Protein AF-0000000080789705 (afdb_homodimer)

Foldseek 3Di:
DLDADPVLQVVLVVQLVVVQWPAWEDDPQKIWTWGDDVHIKIKIAGNVVRWIAIQDLLGTSGSRNVNNVVCVVVVNHDYVVVVVVVLVPDDPVVVVVVVVVVCVVPVVVVLQVAADPDCVVVLVVLLVVVLVQDILVSLVVVLSNCVRCLVVADLVSLLSSLLSQQQDPEQGQARPNVGDHRNLSVLLSSLVSVVVPPDDLVSQVSVVVSLVSRPHLNNLSNLQNNVVDPVVCVSHDVVSVLVSCLVVLVPVVLVVVLVDPPDDLLVNLVSCCSRPVVVSVVSCVVVLVLLSQLVVCVVVVNLVSNVVSVVSCLVVLVLPSCLVCLVSVLVSCQPPQVSLVSLCVSQLPDLSCVVSLLSSLVRDDDPVNLVSLVSCQVCVLSVLVVLLSNLLSCLVRPVPCNLVSLVNSLVSCVVVPNLVSNLSNLVSNVVRDDPVVSVVSLVVVCVVPVVVVVSNVVCVVRPD/DLDADPVLQVVLVVQLVVVQWPAWEDDPQKIWTWGDDVHIKIKIAGNVVRWMAIQDLLGGSGSRNVNNVVCVVVVNHDYVVVVVVVLVPDDPVVVVVVVVVVCVVPVVVVLQVAADPDCVVVLVVLLVVVLVQDTLVSLVVVLSNCVRCLVVADLVSLLSSLLSQQQDPEQGQARPNVGDHNNLSVLLSSLVSVVVPPDDLVSQVSVVVSLVSRPHLNNLSNLQNNVVDPVVVVSHDVVSVLVSCLVVLVPVVLVVVLPDPPDDLLVNLVSCCSRPVVVSVVSCVVVLVLLSQLVVCVVVVNLVSNVVSVVVCLVVLVLPSCLVCLVSVLVSCQPPQVSLVSLCVSQLPDLSCVVSLLSSLVRHDDVVNLVSLVSCQVCVLSVLVVLLSNLLSCLVRPVPCNLVSLVVSLVSCVVVVNLVSNLSNLVSNPVRDDPVSSVVSLVVVCVVPVVVVVSNVVCVVRPD

Organism: Sulfurisphaera tokodaii (strain DSM 16993 / JCM 10545 / NBRC 100140 / 7) (NCBI:txid273063)

Sequence (928 aa):
MENYSKEIRERASQIYSDGGILGLLKRGNKLIGIVKDIDIYRVEYDLSLSKGKCECRLGENCEHIYAIKMSYEKGEYIDFDSLENKIIELNKRELLGILVTLIEKFPMIANYIYPIENAKYSLERYINLIKQNPGENIVNSFTDFLINNREKINKDDIFIILDTIASCKSKCFYNFITEKPYDENLMKTLANILLEKEVKEDDIKKLEKIIEKDKYGNLDTFVLTLLDNEDIRKLMDIRIYLNALIRRGDKDKILKLLQTDVISKEEKFNILLQTDEKEALEFAKINMLYSSLFNYYYNLGEFSQALENLKKMIELKDIIGISSHKDKILPLIKGNPDLIKSLYELSKDNVVLYPLLINLYDVASGSLKYDIAVTVMDKFLSLKDYCPDVIRIVGEQRKEKLSYIVQHLTEELVERKRYEDVIQCLKVARKYMTIEDFNNLLSQIKENYKRKRQLVSLINKYLSMENYSKEIRERASQIYSDGGILGLLKRGNKLIGIVKDIDIYRVEYDLSLSKGKCECRLGENCEHIYAIKMSYEKGEYIDFDSLENKIIELNKRELLGILVTLIEKFPMIANYIYPIENAKYSLERYINLIKQNPGENIVNSFTDFLINNREKINKDDIFIILDTIASCKSKCFYNFITEKPYDENLMKTLANILLEKEVKEDDIKKLEKIIEKDKYGNLDTFVLTLLDNEDIRKLMDIRIYLNALIRRGDKDKILKLLQTDVISKEEKFNILLQTDEKEALEFAKINMLYSSLFNYYYNLGEFSQALENLKKMIELKDIIGISSHKDKILPLIKGNPDLIKSLYELSKDNVVLYPLLINLYDVASGSLKYDIAVTVMDKFLSLKDYCPDVIRIVGEQRKEKLSYIVQHLTEELVERKRYEDVIQCLKVARKYMTIEDFNNLLSQIKENYKRKRQLVSLINKYLS

pLDDT: mean 90.36, std 6.08, range [40.78, 98.0]

InterPro domains:
  IPR007527 Zinc finger, SWIM-type [PS50966] (41-73)
  IPR011990 Tetratricopeptide-like helical domain superfamily [G3DSA:1.25.40.10] (169-459)

Radius of gyration: 55.3 Å; Cα contacts (8 Å, |Δi|>4): 1163; chains: 2; bounding box: 72×168×123 Å

Structure (mmCIF, N/CA/C/O backbone):
data_AF-0000000080789705-model_v1
#
loop_
_entity.id
_entity.type
_entity.pdbx_description
1 polymer 'SWIM-type domain-containing protein'
#
loop_
_atom_site.group_PDB
_atom_site.id
_atom_site.type_symbol
_atom_site.label_atom_id
_atom_site.label_alt_id
_atom_site.label_comp_id
_atom_site.label_asym_id
_atom_site.label_entity_id
_atom_site.label_seq_id
_atom_site.pdbx_PDB_ins_code
_atom_site.Cartn_x
_atom_site.Cartn_y
_atom_site.Cartn_z
_atom_site.occupancy
_atom_site.B_iso_or_equiv
_atom_site.auth_seq_id
_atom_site.auth_comp_id
_atom_site.auth_asym_id
_atom_site.auth_atom_id
_atom_site.pdbx_PDB_model_num
ATOM 1 N N . MET A 1 1 ? 6.895 -22.812 21.219 1 40.78 1 MET A N 1
ATOM 2 C CA . MET A 1 1 ? 7.016 -21.406 21.531 1 40.78 1 MET A CA 1
ATOM 3 C C . MET A 1 1 ? 7.672 -20.641 20.391 1 40.78 1 MET A C 1
ATOM 5 O O . MET A 1 1 ? 8.68 -21.094 19.828 1 40.78 1 MET A O 1
ATOM 9 N N . GLU A 1 2 ? 6.875 -19.891 19.547 1 61.53 2 GLU A N 1
ATOM 10 C CA . GLU A 1 2 ? 7.422 -19.297 18.328 1 61.53 2 GLU A CA 1
ATOM 11 C C . GLU A 1 2 ? 8.742 -18.594 18.609 1 61.53 2 GLU A C 1
ATOM 13 O O . GLU A 1 2 ? 8.844 -17.781 19.531 1 61.53 2 GLU A O 1
ATOM 18 N N . ASN A 1 3 ? 9.797 -19.281 18.281 1 72.56 3 ASN A N 1
ATOM 19 C CA . ASN A 1 3 ? 11.133 -18.766 18.562 1 72.56 3 ASN A CA 1
ATOM 20 C C . ASN A 1 3 ? 11.57 -17.734 17.531 1 72.56 3 ASN A C 1
ATOM 22 O O . ASN A 1 3 ? 11.93 -18.094 16.406 1 72.56 3 ASN A O 1
ATOM 26 N N . TYR A 1 4 ? 11.305 -16.562 17.703 1 87.88 4 TYR A N 1
ATOM 27 C CA . TYR A 1 4 ? 11.781 -15.484 16.844 1 87.88 4 TYR A CA 1
ATOM 28 C C . TYR A 1 4 ? 13.164 -15.016 17.281 1 87.88 4 TYR A C 1
ATOM 30 O O . TYR A 1 4 ? 13.422 -14.852 18.484 1 87.88 4 TYR A O 1
ATOM 38 N N . SER A 1 5 ? 14.062 -14.945 16.359 1 90.88 5 SER A N 1
ATOM 39 C CA . SER A 1 5 ? 15.398 -14.453 16.656 1 90.88 5 SER A CA 1
ATOM 40 C C . SER A 1 5 ? 15.367 -12.992 17.094 1 90.88 5 SER A C 1
ATOM 42 O O . SER A 1 5 ? 14.359 -12.312 16.938 1 90.88 5 SER A O 1
ATOM 44 N N . LYS A 1 6 ? 16.453 -12.555 17.656 1 92.06 6 LYS A N 1
ATOM 45 C CA . LYS A 1 6 ? 16.594 -11.164 18.078 1 92.06 6 LYS A CA 1
ATOM 46 C C . LYS A 1 6 ? 16.5 -10.219 16.875 1 92.06 6 LYS A C 1
ATOM 48 O O . LYS A 1 6 ? 15.906 -9.148 16.984 1 92.06 6 LYS A O 1
ATOM 53 N N . GLU A 1 7 ? 17.047 -10.609 15.836 1 93.12 7 GLU A N 1
ATOM 54 C CA . GLU A 1 7 ? 17.047 -9.789 14.625 1 93.12 7 GLU A CA 1
ATOM 55 C C . GLU A 1 7 ? 15.625 -9.594 14.102 1 93.12 7 GLU A C 1
ATOM 57 O O . GLU A 1 7 ? 15.25 -8.484 13.711 1 93.12 7 GLU A O 1
ATOM 62 N N . ILE A 1 8 ? 14.922 -10.641 14.133 1 93.94 8 ILE A N 1
ATOM 63 C CA . ILE A 1 8 ? 13.539 -10.578 13.672 1 93.94 8 ILE A CA 1
ATOM 64 C C . ILE A 1 8 ? 12.734 -9.656 14.578 1 93.94 8 ILE A C 1
ATOM 66 O O . ILE A 1 8 ? 11.953 -8.836 14.102 1 93.94 8 ILE A O 1
ATOM 70 N N . ARG A 1 9 ? 12.961 -9.695 15.836 1 95.25 9 ARG A N 1
ATOM 71 C CA . ARG A 1 9 ? 12.234 -8.867 16.797 1 95.25 9 ARG A CA 1
ATOM 72 C C . ARG A 1 9 ? 12.578 -7.391 16.625 1 95.25 9 ARG A C 1
ATOM 74 O O . ARG A 1 9 ? 11.695 -6.531 16.688 1 95.25 9 ARG A O 1
ATOM 81 N N . GLU A 1 10 ? 13.758 -7.117 16.391 1 95.5 10 GLU A N 1
ATOM 82 C CA . GLU A 1 10 ? 14.188 -5.738 16.188 1 95.5 10 GLU A CA 1
ATOM 83 C C . GLU A 1 10 ? 13.594 -5.16 14.898 1 95.5 10 GLU A C 1
ATOM 85 O O . GLU A 1 10 ? 13.133 -4.016 14.883 1 95.5 10 GLU A O 1
ATOM 90 N N . ARG A 1 11 ? 13.648 -5.93 13.883 1 95 11 ARG A N 1
ATOM 91 C CA . ARG A 1 11 ? 13.078 -5.496 12.609 1 95 11 ARG A CA 1
ATOM 92 C C . ARG A 1 11 ? 11.57 -5.305 12.719 1 95 11 ARG A C 1
ATOM 94 O O . ARG A 1 11 ? 11.016 -4.371 12.133 1 95 11 ARG A O 1
ATOM 101 N N . ALA A 1 12 ? 10.945 -6.223 13.422 1 96.5 12 ALA A N 1
ATOM 102 C CA . ALA A 1 12 ? 9.5 -6.094 13.625 1 96.5 12 ALA A CA 1
ATOM 103 C C . ALA A 1 12 ? 9.164 -4.809 14.375 1 96.5 12 ALA A C 1
ATOM 105 O O . ALA A 1 12 ? 8.195 -4.125 14.047 1 96.5 12 ALA A O 1
ATOM 106 N N . SER A 1 13 ? 9.969 -4.469 15.328 1 95.19 13 SER A N 1
ATOM 107 C CA . SER A 1 13 ? 9.773 -3.25 16.109 1 95.19 13 SER A CA 1
ATOM 108 C C . SER A 1 13 ? 9.93 -2.01 15.234 1 95.19 13 SER A C 1
ATOM 110 O O . SER A 1 13 ? 9.203 -1.025 15.414 1 95.19 13 SER A O 1
ATOM 112 N N . GLN A 1 14 ? 10.805 -2.047 14.414 1 94.69 14 GLN A N 1
ATOM 113 C CA . GLN A 1 14 ? 11.016 -0.935 13.492 1 94.69 14 GLN A CA 1
ATOM 114 C C . GLN A 1 14 ? 9.828 -0.771 12.539 1 94.69 14 GLN A C 1
ATOM 116 O O . GLN A 1 14 ? 9.352 0.344 12.32 1 94.69 14 GLN A O 1
ATOM 121 N N . ILE A 1 15 ? 9.391 -1.894 12.008 1 94.75 15 ILE A N 1
ATOM 122 C CA . ILE A 1 15 ? 8.242 -1.871 11.109 1 94.75 15 ILE A CA 1
ATOM 123 C C . ILE A 1 15 ? 7.039 -1.271 11.828 1 94.75 15 ILE A C 1
ATOM 125 O O . ILE A 1 15 ? 6.344 -0.413 11.281 1 94.75 15 ILE A O 1
ATOM 129 N N . TYR A 1 16 ? 6.93 -1.682 13.023 1 93.44 16 TYR A N 1
ATOM 130 C CA . TYR A 1 16 ? 5.809 -1.223 13.836 1 93.44 16 TYR A CA 1
ATOM 131 C C . TYR A 1 16 ? 5.918 0.268 14.125 1 93.44 16 TYR A C 1
ATOM 133 O O . TYR A 1 16 ? 4.949 1.014 13.961 1 93.44 16 TYR A O 1
ATOM 141 N N . SER A 1 17 ? 7.059 0.74 14.492 1 90.56 17 SER A N 1
ATOM 142 C CA . SER A 1 17 ? 7.277 2.129 14.883 1 90.56 17 SER A CA 1
ATOM 143 C C . SER A 1 17 ? 7.156 3.066 13.688 1 90.56 17 SER A C 1
ATOM 145 O O . SER A 1 17 ? 6.754 4.223 13.836 1 90.56 17 SER A O 1
ATOM 147 N N . ASP A 1 18 ? 7.406 2.523 12.555 1 88.12 18 ASP A N 1
ATOM 148 C CA . ASP A 1 18 ? 7.383 3.324 11.336 1 88.12 18 ASP A CA 1
ATOM 149 C C . ASP A 1 18 ? 5.977 3.387 10.742 1 88.12 18 ASP A C 1
ATOM 151 O O . ASP A 1 18 ? 5.766 3.986 9.688 1 88.12 18 ASP A O 1
ATOM 155 N N . GLY A 1 19 ? 5.066 2.744 11.43 1 87.81 19 GLY A N 1
ATOM 156 C CA . GLY A 1 19 ? 3.707 2.752 10.914 1 87.81 19 GLY A CA 1
ATOM 157 C C . GLY A 1 19 ? 3.488 1.766 9.781 1 87.81 19 GLY A C 1
ATOM 158 O O . GLY A 1 19 ? 2.684 2.014 8.883 1 87.81 19 GLY A O 1
ATOM 159 N N . GLY A 1 20 ? 4.203 0.73 9.844 1 91.25 20 GLY A N 1
ATOM 160 C CA . GLY A 1 20 ? 4.176 -0.244 8.766 1 91.25 20 GLY A CA 1
ATOM 161 C C . GLY A 1 20 ? 2.922 -1.098 8.766 1 91.25 20 GLY A C 1
ATOM 162 O O . GLY A 1 20 ? 2.609 -1.75 7.77 1 91.25 20 GLY A O 1
ATOM 163 N N . ILE A 1 21 ? 2.197 -1.166 9.875 1 94.25 21 ILE A N 1
ATOM 164 C CA . ILE A 1 21 ? 0.942 -1.907 9.922 1 94.25 21 ILE A CA 1
ATOM 165 C C . ILE A 1 21 ? -0.18 -1.061 9.328 1 94.25 21 ILE A C 1
ATOM 167 O O . ILE A 1 21 ? -0.722 -0.178 10 1 94.25 21 ILE A O 1
ATOM 171 N N . LEU A 1 22 ? -0.596 -1.416 8.148 1 92.25 22 LEU A N 1
ATOM 172 C CA . LEU A 1 22 ? -1.567 -0.592 7.434 1 92.25 22 LEU A CA 1
ATOM 173 C C . LEU A 1 22 ? -2.984 -0.884 7.918 1 92.25 22 LEU A C 1
ATOM 175 O O . LEU A 1 22 ? -3.854 -0.011 7.871 1 92.25 22 LEU A O 1
ATOM 179 N N . GLY A 1 23 ? -3.211 -2.102 8.344 1 94.5 23 GLY A N 1
ATOM 180 C CA . GLY A 1 23 ? -4.5 -2.541 8.852 1 94.5 23 GLY A CA 1
ATOM 181 C C . GLY A 1 23 ? -4.461 -3.926 9.461 1 94.5 23 GLY A C 1
ATOM 182 O O . GLY A 1 23 ? -3.68 -4.777 9.031 1 94.5 23 GLY A O 1
ATOM 183 N N . LEU A 1 24 ? -5.246 -4.113 10.5 1 97.12 24 LEU A N 1
ATOM 184 C CA . LEU A 1 24 ? -5.312 -5.398 11.195 1 97.12 24 LEU A CA 1
ATOM 185 C C . LEU A 1 24 ? -6.738 -5.703 11.641 1 97.12 24 LEU A C 1
ATOM 187 O O . LEU A 1 24 ? -7.371 -4.891 12.312 1 97.12 24 LEU A O 1
ATOM 191 N N . LEU A 1 25 ? -7.195 -6.871 11.234 1 97.44 25 LEU A N 1
ATOM 192 C CA . LEU A 1 25 ? -8.516 -7.363 11.609 1 97.44 25 LEU A CA 1
ATOM 193 C C . LEU A 1 25 ? -8.398 -8.602 12.5 1 97.44 25 LEU A C 1
ATOM 195 O O . LEU A 1 25 ? -7.535 -9.453 12.273 1 97.44 25 LEU A O 1
ATOM 199 N N . LYS A 1 26 ? -9.227 -8.625 13.422 1 97.38 26 LYS A N 1
ATOM 200 C CA . LYS A 1 26 ? -9.422 -9.867 14.164 1 97.38 26 LYS A CA 1
ATOM 201 C C . LYS A 1 26 ? -10.789 -10.484 13.867 1 97.38 26 LYS A C 1
ATOM 203 O O . LYS A 1 26 ? -11.82 -9.883 14.156 1 97.38 26 LYS A O 1
ATOM 208 N N . ARG A 1 27 ? -10.797 -11.562 13.234 1 95.44 27 ARG A N 1
ATOM 209 C CA . ARG A 1 27 ? -12 -12.352 12.984 1 95.44 27 ARG A CA 1
ATOM 210 C C . ARG A 1 27 ? -11.961 -13.672 13.75 1 95.44 27 ARG A C 1
ATOM 212 O O . ARG A 1 27 ? -11.25 -14.602 13.352 1 95.44 27 ARG A O 1
ATOM 219 N N . GLY A 1 28 ? -12.828 -13.742 14.758 1 95.25 28 GLY A N 1
ATOM 220 C CA . GLY A 1 28 ? -12.688 -14.898 15.625 1 95.25 28 GLY A CA 1
ATOM 221 C C . GLY A 1 28 ? -11.297 -15.047 16.219 1 95.25 28 GLY A C 1
ATOM 222 O O . GLY A 1 28 ? -10.805 -14.141 16.875 1 95.25 28 GLY A O 1
ATOM 223 N N . ASN A 1 29 ? -10.609 -16.141 15.883 1 96.12 29 ASN A N 1
ATOM 224 C CA . ASN A 1 29 ? -9.266 -16.375 16.391 1 96.12 29 ASN A CA 1
ATOM 225 C C . ASN A 1 29 ? -8.211 -16.156 15.305 1 96.12 29 ASN A C 1
ATOM 227 O O . ASN A 1 29 ? -7.078 -16.625 15.43 1 96.12 29 ASN A O 1
ATOM 231 N N . LYS A 1 30 ? -8.609 -15.453 14.312 1 97.38 30 LYS A N 1
ATOM 232 C CA . LYS A 1 30 ? -7.688 -15.211 13.203 1 97.38 30 LYS A CA 1
ATOM 233 C C . LYS A 1 30 ? -7.379 -13.719 13.055 1 97.38 30 LYS A C 1
ATOM 235 O O . LYS A 1 30 ? -8.273 -12.883 13.164 1 97.38 30 LYS A O 1
ATOM 240 N N . LEU A 1 31 ? -6.117 -13.469 12.93 1 98 31 LEU A N 1
ATOM 241 C CA . LEU A 1 31 ? -5.676 -12.117 12.594 1 98 31 LEU A CA 1
ATOM 242 C C . LEU A 1 31 ? -5.371 -12 11.102 1 98 31 LEU A C 1
ATOM 244 O O . LEU A 1 31 ? -4.75 -12.898 10.516 1 98 31 LEU A O 1
ATOM 248 N N . ILE A 1 32 ? -5.918 -11.023 10.461 1 97.88 32 ILE A N 1
ATOM 249 C CA . ILE A 1 32 ? -5.668 -10.727 9.055 1 97.88 32 ILE A CA 1
ATOM 250 C C . ILE A 1 32 ? -5.152 -9.297 8.914 1 97.88 32 ILE A C 1
ATOM 252 O O . ILE A 1 32 ? -5.855 -8.344 9.25 1 97.88 32 ILE A O 1
ATOM 256 N N . GLY A 1 33 ? -3.924 -9.172 8.383 1 97.31 33 GLY A N 1
ATOM 257 C CA . GLY A 1 33 ? -3.359 -7.836 8.328 1 97.31 33 GLY A CA 1
ATOM 258 C C . GLY A 1 33 ? -2.52 -7.594 7.086 1 97.31 33 GLY A C 1
ATOM 259 O O . GLY A 1 33 ? -2.24 -8.523 6.328 1 97.31 33 GLY A O 1
ATOM 260 N N . ILE A 1 34 ? -2.279 -6.312 6.797 1 96.12 34 ILE A N 1
ATOM 261 C CA . ILE A 1 34 ? -1.398 -5.863 5.727 1 96.12 34 ILE A CA 1
ATOM 262 C C . ILE A 1 34 ? -0.222 -5.09 6.316 1 96.12 34 ILE A C 1
ATOM 264 O O . ILE A 1 34 ? -0.414 -4.145 7.082 1 96.12 34 ILE A O 1
ATOM 268 N N . VAL A 1 35 ? 0.982 -5.504 5.926 1 95.5 35 VAL A N 1
ATOM 269 C CA . VAL A 1 35 ? 2.201 -4.898 6.453 1 95.5 35 VAL A CA 1
ATOM 270 C C . VAL A 1 35 ? 3.002 -4.273 5.316 1 95.5 35 VAL A C 1
ATOM 272 O O . VAL A 1 35 ? 3.264 -4.922 4.301 1 95.5 35 VAL A O 1
ATOM 275 N N . LYS A 1 36 ? 3.312 -3.031 5.449 1 92.12 36 LYS A N 1
ATOM 276 C CA . LYS A 1 36 ? 4.195 -2.338 4.512 1 92.12 36 LYS A CA 1
ATOM 277 C C . LYS A 1 36 ? 5.641 -2.365 4.996 1 92.12 36 LYS A C 1
ATOM 279 O O . LYS A 1 36 ? 5.941 -1.903 6.102 1 92.12 36 LYS A O 1
ATOM 284 N N . ASP A 1 37 ? 6.492 -2.84 4.246 1 92.38 37 ASP A N 1
ATOM 285 C CA . ASP A 1 37 ? 7.938 -2.846 4.469 1 92.38 37 ASP A CA 1
ATOM 286 C C . ASP A 1 37 ? 8.688 -2.475 3.193 1 92.38 37 ASP A C 1
ATOM 288 O O . ASP A 1 37 ? 8.508 -1.381 2.654 1 92.38 37 ASP A O 1
ATOM 292 N N . ILE A 1 38 ? 9.5 -3.391 2.635 1 84.62 38 ILE A N 1
ATOM 293 C CA . ILE A 1 38 ? 10.078 -3.158 1.317 1 84.62 38 ILE A CA 1
ATOM 294 C C . ILE A 1 38 ? 8.992 -3.283 0.248 1 84.62 38 ILE A C 1
ATOM 296 O O . ILE A 1 38 ? 9 -2.543 -0.739 1 84.62 38 ILE A O 1
ATOM 300 N N . ASP A 1 39 ? 8.102 -4.172 0.543 1 88.75 39 ASP A N 1
ATOM 301 C CA . ASP A 1 39 ? 6.875 -4.352 -0.228 1 88.75 39 ASP A CA 1
ATOM 302 C C . ASP A 1 39 ? 5.656 -4.445 0.689 1 88.75 39 ASP A C 1
ATOM 304 O O . ASP A 1 39 ? 5.75 -4.148 1.883 1 88.75 39 ASP A O 1
ATOM 308 N N . ILE A 1 40 ? 4.543 -4.738 0.061 1 90.69 40 ILE A N 1
ATOM 309 C CA . ILE A 1 40 ? 3.318 -4.914 0.835 1 90.69 40 ILE A CA 1
ATOM 310 C C . ILE A 1 40 ? 3.01 -6.402 0.979 1 90.69 40 ILE A C 1
ATOM 312 O O . ILE A 1 40 ? 2.945 -7.129 -0.015 1 90.69 40 ILE A O 1
ATOM 316 N N . TYR A 1 41 ? 2.818 -6.855 2.281 1 93.75 41 TYR A N 1
ATOM 317 C CA . TYR A 1 41 ? 2.617 -8.273 2.539 1 93.75 41 TYR A CA 1
ATOM 318 C C . TYR A 1 41 ? 1.321 -8.516 3.309 1 93.75 41 TYR A C 1
ATOM 320 O O . TYR A 1 41 ? 1.034 -7.812 4.281 1 93.75 41 TYR A O 1
ATOM 328 N N . ARG A 1 42 ? 0.658 -9.484 2.797 1 95.31 42 ARG A N 1
ATOM 329 C CA . ARG A 1 42 ? -0.488 -9.961 3.566 1 95.31 42 ARG A CA 1
ATOM 330 C C . ARG A 1 42 ? -0.063 -11 4.598 1 95.31 42 ARG A C 1
ATOM 332 O O . ARG A 1 42 ? 0.752 -11.875 4.305 1 95.31 42 ARG A O 1
ATOM 339 N N . VAL A 1 43 ? -0.614 -10.836 5.809 1 97 43 VAL A N 1
ATOM 340 C CA . VAL A 1 43 ? -0.267 -11.719 6.914 1 97 43 VAL A CA 1
ATOM 341 C C . VAL A 1 43 ? -1.538 -12.281 7.543 1 97 43 VAL A C 1
ATOM 343 O O . VAL A 1 43 ? -2.521 -11.562 7.723 1 97 43 VAL A O 1
ATOM 346 N N . GLU A 1 44 ? -1.479 -13.562 7.746 1 97.19 44 GLU A N 1
ATOM 347 C CA . GLU A 1 44 ? -2.523 -14.227 8.516 1 97.19 44 GLU A CA 1
ATOM 348 C C . GLU A 1 44 ? -1.938 -14.969 9.719 1 97.19 44 GLU A C 1
ATOM 350 O O . GLU A 1 44 ? -0.866 -15.57 9.617 1 97.19 44 GLU A O 1
ATOM 355 N N . TYR A 1 45 ? -2.607 -14.844 10.828 1 97.38 45 TYR A N 1
ATOM 356 C CA . TYR A 1 45 ? -2.131 -15.477 12.055 1 97.38 45 TYR A CA 1
ATOM 357 C C . TYR A 1 45 ? -3.285 -16.109 12.828 1 97.38 45 TYR A C 1
ATOM 359 O O . TYR A 1 45 ? -4.289 -15.438 13.094 1 97.38 45 TYR A O 1
ATOM 367 N N . ASP A 1 46 ? -3.096 -17.375 13.195 1 97.12 46 ASP A N 1
ATOM 368 C CA . ASP A 1 46 ? -4.082 -18.109 13.992 1 97.12 46 ASP A CA 1
ATOM 369 C C . ASP A 1 46 ? -3.721 -18.078 15.477 1 97.12 46 ASP A C 1
ATOM 371 O O . ASP A 1 46 ? -2.756 -18.719 15.891 1 97.12 46 ASP A O 1
ATOM 375 N N . LEU A 1 47 ? -4.547 -17.438 16.219 1 96.19 47 LEU A N 1
ATOM 376 C CA . LEU A 1 47 ? -4.281 -17.25 17.641 1 96.19 47 LEU A CA 1
ATOM 377 C C . LEU A 1 47 ? -4.402 -18.578 18.391 1 96.19 47 LEU A C 1
ATOM 379 O O . LEU A 1 47 ? -3.725 -18.781 19.391 1 96.19 47 LEU A O 1
ATOM 383 N N . SER A 1 48 ? -5.273 -19.469 17.906 1 95.69 48 SER A N 1
ATOM 384 C CA . SER A 1 48 ? -5.48 -20.75 18.562 1 95.69 48 SER A CA 1
ATOM 385 C C . SER A 1 48 ? -4.309 -21.688 18.297 1 95.69 48 SER A C 1
ATOM 387 O O . SER A 1 48 ? -3.846 -22.391 19.219 1 95.69 48 SER A O 1
ATOM 389 N N . LEU A 1 49 ? -3.771 -21.672 17.141 1 93.88 49 LEU A N 1
ATOM 390 C CA . LEU A 1 49 ? -2.693 -22.578 16.734 1 93.88 49 LEU A CA 1
ATOM 391 C C . LEU A 1 49 ? -1.334 -21.906 16.922 1 93.88 49 LEU A C 1
ATOM 393 O O . LEU A 1 49 ? -0.298 -22.578 16.875 1 93.88 49 LEU A O 1
ATOM 397 N N . SER A 1 50 ? -1.324 -20.641 17.125 1 93.44 50 SER A N 1
ATOM 398 C CA . SER A 1 50 ? -0.106 -19.844 17.25 1 93.44 50 SER A CA 1
ATOM 399 C C . SER A 1 50 ? 0.784 -20.016 16.016 1 93.44 50 SER A C 1
ATOM 401 O O . SER A 1 50 ? 1.979 -20.297 16.141 1 93.44 50 SER A O 1
ATOM 403 N N . LYS A 1 51 ? 0.143 -19.984 14.898 1 93.69 51 LYS A N 1
ATOM 404 C CA . LYS A 1 51 ? 0.83 -20.125 13.617 1 93.69 51 LYS A CA 1
ATOM 405 C C . LYS A 1 51 ? 0.406 -19.016 12.648 1 93.69 51 LYS A C 1
ATOM 407 O O . LYS A 1 51 ? -0.76 -18.625 12.625 1 93.69 51 LYS A O 1
ATOM 412 N N . GLY A 1 52 ? 1.417 -18.562 11.859 1 94.19 52 GLY A N 1
ATOM 413 C CA . GLY A 1 52 ? 1.113 -17.5 10.914 1 94.19 52 GLY A CA 1
ATOM 414 C C . GLY A 1 52 ? 1.663 -17.75 9.531 1 94.19 52 GLY A C 1
ATOM 415 O O . GLY A 1 52 ? 2.543 -18.594 9.352 1 94.19 52 GLY A O 1
ATOM 416 N N . LYS A 1 53 ? 1.069 -17.172 8.586 1 95.06 53 LYS A N 1
ATOM 417 C CA . LYS A 1 53 ? 1.512 -17.188 7.195 1 95.06 53 LYS A CA 1
ATOM 418 C C . LYS A 1 53 ? 1.728 -15.766 6.672 1 95.06 53 LYS A C 1
ATOM 420 O O . LYS A 1 53 ? 0.964 -14.852 6.996 1 95.06 53 LYS A O 1
ATOM 425 N N . CYS A 1 54 ? 2.732 -15.648 5.922 1 95.19 54 CYS A N 1
ATOM 426 C CA . CYS A 1 54 ? 3.098 -14.352 5.363 1 95.19 54 CYS A CA 1
ATOM 427 C C . CYS A 1 54 ? 3.441 -14.477 3.881 1 95.19 54 CYS A C 1
ATOM 429 O O . CYS A 1 54 ? 4.035 -15.469 3.459 1 95.19 54 CYS A O 1
ATOM 431 N N . GLU A 1 55 ? 3.162 -13.477 3.1 1 91.81 55 GLU A N 1
ATOM 432 C CA . GLU A 1 55 ? 3.432 -13.516 1.665 1 91.81 55 GLU A CA 1
ATOM 433 C C . GLU A 1 55 ? 4.879 -13.133 1.365 1 91.81 55 GLU A C 1
ATOM 435 O O . GLU A 1 55 ? 5.27 -13.031 0.201 1 91.81 55 GLU A O 1
ATOM 440 N N . CYS A 1 56 ? 5.68 -12.969 2.385 1 91.5 56 CYS A N 1
ATOM 441 C CA . CYS A 1 56 ? 7.078 -12.633 2.162 1 91.5 56 CYS A CA 1
ATOM 442 C C . CYS A 1 56 ? 7.891 -13.875 1.804 1 91.5 56 CYS A C 1
ATOM 444 O O . CYS A 1 56 ? 7.348 -14.984 1.753 1 91.5 56 CYS A O 1
ATOM 446 N N . ARG A 1 57 ? 9.156 -13.75 1.559 1 87.44 57 ARG A N 1
ATOM 447 C CA . ARG A 1 57 ? 10.031 -14.828 1.112 1 87.44 57 ARG A CA 1
ATOM 448 C C . ARG A 1 57 ? 10.141 -15.922 2.168 1 87.44 57 ARG A C 1
ATOM 450 O O . ARG A 1 57 ? 10.219 -17.109 1.836 1 87.44 57 ARG A O 1
ATOM 457 N N . LEU A 1 58 ? 10.102 -15.562 3.416 1 89.69 58 LEU A N 1
ATOM 458 C CA . LEU A 1 58 ? 10.219 -16.547 4.492 1 89.69 58 LEU A CA 1
ATOM 459 C C . LEU A 1 58 ? 8.93 -17.328 4.648 1 89.69 58 LEU A C 1
ATOM 461 O O . LEU A 1 58 ? 8.961 -18.531 4.938 1 89.69 58 LEU A O 1
ATOM 465 N N . GLY A 1 59 ? 7.824 -16.641 4.602 1 91.19 59 GLY A N 1
ATOM 466 C CA . GLY A 1 59 ? 6.52 -17.281 4.609 1 91.19 59 GLY A CA 1
ATOM 467 C C . GLY A 1 59 ? 5.992 -17.547 6.008 1 91.19 59 GLY A C 1
ATOM 468 O O . GLY A 1 59 ? 4.777 -17.578 6.223 1 91.19 59 GLY A O 1
ATOM 469 N N . GLU A 1 60 ? 6.926 -17.859 6.879 1 92.62 60 GLU A N 1
ATOM 470 C CA . GLU A 1 60 ? 6.547 -18.125 8.266 1 92.62 60 GLU A CA 1
ATOM 471 C C . GLU A 1 60 ? 7.617 -17.625 9.234 1 92.62 60 GLU A C 1
ATOM 473 O O . GLU A 1 60 ? 8.781 -17.453 8.852 1 92.62 60 GLU A O 1
ATOM 478 N N . ASN A 1 61 ? 7.145 -17.312 10.422 1 91.69 61 ASN A N 1
ATOM 479 C CA . ASN A 1 61 ? 8.047 -16.891 11.5 1 91.69 61 ASN A CA 1
ATOM 480 C C . ASN A 1 61 ? 8.953 -15.742 11.055 1 91.69 61 ASN A C 1
ATOM 482 O O . ASN A 1 61 ? 10.172 -15.82 11.211 1 91.69 61 ASN A O 1
ATOM 486 N N . CYS A 1 62 ? 8.359 -14.812 10.477 1 95.19 62 CYS A N 1
ATOM 487 C CA . CYS A 1 62 ? 9.102 -13.688 9.93 1 95.19 62 CYS A CA 1
ATOM 488 C C . CYS A 1 62 ? 8.812 -12.414 10.711 1 95.19 62 CYS A C 1
ATOM 490 O O . CYS A 1 62 ? 7.938 -12.398 11.578 1 95.19 62 CYS A O 1
ATOM 492 N N . GLU A 1 63 ? 9.492 -11.32 10.406 1 96.5 63 GLU A N 1
ATOM 493 C CA . GLU A 1 63 ? 9.336 -10.039 11.094 1 96.5 63 GLU A CA 1
ATOM 494 C C . GLU A 1 63 ? 7.949 -9.445 10.852 1 96.5 63 GLU A C 1
ATOM 496 O O . GLU A 1 63 ? 7.41 -8.75 11.711 1 96.5 63 GLU A O 1
ATOM 501 N N . HIS A 1 64 ? 7.312 -9.742 9.766 1 97.38 64 HIS A N 1
ATOM 502 C CA . HIS A 1 64 ? 5.98 -9.234 9.453 1 97.38 64 HIS A CA 1
ATOM 503 C C . HIS A 1 64 ? 4.93 -9.844 10.375 1 97.38 64 HIS A C 1
ATOM 505 O O . HIS A 1 64 ? 4.051 -9.133 10.867 1 97.38 64 HIS A O 1
ATOM 511 N N . ILE A 1 65 ? 5.078 -11.125 10.609 1 97.38 65 ILE A N 1
ATOM 512 C CA . ILE A 1 65 ? 4.152 -11.812 11.5 1 97.38 65 ILE A CA 1
ATOM 513 C C . ILE A 1 65 ? 4.32 -11.281 12.93 1 97.38 65 ILE A C 1
ATOM 515 O O . ILE A 1 65 ? 3.336 -11.016 13.617 1 97.38 65 ILE A O 1
ATOM 519 N N . TYR A 1 66 ? 5.531 -11.117 13.305 1 97.12 66 TYR A N 1
ATOM 520 C CA . TYR A 1 66 ? 5.797 -10.609 14.648 1 97.12 66 TYR A CA 1
ATOM 521 C C . TYR A 1 66 ? 5.246 -9.203 14.812 1 97.12 66 TYR A C 1
ATOM 523 O O . TYR A 1 66 ? 4.711 -8.859 15.875 1 97.12 66 TYR A O 1
ATOM 531 N N . ALA A 1 67 ? 5.379 -8.359 13.844 1 97.06 67 ALA A N 1
ATOM 532 C CA . ALA A 1 67 ? 4.848 -7 13.898 1 97.06 67 ALA A CA 1
ATOM 533 C C . ALA A 1 67 ? 3.332 -7.008 14.078 1 97.06 67 ALA A C 1
ATOM 535 O O . ALA A 1 67 ? 2.783 -6.191 14.82 1 97.06 67 ALA A O 1
ATOM 536 N N . ILE A 1 68 ? 2.674 -7.93 13.398 1 97.69 68 ILE A N 1
ATOM 537 C CA . ILE A 1 68 ? 1.227 -8.078 13.523 1 97.69 68 ILE A CA 1
ATOM 538 C C . ILE A 1 68 ? 0.867 -8.5 14.945 1 97.69 68 ILE A C 1
ATOM 540 O O . ILE A 1 68 ? -0.103 -7.996 15.516 1 97.69 68 ILE A O 1
ATOM 544 N N . LYS A 1 69 ? 1.615 -9.383 15.461 1 96.5 69 LYS A N 1
ATOM 545 C CA . LYS A 1 69 ? 1.388 -9.812 16.828 1 96.5 69 LYS A CA 1
ATOM 546 C C . LYS A 1 69 ? 1.552 -8.648 17.812 1 96.5 69 LYS A C 1
ATOM 548 O O . LYS A 1 69 ? 0.781 -8.516 18.766 1 96.5 69 LYS A O 1
ATOM 553 N N . MET A 1 70 ? 2.514 -7.801 17.609 1 95.81 70 MET A N 1
ATOM 554 C CA . MET A 1 70 ? 2.73 -6.625 18.453 1 95.81 70 MET A CA 1
ATOM 555 C C . MET A 1 70 ? 1.52 -5.699 18.422 1 95.81 70 MET A C 1
ATOM 557 O O . MET A 1 70 ? 1.064 -5.227 19.453 1 95.81 70 MET A O 1
ATOM 561 N N . SER A 1 71 ? 1.049 -5.445 17.234 1 96.25 71 SER A N 1
ATOM 562 C CA . SER A 1 71 ? -0.121 -4.59 17.062 1 96.25 71 SER A CA 1
ATOM 563 C C . SER A 1 71 ? -1.329 -5.152 17.797 1 96.25 71 SER A C 1
ATOM 565 O O . SER A 1 71 ? -2.057 -4.41 18.469 1 96.25 71 SER A O 1
ATOM 567 N N . TYR A 1 72 ? -1.481 -6.457 17.688 1 96.94 72 TYR A N 1
ATOM 568 C CA . TYR A 1 72 ? -2.592 -7.125 18.359 1 96.94 72 TYR A CA 1
ATOM 569 C C . TYR A 1 72 ? -2.48 -6.988 19.875 1 96.94 72 TYR A C 1
ATOM 571 O O . TYR A 1 72 ? -3.465 -6.68 20.547 1 96.94 72 TYR A O 1
ATOM 579 N N . GLU A 1 73 ? -1.316 -7.211 20.375 1 95.5 73 GLU A N 1
ATOM 580 C CA . GLU A 1 73 ? -1.09 -7.156 21.812 1 95.5 73 GLU A CA 1
ATOM 581 C C . GLU A 1 73 ? -1.358 -5.762 22.359 1 95.5 73 GLU A C 1
ATOM 583 O O . GLU A 1 73 ? -1.8 -5.609 23.5 1 95.5 73 GLU A O 1
ATOM 588 N N . LYS A 1 74 ? -1.147 -4.812 21.562 1 94.69 74 LYS A N 1
ATOM 589 C CA . LYS A 1 74 ? -1.34 -3.43 21.984 1 94.69 74 LYS A CA 1
ATOM 590 C C . LYS A 1 74 ? -2.773 -2.973 21.734 1 94.69 74 LYS A C 1
ATOM 592 O O . LYS A 1 74 ? -3.117 -1.816 22 1 94.69 74 LYS A O 1
ATOM 597 N N . GLY A 1 75 ? -3.574 -3.801 21.156 1 94.44 75 GLY A N 1
ATOM 598 C CA . GLY A 1 75 ? -4.98 -3.508 20.922 1 94.44 75 GLY A CA 1
ATOM 599 C C . GLY A 1 75 ? -5.219 -2.689 19.672 1 94.44 75 GLY A C 1
ATOM 600 O O . GLY A 1 75 ? -6.273 -2.068 19.516 1 94.44 75 GLY A O 1
ATOM 601 N N . GLU A 1 76 ? -4.25 -2.652 18.844 1 94.19 76 GLU A N 1
ATOM 602 C CA . GLU A 1 76 ? -4.363 -1.893 17.594 1 94.19 76 GLU A CA 1
ATOM 603 C C . GLU A 1 76 ? -4.902 -2.762 16.469 1 94.19 76 GLU A C 1
ATOM 605 O O . GLU A 1 76 ? -4.188 -3.059 15.508 1 94.19 76 GLU A O 1
ATOM 610 N N . TYR A 1 77 ? -6.09 -3.092 16.516 1 95.81 77 TYR A N 1
ATOM 611 C CA . TYR A 1 77 ? -6.801 -3.875 15.516 1 95.81 77 TYR A CA 1
ATOM 612 C C . TYR A 1 77 ? -8.289 -3.551 15.523 1 95.81 77 TYR A C 1
ATOM 614 O O . TYR A 1 77 ? -8.781 -2.869 16.438 1 95.81 77 TYR A O 1
ATOM 622 N N . ILE A 1 78 ? -8.938 -3.91 14.523 1 95.69 78 ILE A N 1
ATOM 623 C CA . ILE A 1 78 ? -10.391 -3.766 14.438 1 95.69 78 ILE A CA 1
ATOM 624 C C . ILE A 1 78 ? -11.055 -5.129 14.617 1 95.69 78 ILE A C 1
ATOM 626 O O . ILE A 1 78 ? -10.633 -6.117 14.008 1 95.69 78 ILE A O 1
ATOM 630 N N . ASP A 1 79 ? -11.977 -5.133 15.492 1 95.12 79 ASP A N 1
ATOM 631 C CA . ASP A 1 79 ? -12.781 -6.34 15.656 1 95.12 79 ASP A CA 1
ATOM 632 C C . ASP A 1 79 ? -13.75 -6.512 14.484 1 95.12 79 ASP A C 1
ATOM 634 O O . ASP A 1 79 ? -14.797 -5.859 14.438 1 95.12 79 ASP A O 1
ATOM 638 N N . PHE A 1 80 ? -13.469 -7.449 13.648 1 94.94 80 PHE A N 1
ATOM 639 C CA . PHE A 1 80 ? -14.219 -7.613 12.406 1 94.94 80 PHE A CA 1
ATOM 640 C C . PHE A 1 80 ? -15.641 -8.086 12.695 1 94.94 80 PHE A C 1
ATOM 642 O O . PHE A 1 80 ? -16.578 -7.711 11.984 1 94.94 80 PHE A O 1
ATOM 649 N N . ASP A 1 81 ? -15.797 -8.906 13.68 1 94.69 81 ASP A N 1
ATOM 650 C CA . ASP A 1 81 ? -17.141 -9.383 14.016 1 94.69 81 ASP A CA 1
ATOM 651 C C . ASP A 1 81 ? -18.047 -8.227 14.398 1 94.69 81 ASP A C 1
ATOM 653 O O . ASP A 1 81 ? -19.203 -8.164 13.953 1 94.69 81 ASP A O 1
ATOM 657 N N . SER A 1 82 ? -17.562 -7.344 15.203 1 94.12 82 SER A N 1
ATOM 658 C CA . SER A 1 82 ? -18.328 -6.168 15.602 1 94.12 82 SER A CA 1
ATOM 659 C C . SER A 1 82 ? -18.594 -5.25 14.414 1 94.12 82 SER A C 1
ATOM 661 O O . SER A 1 82 ? -19.688 -4.688 14.297 1 94.12 82 SER A O 1
ATOM 663 N N . LEU A 1 83 ? -17.547 -5.062 13.586 1 94.56 83 LEU A N 1
ATOM 664 C CA . LEU A 1 83 ? -17.688 -4.23 12.398 1 94.56 83 LEU A CA 1
ATOM 665 C C . LEU A 1 83 ? -18.75 -4.797 11.453 1 94.56 83 LEU A C 1
ATOM 667 O O . LEU A 1 83 ? -19.562 -4.051 10.922 1 94.56 83 LEU A O 1
ATOM 671 N N . GLU A 1 84 ? -18.688 -6.07 11.219 1 93.31 84 GLU A N 1
ATOM 672 C CA . GLU A 1 84 ? -19.641 -6.719 10.336 1 93.31 84 GLU A CA 1
ATOM 673 C C . GLU A 1 84 ? -21.078 -6.523 10.828 1 93.31 84 GLU A C 1
ATOM 675 O O . GLU A 1 84 ? -21.984 -6.27 10.039 1 93.31 84 GLU A O 1
ATOM 680 N N . ASN A 1 85 ? -21.281 -6.625 12.109 1 93.81 85 ASN A N 1
ATOM 681 C CA . ASN A 1 85 ? -22.594 -6.41 12.695 1 93.81 85 ASN A CA 1
ATOM 682 C C . ASN A 1 85 ? -23.094 -4.984 12.461 1 93.81 85 ASN A C 1
ATOM 684 O O . ASN A 1 85 ? -24.266 -4.773 12.172 1 93.81 85 ASN A O 1
ATOM 688 N N . LYS A 1 86 ?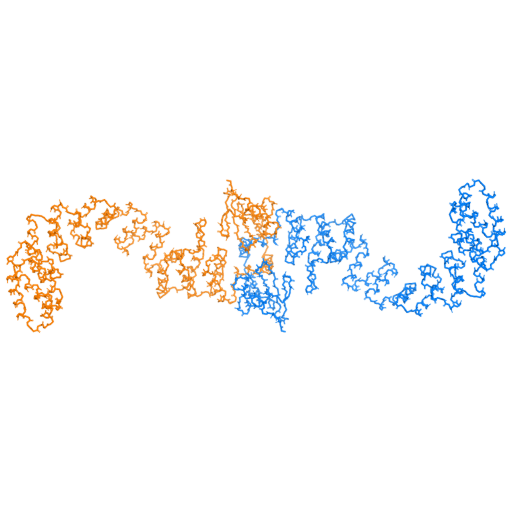 -22.203 -4.062 12.609 1 92.69 86 LYS A N 1
ATOM 689 C CA . LYS A 1 86 ? -22.562 -2.664 12.375 1 92.69 86 LYS A CA 1
ATOM 690 C C . LYS A 1 86 ? -22.938 -2.428 10.914 1 92.69 86 LYS A C 1
ATOM 692 O O . LYS A 1 86 ? -23.875 -1.688 10.625 1 92.69 86 LYS A O 1
ATOM 697 N N . ILE A 1 87 ? -22.156 -3.023 10 1 94.06 87 ILE A N 1
ATOM 698 C CA . ILE A 1 87 ? -22.375 -2.848 8.57 1 94.06 87 ILE A CA 1
ATOM 699 C C . ILE A 1 87 ? -23.719 -3.455 8.18 1 94.06 87 ILE A C 1
ATOM 701 O O . ILE A 1 87 ? -24.422 -2.928 7.305 1 94.06 87 ILE A O 1
ATOM 705 N N . ILE A 1 88 ? -24.094 -4.566 8.789 1 93.75 88 ILE A N 1
ATOM 706 C CA . ILE A 1 88 ? -25.344 -5.262 8.492 1 93.75 88 ILE A CA 1
ATOM 707 C C . ILE A 1 88 ? -26.531 -4.367 8.836 1 93.75 88 ILE A C 1
ATOM 709 O O . ILE A 1 88 ? -27.562 -4.406 8.164 1 93.75 88 ILE A O 1
ATOM 713 N N . GLU A 1 89 ? -26.359 -3.475 9.773 1 94.69 89 GLU A N 1
ATOM 714 C CA . GLU A 1 89 ? -27.438 -2.613 10.242 1 94.69 89 GLU A CA 1
ATOM 715 C C . GLU A 1 89 ? -27.625 -1.404 9.328 1 94.69 89 GLU A C 1
ATOM 717 O O . GLU A 1 89 ? -28.641 -0.724 9.383 1 94.69 89 GLU A O 1
ATOM 722 N N . LEU A 1 90 ? -26.734 -1.191 8.477 1 94.69 90 LEU A N 1
ATOM 723 C CA . LEU A 1 90 ? -26.797 -0.031 7.59 1 94.69 90 LEU A CA 1
ATOM 724 C C . LEU A 1 90 ? -27.812 -0.256 6.469 1 94.69 90 LEU A C 1
ATOM 726 O O . LEU A 1 90 ? -28.047 -1.396 6.066 1 94.69 90 LEU A O 1
ATOM 730 N N . ASN A 1 91 ? -28.406 0.803 6.023 1 95.12 91 ASN A N 1
ATOM 731 C CA . ASN A 1 91 ? -29.312 0.697 4.883 1 95.12 91 ASN A CA 1
ATOM 732 C C . ASN A 1 91 ? -28.562 0.826 3.559 1 95.12 91 ASN A C 1
ATOM 734 O O . ASN A 1 91 ? -27.344 1.029 3.547 1 95.12 91 ASN A O 1
ATOM 738 N N . LYS A 1 92 ? -29.219 0.568 2.432 1 95.06 92 LYS A N 1
ATOM 739 C CA . LYS A 1 92 ? -28.609 0.539 1.111 1 95.06 92 LYS A CA 1
ATOM 740 C C . LYS A 1 92 ? -27.891 1.854 0.811 1 95.06 92 LYS A C 1
ATOM 742 O O . LYS A 1 92 ? -26.766 1.856 0.294 1 95.06 92 LYS A O 1
ATOM 747 N N . ARG A 1 93 ? -28.531 2.977 1.126 1 95.12 93 ARG A N 1
ATOM 748 C CA . ARG A 1 93 ? -27.953 4.289 0.837 1 95.12 93 ARG A CA 1
ATOM 749 C C . ARG A 1 93 ? -26.656 4.5 1.599 1 95.12 93 ARG A C 1
ATOM 751 O O . ARG A 1 93 ? -25.688 5.039 1.053 1 95.12 93 ARG A O 1
ATOM 758 N N . GLU A 1 94 ? -26.641 4.07 2.816 1 95.56 94 GLU A N 1
ATOM 759 C CA . GLU A 1 94 ? -25.438 4.188 3.645 1 95.56 94 GLU A CA 1
ATOM 760 C C . GLU A 1 94 ? -24.312 3.305 3.113 1 95.56 94 GLU A C 1
ATOM 762 O O . GLU A 1 94 ? -23.156 3.729 3.061 1 95.56 94 GLU A O 1
ATOM 767 N N . LEU A 1 95 ? -24.688 2.135 2.76 1 95.75 95 LEU A N 1
ATOM 768 C CA . LEU A 1 95 ? -23.719 1.204 2.215 1 95.75 95 LEU A CA 1
ATOM 769 C C . LEU A 1 95 ? -23.109 1.743 0.919 1 95.75 95 LEU A C 1
ATOM 771 O O . LEU A 1 95 ? -21.906 1.649 0.705 1 95.75 95 LEU A O 1
ATOM 775 N N . LEU A 1 96 ? -23.969 2.273 0.098 1 95.19 96 LEU A N 1
ATOM 776 C CA . LEU A 1 96 ? -23.516 2.877 -1.152 1 95.19 96 LEU A CA 1
ATOM 777 C C . LEU A 1 96 ? -22.547 4.023 -0.885 1 95.19 96 LEU A C 1
ATOM 779 O O . LEU A 1 96 ? -21.516 4.137 -1.545 1 95.19 96 LEU A O 1
ATOM 783 N N . GLY A 1 97 ? -22.891 4.844 0.051 1 94.62 97 GLY A N 1
ATOM 784 C CA . GLY A 1 97 ? -22.031 5.969 0.402 1 94.62 97 GLY A CA 1
ATOM 785 C C . GLY A 1 97 ? -20.656 5.543 0.887 1 94.62 97 GLY A C 1
ATOM 786 O O . GLY A 1 97 ? -19.656 6.117 0.482 1 94.62 97 GLY A O 1
ATOM 787 N N . ILE A 1 98 ? -20.641 4.57 1.72 1 94.56 98 ILE A N 1
ATOM 788 C CA . ILE A 1 98 ? -19.391 4.059 2.264 1 94.56 98 ILE A CA 1
ATOM 789 C C . ILE A 1 98 ? -18.531 3.473 1.14 1 94.56 98 ILE A C 1
ATOM 791 O O . ILE A 1 98 ? -17.344 3.773 1.033 1 94.56 98 ILE A O 1
ATOM 795 N N . LEU A 1 99 ? -19.172 2.645 0.31 1 94.75 99 LEU A N 1
ATOM 796 C CA . LEU A 1 99 ? -18.438 1.96 -0.747 1 94.75 99 LEU A CA 1
ATOM 797 C C . LEU A 1 99 ? -17.859 2.959 -1.743 1 94.75 99 LEU A C 1
ATOM 799 O O . LEU A 1 99 ? -16.688 2.846 -2.139 1 94.75 99 LEU A O 1
ATOM 803 N N . VAL A 1 100 ? -18.656 3.92 -2.105 1 93.88 100 VAL A N 1
ATOM 804 C CA . VAL A 1 100 ? -18.219 4.926 -3.068 1 93.88 100 VAL A CA 1
ATOM 805 C C . VAL A 1 100 ? -17.047 5.723 -2.486 1 93.88 100 VAL A C 1
ATOM 807 O O . VAL A 1 100 ? -16.047 5.973 -3.17 1 93.88 100 VAL A O 1
ATOM 810 N N . THR A 1 101 ? -17.141 6.062 -1.213 1 93.31 101 THR A N 1
ATOM 811 C CA . THR A 1 101 ? -16.078 6.816 -0.54 1 93.31 101 THR A CA 1
ATOM 812 C C . THR A 1 101 ? -14.797 6 -0.452 1 93.31 101 THR A C 1
ATOM 814 O O . THR A 1 101 ? -13.711 6.523 -0.681 1 93.31 101 THR A O 1
ATOM 817 N N . LEU A 1 102 ? -14.961 4.785 -0.147 1 94.12 102 LEU A N 1
ATOM 818 C CA . LEU A 1 102 ? -13.805 3.908 -0.017 1 94.12 102 LEU A CA 1
ATOM 819 C C . LEU A 1 102 ? -13.109 3.725 -1.36 1 94.12 102 LEU A C 1
ATOM 821 O O . LEU A 1 102 ? -11.875 3.713 -1.429 1 94.12 102 LEU A O 1
ATOM 825 N N . ILE A 1 103 ? -13.883 3.566 -2.416 1 94.12 103 ILE A N 1
ATOM 826 C CA . ILE A 1 103 ? -13.312 3.365 -3.742 1 94.12 103 ILE A CA 1
ATOM 827 C C . ILE A 1 103 ? -12.516 4.602 -4.156 1 94.12 103 ILE A C 1
ATOM 829 O O . ILE A 1 103 ? -11.43 4.488 -4.719 1 94.12 103 ILE A O 1
ATOM 833 N N . GLU A 1 104 ? -13.031 5.699 -3.859 1 91.75 104 GLU A N 1
ATOM 834 C CA . GLU A 1 104 ? -12.344 6.941 -4.203 1 91.75 104 GLU A CA 1
ATOM 835 C C . GLU A 1 104 ? -11.062 7.105 -3.393 1 91.75 104 GLU A C 1
ATOM 837 O O . GLU A 1 104 ? -10.062 7.605 -3.904 1 91.75 104 GLU A O 1
ATOM 842 N N . LYS A 1 105 ? -11.141 6.711 -2.186 1 91.88 105 LYS A N 1
ATOM 843 C CA . LYS A 1 105 ? -9.984 6.844 -1.304 1 91.88 105 LYS A CA 1
ATOM 844 C C . LYS A 1 105 ? -8.93 5.781 -1.61 1 91.88 105 LYS A C 1
ATOM 846 O O . LYS A 1 105 ? -7.734 6.035 -1.494 1 91.88 105 LYS A O 1
ATOM 851 N N . PHE A 1 106 ? -9.43 4.664 -1.946 1 93.44 106 PHE A N 1
ATOM 852 C CA . PHE A 1 106 ? -8.57 3.527 -2.258 1 93.44 106 PHE A CA 1
ATOM 853 C C . PHE A 1 106 ? -8.875 2.98 -3.646 1 93.44 106 PHE A C 1
ATOM 855 O O . PHE A 1 106 ? -9.477 1.91 -3.779 1 93.44 106 PHE A O 1
ATOM 862 N N . PRO A 1 107 ? -8.289 3.572 -4.602 1 93.56 107 PRO A N 1
ATOM 863 C CA . PRO A 1 107 ? -8.625 3.193 -5.977 1 93.56 107 PRO A CA 1
ATOM 864 C C . PRO A 1 107 ? -8.305 1.731 -6.281 1 93.56 107 PRO A C 1
ATOM 866 O O . PRO A 1 107 ? -8.938 1.128 -7.152 1 93.56 107 PRO A O 1
ATOM 869 N N . MET A 1 108 ? -7.422 1.096 -5.574 1 91.19 108 MET A N 1
ATOM 870 C CA . MET A 1 108 ? -7.008 -0.277 -5.848 1 91.19 108 MET A CA 1
ATOM 871 C C . MET A 1 108 ? -8.156 -1.252 -5.594 1 91.19 108 MET A C 1
ATOM 873 O O . MET A 1 108 ? -8.211 -2.318 -6.207 1 91.19 108 MET A O 1
ATOM 877 N N . ILE A 1 109 ? -9.102 -0.865 -4.781 1 93.19 109 ILE A N 1
ATOM 878 C CA . ILE A 1 109 ? -10.172 -1.81 -4.457 1 93.19 109 ILE A CA 1
ATOM 879 C C . ILE A 1 109 ? -11.125 -1.935 -5.645 1 93.19 109 ILE A C 1
ATOM 881 O O . ILE A 1 109 ? -11.828 -2.938 -5.777 1 93.19 109 ILE A O 1
ATOM 885 N N . ALA A 1 110 ? -11.148 -0.903 -6.477 1 92.94 110 ALA A N 1
ATOM 886 C CA . ALA A 1 110 ? -11.992 -0.933 -7.672 1 92.94 110 ALA A CA 1
ATOM 887 C C . ALA A 1 110 ? -11.602 -2.088 -8.586 1 92.94 110 ALA A C 1
ATOM 889 O O . ALA A 1 110 ? -12.445 -2.654 -9.281 1 92.94 110 ALA A O 1
ATOM 890 N N . ASN A 1 111 ? -10.305 -2.463 -8.539 1 90.12 111 ASN A N 1
ATOM 891 C CA . ASN A 1 111 ? -9.781 -3.541 -9.375 1 90.12 111 ASN A CA 1
ATOM 892 C C . ASN A 1 111 ? -10.43 -4.879 -9.023 1 90.12 111 ASN A C 1
ATOM 894 O O . ASN A 1 111 ? -10.328 -5.84 -9.797 1 90.12 111 ASN A O 1
ATOM 898 N N . TYR A 1 112 ? -11.102 -4.934 -7.934 1 88.75 112 TYR A N 1
ATOM 899 C CA . TYR A 1 112 ? -11.695 -6.184 -7.473 1 88.75 112 TYR A CA 1
ATOM 900 C C . TYR A 1 112 ? -13.203 -6.188 -7.691 1 88.75 112 TYR A C 1
ATOM 902 O O . TYR A 1 112 ? -13.867 -7.199 -7.461 1 88.75 112 TYR A O 1
ATOM 910 N N . ILE A 1 113 ? -13.75 -5.043 -8.156 1 89.5 113 ILE A N 1
ATOM 911 C CA . ILE A 1 113 ? -15.195 -4.902 -8.289 1 89.5 113 ILE A CA 1
ATOM 912 C C . ILE A 1 113 ? -15.57 -4.738 -9.758 1 89.5 113 ILE A C 1
ATOM 914 O O . ILE A 1 113 ? -16.688 -5.074 -10.164 1 89.5 113 ILE A O 1
ATOM 918 N N . TYR A 1 114 ? -14.617 -4.188 -10.5 1 89.38 114 TYR A N 1
ATOM 919 C CA . TYR A 1 114 ? -14.906 -3.785 -11.875 1 89.38 114 TYR A CA 1
ATOM 920 C C . TYR A 1 114 ? -13.688 -3.984 -12.766 1 89.38 114 TYR A C 1
ATOM 922 O O . TYR A 1 114 ? -12.555 -3.807 -12.328 1 89.38 114 TYR A O 1
ATOM 930 N N . PRO A 1 115 ? -13.891 -4.402 -14.031 1 91.75 115 PRO A N 1
ATOM 931 C CA . PRO A 1 115 ? -12.758 -4.605 -14.938 1 91.75 115 PRO A CA 1
ATOM 932 C C . PRO A 1 115 ? -12.148 -3.293 -15.422 1 91.75 115 PRO A C 1
ATOM 934 O O . PRO A 1 115 ? -12.844 -2.277 -15.508 1 91.75 115 PRO A O 1
ATOM 937 N N . ILE A 1 116 ? -10.867 -3.348 -15.75 1 91.25 116 ILE A N 1
ATOM 938 C CA . ILE A 1 116 ? -10.195 -2.17 -16.297 1 91.25 116 ILE A CA 1
ATOM 939 C C . ILE A 1 116 ? -10.594 -1.973 -17.75 1 91.25 116 ILE A C 1
ATOM 941 O O . ILE A 1 116 ? -11.086 -2.9 -18.391 1 91.25 116 ILE A O 1
ATOM 945 N N . GLU A 1 117 ? -10.383 -0.805 -18.234 1 90.88 117 GLU A N 1
ATOM 946 C CA . GLU A 1 117 ? -10.812 -0.457 -19.578 1 90.88 117 GLU A CA 1
ATOM 947 C C . GLU A 1 117 ? -10.07 -1.279 -20.625 1 90.88 117 GLU A C 1
ATOM 949 O O . GLU A 1 117 ? -10.68 -1.797 -21.562 1 90.88 117 GLU A O 1
ATOM 954 N N . ASN A 1 118 ? -8.828 -1.315 -20.484 1 92.5 118 ASN A N 1
ATOM 955 C CA . ASN A 1 118 ? -7.965 -2.102 -21.359 1 92.5 118 ASN A CA 1
ATOM 956 C C . ASN A 1 118 ? -7.012 -2.98 -20.547 1 92.5 118 ASN A C 1
ATOM 958 O O . ASN A 1 118 ? -6.133 -2.473 -19.844 1 92.5 118 ASN A O 1
ATOM 962 N N . ALA A 1 119 ? -7.188 -4.293 -20.719 1 92.31 119 ALA A N 1
ATOM 963 C CA . ALA A 1 119 ? -6.445 -5.219 -19.875 1 92.31 119 ALA A CA 1
ATOM 964 C C . ALA A 1 119 ? -5.207 -5.75 -20.578 1 92.31 119 ALA A C 1
ATOM 966 O O . ALA A 1 119 ? -4.418 -6.496 -20 1 92.31 119 ALA A O 1
ATOM 967 N N . LYS A 1 120 ? -5.039 -5.363 -21.797 1 91.56 120 LYS A N 1
ATOM 968 C CA . LYS A 1 120 ? -3.992 -5.945 -22.625 1 91.56 120 LYS A CA 1
ATOM 969 C C . LYS A 1 120 ? -2.607 -5.672 -22.047 1 91.56 120 LYS A C 1
ATOM 971 O O . LYS A 1 120 ? -1.81 -6.594 -21.875 1 91.56 120 LYS A O 1
ATOM 976 N N . TYR A 1 121 ? -2.334 -4.461 -21.781 1 90.69 121 TYR A N 1
ATOM 977 C CA . TYR A 1 121 ? -0.999 -4.082 -21.344 1 90.69 121 TYR A CA 1
ATOM 978 C C . TYR A 1 121 ? -0.736 -4.57 -19.922 1 90.69 121 TYR A C 1
ATOM 980 O O . TYR A 1 121 ? 0.392 -4.938 -19.594 1 90.69 121 TYR A O 1
ATOM 988 N N . SER A 1 122 ? -1.77 -4.484 -19.109 1 91.88 122 SER A N 1
ATOM 989 C CA . SER A 1 122 ? -1.636 -5.043 -17.766 1 91.88 122 SER A CA 1
ATOM 990 C C . SER A 1 122 ? -1.294 -6.527 -17.812 1 91.88 122 SER A C 1
ATOM 992 O O . SER A 1 122 ? -0.445 -7 -17.062 1 91.88 122 SER A O 1
ATOM 994 N N . LEU A 1 123 ? -1.987 -7.203 -18.703 1 94.19 123 LEU A N 1
ATOM 995 C CA . LEU A 1 123 ? -1.727 -8.633 -18.859 1 94.19 123 LEU A CA 1
ATOM 996 C C . LEU A 1 123 ? -0.282 -8.875 -19.281 1 94.19 123 LEU A C 1
ATOM 998 O O . LEU A 1 123 ? 0.387 -9.758 -18.734 1 94.19 123 LEU A O 1
ATOM 1002 N N . GLU A 1 124 ? 0.173 -8.141 -20.219 1 93.31 124 GLU A N 1
ATOM 1003 C CA . GLU A 1 124 ? 1.552 -8.266 -20.688 1 93.31 124 GLU A CA 1
ATOM 1004 C C . GLU A 1 124 ? 2.541 -8.008 -19.547 1 93.31 124 GLU A C 1
ATOM 1006 O O . GLU A 1 124 ? 3.562 -8.695 -19.453 1 93.31 124 GLU A O 1
ATOM 1011 N N . ARG A 1 125 ? 2.238 -7.082 -18.781 1 91.06 125 ARG A N 1
ATOM 1012 C CA . ARG A 1 125 ? 3.105 -6.762 -17.641 1 91.06 125 ARG A CA 1
ATOM 1013 C C . ARG A 1 125 ? 3.162 -7.918 -16.656 1 91.06 125 ARG A C 1
ATOM 1015 O O . ARG A 1 125 ? 4.238 -8.289 -16.188 1 91.06 125 ARG A O 1
ATOM 1022 N N . TYR A 1 126 ? 1.994 -8.438 -16.328 1 92.19 126 TYR A N 1
ATOM 1023 C CA . TYR A 1 126 ? 1.952 -9.555 -15.391 1 92.19 126 TYR A CA 1
ATOM 1024 C C . TYR A 1 126 ? 2.721 -10.75 -15.945 1 92.19 126 TYR A C 1
ATOM 1026 O O . TYR A 1 126 ? 3.42 -11.445 -15.195 1 92.19 126 TYR A O 1
ATOM 1034 N N . ILE A 1 127 ? 2.594 -11 -17.234 1 93.25 127 ILE A N 1
ATOM 1035 C CA . ILE A 1 127 ? 3.297 -12.117 -17.859 1 93.25 127 ILE A CA 1
ATOM 1036 C C . ILE A 1 127 ? 4.805 -11.914 -17.719 1 93.25 127 ILE A C 1
ATOM 1038 O O . ILE A 1 127 ? 5.539 -12.852 -17.406 1 93.25 127 ILE A O 1
ATOM 1042 N N . ASN A 1 128 ? 5.203 -10.734 -17.875 1 90.75 128 ASN A N 1
ATOM 1043 C CA . ASN A 1 128 ? 6.621 -10.43 -17.719 1 90.75 128 ASN A CA 1
ATOM 1044 C C . ASN A 1 128 ? 7.09 -10.609 -16.281 1 90.75 128 ASN A C 1
ATOM 1046 O O . ASN A 1 128 ? 8.227 -11.023 -16.031 1 90.75 128 ASN A O 1
ATOM 1050 N N . LEU A 1 129 ? 6.23 -10.305 -15.398 1 88.38 129 LEU A N 1
ATOM 1051 C CA . LEU A 1 129 ? 6.57 -10.453 -13.984 1 88.38 129 LEU A CA 1
ATOM 1052 C C . LEU A 1 129 ? 6.676 -11.93 -13.609 1 88.38 129 LEU A C 1
ATOM 1054 O O . LEU A 1 129 ? 7.566 -12.32 -12.852 1 88.38 129 LEU A O 1
ATOM 1058 N N . ILE A 1 130 ? 5.793 -12.719 -14.102 1 89.31 130 ILE A N 1
ATOM 1059 C CA . ILE A 1 130 ? 5.75 -14.133 -13.742 1 89.31 130 ILE A CA 1
ATOM 1060 C C . ILE A 1 130 ? 6.988 -14.844 -14.297 1 89.31 130 ILE A C 1
ATOM 1062 O O . ILE A 1 130 ? 7.465 -15.82 -13.711 1 89.31 130 ILE A O 1
ATOM 1066 N N . LYS A 1 131 ? 7.52 -14.266 -15.375 1 88.5 131 LYS A N 1
ATOM 1067 C CA . LYS A 1 131 ? 8.742 -14.82 -15.961 1 88.5 131 LYS A CA 1
ATOM 1068 C C . LYS A 1 131 ? 9.906 -14.727 -14.977 1 88.5 131 LYS A C 1
ATOM 1070 O O . LYS A 1 131 ? 10.852 -15.508 -15.055 1 88.5 131 LYS A O 1
ATOM 1075 N N . GLN A 1 132 ? 9.75 -13.836 -14.047 1 85.81 132 GLN A N 1
ATOM 1076 C CA . GLN A 1 132 ? 10.836 -13.594 -13.109 1 85.81 132 GLN A CA 1
ATOM 1077 C C . GLN A 1 132 ? 10.602 -14.328 -11.789 1 85.81 132 GLN A C 1
ATOM 1079 O O . GLN A 1 132 ? 11.289 -14.07 -10.797 1 85.81 132 GLN A O 1
ATOM 1084 N N . ASN A 1 133 ? 9.734 -15.258 -11.75 1 80.25 133 ASN A N 1
ATOM 1085 C CA . ASN A 1 133 ? 9.383 -16.031 -10.57 1 80.25 133 ASN A CA 1
ATOM 1086 C C . ASN A 1 133 ? 9.133 -15.141 -9.359 1 80.25 133 ASN A C 1
ATOM 1088 O O . ASN A 1 133 ? 9.797 -15.281 -8.336 1 80.25 133 ASN A O 1
ATOM 1092 N N . PRO A 1 134 ? 8.039 -14.398 -9.523 1 82.56 134 PRO A N 1
ATOM 1093 C CA . PRO A 1 134 ? 7.77 -13.43 -8.453 1 82.56 134 PRO A CA 1
ATOM 1094 C C . PRO A 1 134 ? 7.27 -14.094 -7.172 1 82.56 134 PRO A C 1
ATOM 1096 O O . PRO A 1 134 ? 6.988 -15.289 -7.164 1 82.56 134 PRO A O 1
ATOM 1099 N N . GLY A 1 135 ? 7.219 -13.227 -6.109 1 85.56 135 GLY A N 1
ATOM 1100 C CA . GLY A 1 135 ? 6.719 -13.695 -4.828 1 85.56 135 GLY A CA 1
ATOM 1101 C C . GLY A 1 135 ? 5.219 -13.898 -4.809 1 85.56 135 GLY A C 1
ATOM 1102 O O . GLY A 1 135 ? 4.531 -13.594 -5.785 1 85.56 135 GLY A O 1
ATOM 1103 N N . GLU A 1 136 ? 4.758 -14.438 -3.785 1 89.81 136 GLU A N 1
ATOM 1104 C CA . GLU A 1 136 ? 3.363 -14.844 -3.629 1 89.81 136 GLU A CA 1
ATOM 1105 C C . GLU A 1 136 ? 2.424 -13.648 -3.781 1 89.81 136 GLU A C 1
ATOM 1107 O O . GLU A 1 136 ? 1.318 -13.781 -4.312 1 89.81 136 GLU A O 1
ATOM 1112 N N . ASN A 1 137 ? 2.867 -12.523 -3.293 1 86.88 137 ASN A N 1
ATOM 1113 C CA . ASN A 1 137 ? 2.021 -11.336 -3.363 1 86.88 137 ASN A CA 1
ATOM 1114 C C . ASN A 1 137 ? 1.702 -10.961 -4.809 1 86.88 137 ASN A C 1
ATOM 1116 O O . ASN A 1 137 ? 0.564 -10.609 -5.125 1 86.88 137 ASN A O 1
ATOM 1120 N N . ILE A 1 138 ? 2.641 -11.062 -5.703 1 88.19 138 ILE A N 1
ATOM 1121 C CA . ILE A 1 138 ? 2.463 -10.711 -7.105 1 88.19 138 ILE A CA 1
ATOM 1122 C C . ILE A 1 138 ? 1.587 -11.758 -7.793 1 88.19 138 ILE A C 1
ATOM 1124 O O . ILE A 1 138 ? 0.717 -11.414 -8.602 1 88.19 138 ILE A O 1
ATOM 1128 N N . VAL A 1 139 ? 1.798 -12.977 -7.43 1 92.56 139 VAL A N 1
ATOM 1129 C CA . VAL A 1 139 ? 1.005 -14.055 -8.008 1 92.56 139 VAL A CA 1
ATOM 1130 C C . VAL A 1 139 ? -0.457 -13.898 -7.594 1 92.56 139 VAL A C 1
ATOM 1132 O O . VAL A 1 139 ? -1.361 -14.07 -8.414 1 92.56 139 VAL A O 1
ATOM 1135 N N . ASN A 1 140 ? -0.644 -13.547 -6.398 1 90.94 140 ASN A N 1
ATOM 1136 C CA . ASN A 1 140 ? -2.002 -13.32 -5.914 1 90.94 140 ASN A CA 1
ATOM 1137 C C . ASN A 1 140 ? -2.652 -12.133 -6.609 1 90.94 140 ASN A C 1
ATOM 1139 O O . ASN A 1 140 ? -3.834 -12.172 -6.953 1 90.94 140 ASN A O 1
ATOM 1143 N N . SER A 1 141 ? -1.885 -11.102 -6.773 1 89.31 141 SER A N 1
ATOM 1144 C CA . SER A 1 141 ? -2.393 -9.93 -7.48 1 89.31 141 SER A CA 1
ATOM 1145 C C . SER A 1 141 ? -2.768 -10.273 -8.922 1 89.31 141 SER A C 1
ATOM 1147 O O . SER A 1 141 ? -3.775 -9.781 -9.438 1 89.31 141 SER A O 1
ATOM 1149 N N . PHE A 1 142 ? -1.945 -11.031 -9.547 1 93.81 142 PHE A N 1
ATOM 1150 C CA . PHE A 1 142 ? -2.223 -11.469 -10.914 1 93.81 142 PHE A CA 1
ATOM 1151 C C . PHE A 1 142 ? -3.504 -12.289 -10.961 1 93.81 142 PHE A C 1
ATOM 1153 O O . PHE A 1 142 ? -4.32 -12.117 -11.867 1 93.81 142 PHE A O 1
ATOM 1160 N N . THR A 1 143 ? -3.65 -13.164 -9.992 1 95.44 143 THR A N 1
ATOM 1161 C CA . THR A 1 143 ? -4.848 -13.992 -9.906 1 95.44 143 THR A CA 1
ATOM 1162 C C . THR A 1 143 ? -6.098 -13.125 -9.805 1 95.44 143 THR A C 1
ATOM 1164 O O . THR A 1 143 ? -7.078 -13.344 -10.516 1 95.44 143 THR A O 1
ATOM 1167 N N . ASP A 1 144 ? -6 -12.18 -8.953 1 92.56 144 ASP A N 1
ATOM 1168 C CA . ASP A 1 144 ? -7.125 -11.273 -8.781 1 92.56 144 ASP A CA 1
ATOM 1169 C C . ASP A 1 144 ? -7.422 -10.516 -10.078 1 92.56 144 ASP A C 1
ATOM 1171 O O . ASP A 1 144 ? -8.586 -10.305 -10.43 1 92.56 144 ASP A O 1
ATOM 1175 N N . PHE A 1 145 ? -6.406 -10.109 -10.711 1 93.81 145 PHE A N 1
ATOM 1176 C CA . PHE A 1 145 ? -6.543 -9.414 -11.984 1 93.81 145 PHE A CA 1
ATOM 1177 C C . PHE A 1 145 ? -7.285 -10.273 -12.992 1 93.81 145 PHE A C 1
ATOM 1179 O O . PHE A 1 145 ? -8.203 -9.805 -13.672 1 93.81 145 PHE A O 1
ATOM 1186 N N . LEU A 1 146 ? -6.891 -11.508 -13.094 1 96 146 LEU A N 1
ATOM 1187 C CA . LEU A 1 146 ? -7.512 -12.43 -14.039 1 96 146 LEU A CA 1
ATOM 1188 C C . LEU A 1 146 ? -8.984 -12.633 -13.719 1 96 146 LEU A C 1
ATOM 1190 O O . LEU A 1 146 ? -9.828 -12.633 -14.617 1 96 146 LEU A O 1
ATOM 1194 N N . ILE A 1 147 ? -9.258 -12.773 -12.461 1 94.31 147 ILE A N 1
ATOM 1195 C CA . ILE A 1 147 ? -10.625 -13.016 -12.031 1 94.31 147 ILE A CA 1
ATOM 1196 C C . ILE A 1 147 ? -11.508 -11.828 -12.414 1 94.31 147 ILE A C 1
ATOM 1198 O O . ILE A 1 147 ? -12.594 -12.008 -12.984 1 94.31 147 ILE A O 1
ATOM 1202 N N . ASN A 1 148 ? -11.039 -10.656 -12.203 1 91 148 ASN A N 1
ATOM 1203 C CA . ASN A 1 148 ? -11.859 -9.461 -12.398 1 91 148 ASN A CA 1
ATOM 1204 C C . ASN A 1 148 ? -11.93 -9.062 -13.867 1 91 148 ASN A C 1
ATOM 1206 O O . ASN A 1 148 ? -12.828 -8.312 -14.266 1 91 148 ASN A O 1
ATOM 1210 N N . ASN A 1 149 ? -10.984 -9.523 -14.641 1 94.44 149 ASN A N 1
ATOM 1211 C CA . ASN A 1 149 ? -10.953 -9.18 -16.062 1 94.44 149 ASN A CA 1
ATOM 1212 C C . ASN A 1 149 ? -11.133 -10.414 -16.938 1 94.44 149 ASN A C 1
ATOM 1214 O O . ASN A 1 149 ? -10.648 -10.453 -18.078 1 94.44 149 ASN A O 1
ATOM 1218 N N . ARG A 1 150 ? -11.75 -11.406 -16.438 1 93.81 150 ARG A N 1
ATOM 1219 C CA . ARG A 1 150 ? -11.852 -12.711 -17.078 1 93.81 150 ARG A CA 1
ATOM 1220 C C . ARG A 1 150 ? -12.492 -12.586 -18.453 1 93.81 150 ARG A C 1
ATOM 1222 O O . ARG A 1 150 ? -12.117 -13.312 -19.391 1 93.81 150 ARG A O 1
ATOM 1229 N N . GLU A 1 151 ? -13.406 -11.602 -18.641 1 92.19 151 GLU A N 1
ATOM 1230 C CA . GLU A 1 151 ? -14.094 -11.438 -19.922 1 92.19 151 GLU A CA 1
ATOM 1231 C C . GLU A 1 151 ? -13.156 -10.859 -20.984 1 92.19 151 GLU A C 1
ATOM 1233 O O . GLU A 1 151 ? -13.398 -11.016 -22.172 1 92.19 151 GLU A O 1
ATOM 1238 N N . LYS A 1 152 ? -12.117 -10.266 -20.531 1 93 152 LYS A N 1
ATOM 1239 C CA . LYS A 1 152 ? -11.195 -9.609 -21.453 1 93 152 LYS A CA 1
ATOM 1240 C C . LYS A 1 152 ? -10 -10.508 -21.781 1 93 152 LYS A C 1
ATOM 1242 O O . LYS A 1 152 ? -9.148 -10.148 -22.594 1 93 152 LYS A O 1
ATOM 1247 N N . ILE A 1 153 ? -9.945 -11.625 -21.156 1 94.81 153 ILE A N 1
ATOM 1248 C CA . ILE A 1 153 ? -8.867 -12.586 -21.359 1 94.81 153 ILE A CA 1
ATOM 1249 C C . ILE A 1 153 ? -9.297 -13.633 -22.391 1 94.81 153 ILE A C 1
ATOM 1251 O O . ILE A 1 153 ? -10.312 -14.297 -22.219 1 94.81 153 ILE A O 1
ATOM 1255 N N . ASN A 1 154 ? -8.547 -13.789 -23.469 1 94.25 154 ASN A N 1
ATOM 1256 C CA . ASN A 1 154 ? -8.891 -14.781 -24.469 1 94.25 154 ASN A CA 1
ATOM 1257 C C . ASN A 1 154 ? -8.07 -16.062 -24.312 1 94.25 154 ASN A C 1
ATOM 1259 O O . ASN A 1 154 ? -7.176 -16.125 -23.469 1 94.25 154 ASN A O 1
ATOM 1263 N N . LYS A 1 155 ? -8.406 -17.094 -25.094 1 96.12 155 LYS A N 1
ATOM 1264 C CA . LYS A 1 155 ? -7.758 -18.391 -24.969 1 96.12 155 LYS A CA 1
ATOM 1265 C C . LYS A 1 155 ? -6.262 -18.281 -25.25 1 96.12 155 LYS A C 1
ATOM 1267 O O . LYS A 1 155 ? -5.449 -18.891 -24.547 1 96.12 155 LYS A O 1
ATOM 1272 N N . ASP A 1 156 ? -5.957 -17.5 -26.234 1 95.25 156 ASP A N 1
ATOM 1273 C CA . ASP A 1 156 ? -4.551 -17.344 -26.609 1 95.25 156 ASP A CA 1
ATOM 1274 C C . ASP A 1 156 ? -3.74 -16.766 -25.453 1 95.25 156 ASP A C 1
ATOM 1276 O O . ASP A 1 156 ? -2.578 -17.125 -25.266 1 95.25 156 ASP A O 1
ATOM 1280 N N . ASP A 1 157 ? -4.348 -15.859 -24.734 1 96.38 157 ASP A N 1
ATOM 1281 C CA . ASP A 1 157 ? -3.688 -15.289 -23.578 1 96.38 157 ASP A CA 1
ATOM 1282 C C . ASP A 1 157 ? -3.371 -16.359 -22.531 1 96.38 157 ASP A C 1
ATOM 1284 O O . ASP A 1 157 ? -2.281 -16.375 -21.953 1 96.38 157 ASP A O 1
ATOM 1288 N N . ILE A 1 158 ? -4.32 -17.188 -22.312 1 97.12 158 ILE A N 1
ATOM 1289 C CA . ILE A 1 158 ? -4.164 -18.266 -21.344 1 97.12 158 ILE A CA 1
ATOM 1290 C C . ILE A 1 158 ? -3.018 -19.188 -21.766 1 97.12 158 ILE A C 1
ATOM 1292 O O . ILE A 1 158 ? -2.188 -19.578 -20.938 1 97.12 158 ILE A O 1
ATOM 1296 N N . PHE A 1 159 ? -2.961 -19.484 -23.062 1 97.19 159 PHE A N 1
ATOM 1297 C CA . PHE A 1 159 ? -1.916 -20.375 -23.562 1 97.19 159 PHE A CA 1
ATOM 1298 C C . PHE A 1 159 ? -0.541 -19.734 -23.406 1 97.19 159 PHE A C 1
ATOM 1300 O O . PHE A 1 159 ? 0.43 -20.422 -23.078 1 97.19 159 PHE A O 1
ATOM 1307 N N . ILE A 1 160 ? -0.499 -18.5 -23.609 1 96.56 160 ILE A N 1
ATOM 1308 C CA . ILE A 1 160 ? 0.769 -17.797 -23.453 1 96.56 160 ILE A CA 1
ATOM 1309 C C . ILE A 1 160 ? 1.212 -17.859 -21.984 1 96.56 160 ILE A C 1
ATOM 1311 O O . ILE A 1 160 ? 2.391 -18.078 -21.703 1 96.56 160 ILE A O 1
ATOM 1315 N N . ILE A 1 161 ? 0.297 -17.641 -21.094 1 97.06 161 ILE A N 1
ATOM 1316 C CA . ILE A 1 161 ? 0.593 -17.688 -19.672 1 97.06 161 ILE A CA 1
ATOM 1317 C C . ILE A 1 161 ? 1.089 -19.078 -19.281 1 97.06 161 ILE A C 1
ATOM 1319 O O . ILE A 1 161 ? 2.119 -19.219 -18.625 1 97.06 161 ILE A O 1
ATOM 1323 N N . LEU A 1 162 ? 0.35 -20.062 -19.766 1 97.38 162 LEU A N 1
ATOM 1324 C CA . LEU A 1 162 ? 0.7 -21.438 -19.438 1 97.38 162 LEU A CA 1
ATOM 1325 C C . LEU A 1 162 ? 2.059 -21.812 -20.016 1 97.38 162 LEU A C 1
ATOM 1327 O O . LEU A 1 162 ? 2.854 -22.5 -19.375 1 97.38 162 LEU A O 1
ATOM 1331 N N . ASP A 1 163 ? 2.275 -21.391 -21.203 1 96.94 163 ASP A N 1
ATOM 1332 C CA . ASP A 1 163 ? 3.559 -21.656 -21.844 1 96.94 163 ASP A CA 1
ATOM 1333 C C . ASP A 1 163 ? 4.707 -21.031 -21.047 1 96.94 163 ASP A C 1
ATOM 1335 O O . ASP A 1 163 ? 5.777 -21.625 -20.922 1 96.94 163 ASP A O 1
ATOM 1339 N N . THR A 1 164 ? 4.453 -19.875 -20.578 1 95.25 164 THR A N 1
ATOM 1340 C CA . THR A 1 164 ? 5.449 -19.172 -19.766 1 95.25 164 THR A CA 1
ATOM 1341 C C . THR A 1 164 ? 5.754 -19.938 -18.484 1 95.25 164 THR A C 1
ATOM 1343 O O . THR A 1 164 ? 6.918 -20.094 -18.109 1 95.25 164 THR A O 1
ATOM 1346 N N . ILE A 1 165 ? 4.766 -20.453 -17.844 1 95.25 165 ILE A N 1
ATOM 1347 C CA . ILE A 1 165 ? 4.918 -21.172 -16.594 1 95.25 165 ILE A CA 1
ATOM 1348 C C . ILE A 1 165 ? 5.574 -22.516 -16.844 1 95.25 165 ILE A C 1
ATOM 1350 O O . ILE A 1 165 ? 6.438 -22.953 -16.078 1 95.25 165 ILE A O 1
ATOM 1354 N N . ALA A 1 166 ? 5.188 -23.141 -17.969 1 94 166 ALA A N 1
ATOM 1355 C CA . ALA A 1 166 ? 5.738 -24.453 -18.328 1 94 166 ALA A CA 1
ATOM 1356 C C . ALA A 1 166 ? 7.23 -24.344 -18.641 1 94 166 ALA A C 1
ATOM 1358 O O . ALA A 1 166 ? 7.977 -25.312 -18.469 1 94 166 ALA A O 1
ATOM 1359 N N . SER A 1 167 ? 7.66 -23.203 -18.984 1 91.88 167 SER A N 1
ATOM 1360 C CA . SER A 1 167 ? 9.031 -23 -19.438 1 91.88 167 SER A CA 1
ATOM 1361 C C . SER A 1 167 ? 9.961 -22.672 -18.281 1 91.88 167 SER A C 1
ATOM 1363 O O . SER A 1 167 ? 11.148 -22.422 -18.484 1 91.88 167 SER A O 1
ATOM 1365 N N . CYS A 1 168 ? 9.438 -22.703 -17.109 1 89.62 168 CYS A N 1
ATOM 1366 C CA . CYS A 1 168 ? 10.281 -22.484 -15.945 1 89.62 168 CYS A CA 1
ATOM 1367 C C . CYS A 1 168 ? 11.359 -23.562 -15.836 1 89.62 168 CYS A C 1
ATOM 1369 O O . CYS A 1 168 ? 11.102 -24.734 -16.109 1 89.62 168 CYS A O 1
ATOM 1371 N N . LYS A 1 169 ? 12.539 -23.156 -15.469 1 82.94 169 LYS A N 1
ATOM 1372 C CA . LYS A 1 169 ? 13.672 -24.062 -15.398 1 82.94 169 LYS A CA 1
ATOM 1373 C C . LYS A 1 169 ? 13.648 -24.875 -14.102 1 82.94 169 LYS A C 1
ATOM 1375 O O . LYS A 1 169 ? 14.477 -25.766 -13.906 1 82.94 169 LYS A O 1
ATOM 1380 N N . SER A 1 170 ? 12.82 -24.594 -13.211 1 83.94 170 SER A N 1
ATOM 1381 C CA . SER A 1 170 ? 12.594 -25.297 -11.945 1 83.94 170 SER A CA 1
ATOM 1382 C C . SER A 1 170 ? 11.156 -25.109 -11.469 1 83.94 170 SER A C 1
ATOM 1384 O O . SER A 1 170 ? 10.32 -24.562 -12.188 1 83.94 170 SER A O 1
ATOM 1386 N N . LYS A 1 171 ? 10.945 -25.641 -10.328 1 85.75 171 LYS A N 1
ATOM 1387 C CA . LYS A 1 171 ? 9.641 -25.375 -9.727 1 85.75 171 LYS A CA 1
ATOM 1388 C C . LYS A 1 171 ? 9.422 -23.875 -9.523 1 85.75 171 LYS A C 1
ATOM 1390 O O . LYS A 1 171 ? 10.25 -23.203 -8.898 1 85.75 171 LYS A O 1
ATOM 1395 N N . CYS A 1 172 ? 8.383 -23.453 -10.156 1 90.44 172 CYS A N 1
ATOM 1396 C CA . CYS A 1 172 ? 8.07 -22.031 -9.984 1 90.44 172 CYS A CA 1
ATOM 1397 C C . CYS A 1 172 ? 6.898 -21.844 -9.039 1 90.44 172 CYS A C 1
ATOM 1399 O O . CYS A 1 172 ? 6.203 -22.797 -8.695 1 90.44 172 CYS A O 1
ATOM 1401 N N . PHE A 1 173 ? 6.797 -20.672 -8.461 1 92 173 PHE A N 1
ATOM 1402 C CA . PHE A 1 173 ? 5.758 -20.297 -7.508 1 92 173 PHE A CA 1
ATOM 1403 C C . PHE A 1 173 ? 5.77 -21.234 -6.309 1 92 173 PHE A C 1
ATOM 1405 O O . PHE A 1 173 ? 4.727 -21.781 -5.93 1 92 173 PHE A O 1
ATOM 1412 N N . TYR A 1 174 ? 6.953 -21.422 -5.891 1 89.38 174 TYR A N 1
ATOM 1413 C CA . TYR A 1 174 ? 7.211 -22.359 -4.797 1 89.38 174 TYR A CA 1
ATOM 1414 C C . TYR A 1 174 ? 8.117 -21.719 -3.746 1 89.38 174 TYR A C 1
ATOM 1416 O O . TYR A 1 174 ? 9.117 -21.078 -4.082 1 89.38 174 TYR A O 1
ATOM 1424 N N . ASN A 1 175 ? 7.648 -21.828 -2.514 1 89.12 175 ASN A N 1
ATOM 1425 C CA . ASN A 1 175 ? 8.492 -21.375 -1.409 1 89.12 175 ASN A CA 1
ATOM 1426 C C . ASN A 1 175 ? 9.383 -22.5 -0.897 1 89.12 175 ASN A C 1
ATOM 1428 O O . ASN A 1 175 ? 8.914 -23.422 -0.214 1 89.12 175 ASN A O 1
ATOM 1432 N N . PHE A 1 176 ? 10.586 -22.406 -1.076 1 85.12 176 PHE A N 1
ATOM 1433 C CA . PHE A 1 176 ? 11.516 -23.484 -0.769 1 85.12 176 PHE A CA 1
ATOM 1434 C C . PHE A 1 176 ? 11.812 -23.531 0.725 1 85.12 176 PHE A C 1
ATOM 1436 O O . PHE A 1 176 ? 12.32 -24.547 1.229 1 85.12 176 PHE A O 1
ATOM 1443 N N . ILE A 1 177 ? 11.516 -22.484 1.421 1 84.69 177 ILE A N 1
ATOM 1444 C CA . ILE A 1 177 ? 11.719 -22.453 2.865 1 84.69 177 ILE A CA 1
ATOM 1445 C C . ILE A 1 177 ? 10.578 -23.188 3.566 1 84.69 177 ILE A C 1
ATOM 1447 O O . ILE A 1 177 ? 10.812 -24.062 4.398 1 84.69 177 ILE A O 1
ATOM 1451 N N . THR A 1 178 ? 9.375 -22.953 3.152 1 87.62 178 THR A N 1
ATOM 1452 C CA . THR A 1 178 ? 8.203 -23.578 3.764 1 87.62 178 THR A CA 1
ATOM 1453 C C . THR A 1 178 ? 7.812 -24.844 3.01 1 87.62 178 THR A C 1
ATOM 1455 O O . THR A 1 178 ? 6.98 -25.625 3.484 1 87.62 178 THR A O 1
ATOM 1458 N N . GLU A 1 179 ? 8.383 -25.031 1.817 1 86.81 179 GLU A N 1
ATOM 1459 C CA . GLU A 1 179 ? 8.133 -26.172 0.944 1 86.81 179 GLU A CA 1
ATOM 1460 C C . GLU A 1 179 ? 6.668 -26.25 0.525 1 86.81 179 GLU A C 1
ATOM 1462 O O . GLU A 1 179 ? 6.039 -27.297 0.619 1 86.81 179 GLU A O 1
ATOM 1467 N N . LYS A 1 180 ? 6.176 -25.094 0.148 1 88.25 180 LYS A N 1
ATOM 1468 C CA . LYS A 1 180 ? 4.777 -25.016 -0.265 1 88.25 180 LYS A CA 1
ATOM 1469 C C . LYS A 1 180 ? 4.633 -24.203 -1.556 1 88.25 180 LYS A C 1
ATOM 1471 O O . LYS A 1 180 ? 5.324 -23.203 -1.752 1 88.25 180 LYS A O 1
ATOM 1476 N N . PRO A 1 181 ? 3.824 -24.734 -2.441 1 90 181 PRO A N 1
ATOM 1477 C CA . PRO A 1 181 ? 3.496 -23.922 -3.617 1 90 181 PRO A CA 1
ATOM 1478 C C . PRO A 1 181 ? 2.506 -22.797 -3.305 1 90 181 PRO A C 1
ATOM 1480 O O . PRO A 1 181 ? 1.778 -22.875 -2.312 1 90 181 PRO A O 1
ATOM 1483 N N . TYR A 1 182 ? 2.588 -21.766 -4.055 1 90.5 182 TYR A N 1
ATOM 1484 C CA . TYR A 1 182 ? 1.634 -20.688 -3.83 1 90.5 182 TYR A CA 1
ATOM 1485 C C . TYR A 1 182 ? 0.926 -20.297 -5.125 1 90.5 182 TYR A C 1
ATOM 1487 O O . TYR A 1 182 ? 0.483 -19.156 -5.285 1 90.5 182 TYR A O 1
ATOM 1495 N N . ASP A 1 183 ? 0.785 -21.25 -6.105 1 92.25 183 ASP A N 1
ATOM 1496 C CA . ASP A 1 183 ? 0.178 -20.969 -7.406 1 92.25 183 ASP A CA 1
ATOM 1497 C C . ASP A 1 183 ? -1.192 -21.625 -7.523 1 92.25 183 ASP A C 1
ATOM 1499 O O . ASP A 1 183 ? -1.818 -21.578 -8.586 1 92.25 183 ASP A O 1
ATOM 1503 N N . GLU A 1 184 ? -1.668 -22.219 -6.512 1 93.12 184 GLU A N 1
ATOM 1504 C CA . GLU A 1 184 ? -2.887 -23.016 -6.598 1 93.12 184 GLU A CA 1
ATOM 1505 C C . GLU A 1 184 ? -4.055 -22.188 -7.117 1 93.12 184 GLU A C 1
ATOM 1507 O O . GLU A 1 184 ? -4.758 -22.594 -8.039 1 93.12 184 GLU A O 1
ATOM 1512 N N . ASN A 1 185 ? -4.25 -21.062 -6.5 1 94.75 185 ASN A N 1
ATOM 1513 C CA . ASN A 1 185 ? -5.371 -20.219 -6.898 1 94.75 185 ASN A CA 1
ATOM 1514 C C . ASN A 1 185 ? -5.207 -19.703 -8.328 1 94.75 185 ASN A C 1
ATOM 1516 O O . ASN A 1 185 ? -6.188 -19.578 -9.062 1 94.75 185 ASN A O 1
ATOM 1520 N N . LEU A 1 186 ? -4.027 -19.359 -8.68 1 96.56 186 LEU A N 1
ATOM 1521 C CA . LEU A 1 186 ? -3.76 -18.891 -10.039 1 96.56 186 LEU A CA 1
ATOM 1522 C C . LEU A 1 186 ? -4.094 -19.969 -11.055 1 96.56 186 LEU A C 1
ATOM 1524 O O . LEU A 1 186 ? -4.816 -19.719 -12.023 1 96.56 186 LEU A O 1
ATOM 1528 N N . MET A 1 187 ? -3.625 -21.188 -10.805 1 96.69 187 MET A N 1
ATOM 1529 C CA . MET A 1 187 ? -3.807 -22.297 -11.734 1 96.69 187 MET A CA 1
ATOM 1530 C C . MET A 1 187 ? -5.281 -22.672 -11.859 1 96.69 187 MET A C 1
ATOM 1532 O O . MET A 1 187 ? -5.77 -22.922 -12.961 1 96.69 187 MET A O 1
ATOM 1536 N N . LYS A 1 188 ? -5.918 -22.703 -10.742 1 96.19 188 LYS A N 1
ATOM 1537 C CA . LYS A 1 188 ? -7.352 -22.984 -10.773 1 96.19 188 LYS A CA 1
ATOM 1538 C C . LYS A 1 188 ? -8.109 -21.922 -11.555 1 96.19 188 LYS A C 1
ATOM 1540 O O . LYS A 1 188 ? -9.031 -22.234 -12.312 1 96.19 188 LYS A O 1
ATOM 1545 N N . THR A 1 189 ? -7.742 -20.703 -11.289 1 97.06 189 THR A N 1
ATOM 1546 C CA . THR A 1 189 ? -8.391 -19.594 -11.977 1 97.06 189 THR A CA 1
ATOM 1547 C C . THR A 1 189 ? -8.188 -19.688 -13.484 1 97.06 189 THR A C 1
ATOM 1549 O O . THR A 1 189 ? -9.133 -19.516 -14.258 1 97.06 189 THR A O 1
ATOM 1552 N N . LEU A 1 190 ? -7.012 -19.953 -13.922 1 97.19 190 LEU A N 1
ATOM 1553 C CA . LEU A 1 190 ? -6.715 -20.109 -15.344 1 97.19 190 LEU A CA 1
ATOM 1554 C C . LEU A 1 190 ? -7.543 -21.234 -15.961 1 97.19 190 LEU A C 1
ATOM 1556 O O . LEU A 1 190 ? -8.094 -21.078 -17.047 1 97.19 190 LEU A O 1
ATOM 1560 N N . ALA A 1 191 ? -7.633 -22.344 -15.281 1 96.12 191 ALA A N 1
ATOM 1561 C CA . ALA A 1 191 ? -8.43 -23.469 -15.766 1 96.12 191 ALA A CA 1
ATOM 1562 C C . ALA A 1 191 ? -9.898 -23.094 -15.898 1 96.12 191 ALA A C 1
ATOM 1564 O O . ALA A 1 191 ? -10.539 -23.406 -16.906 1 96.12 191 ALA A O 1
ATOM 1565 N N . ASN A 1 192 ? -10.344 -22.453 -14.906 1 95.31 192 ASN A N 1
ATOM 1566 C CA . ASN A 1 192 ? -11.75 -22.062 -14.898 1 95.31 192 ASN A CA 1
ATOM 1567 C C . ASN A 1 192 ? -12.07 -21.078 -16.016 1 95.31 192 ASN A C 1
ATOM 1569 O O . ASN A 1 192 ? -13.125 -21.156 -16.641 1 95.31 192 ASN A O 1
ATOM 1573 N N . ILE A 1 193 ? -11.227 -20.125 -16.188 1 96.19 193 ILE A N 1
ATOM 1574 C CA . ILE A 1 193 ? -11.438 -19.141 -17.25 1 96.19 193 ILE A CA 1
ATOM 1575 C C . ILE A 1 193 ? -11.438 -19.859 -18.594 1 96.19 193 ILE A C 1
ATOM 1577 O O . ILE A 1 193 ? -12.258 -19.547 -19.469 1 96.19 193 ILE A O 1
ATOM 1581 N N . LEU A 1 194 ? -10.539 -20.75 -18.828 1 95.81 194 LEU A N 1
ATOM 1582 C CA . LEU A 1 194 ? -10.492 -21.5 -20.078 1 95.81 194 LEU A CA 1
ATOM 1583 C C . LEU A 1 194 ? -11.781 -22.297 -20.297 1 95.81 194 LEU A C 1
ATOM 1585 O O . LEU A 1 194 ? -12.312 -22.344 -21.406 1 95.81 194 LEU A O 1
ATOM 1589 N N . LEU A 1 195 ? -12.242 -22.906 -19.25 1 93.62 195 LEU A N 1
ATOM 1590 C CA . LEU A 1 195 ? -13.453 -23.719 -19.312 1 93.62 195 LEU A CA 1
ATOM 1591 C C . LEU A 1 195 ? -14.656 -22.859 -19.688 1 93.62 195 LEU A C 1
ATOM 1593 O O . LEU A 1 195 ? -15.609 -23.359 -20.297 1 93.62 195 LEU A O 1
ATOM 1597 N N . GLU A 1 196 ? -14.547 -21.688 -19.219 1 93.31 196 GLU A N 1
ATOM 1598 C CA . GLU A 1 196 ? -15.633 -20.781 -19.547 1 93.31 196 GLU A CA 1
ATOM 1599 C C . GLU A 1 196 ? -15.617 -20.406 -21.031 1 93.31 196 GLU A C 1
ATOM 1601 O O . GLU A 1 196 ? -16.625 -19.938 -21.578 1 93.31 196 GLU A O 1
ATOM 1606 N N . LYS A 1 197 ? -14.406 -20.766 -21.5 1 91.56 197 LYS A N 1
ATOM 1607 C CA . LYS A 1 197 ? -14.273 -20.5 -22.938 1 91.56 197 LYS A CA 1
ATOM 1608 C C . LYS A 1 197 ? -14.516 -21.781 -23.75 1 91.56 197 LYS A C 1
ATOM 1610 O O . LYS A 1 197 ? -14.406 -22.875 -23.219 1 91.56 197 LYS A O 1
ATOM 1615 N N . GLU A 1 198 ? -15.398 -21.891 -24.703 1 86.25 198 GLU A N 1
ATOM 1616 C CA . GLU A 1 198 ? -15.625 -23.062 -25.531 1 86.25 198 GLU A CA 1
ATOM 1617 C C . GLU A 1 198 ? -14.305 -23.703 -25.953 1 86.25 198 GLU A C 1
ATOM 1619 O O . GLU A 1 198 ? -13.609 -23.203 -26.828 1 86.25 198 GLU A O 1
ATOM 1624 N N . VAL A 1 199 ? -13.898 -24.781 -25.25 1 91.12 199 VAL A N 1
ATOM 1625 C CA . VAL A 1 199 ? -12.656 -25.484 -25.547 1 91.12 199 VAL A CA 1
ATOM 1626 C C . VAL A 1 199 ? -12.859 -26.438 -26.719 1 91.12 199 VAL A C 1
ATOM 1628 O O . VAL A 1 199 ? -13.742 -27.297 -26.672 1 91.12 199 VAL A O 1
ATOM 1631 N N . LYS A 1 200 ? -12.016 -26.266 -27.688 1 91.38 200 LYS A N 1
ATOM 1632 C CA . LYS A 1 200 ? -12.094 -27.094 -28.875 1 91.38 200 LYS A CA 1
ATOM 1633 C C . LYS A 1 200 ? -10.93 -28.078 -28.953 1 91.38 200 LYS A C 1
ATOM 1635 O O . LYS A 1 200 ? -10.023 -28.031 -28.109 1 91.38 200 LYS A O 1
ATOM 1640 N N . GLU A 1 201 ? -11 -28.953 -29.922 1 90.62 201 GLU A N 1
ATOM 1641 C CA . GLU A 1 201 ? -9.977 -29.984 -30.094 1 90.62 201 GLU A CA 1
ATOM 1642 C C . GLU A 1 201 ? -8.609 -29.359 -30.375 1 90.62 201 GLU A C 1
ATOM 1644 O O . GLU A 1 201 ? -7.594 -29.844 -29.875 1 90.62 201 GLU A O 1
ATOM 1649 N N . ASP A 1 202 ? -8.633 -28.359 -31.141 1 92.56 202 ASP A N 1
ATOM 1650 C CA . ASP A 1 202 ? -7.379 -27.688 -31.453 1 92.56 202 ASP A CA 1
ATOM 1651 C C . ASP A 1 202 ? -6.754 -27.078 -30.203 1 92.56 202 ASP A C 1
ATOM 1653 O O . ASP A 1 202 ? -5.531 -27.016 -30.078 1 92.56 202 ASP A O 1
ATOM 1657 N N . ASP A 1 203 ? -7.562 -26.625 -29.359 1 94.81 203 ASP A N 1
ATOM 1658 C CA . ASP A 1 203 ? -7.082 -26.078 -28.094 1 94.81 203 ASP A CA 1
ATOM 1659 C C . ASP A 1 203 ? -6.395 -27.141 -27.266 1 94.81 203 ASP A C 1
ATOM 1661 O O . ASP A 1 203 ? -5.375 -26.875 -26.609 1 94.81 203 ASP A O 1
ATOM 1665 N N . ILE A 1 204 ? -6.973 -28.281 -27.297 1 93.06 204 ILE A N 1
ATOM 1666 C CA . ILE A 1 204 ? -6.453 -29.391 -26.516 1 93.06 204 ILE A CA 1
ATOM 1667 C C . ILE A 1 204 ? -5.074 -29.781 -27.031 1 93.06 204 ILE A C 1
ATOM 1669 O O . ILE A 1 204 ? -4.164 -30.062 -26.25 1 93.06 204 ILE A O 1
ATOM 1673 N N . LYS A 1 205 ? -4.922 -29.844 -28.266 1 92.62 205 LYS A N 1
ATOM 1674 C CA . LYS A 1 205 ? -3.633 -30.172 -28.875 1 92.62 205 LYS A CA 1
ATOM 1675 C C . LYS A 1 205 ? -2.562 -29.156 -28.469 1 92.62 205 LYS A C 1
ATOM 1677 O O . LYS A 1 205 ? -1.433 -29.531 -28.141 1 92.62 205 LYS A O 1
ATOM 1682 N N . LYS A 1 206 ? -2.957 -27.953 -28.516 1 94.94 206 LYS A N 1
ATOM 1683 C CA . LYS A 1 206 ? -2.039 -26.906 -28.094 1 94.94 206 LYS A CA 1
ATOM 1684 C C . LYS A 1 206 ? -1.649 -27.062 -26.625 1 94.94 206 LYS A C 1
ATOM 1686 O O . LYS A 1 206 ? -0.481 -26.906 -26.266 1 94.94 206 LYS A O 1
ATOM 1691 N N . LEU A 1 207 ? -2.629 -27.344 -25.828 1 94.94 207 LEU A N 1
ATOM 1692 C CA . LEU A 1 207 ? -2.41 -27.516 -24.391 1 94.94 207 LEU A CA 1
ATOM 1693 C C . LEU A 1 207 ? -1.472 -28.688 -24.125 1 94.94 207 LEU A C 1
ATOM 1695 O O . LEU A 1 207 ? -0.599 -28.594 -23.266 1 94.94 207 LEU A O 1
ATOM 1699 N N . GLU A 1 208 ? -1.695 -29.75 -24.844 1 93.12 208 GLU A N 1
ATOM 1700 C CA . GLU A 1 208 ? -0.855 -30.922 -24.672 1 93.12 208 GLU A CA 1
ATOM 1701 C C . GLU A 1 208 ? 0.604 -30.609 -24.984 1 93.12 208 GLU A C 1
ATOM 1703 O O . GLU A 1 208 ? 1.51 -31.062 -24.281 1 93.12 208 GLU A O 1
ATOM 1708 N N . LYS A 1 209 ? 0.779 -29.859 -26 1 93.94 209 LYS A N 1
ATOM 1709 C CA . LYS A 1 209 ? 2.135 -29.469 -26.359 1 93.94 209 LYS A CA 1
ATOM 1710 C C . LYS A 1 209 ? 2.777 -28.625 -25.25 1 93.94 209 LYS A C 1
ATOM 1712 O O . LYS A 1 209 ? 3.967 -28.781 -24.969 1 93.94 209 LYS A O 1
ATOM 1717 N N . ILE A 1 210 ? 2.008 -27.797 -24.656 1 95.94 210 ILE A N 1
ATOM 1718 C CA . ILE A 1 210 ? 2.502 -26.938 -23.594 1 95.94 210 ILE A CA 1
ATOM 1719 C C . ILE A 1 210 ? 2.828 -27.781 -22.359 1 95.94 210 ILE A C 1
ATOM 1721 O O . ILE A 1 210 ? 3.873 -27.594 -21.734 1 95.94 210 ILE A O 1
ATOM 1725 N N . ILE A 1 211 ? 1.984 -28.672 -22.031 1 93.12 211 ILE A N 1
ATOM 1726 C CA . ILE A 1 211 ? 2.139 -29.5 -20.844 1 93.12 211 ILE A CA 1
ATOM 1727 C C . ILE A 1 211 ? 3.377 -30.375 -20.984 1 93.12 211 ILE A C 1
ATOM 1729 O O . ILE A 1 211 ? 4.086 -30.641 -20.016 1 93.12 211 ILE A O 1
ATOM 1733 N N . GLU A 1 212 ? 3.641 -30.812 -22.188 1 88.19 212 GLU A N 1
ATOM 1734 C CA . GLU A 1 212 ? 4.805 -31.641 -22.453 1 88.19 212 GLU A CA 1
ATOM 1735 C C . GLU A 1 212 ? 6.102 -30.922 -22.109 1 88.19 212 GLU A C 1
ATOM 1737 O O . GLU A 1 212 ? 7.09 -31.547 -21.734 1 88.19 212 GLU A O 1
ATOM 1742 N N . LYS A 1 213 ? 6.066 -29.672 -22.172 1 90.56 213 LYS A N 1
ATOM 1743 C CA . LYS A 1 213 ? 7.246 -28.875 -21.859 1 90.56 213 LYS A CA 1
ATOM 1744 C C . LYS A 1 213 ? 7.469 -28.766 -20.359 1 90.56 213 LYS A C 1
ATOM 1746 O O . LYS A 1 213 ? 8.57 -28.469 -19.906 1 90.56 213 LYS A O 1
ATOM 1751 N N . ASP A 1 214 ? 6.453 -28.984 -19.594 1 91.62 214 ASP A N 1
ATOM 1752 C CA . ASP A 1 214 ? 6.496 -28.812 -18.141 1 91.62 214 ASP A CA 1
ATOM 1753 C C . ASP A 1 214 ? 7.195 -29.984 -17.469 1 91.62 214 ASP A C 1
ATOM 1755 O O . ASP A 1 214 ? 6.551 -30.984 -17.109 1 91.62 214 ASP A O 1
ATOM 1759 N N . LYS A 1 215 ? 8.406 -29.859 -17.203 1 82.44 215 LYS A N 1
ATOM 1760 C CA . LYS A 1 215 ? 9.203 -30.953 -16.656 1 82.44 215 LYS A CA 1
ATOM 1761 C C . LYS A 1 215 ? 9.07 -31.031 -15.141 1 82.44 215 LYS A C 1
ATOM 1763 O O . LYS A 1 215 ? 9.367 -32.062 -14.531 1 82.44 215 LYS A O 1
ATOM 1768 N N . TYR A 1 216 ? 8.555 -30.016 -14.578 1 85.38 216 TYR A N 1
ATOM 1769 C CA . TYR A 1 216 ? 8.609 -29.938 -13.125 1 85.38 216 TYR A CA 1
ATOM 1770 C C . TYR A 1 216 ? 7.207 -29.984 -12.523 1 85.38 216 TYR A C 1
ATOM 1772 O O . TYR A 1 216 ? 7.043 -29.828 -11.312 1 85.38 216 TYR A O 1
ATOM 1780 N N . GLY A 1 217 ? 6.184 -30.109 -13.344 1 88.12 217 GLY A N 1
ATOM 1781 C CA . GLY A 1 217 ? 4.824 -30.234 -12.844 1 88.12 217 GLY A CA 1
ATOM 1782 C C . GLY A 1 217 ? 4.227 -28.922 -12.406 1 88.12 217 GLY A C 1
ATOM 1783 O O . GLY A 1 217 ? 3.375 -28.875 -11.516 1 88.12 217 GLY A O 1
ATOM 1784 N N . ASN A 1 218 ? 4.703 -27.875 -12.977 1 92 218 ASN A N 1
ATOM 1785 C CA . ASN A 1 218 ? 4.215 -26.547 -12.625 1 92 218 ASN A CA 1
ATOM 1786 C C . ASN A 1 218 ? 2.758 -26.359 -13.031 1 92 218 ASN A C 1
ATOM 1788 O O . ASN A 1 218 ? 2.053 -25.531 -12.469 1 92 218 ASN A O 1
ATOM 1792 N N . LEU A 1 219 ? 2.279 -27.203 -13.953 1 94.88 219 LEU A N 1
ATOM 1793 C CA . LEU A 1 219 ? 0.924 -27.031 -14.469 1 94.88 219 LEU A CA 1
ATOM 1794 C C . LEU A 1 219 ? -0.006 -28.109 -13.898 1 94.88 219 LEU A C 1
ATOM 1796 O O . LEU A 1 219 ? -1.157 -28.219 -14.32 1 94.88 219 LEU A O 1
ATOM 1800 N N . ASP A 1 220 ? 0.446 -28.812 -12.922 1 90.25 220 ASP A N 1
ATOM 1801 C CA . ASP A 1 220 ? -0.321 -29.938 -12.414 1 90.25 220 ASP A CA 1
ATOM 1802 C C . ASP A 1 220 ? -1.683 -29.5 -11.891 1 90.25 220 ASP A C 1
ATOM 1804 O O . ASP A 1 220 ? -2.707 -30.109 -12.203 1 90.25 220 ASP A O 1
ATOM 1808 N N . THR A 1 221 ? -1.666 -28.469 -11.109 1 92.25 221 THR A N 1
ATOM 1809 C CA . THR A 1 221 ? -2.918 -27.969 -10.547 1 92.25 221 THR A CA 1
ATOM 1810 C C . THR A 1 221 ? -3.875 -27.531 -11.648 1 92.25 221 THR A C 1
ATOM 1812 O O . THR A 1 221 ? -5.082 -27.75 -11.555 1 92.25 221 THR A O 1
ATOM 1815 N N . PHE A 1 222 ? -3.352 -26.906 -12.656 1 95.75 222 PHE A N 1
ATOM 1816 C CA . PHE A 1 222 ? -4.16 -26.484 -13.797 1 95.75 222 PHE A CA 1
ATOM 1817 C C . PHE A 1 222 ? -4.777 -27.703 -14.492 1 95.75 222 PHE A C 1
ATOM 1819 O O . PHE A 1 222 ? -5.98 -27.719 -14.766 1 95.75 222 PHE A O 1
ATOM 1826 N N . VAL A 1 223 ? -3.965 -28.641 -14.75 1 92.75 223 VAL A N 1
ATOM 1827 C CA . VAL A 1 223 ? -4.375 -29.844 -15.477 1 92.75 223 VAL A CA 1
ATOM 1828 C C . VAL A 1 223 ? -5.445 -30.594 -14.68 1 92.75 223 VAL A C 1
ATOM 1830 O O . VAL A 1 223 ? -6.477 -30.984 -15.234 1 92.75 223 VAL A O 1
ATOM 1833 N N . LEU A 1 224 ? -5.188 -30.703 -13.422 1 90 224 LEU A N 1
ATOM 1834 C CA . LEU A 1 224 ? -6.129 -31.438 -12.578 1 90 224 LEU A CA 1
ATOM 1835 C C . LEU A 1 224 ? -7.461 -30.703 -12.484 1 90 224 LEU A C 1
ATOM 1837 O O . LEU A 1 224 ? -8.523 -31.328 -12.5 1 90 224 LEU A O 1
ATOM 1841 N N . THR A 1 225 ? -7.426 -29.438 -12.398 1 92.06 225 THR A N 1
ATOM 1842 C CA . THR A 1 225 ? -8.648 -28.641 -12.352 1 92.06 225 THR A CA 1
ATOM 1843 C C . THR A 1 225 ? -9.398 -28.734 -13.68 1 92.06 225 THR A C 1
ATOM 1845 O O . THR A 1 225 ? -10.625 -28.875 -13.695 1 92.06 225 THR A O 1
ATOM 1848 N N . LEU A 1 226 ? -8.68 -28.641 -14.75 1 92.5 226 LEU A N 1
ATOM 1849 C CA . LEU A 1 226 ? -9.273 -28.688 -16.094 1 92.5 226 LEU A CA 1
ATOM 1850 C C . LEU A 1 226 ? -9.93 -30.047 -16.344 1 92.5 226 LEU A C 1
ATOM 1852 O O . LEU A 1 226 ? -11.031 -30.109 -16.891 1 92.5 226 LEU A O 1
ATOM 1856 N N . LEU A 1 227 ? -9.344 -31.078 -15.844 1 87.75 227 LEU A N 1
ATOM 1857 C CA . LEU A 1 227 ? -9.773 -32.438 -16.188 1 87.75 227 LEU A CA 1
ATOM 1858 C C . LEU A 1 227 ? -10.828 -32.938 -15.211 1 87.75 227 LEU A C 1
ATOM 1860 O O . LEU A 1 227 ? -11.328 -34.062 -15.352 1 87.75 227 LEU A O 1
ATOM 1864 N N . ASP A 1 228 ? -11.062 -32.125 -14.266 1 84.06 228 ASP A N 1
ATOM 1865 C CA . ASP A 1 228 ? -12.25 -32.406 -13.461 1 84.06 228 ASP A CA 1
ATOM 1866 C C . ASP A 1 228 ? -13.523 -32.312 -14.297 1 84.06 228 ASP A C 1
ATOM 1868 O O . ASP A 1 228 ? -14.562 -32.875 -13.922 1 84.06 228 ASP A O 1
ATOM 1872 N N . ASN A 1 229 ? -13.367 -31.609 -15.336 1 86.38 229 ASN A N 1
ATOM 1873 C CA . ASN A 1 229 ? -14.438 -31.578 -16.328 1 86.38 229 ASN A CA 1
ATOM 1874 C C . ASN A 1 229 ? -14.422 -32.812 -17.219 1 86.38 229 ASN A C 1
ATOM 1876 O O . ASN A 1 229 ? -13.484 -33 -17.984 1 86.38 229 ASN A O 1
ATOM 1880 N N . GLU A 1 230 ? -15.484 -33.594 -17.25 1 82.12 230 GLU A N 1
ATOM 1881 C CA . GLU A 1 230 ? -15.547 -34.906 -17.906 1 82.12 230 GLU A CA 1
ATOM 1882 C C . GLU A 1 230 ? -15.43 -34.75 -19.422 1 82.12 230 GLU A C 1
ATOM 1884 O O . GLU A 1 230 ? -14.828 -35.594 -20.094 1 82.12 230 GLU A O 1
ATOM 1889 N N . ASP A 1 231 ? -15.992 -33.719 -19.953 1 84.69 231 ASP A N 1
ATOM 1890 C CA . ASP A 1 231 ? -15.984 -33.531 -21.406 1 84.69 231 ASP A CA 1
ATOM 1891 C C . ASP A 1 231 ? -14.57 -33.25 -21.906 1 84.69 231 ASP A C 1
ATOM 1893 O O . ASP A 1 231 ? -14.203 -33.688 -23 1 84.69 231 ASP A O 1
ATOM 1897 N N . ILE A 1 232 ? -13.836 -32.594 -21.094 1 89 232 ILE A N 1
ATOM 1898 C CA . ILE A 1 232 ? -12.469 -32.25 -21.484 1 89 232 ILE A CA 1
ATOM 1899 C C . ILE A 1 232 ? -11.57 -33.469 -21.281 1 89 232 ILE A C 1
ATOM 1901 O O . ILE A 1 232 ? -10.664 -33.719 -22.078 1 89 232 ILE A O 1
ATOM 1905 N N . ARG A 1 233 ? -11.836 -34.188 -20.266 1 84.62 233 ARG A N 1
ATOM 1906 C CA . ARG A 1 233 ? -11.055 -35.375 -19.953 1 84.62 233 ARG A CA 1
ATOM 1907 C C . ARG A 1 233 ? -11.094 -36.375 -21.109 1 84.62 233 ARG A C 1
ATOM 1909 O O . ARG A 1 233 ? -10.109 -37.062 -21.359 1 84.62 233 ARG A O 1
ATOM 1916 N N . LYS A 1 234 ? -12.125 -36.406 -21.797 1 82 234 LYS A N 1
ATOM 1917 C CA . LYS A 1 234 ? -12.289 -37.344 -22.906 1 82 234 LYS A CA 1
ATOM 1918 C C . LYS A 1 234 ? -11.453 -36.906 -24.109 1 82 234 LYS A C 1
ATOM 1920 O O . LYS A 1 234 ? -11.109 -37.719 -24.953 1 82 234 LYS A O 1
ATOM 1925 N N . LEU A 1 235 ? -11.18 -35.656 -24.141 1 83.06 235 LEU A N 1
ATOM 1926 C CA . LEU A 1 235 ? -10.492 -35.125 -25.312 1 83.06 235 LEU A CA 1
ATOM 1927 C C . LEU A 1 235 ? -8.977 -35.156 -25.109 1 83.06 235 LEU A C 1
ATOM 1929 O O . LEU A 1 235 ? -8.227 -35.094 -26.094 1 83.06 235 LEU A O 1
ATOM 1933 N N . MET A 1 236 ? -8.555 -35.312 -23.906 1 85.06 236 MET A N 1
ATOM 1934 C CA . MET A 1 236 ? -7.125 -35.219 -23.625 1 85.06 236 MET A CA 1
ATOM 1935 C C . MET A 1 236 ? -6.527 -36.594 -23.391 1 85.06 236 MET A C 1
ATOM 1937 O O . MET A 1 236 ? -7.234 -37.531 -23 1 85.06 236 MET A O 1
ATOM 1941 N N . ASP A 1 237 ? -5.254 -36.688 -23.734 1 79.62 237 ASP A N 1
ATOM 1942 C CA . ASP A 1 237 ? -4.531 -37.906 -23.438 1 79.62 237 ASP A CA 1
ATOM 1943 C C . ASP A 1 237 ? -4.602 -38.25 -21.953 1 79.62 237 ASP A C 1
ATOM 1945 O O . ASP A 1 237 ? -4.191 -37.438 -21.109 1 79.62 237 ASP A O 1
ATOM 1949 N N . ILE A 1 238 ? -5.152 -39.281 -21.672 1 78.06 238 ILE A N 1
ATOM 1950 C CA . ILE A 1 238 ? -5.414 -39.719 -20.312 1 78.06 238 ILE A CA 1
ATOM 1951 C C . ILE A 1 238 ? -4.109 -39.75 -19.516 1 78.06 238 ILE A C 1
ATOM 1953 O O . ILE A 1 238 ? -4.113 -39.656 -18.281 1 78.06 238 ILE A O 1
ATOM 1957 N N . ARG A 1 239 ? -2.98 -40.062 -20.203 1 80.38 239 ARG A N 1
ATOM 1958 C CA . ARG A 1 239 ? -1.679 -40.125 -19.547 1 80.38 239 ARG A CA 1
ATOM 1959 C C . ARG A 1 239 ? -1.321 -38.812 -18.875 1 80.38 239 ARG A C 1
ATOM 1961 O O . ARG A 1 239 ? -0.674 -38.812 -17.828 1 80.38 239 ARG A O 1
ATOM 1968 N N . ILE A 1 240 ? -1.783 -37.781 -19.453 1 83.12 240 ILE A N 1
ATOM 1969 C CA . ILE A 1 240 ? -1.523 -36.469 -18.891 1 83.12 240 ILE A CA 1
ATOM 1970 C C . ILE A 1 240 ? -2.223 -36.344 -17.547 1 83.12 240 ILE A C 1
ATOM 1972 O O . ILE A 1 240 ? -1.621 -35.875 -16.562 1 83.12 240 ILE A O 1
ATOM 1976 N N . TYR A 1 241 ? -3.418 -36.688 -17.531 1 81.62 241 TYR A N 1
ATOM 1977 C CA . TYR A 1 241 ? -4.188 -36.688 -16.297 1 81.62 241 TYR A CA 1
ATOM 1978 C C . TYR A 1 241 ? -3.547 -37.562 -15.242 1 81.62 241 TYR A C 1
ATOM 1980 O O . TYR A 1 241 ? -3.375 -37.156 -14.094 1 81.62 241 TYR A O 1
ATOM 1988 N N . LEU A 1 242 ? -3.217 -38.688 -15.664 1 78.75 242 LEU A N 1
ATOM 1989 C CA . LEU A 1 242 ? -2.633 -39.656 -14.766 1 78.75 242 LEU A CA 1
ATOM 1990 C C . LEU A 1 242 ? -1.31 -39.156 -14.195 1 78.75 242 LEU A C 1
ATOM 1992 O O . LEU A 1 242 ? -1.047 -39.312 -13 1 78.75 242 LEU A O 1
ATOM 1996 N N . ASN A 1 243 ? -0.479 -38.688 -15.062 1 78.56 243 ASN A N 1
ATOM 1997 C CA . ASN A 1 243 ? 0.812 -38.156 -14.617 1 78.56 243 ASN A CA 1
ATOM 1998 C C . ASN A 1 243 ? 0.646 -37.062 -13.586 1 78.56 243 ASN A C 1
ATOM 2000 O O . ASN A 1 243 ? 1.39 -37 -12.602 1 78.56 243 ASN A O 1
ATOM 2004 N N . ALA A 1 244 ? -0.3 -36.219 -13.828 1 81.06 244 ALA A N 1
ATOM 2005 C CA . ALA A 1 244 ? -0.568 -35.156 -12.883 1 81.06 244 ALA A CA 1
ATOM 2006 C C . ALA A 1 244 ? -1.039 -35.688 -11.539 1 81.06 244 ALA A C 1
ATOM 2008 O O . ALA A 1 244 ? -0.621 -35.219 -10.484 1 81.06 244 ALA A O 1
ATOM 2009 N N . LEU A 1 245 ? -1.869 -36.656 -11.539 1 81.5 245 LEU A N 1
ATOM 2010 C CA . LEU A 1 245 ? -2.371 -37.312 -10.32 1 81.5 245 LEU A CA 1
ATOM 2011 C C . LEU A 1 245 ? -1.238 -37.969 -9.555 1 81.5 245 LEU A C 1
ATOM 2013 O O . LEU A 1 245 ? -1.203 -37.938 -8.328 1 81.5 245 LEU A O 1
ATOM 2017 N N . ILE A 1 246 ? -0.348 -38.594 -10.281 1 77.5 246 ILE A N 1
ATOM 2018 C CA . ILE A 1 246 ? 0.79 -39.281 -9.672 1 77.5 246 ILE A CA 1
ATOM 2019 C C . ILE A 1 246 ? 1.672 -38.281 -8.945 1 77.5 246 ILE A C 1
ATOM 2021 O O . ILE A 1 246 ? 2.049 -38.469 -7.789 1 77.5 246 ILE A O 1
ATOM 2025 N N . ARG A 1 247 ? 1.922 -37.219 -9.586 1 75.75 247 ARG A N 1
ATOM 2026 C CA . ARG A 1 247 ? 2.77 -36.188 -8.984 1 75.75 247 ARG A CA 1
ATOM 2027 C C . ARG A 1 247 ? 2.107 -35.594 -7.75 1 75.75 247 ARG A C 1
ATOM 2029 O O . ARG A 1 247 ? 2.787 -35.25 -6.781 1 75.75 247 ARG A O 1
ATOM 2036 N N . ARG A 1 248 ? 0.83 -35.469 -7.754 1 80.62 248 ARG A N 1
ATOM 2037 C CA . ARG A 1 248 ? 0.085 -34.906 -6.629 1 80.62 248 ARG A CA 1
ATOM 2038 C C . ARG A 1 248 ? -0.094 -35.938 -5.523 1 80.62 248 ARG A C 1
ATOM 2040 O O . ARG A 1 248 ? -0.387 -35.594 -4.379 1 80.62 248 ARG A O 1
ATOM 2047 N N . GLY A 1 249 ? 0.026 -37.219 -5.898 1 73.38 249 GLY A N 1
ATOM 2048 C CA . GLY A 1 249 ? -0.123 -38.312 -4.941 1 73.38 249 GLY A CA 1
ATOM 2049 C C . GLY A 1 249 ? -1.57 -38.625 -4.617 1 73.38 249 GLY A C 1
ATOM 2050 O O . GLY A 1 249 ? -1.894 -38.969 -3.48 1 73.38 249 GLY A O 1
ATOM 2051 N N . ASP A 1 250 ? -2.471 -38.344 -5.547 1 80.25 250 ASP A N 1
ATOM 2052 C CA . ASP A 1 250 ? -3.885 -38.656 -5.344 1 80.25 250 ASP A CA 1
ATOM 2053 C C . ASP A 1 250 ? -4.18 -40.125 -5.637 1 80.25 250 ASP A C 1
ATOM 2055 O O . ASP A 1 250 ? -4.699 -40.469 -6.699 1 80.25 250 ASP A O 1
ATOM 2059 N N . LYS A 1 251 ? -4.055 -40.875 -4.762 1 77.06 251 LYS A N 1
ATOM 2060 C CA . LYS A 1 251 ? -4.148 -42.344 -4.914 1 77.06 251 LYS A CA 1
ATOM 2061 C C . LYS A 1 251 ? -5.57 -42.75 -5.273 1 77.06 251 LYS A C 1
ATOM 2063 O O . LYS A 1 251 ? -5.77 -43.625 -6.121 1 77.06 251 LYS A O 1
ATOM 2068 N N . ASP A 1 252 ? -6.5 -42.094 -4.645 1 79.69 252 ASP A N 1
ATOM 2069 C CA . ASP A 1 252 ? -7.895 -42.469 -4.859 1 79.69 252 ASP A CA 1
ATOM 2070 C C . ASP A 1 252 ? -8.305 -42.25 -6.312 1 79.69 252 ASP A C 1
ATOM 2072 O O . ASP A 1 252 ? -8.906 -43.125 -6.934 1 79.69 252 ASP A O 1
ATOM 2076 N N . LYS A 1 253 ? -8 -41.219 -6.809 1 81.06 253 LYS A N 1
ATOM 2077 C CA . LYS A 1 253 ? -8.383 -40.906 -8.18 1 81.06 253 LYS A CA 1
ATOM 2078 C C . LYS A 1 253 ? -7.609 -41.75 -9.18 1 81.06 253 LYS A C 1
ATOM 2080 O O . LYS A 1 253 ? -8.141 -42.125 -10.227 1 81.06 253 LYS A O 1
ATOM 2085 N N . ILE A 1 254 ? -6.371 -42.031 -8.852 1 78.31 254 ILE A N 1
ATOM 2086 C CA . ILE A 1 254 ? -5.559 -42.875 -9.711 1 78.31 254 ILE A CA 1
ATOM 2087 C C . ILE A 1 254 ? -6.199 -44.25 -9.812 1 78.31 254 ILE A C 1
ATOM 2089 O O . ILE A 1 254 ? -6.387 -44.781 -10.914 1 78.31 254 ILE A O 1
ATOM 2093 N N . LEU A 1 255 ? -6.566 -44.719 -8.719 1 75.44 255 LEU A N 1
ATOM 2094 C CA . LEU A 1 255 ? -7.141 -46.062 -8.68 1 75.44 255 LEU A CA 1
ATOM 2095 C C . LEU A 1 255 ? -8.461 -46.125 -9.445 1 75.44 255 LEU A C 1
ATOM 2097 O O . LEU A 1 255 ? -8.75 -47.094 -10.133 1 75.44 255 LEU A O 1
ATOM 2101 N N . LYS A 1 256 ? -9.203 -45.031 -9.32 1 77.12 256 LYS A N 1
ATOM 2102 C CA . LYS A 1 256 ? -10.477 -44.969 -10.039 1 77.12 256 LYS A CA 1
ATOM 2103 C C . LYS A 1 256 ? -10.25 -44.938 -11.547 1 77.12 256 LYS A C 1
ATOM 2105 O O . LYS A 1 256 ? -10.992 -45.531 -12.312 1 77.12 256 LYS A O 1
ATOM 2110 N N . LEU A 1 257 ? -9.273 -44.219 -11.859 1 75.94 257 LEU A N 1
ATOM 2111 C CA . LEU A 1 257 ? -8.977 -44.094 -13.273 1 75.94 257 LEU A CA 1
ATOM 2112 C C . LEU A 1 257 ? -8.43 -45.375 -13.859 1 75.94 257 LEU A C 1
ATOM 2114 O O . LEU A 1 257 ? -8.656 -45.688 -15.031 1 75.94 257 LEU A O 1
ATOM 2118 N N . LEU A 1 258 ? -7.723 -46.031 -13.016 1 75.38 258 LEU A N 1
ATOM 2119 C CA . LEU A 1 258 ? -7.105 -47.281 -13.469 1 75.38 258 LEU A CA 1
ATOM 2120 C C . LEU A 1 258 ? -8.148 -48.375 -13.664 1 75.38 258 LEU A C 1
ATOM 2122 O O . LEU A 1 258 ? -7.895 -49.375 -14.344 1 75.38 258 LEU A O 1
ATOM 2126 N N . GLN A 1 259 ? -9.25 -48.094 -13.102 1 71.25 259 GLN A N 1
ATOM 2127 C CA . GLN A 1 259 ? -10.328 -49.062 -13.297 1 71.25 259 GLN A CA 1
ATOM 2128 C C . GLN A 1 259 ? -10.93 -48.938 -14.695 1 71.25 259 GLN A C 1
ATOM 2130 O O . GLN A 1 259 ? -11.633 -49.844 -15.164 1 71.25 259 GLN A O 1
ATOM 2135 N N . THR A 1 260 ? -10.57 -47.844 -15.281 1 66.56 260 THR A N 1
ATOM 2136 C CA . THR A 1 260 ? -11.102 -47.656 -16.625 1 66.56 260 THR A CA 1
ATOM 2137 C C . THR A 1 260 ? -10.227 -48.375 -17.656 1 66.56 260 THR A C 1
ATOM 2139 O O . THR A 1 260 ? -9.055 -48.656 -17.406 1 66.56 260 THR A O 1
ATOM 2142 N N . ASP A 1 261 ? -10.734 -48.875 -18.781 1 62.66 261 ASP A N 1
ATOM 2143 C CA . ASP A 1 261 ? -10.07 -49.688 -19.781 1 62.66 261 ASP A CA 1
ATOM 2144 C C . ASP A 1 261 ? -9.227 -48.844 -20.719 1 62.66 261 ASP A C 1
ATOM 2146 O O . ASP A 1 261 ? -8.789 -49.344 -21.766 1 62.66 261 ASP A O 1
ATOM 2150 N N . VAL A 1 262 ? -8.953 -47.719 -20.344 1 65.62 262 VAL A N 1
ATOM 2151 C CA . VAL A 1 262 ? -8.289 -46.844 -21.312 1 65.62 262 VAL A CA 1
ATOM 2152 C C . VAL A 1 262 ? -6.777 -47.062 -21.25 1 65.62 262 VAL A C 1
ATOM 2154 O O . VAL A 1 262 ? -6.059 -46.75 -22.203 1 65.62 262 VAL A O 1
ATOM 2157 N N . ILE A 1 263 ? -6.328 -47.656 -20.203 1 73.56 263 ILE A N 1
ATOM 2158 C CA . ILE A 1 263 ? -4.891 -47.844 -20.031 1 73.56 263 ILE A CA 1
ATOM 2159 C C . ILE A 1 263 ? -4.574 -49.344 -20.016 1 73.56 263 ILE A C 1
ATOM 2161 O O . ILE A 1 263 ? -5.363 -50.156 -19.516 1 73.56 263 ILE A O 1
ATOM 2165 N N . SER A 1 264 ? -3.438 -49.688 -20.703 1 75.75 264 SER A N 1
ATOM 2166 C CA . SER A 1 264 ? -3.037 -51.094 -20.719 1 75.75 264 SER A CA 1
ATOM 2167 C C . SER A 1 264 ? -2.773 -51.594 -19.312 1 75.75 264 SER A C 1
ATOM 2169 O O . SER A 1 264 ? -2.549 -50.812 -18.391 1 75.75 264 SER A O 1
ATOM 2171 N N . LYS A 1 265 ? -2.924 -52.844 -19.156 1 78.88 265 LYS A N 1
ATOM 2172 C CA . LYS A 1 265 ? -2.693 -53.469 -17.859 1 78.88 265 LYS A CA 1
ATOM 2173 C C . LYS A 1 265 ? -1.256 -53.25 -17.391 1 78.88 265 LYS A C 1
ATOM 2175 O O . LYS A 1 265 ? -1.006 -53.031 -16.203 1 78.88 265 LYS A O 1
ATOM 2180 N N . GLU A 1 266 ? -0.372 -53.25 -18.391 1 81.19 266 GLU A N 1
ATOM 2181 C CA . GLU A 1 266 ? 1.028 -53 -18.047 1 81.19 266 GLU A CA 1
ATOM 2182 C C . GLU A 1 266 ? 1.244 -51.594 -17.531 1 81.19 266 GLU A C 1
ATOM 2184 O O . GLU A 1 266 ? 1.967 -51.375 -16.562 1 81.19 266 GLU A O 1
ATOM 2189 N N . GLU A 1 267 ? 0.58 -50.781 -18.188 1 78.69 267 GLU A N 1
ATOM 2190 C CA . GLU A 1 267 ? 0.683 -49.375 -17.781 1 78.69 267 GLU A CA 1
ATOM 2191 C C . GLU A 1 267 ? 0.052 -49.156 -16.406 1 78.69 267 GLU A C 1
ATOM 2193 O O . GLU A 1 267 ? 0.59 -48.406 -15.578 1 78.69 267 GLU A O 1
ATOM 2198 N N . LYS A 1 268 ? -1.036 -49.781 -16.25 1 77.75 268 LYS A N 1
ATOM 2199 C CA . LYS A 1 268 ? -1.695 -49.688 -14.945 1 77.75 268 LYS A CA 1
ATOM 2200 C C . LYS A 1 268 ? -0.784 -50.219 -13.836 1 77.75 268 LYS A C 1
ATOM 2202 O O . LYS A 1 268 ? -0.68 -49.594 -12.773 1 77.75 268 LYS A O 1
ATOM 2207 N N . PHE A 1 269 ? -0.116 -51.25 -14.062 1 86 269 PHE A N 1
ATOM 2208 C CA . PHE A 1 269 ? 0.821 -51.844 -13.109 1 86 269 PHE A CA 1
ATOM 2209 C C . PHE A 1 269 ? 1.928 -50.844 -12.758 1 86 269 PHE A C 1
ATOM 2211 O O . PHE A 1 269 ? 2.229 -50.625 -11.586 1 86 269 PHE A O 1
ATOM 2218 N N . ASN A 1 270 ? 2.438 -50.281 -13.805 1 82.88 270 ASN A N 1
ATOM 2219 C CA . ASN A 1 270 ? 3.527 -49.344 -13.586 1 82.88 270 ASN A CA 1
ATOM 2220 C C . ASN A 1 270 ? 3.072 -48.125 -12.766 1 82.88 270 ASN A C 1
ATOM 2222 O O . ASN A 1 270 ? 3.816 -47.656 -11.914 1 82.88 270 ASN A O 1
ATOM 2226 N N . ILE A 1 271 ? 1.968 -47.781 -13.016 1 79.62 271 ILE A N 1
ATOM 2227 C CA . ILE A 1 271 ? 1.425 -46.625 -12.289 1 79.62 271 ILE A CA 1
ATOM 2228 C C . ILE A 1 271 ? 1.158 -47 -10.836 1 79.62 271 ILE A C 1
ATOM 2230 O O . ILE A 1 271 ? 1.509 -46.281 -9.922 1 79.62 271 ILE A O 1
ATOM 2234 N N . LEU A 1 272 ? 0.533 -48.156 -10.656 1 79.19 272 LEU A N 1
ATOM 2235 C CA . LEU A 1 272 ? 0.233 -48.625 -9.32 1 79.19 272 LEU A CA 1
ATOM 2236 C C . LEU A 1 272 ? 1.513 -48.812 -8.508 1 79.19 272 LEU A C 1
ATOM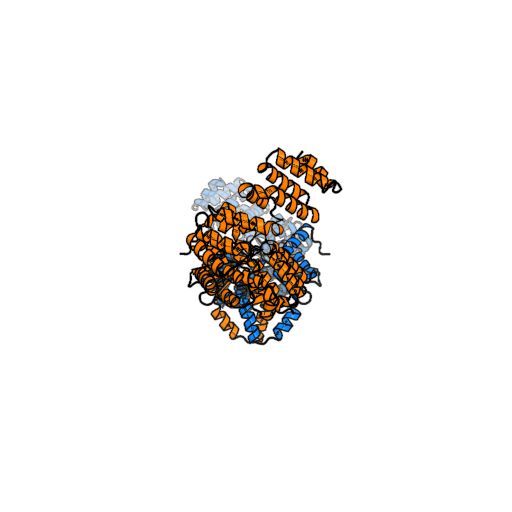 2238 O O . LEU A 1 272 ? 1.523 -48.594 -7.297 1 79.19 272 LEU A O 1
ATOM 2242 N N . LEU A 1 273 ? 2.588 -49.125 -9.203 1 85.44 273 LEU A N 1
ATOM 2243 C CA . LEU A 1 273 ? 3.867 -49.312 -8.539 1 85.44 273 LEU A CA 1
ATOM 2244 C C . LEU A 1 273 ? 4.355 -48.031 -7.891 1 85.44 273 LEU A C 1
ATOM 2246 O O . LEU A 1 273 ? 4.992 -48.062 -6.836 1 85.44 273 LEU A O 1
ATOM 2250 N N . GLN A 1 274 ? 4.023 -46.969 -8.508 1 78 274 GLN A N 1
ATOM 2251 C CA . GLN A 1 274 ? 4.449 -45.656 -8 1 78 274 GLN A CA 1
ATOM 2252 C C . GLN A 1 274 ? 3.584 -45.219 -6.824 1 78 274 GLN A C 1
ATOM 2254 O O . GLN A 1 274 ? 3.99 -44.375 -6.035 1 78 274 GLN A O 1
ATOM 2259 N N . THR A 1 275 ? 2.422 -45.75 -6.613 1 74.94 275 THR A N 1
ATOM 2260 C CA . THR A 1 275 ? 1.476 -45.281 -5.602 1 74.94 275 THR A CA 1
ATOM 2261 C C . THR A 1 275 ? 1.411 -46.281 -4.438 1 74.94 275 THR A C 1
ATOM 2263 O O . THR A 1 275 ? 1.488 -45.875 -3.273 1 74.94 275 THR A O 1
ATOM 2266 N N . ASP A 1 276 ? 1.187 -47.5 -4.793 1 80.12 276 ASP A N 1
ATOM 2267 C CA . ASP A 1 276 ? 1.053 -48.594 -3.811 1 80.12 276 ASP A CA 1
ATOM 2268 C C . ASP A 1 276 ? 1.663 -49.875 -4.332 1 80.12 276 ASP A C 1
ATOM 2270 O O . ASP A 1 276 ? 1.033 -50.594 -5.105 1 80.12 276 ASP A O 1
ATOM 2274 N N . GLU A 1 277 ? 2.848 -50.094 -3.826 1 85.81 277 GLU A N 1
ATOM 2275 C CA . GLU A 1 277 ? 3.586 -51.281 -4.297 1 85.81 277 GLU A CA 1
ATOM 2276 C C . GLU A 1 277 ? 2.807 -52.562 -4.043 1 85.81 277 GLU A C 1
ATOM 2278 O O . GLU A 1 277 ? 2.742 -53.438 -4.91 1 85.81 277 GLU A O 1
ATOM 2283 N N . LYS A 1 278 ? 2.223 -52.656 -2.939 1 87.19 278 LYS A N 1
ATOM 2284 C CA . LYS A 1 278 ? 1.479 -53.844 -2.588 1 87.19 278 LYS A CA 1
ATOM 2285 C C . LYS A 1 278 ? 0.299 -54.062 -3.533 1 87.19 278 LYS A C 1
ATOM 2287 O O . LYS A 1 278 ? 0.082 -55.188 -4.023 1 87.19 278 LYS A O 1
ATOM 2292 N N . GLU A 1 279 ? -0.416 -53.062 -3.75 1 83.38 279 GLU A N 1
ATOM 2293 C CA . GLU A 1 279 ? -1.555 -53.125 -4.66 1 83.38 279 GLU A CA 1
ATOM 2294 C C . GLU A 1 279 ? -1.104 -53.469 -6.082 1 83.38 279 GLU A C 1
ATOM 2296 O O . GLU A 1 279 ? -1.795 -54.156 -6.816 1 83.38 279 GLU A O 1
ATOM 2301 N N . ALA A 1 280 ? 0.032 -52.844 -6.398 1 88.5 280 ALA A N 1
ATOM 2302 C CA . ALA A 1 280 ? 0.573 -53.094 -7.734 1 88.5 280 ALA A CA 1
ATOM 2303 C C . ALA A 1 280 ? 0.885 -54.562 -7.934 1 88.5 280 ALA A C 1
ATOM 2305 O O . ALA A 1 280 ? 0.529 -55.156 -8.961 1 88.5 280 ALA A O 1
ATOM 2306 N N . LEU A 1 281 ? 1.482 -55.125 -6.961 1 90.81 281 LEU A N 1
ATOM 2307 C CA . LEU A 1 281 ? 1.877 -56.5 -7.051 1 90.81 281 LEU A CA 1
ATOM 2308 C C . LEU A 1 281 ? 0.653 -57.406 -7.078 1 90.81 281 LEU A C 1
ATOM 2310 O O . LEU A 1 281 ? 0.611 -58.375 -7.84 1 90.81 281 LEU A O 1
ATOM 2314 N N . GLU A 1 282 ? -0.305 -57.156 -6.277 1 87.94 282 GLU A N 1
ATOM 2315 C CA . GLU A 1 282 ? -1.55 -57.906 -6.297 1 87.94 282 GLU A CA 1
ATOM 2316 C C . GLU A 1 282 ? -2.252 -57.781 -7.648 1 87.94 282 GLU A C 1
ATOM 2318 O O . GLU A 1 282 ? -2.758 -58.781 -8.18 1 87.94 282 GLU A O 1
ATOM 2323 N N . PHE A 1 283 ? -2.322 -56.625 -8.109 1 86.38 283 PHE A N 1
ATOM 2324 C CA . PHE A 1 283 ? -2.92 -56.375 -9.414 1 86.38 283 PHE A CA 1
ATOM 2325 C C . PHE A 1 283 ? -2.229 -57.188 -10.5 1 86.38 283 PHE A C 1
ATOM 2327 O O . PHE A 1 283 ? -2.891 -57.781 -11.344 1 86.38 283 PHE A O 1
ATOM 2334 N N . ALA A 1 284 ? -0.905 -57.125 -10.484 1 90.5 284 ALA A N 1
ATOM 2335 C CA . ALA A 1 284 ? -0.134 -57.844 -11.492 1 90.5 284 ALA A CA 1
ATOM 2336 C C . ALA A 1 284 ? -0.399 -59.344 -11.414 1 90.5 284 ALA A C 1
ATOM 2338 O O . ALA A 1 284 ? -0.522 -60 -12.445 1 90.5 284 ALA A O 1
ATOM 2339 N N . LYS A 1 285 ? -0.49 -59.844 -10.234 1 87.56 285 LYS A N 1
ATOM 2340 C CA . LYS A 1 285 ? -0.757 -61.25 -10.031 1 87.56 285 LYS A CA 1
ATOM 2341 C C . LYS A 1 285 ? -2.141 -61.625 -10.555 1 87.56 285 LYS A C 1
ATOM 2343 O O . LYS A 1 285 ? -2.289 -62.625 -11.281 1 87.56 285 LYS A O 1
ATOM 2348 N N . ILE A 1 286 ? -3.117 -60.844 -10.203 1 85.31 286 ILE A N 1
ATOM 2349 C CA . ILE A 1 286 ? -4.5 -61.094 -10.594 1 85.31 286 ILE A CA 1
ATOM 2350 C C . ILE A 1 286 ? -4.625 -61.031 -12.117 1 85.31 286 ILE A C 1
ATOM 2352 O O . ILE A 1 286 ? -5.352 -61.812 -12.719 1 85.31 286 ILE A O 1
ATOM 2356 N N . ASN A 1 287 ? -3.871 -60.188 -12.688 1 86.31 287 ASN A N 1
ATOM 2357 C CA . ASN A 1 287 ? -3.994 -60 -14.133 1 86.31 287 ASN A CA 1
ATOM 2358 C C . ASN A 1 287 ? -2.918 -60.75 -14.898 1 86.31 287 ASN A C 1
ATOM 2360 O O . ASN A 1 287 ? -2.713 -60.531 -16.094 1 86.31 287 ASN A O 1
ATOM 2364 N N . MET A 1 288 ? -2.184 -61.562 -14.203 1 86 288 MET A N 1
ATOM 2365 C CA . MET A 1 288 ? -1.186 -62.469 -14.758 1 86 288 MET A CA 1
ATOM 2366 C C . MET A 1 288 ? -0.127 -61.719 -15.547 1 86 288 MET A C 1
ATOM 2368 O O . MET A 1 288 ? 0.239 -62.094 -16.656 1 86 288 MET A O 1
ATOM 2372 N N . LEU A 1 289 ? 0.227 -60.562 -15.016 1 90.81 289 LEU A N 1
ATOM 2373 C CA . LEU A 1 289 ? 1.277 -59.781 -15.664 1 90.81 289 LEU A CA 1
ATOM 2374 C C . LEU A 1 289 ? 2.658 -60.281 -15.266 1 90.81 289 LEU A C 1
ATOM 2376 O O . LEU A 1 289 ? 3.445 -59.562 -14.664 1 90.81 289 LEU A O 1
ATOM 2380 N N . TYR A 1 290 ? 2.971 -61.375 -15.695 1 91.88 290 TYR A N 1
ATOM 2381 C CA . TYR A 1 290 ? 4.176 -62.062 -15.25 1 91.88 290 TYR A CA 1
ATOM 2382 C C . TYR A 1 290 ? 5.422 -61.438 -15.859 1 91.88 290 TYR A C 1
ATOM 2384 O O . TYR A 1 290 ? 6.488 -61.438 -15.242 1 91.88 290 TYR A O 1
ATOM 2392 N N . SER A 1 291 ? 5.254 -60.969 -17.047 1 92.62 291 SER A N 1
ATOM 2393 C CA . SER A 1 291 ? 6.375 -60.25 -17.656 1 92.62 291 SER A CA 1
ATOM 2394 C C . SER A 1 291 ? 6.773 -59.031 -16.812 1 92.62 291 SER A C 1
ATOM 2396 O O . SER A 1 291 ? 7.957 -58.844 -16.547 1 92.62 291 SER A O 1
ATOM 2398 N N . SER A 1 292 ? 5.77 -58.312 -16.453 1 92.81 292 SER A N 1
ATOM 2399 C CA . SER A 1 292 ? 6.012 -57.125 -15.633 1 92.81 292 SER A CA 1
ATOM 2400 C C . SER A 1 292 ? 6.574 -57.531 -14.266 1 92.81 292 SER A C 1
ATOM 2402 O O . SER A 1 292 ? 7.484 -56.844 -13.758 1 92.81 292 SER A O 1
ATOM 2404 N N . LEU A 1 293 ? 6.074 -58.5 -13.656 1 93.19 293 LEU A N 1
ATOM 2405 C CA . LEU A 1 293 ? 6.551 -59 -12.359 1 93.19 293 LEU A CA 1
ATOM 2406 C C . LEU A 1 293 ? 7.984 -59.5 -12.469 1 93.19 293 LEU A C 1
ATOM 2408 O O . LEU A 1 293 ? 8.797 -59.281 -11.57 1 93.19 293 LEU A O 1
ATOM 2412 N N . PHE A 1 294 ? 8.32 -60.219 -13.523 1 95.12 294 PHE A N 1
ATOM 2413 C CA . PHE A 1 294 ? 9.68 -60.656 -13.773 1 95.12 294 PHE A CA 1
ATOM 2414 C C . PHE A 1 294 ? 10.648 -59.469 -13.758 1 95.12 294 PHE A C 1
ATOM 2416 O O . PHE A 1 294 ? 11.656 -59.5 -13.039 1 95.12 294 PHE A O 1
ATOM 2423 N N . ASN A 1 295 ? 10.234 -58.5 -14.57 1 93.75 295 ASN A N 1
ATOM 2424 C CA . ASN A 1 295 ? 11.094 -57.344 -14.664 1 93.75 295 ASN A CA 1
ATOM 2425 C C . ASN A 1 295 ? 11.242 -56.656 -13.312 1 93.75 295 ASN A C 1
ATOM 2427 O O . ASN A 1 295 ? 12.344 -56.219 -12.953 1 93.75 295 ASN A O 1
ATOM 2431 N N . TYR A 1 296 ? 10.203 -56.531 -12.578 1 92.88 296 TYR A N 1
ATOM 2432 C CA . TYR A 1 296 ? 10.188 -55.906 -11.266 1 92.88 296 TYR A CA 1
ATOM 2433 C C . TYR A 1 296 ? 11.133 -56.625 -10.305 1 92.88 296 TYR A C 1
ATOM 2435 O O . TYR A 1 296 ? 12.023 -56 -9.719 1 92.88 296 TYR A O 1
ATOM 2443 N N . TYR A 1 297 ? 11.055 -57.875 -10.172 1 92.5 297 TYR A N 1
ATOM 2444 C CA . TYR A 1 297 ? 11.852 -58.656 -9.227 1 92.5 297 TYR A CA 1
ATOM 2445 C C . TYR A 1 297 ? 13.305 -58.75 -9.68 1 92.5 297 TYR A C 1
ATOM 2447 O O . TYR A 1 297 ? 14.219 -58.719 -8.852 1 92.5 297 TYR A O 1
ATOM 2455 N N . TYR A 1 298 ? 13.508 -58.812 -10.992 1 94.06 298 TYR A N 1
ATOM 2456 C CA . TYR A 1 298 ? 14.875 -58.812 -11.5 1 94.06 298 TYR A CA 1
ATOM 2457 C C . TYR A 1 298 ? 15.617 -57.531 -11.109 1 94.06 298 TYR A C 1
ATOM 2459 O O . TYR A 1 298 ? 16.75 -57.594 -10.633 1 94.06 298 TYR A O 1
ATOM 2467 N N . ASN A 1 299 ? 14.922 -56.469 -11.312 1 92.25 299 ASN A N 1
ATOM 2468 C CA . ASN A 1 299 ? 15.539 -55.156 -11.023 1 92.25 299 ASN A CA 1
ATOM 2469 C C . ASN A 1 299 ? 15.773 -54.969 -9.531 1 92.25 299 ASN A C 1
ATOM 2471 O O . ASN A 1 299 ? 16.672 -54.219 -9.125 1 92.25 299 ASN A O 1
ATOM 2475 N N . LEU A 1 300 ? 14.992 -55.625 -8.719 1 91.12 300 LEU A N 1
ATOM 2476 C CA . LEU A 1 300 ? 15.156 -55.562 -7.27 1 91.12 300 LEU A CA 1
ATOM 2477 C C . LEU A 1 300 ? 16.281 -56.469 -6.812 1 91.12 300 LEU A C 1
ATOM 2479 O O . LEU A 1 300 ? 16.719 -56.375 -5.664 1 91.12 300 LEU A O 1
ATOM 2483 N N . GLY A 1 301 ? 16.734 -57.344 -7.723 1 91.12 301 GLY A N 1
ATOM 2484 C CA . GLY A 1 301 ? 17.766 -58.312 -7.379 1 91.12 301 GLY A CA 1
ATOM 2485 C C . GLY A 1 301 ? 17.219 -59.594 -6.781 1 91.12 301 GLY A C 1
ATOM 2486 O O . GLY A 1 301 ? 17.969 -60.406 -6.258 1 91.12 301 GLY A O 1
ATOM 2487 N N . GLU A 1 302 ? 15.93 -59.688 -6.707 1 93.62 302 GLU A N 1
ATOM 2488 C CA . GLU A 1 302 ? 15.297 -60.906 -6.223 1 93.62 302 GLU A CA 1
ATOM 2489 C C . GLU A 1 302 ? 15.141 -61.938 -7.348 1 93.62 302 GLU A C 1
ATOM 2491 O O . GLU A 1 302 ? 14.031 -62.188 -7.824 1 93.62 302 GLU A O 1
ATOM 2496 N N . PHE A 1 303 ? 16.141 -62.688 -7.598 1 92.69 303 PHE A N 1
ATOM 2497 C CA . PHE A 1 303 ? 16.234 -63.531 -8.797 1 92.69 303 PHE A CA 1
ATOM 2498 C C . PHE A 1 303 ? 15.398 -64.812 -8.648 1 92.69 303 PHE A C 1
ATOM 2500 O O . PHE A 1 303 ? 14.875 -65.312 -9.641 1 92.69 303 PHE A O 1
ATOM 2507 N N . SER A 1 304 ? 15.203 -65.188 -7.41 1 93.31 304 SER A N 1
ATOM 2508 C CA . SER A 1 304 ? 14.359 -66.375 -7.203 1 93.31 304 SER A CA 1
ATOM 2509 C C . SER A 1 304 ? 12.922 -66.125 -7.629 1 93.31 304 SER A C 1
ATOM 2511 O O . SER A 1 304 ? 12.312 -66.938 -8.328 1 93.31 304 SER A O 1
ATOM 2513 N N . GLN A 1 305 ? 12.508 -65 -7.215 1 93.94 305 GLN A N 1
ATOM 2514 C CA . GLN A 1 305 ? 11.156 -64.562 -7.586 1 93.94 305 GLN A CA 1
ATOM 2515 C C . GLN A 1 305 ? 11.047 -64.312 -9.086 1 93.94 305 GLN A C 1
ATOM 2517 O O . GLN A 1 305 ? 10.039 -64.625 -9.711 1 93.94 305 GLN A O 1
ATOM 2522 N N . ALA A 1 306 ? 12.086 -63.75 -9.617 1 95.06 306 ALA A N 1
ATOM 2523 C CA . ALA A 1 306 ? 12.117 -63.531 -11.062 1 95.06 306 ALA A CA 1
ATOM 2524 C C . ALA A 1 306 ? 12.008 -64.812 -11.828 1 95.06 306 ALA A C 1
ATOM 2526 O O . ALA A 1 306 ? 11.258 -64.938 -12.805 1 95.06 306 ALA A O 1
ATOM 2527 N N . LEU A 1 307 ? 12.656 -65.812 -11.32 1 94.44 307 LEU A N 1
ATOM 2528 C CA . LEU A 1 307 ? 12.656 -67.125 -11.977 1 94.44 307 LEU A CA 1
ATOM 2529 C C . LEU A 1 307 ? 11.273 -67.75 -11.898 1 94.44 307 LEU A C 1
ATOM 2531 O O . LEU A 1 307 ? 10.828 -68.375 -12.859 1 94.44 307 LEU A O 1
ATOM 2535 N N . GLU A 1 308 ? 10.688 -67.562 -10.812 1 93.81 308 GLU A N 1
ATOM 2536 C CA . GLU A 1 308 ? 9.336 -68.062 -10.672 1 93.81 308 GLU A CA 1
ATOM 2537 C C . GLU A 1 308 ? 8.391 -67.438 -11.688 1 93.81 308 GLU A C 1
ATOM 2539 O O . GLU A 1 308 ? 7.559 -68.188 -12.273 1 93.81 308 GLU A O 1
ATOM 2544 N N . ASN A 1 309 ? 8.5 -66.25 -11.867 1 95.31 309 ASN A N 1
ATOM 2545 C CA . ASN A 1 309 ? 7.656 -65.562 -12.852 1 95.31 309 ASN A CA 1
ATOM 2546 C C . ASN A 1 309 ? 8.023 -65.938 -14.273 1 95.31 309 ASN A C 1
ATOM 2548 O O . ASN A 1 309 ? 7.152 -66.062 -15.141 1 95.31 309 ASN A O 1
ATOM 2552 N N . LEU A 1 310 ? 9.266 -66.188 -14.508 1 95.44 310 LEU A N 1
ATOM 2553 C CA . LEU A 1 310 ? 9.68 -66.688 -15.812 1 95.44 310 LEU A CA 1
ATOM 2554 C C . LEU A 1 310 ? 9.039 -68.062 -16.109 1 95.44 310 LEU A C 1
ATOM 2556 O O . LEU A 1 310 ? 8.555 -68.25 -17.219 1 95.44 310 LEU A O 1
ATOM 2560 N N . LYS A 1 311 ? 9.023 -68.875 -15.125 1 94.5 311 LYS A N 1
ATOM 2561 C CA . LYS A 1 311 ? 8.391 -70.188 -15.297 1 94.5 311 LYS A CA 1
ATOM 2562 C C . LYS A 1 311 ? 6.926 -70.062 -15.695 1 94.5 311 LYS A C 1
ATOM 2564 O O . LYS A 1 311 ? 6.441 -70.75 -16.578 1 94.5 311 LYS A O 1
ATOM 2569 N N . LYS A 1 312 ? 6.371 -69.125 -15.047 1 93.81 312 LYS A N 1
ATOM 2570 C CA . LYS A 1 312 ? 4.965 -68.812 -15.359 1 93.81 312 LYS A CA 1
ATOM 2571 C C . LYS A 1 312 ? 4.812 -68.312 -16.781 1 93.81 312 LYS A C 1
ATOM 2573 O O . LYS A 1 312 ? 3.863 -68.625 -17.484 1 93.81 312 LYS A O 1
ATOM 2578 N N . MET A 1 313 ? 5.664 -67.438 -17.203 1 94.31 313 MET A N 1
ATOM 2579 C CA . MET A 1 313 ? 5.652 -66.938 -18.562 1 94.31 313 MET A CA 1
ATOM 2580 C C . MET A 1 313 ? 5.773 -68.062 -19.578 1 94.31 313 MET A C 1
ATOM 2582 O O . MET A 1 313 ? 5.086 -68.062 -20.609 1 94.31 313 MET A O 1
ATOM 2586 N N . ILE A 1 314 ? 6.645 -69 -19.25 1 93.12 314 ILE A N 1
ATOM 2587 C CA . ILE A 1 314 ? 6.875 -70.125 -20.141 1 93.12 314 ILE A CA 1
ATOM 2588 C C . ILE A 1 314 ? 5.625 -71 -20.203 1 93.12 314 ILE A C 1
ATOM 2590 O O . ILE A 1 314 ? 5.199 -71.438 -21.281 1 93.12 314 ILE A O 1
ATOM 2594 N N . GLU A 1 315 ? 5.074 -71.188 -19.047 1 91 315 GLU A N 1
ATOM 2595 C CA . GLU A 1 315 ? 3.863 -72 -18.969 1 91 315 GLU A CA 1
ATOM 2596 C C . GLU A 1 315 ? 2.729 -71.438 -19.781 1 91 315 GLU A C 1
ATOM 2598 O O . GLU A 1 315 ? 1.973 -72.125 -20.438 1 91 315 GLU A O 1
ATOM 2603 N N . LEU A 1 316 ? 2.693 -70.125 -19.797 1 91.25 316 LEU A N 1
ATOM 2604 C CA . LEU A 1 316 ? 1.611 -69.438 -20.469 1 91.25 316 LEU A CA 1
ATOM 2605 C C . LEU A 1 316 ? 2.006 -69.062 -21.891 1 91.25 316 LEU A C 1
ATOM 2607 O O . LEU A 1 316 ? 1.24 -68.438 -22.609 1 91.25 316 LEU A O 1
ATOM 2611 N N . LYS A 1 317 ? 3.203 -69.438 -22.297 1 89.69 317 LYS A N 1
ATOM 2612 C CA . LYS A 1 317 ? 3.73 -69.188 -23.641 1 89.69 317 LYS A CA 1
ATOM 2613 C C . LYS A 1 317 ? 3.699 -67.688 -24 1 89.69 317 LYS A C 1
ATOM 2615 O O . LYS A 1 317 ? 3.227 -67.312 -25.062 1 89.69 317 LYS A O 1
ATOM 2620 N N . ASP A 1 318 ? 4.09 -67 -23.016 1 90.44 318 ASP A N 1
ATOM 2621 C CA . ASP A 1 318 ? 4.203 -65.562 -23.234 1 90.44 318 ASP A CA 1
ATOM 2622 C C . ASP A 1 318 ? 5.402 -65.188 -24.109 1 90.44 318 ASP A C 1
ATOM 2624 O O . ASP A 1 318 ? 6.426 -64.688 -23.625 1 90.44 318 ASP A O 1
ATOM 2628 N N . ILE A 1 319 ? 5.203 -65.188 -25.328 1 89.56 319 ILE A N 1
ATOM 2629 C CA . ILE A 1 319 ? 6.27 -65.062 -26.312 1 89.56 319 ILE A CA 1
ATOM 2630 C C . ILE A 1 319 ? 6.805 -63.656 -26.312 1 89.56 319 ILE A C 1
ATOM 2632 O O . ILE A 1 319 ? 8.023 -63.438 -26.328 1 89.56 319 ILE A O 1
ATOM 2636 N N . ILE A 1 320 ? 5.895 -62.781 -26.203 1 89.56 320 ILE A N 1
ATOM 2637 C CA . ILE A 1 320 ? 6.277 -61.375 -26.281 1 89.56 320 ILE A CA 1
ATOM 2638 C C . ILE A 1 320 ? 7.055 -60.969 -25.016 1 89.56 320 ILE A C 1
ATOM 2640 O O . ILE A 1 320 ? 8.086 -60.312 -25.109 1 89.56 320 ILE A O 1
ATOM 2644 N N . GLY A 1 321 ? 6.598 -61.312 -23.922 1 89.62 321 GLY A N 1
ATOM 2645 C CA . GLY A 1 321 ? 7.289 -61 -22.688 1 89.62 321 GLY A CA 1
ATOM 2646 C C . GLY A 1 321 ? 8.688 -61.594 -22.625 1 89.62 321 GLY A C 1
ATOM 2647 O O . GLY A 1 321 ? 9.633 -60.938 -22.219 1 89.62 321 GLY A O 1
ATOM 2648 N N . ILE A 1 322 ? 8.766 -62.812 -23.078 1 92.69 322 ILE A N 1
ATOM 2649 C CA . ILE A 1 322 ? 10.039 -63.531 -23.047 1 92.69 322 ILE A CA 1
ATOM 2650 C C . ILE A 1 322 ? 11.023 -62.875 -24.016 1 92.69 322 ILE A C 1
ATOM 2652 O O . ILE A 1 322 ? 12.195 -62.656 -23.672 1 92.69 322 ILE A O 1
ATOM 2656 N N . SER A 1 323 ? 10.492 -62.531 -25.141 1 92 323 SER A N 1
ATOM 2657 C CA . SER A 1 323 ? 11.336 -61.875 -26.125 1 92 323 SER A CA 1
ATOM 2658 C C . SER A 1 323 ? 11.859 -60.562 -25.609 1 92 323 SER A C 1
ATOM 2660 O O . SER A 1 323 ? 13.023 -60.219 -25.828 1 92 323 SER A O 1
ATOM 2662 N N . SER A 1 324 ? 11.039 -59.906 -24.891 1 91.5 324 SER A N 1
ATOM 2663 C CA . SER A 1 324 ? 11.375 -58.562 -24.422 1 91.5 324 SER A CA 1
ATOM 2664 C C . SER A 1 324 ? 12.445 -58.625 -23.344 1 91.5 324 SER A C 1
ATOM 2666 O O . SER A 1 324 ? 13.203 -57.656 -23.172 1 91.5 324 SER A O 1
ATOM 2668 N N . HIS A 1 325 ? 12.578 -59.656 -22.672 1 93.06 325 HIS A N 1
ATOM 2669 C CA . HIS A 1 325 ? 13.508 -59.75 -21.547 1 93.06 325 HIS A CA 1
ATOM 2670 C C . HIS A 1 325 ? 14.602 -60.781 -21.797 1 93.06 325 HIS A C 1
ATOM 2672 O O . HIS A 1 325 ? 15.195 -61.312 -20.859 1 93.06 325 HIS A O 1
ATOM 2678 N N . LYS A 1 326 ? 14.898 -61.062 -22.984 1 92.31 326 LYS A N 1
ATOM 2679 C CA . LYS A 1 326 ? 15.844 -62.094 -23.359 1 92.31 326 LYS A CA 1
ATOM 2680 C C . LYS A 1 326 ? 17.203 -61.875 -22.703 1 92.31 326 LYS A C 1
ATOM 2682 O O . LYS A 1 326 ? 17.828 -62.812 -22.219 1 92.31 326 LYS A O 1
ATOM 2687 N N . ASP A 1 327 ? 17.625 -60.625 -22.641 1 91.56 327 ASP A N 1
ATOM 2688 C CA . ASP A 1 327 ? 18.953 -60.312 -22.125 1 91.56 327 ASP A CA 1
ATOM 2689 C C . ASP A 1 327 ? 19.016 -60.531 -20.609 1 91.56 327 ASP A C 1
ATOM 2691 O O . ASP A 1 327 ? 20.078 -60.875 -20.078 1 91.56 327 ASP A O 1
ATOM 2695 N N . LYS A 1 328 ? 17.906 -60.406 -20 1 93.56 328 LYS A N 1
ATOM 2696 C CA . LYS A 1 328 ? 17.844 -60.625 -18.562 1 93.56 328 LYS A CA 1
ATOM 2697 C C . LYS A 1 328 ? 17.656 -62.094 -18.219 1 93.56 328 LYS A C 1
ATOM 2699 O O . LYS A 1 328 ? 18.094 -62.562 -17.172 1 93.56 328 LYS A O 1
ATOM 2704 N N . ILE A 1 329 ? 17.031 -62.75 -19.078 1 94.81 329 ILE A N 1
ATOM 2705 C CA . ILE A 1 329 ? 16.688 -64.188 -18.859 1 94.81 329 ILE A CA 1
ATOM 2706 C C . ILE A 1 329 ? 17.938 -65.062 -18.969 1 94.81 329 ILE A C 1
ATOM 2708 O O . ILE A 1 329 ? 18.156 -65.938 -18.141 1 94.81 329 ILE A O 1
ATOM 2712 N N . LEU A 1 330 ? 18.875 -64.75 -19.812 1 92.69 330 LEU A N 1
ATOM 2713 C CA . LEU A 1 330 ? 20 -65.625 -20.172 1 92.69 330 LEU A CA 1
ATOM 2714 C C . LEU A 1 330 ? 20.922 -65.812 -18.969 1 92.69 330 LEU A C 1
ATOM 2716 O O . LEU A 1 330 ? 21.234 -67 -18.625 1 92.69 330 LEU A O 1
ATOM 2720 N N . PRO A 1 331 ? 21.25 -64.688 -18.344 1 91.56 331 PRO A N 1
ATOM 2721 C CA . PRO A 1 331 ? 22.125 -64.938 -17.203 1 91.56 331 PRO A CA 1
ATOM 2722 C C . PRO A 1 331 ? 21.438 -65.688 -16.062 1 91.56 331 PRO A C 1
ATOM 2724 O O . PRO A 1 331 ? 22.094 -66.375 -15.273 1 91.56 331 PRO A O 1
ATOM 2727 N N . LEU A 1 332 ? 20.156 -65.688 -15.969 1 92.56 332 LEU A N 1
ATOM 2728 C CA . LEU A 1 332 ? 19.422 -66.25 -14.852 1 92.56 332 LEU A CA 1
ATOM 2729 C C . LEU A 1 332 ? 19.234 -67.75 -15.031 1 92.56 332 LEU A C 1
ATOM 2731 O O . LEU A 1 332 ? 19.125 -68.5 -14.047 1 92.56 332 LEU A O 1
ATOM 2735 N N . ILE A 1 333 ? 19.297 -68.188 -16.25 1 92.69 333 ILE A N 1
ATOM 2736 C CA . ILE A 1 333 ? 18.953 -69.562 -16.469 1 92.69 333 ILE A CA 1
ATOM 2737 C C . ILE A 1 333 ? 20.219 -70.375 -16.609 1 92.69 333 ILE A C 1
ATOM 2739 O O . ILE A 1 333 ? 20.156 -71.625 -16.766 1 92.69 333 ILE A O 1
ATOM 2743 N N . LYS A 1 334 ? 21.297 -69.625 -16.547 1 88.44 334 LYS A N 1
ATOM 2744 C CA . LYS A 1 334 ? 22.562 -70.312 -16.641 1 88.44 334 LYS A CA 1
ATOM 2745 C C . LYS A 1 334 ? 22.656 -71.438 -15.547 1 88.44 334 LYS A C 1
ATOM 2747 O O . LYS A 1 334 ? 22.484 -71.125 -14.359 1 88.44 334 LYS A O 1
ATOM 2752 N N . GLY A 1 335 ? 22.812 -72.625 -15.812 1 85.25 335 GLY A N 1
ATOM 2753 C CA . GLY A 1 335 ? 22.938 -73.688 -14.852 1 85.25 335 GLY A CA 1
ATOM 2754 C C . GLY A 1 335 ? 21.625 -74.438 -14.57 1 85.25 335 GLY A C 1
ATOM 2755 O O . GLY A 1 335 ? 21.562 -75.312 -13.719 1 85.25 335 GLY A O 1
ATOM 2756 N N . ASN A 1 336 ? 20.578 -74 -15.203 1 91.25 336 ASN A N 1
ATOM 2757 C CA . ASN A 1 336 ? 19.281 -74.688 -15.055 1 91.25 336 ASN A CA 1
ATOM 2758 C C . ASN A 1 336 ? 18.844 -75.375 -16.344 1 91.25 336 ASN A C 1
ATOM 2760 O O . ASN A 1 336 ? 18.094 -74.75 -17.141 1 91.25 336 ASN A O 1
ATOM 2764 N N . PRO A 1 337 ? 19.219 -76.625 -16.531 1 91.12 337 PRO A N 1
ATOM 2765 C CA . PRO A 1 337 ? 18.984 -77.25 -17.797 1 91.12 337 PRO A CA 1
ATOM 2766 C C . PRO A 1 337 ? 17.5 -77.438 -18.125 1 91.12 337 PRO A C 1
ATOM 2768 O O . PRO A 1 337 ? 17.094 -77.375 -19.281 1 91.12 337 PRO A O 1
ATOM 2771 N N . ASP A 1 338 ? 16.766 -77.5 -17.047 1 92.25 338 ASP A N 1
ATOM 2772 C CA . ASP A 1 338 ? 15.336 -77.688 -17.266 1 92.25 338 ASP A CA 1
ATOM 2773 C C . ASP A 1 338 ? 14.703 -76.438 -17.859 1 92.25 338 ASP A C 1
ATOM 2775 O O . ASP A 1 338 ? 13.898 -76.5 -18.797 1 92.25 338 ASP A O 1
ATOM 2779 N N . LEU A 1 339 ? 15.117 -75.375 -17.359 1 94.44 339 LEU A N 1
ATOM 2780 C CA . LEU A 1 339 ? 14.578 -74.125 -17.859 1 94.44 339 LEU A CA 1
ATOM 2781 C C . LEU A 1 339 ? 15.086 -73.812 -19.266 1 94.44 339 LEU A C 1
ATOM 2783 O O . LEU A 1 339 ? 14.344 -73.312 -20.109 1 94.44 339 LEU A O 1
ATOM 2787 N N . ILE A 1 340 ? 16.312 -74.188 -19.531 1 94.88 340 ILE A N 1
ATOM 2788 C CA . ILE A 1 340 ? 16.891 -74 -20.859 1 94.88 340 ILE A CA 1
ATOM 2789 C C . ILE A 1 340 ? 16.141 -74.875 -21.859 1 94.88 340 ILE A C 1
ATOM 2791 O O . ILE A 1 340 ? 15.812 -74.438 -22.969 1 94.88 340 ILE A O 1
ATOM 2795 N N . LYS A 1 341 ? 15.867 -76 -21.422 1 94.88 341 LYS A N 1
ATOM 2796 C CA . LYS A 1 341 ? 15.141 -76.938 -22.297 1 94.88 341 LYS A CA 1
ATOM 2797 C C . LYS A 1 341 ? 13.734 -76.438 -22.594 1 94.88 341 LYS A C 1
ATOM 2799 O O . LYS A 1 341 ? 13.281 -76.438 -23.734 1 94.88 341 LYS A O 1
ATOM 2804 N N . SER A 1 342 ? 13.125 -75.938 -21.531 1 94.88 342 SER A N 1
ATOM 2805 C CA . SER A 1 342 ? 11.781 -75.438 -21.719 1 94.88 342 SER A CA 1
ATOM 2806 C C . SER A 1 342 ? 11.789 -74.25 -22.672 1 94.88 342 SER A C 1
ATOM 2808 O O . SER A 1 342 ? 10.906 -74.062 -23.516 1 94.88 342 SER A O 1
ATOM 2810 N N . LEU A 1 343 ? 12.695 -73.375 -22.531 1 95.69 343 LEU A N 1
ATOM 2811 C CA . LEU A 1 343 ? 12.805 -72.25 -23.391 1 95.69 343 LEU A CA 1
ATOM 2812 C C . LEU A 1 343 ? 13.148 -72.625 -24.812 1 95.69 343 LEU A C 1
ATOM 2814 O O . LEU A 1 343 ? 12.672 -72 -25.781 1 95.69 343 LEU A O 1
ATOM 2818 N N . TYR A 1 344 ? 13.961 -73.688 -24.953 1 95.12 344 TYR A N 1
ATOM 2819 C CA . TYR A 1 344 ? 14.281 -74.188 -26.266 1 95.12 344 TYR A CA 1
ATOM 2820 C C . TYR A 1 344 ? 13.031 -74.688 -26.969 1 95.12 344 TYR A C 1
ATOM 2822 O O . TYR A 1 344 ? 12.797 -74.375 -28.141 1 95.12 344 TYR A O 1
ATOM 2830 N N . GLU A 1 345 ? 12.297 -75.375 -26.203 1 94.06 345 GLU A N 1
ATOM 2831 C CA . GLU A 1 345 ? 11.086 -75.938 -26.781 1 94.06 345 GLU A CA 1
ATOM 2832 C C . GLU A 1 345 ? 10.125 -74.875 -27.234 1 94.06 345 GLU A C 1
ATOM 2834 O O . GLU A 1 345 ? 9.453 -75 -28.25 1 94.06 345 GLU A O 1
ATOM 2839 N N . LEU A 1 346 ? 10.125 -73.812 -26.516 1 93 346 LEU A N 1
ATOM 2840 C CA . LEU A 1 346 ? 9.25 -72.688 -26.844 1 93 346 LEU A CA 1
ATOM 2841 C C . LEU A 1 346 ? 9.805 -71.938 -28.031 1 93 346 LEU A C 1
ATOM 2843 O O . LEU A 1 346 ? 9.039 -71.438 -28.859 1 93 346 LEU A O 1
ATOM 2847 N N . SER A 1 347 ? 11.07 -71.75 -28.156 1 92.62 347 SER A N 1
ATOM 2848 C CA . SER A 1 347 ? 11.727 -70.938 -29.141 1 92.62 347 SER A CA 1
ATOM 2849 C C . SER A 1 347 ? 11.766 -71.562 -30.516 1 92.62 347 SER A C 1
ATOM 2851 O O . SER A 1 347 ? 11.758 -70.875 -31.547 1 92.62 347 SER A O 1
ATOM 2853 N N . LYS A 1 348 ? 11.781 -72.812 -30.531 1 89.94 348 LYS A N 1
ATOM 2854 C CA . LYS A 1 348 ? 11.992 -73.562 -31.781 1 89.94 348 LYS A CA 1
ATOM 2855 C C . LYS A 1 348 ? 10.852 -73.312 -32.75 1 89.94 348 LYS A C 1
ATOM 2857 O O . LYS A 1 348 ? 11.047 -73.375 -33.969 1 89.94 348 LYS A O 1
ATOM 2862 N N . ASP A 1 349 ? 9.711 -73 -32.188 1 86.12 349 ASP A N 1
ATOM 2863 C CA . ASP A 1 349 ? 8.562 -72.875 -33.094 1 86.12 349 ASP A CA 1
ATOM 2864 C C . ASP A 1 349 ? 8.039 -71.5 -33.125 1 86.12 349 ASP A C 1
ATOM 2866 O O . ASP A 1 349 ? 6.93 -71.25 -33.625 1 86.12 349 ASP A O 1
ATOM 2870 N N . ASN A 1 350 ? 8.758 -70.625 -32.625 1 90.31 350 ASN A N 1
ATOM 2871 C CA . ASN A 1 350 ? 8.328 -69.25 -32.594 1 90.31 350 ASN A CA 1
ATOM 2872 C C . ASN A 1 350 ? 9.406 -68.312 -33.156 1 90.31 350 ASN A C 1
ATOM 2874 O O . ASN A 1 350 ? 10.453 -68.125 -32.531 1 90.31 350 ASN A O 1
ATOM 2878 N N . VAL A 1 351 ? 9.055 -67.625 -34.188 1 87.88 351 VAL A N 1
ATOM 2879 C CA . VAL A 1 351 ? 10.023 -66.812 -34.906 1 87.88 351 VAL A CA 1
ATOM 2880 C C . VAL A 1 351 ? 10.469 -65.625 -34.031 1 87.88 351 VAL A C 1
ATOM 2882 O O . VAL A 1 351 ? 11.633 -65.25 -34.062 1 87.88 351 VAL A O 1
ATOM 2885 N N . VAL A 1 352 ? 9.625 -65.188 -33.156 1 89.44 352 VAL A N 1
ATOM 2886 C CA . VAL A 1 352 ? 9.898 -64.062 -32.312 1 89.44 352 VAL A CA 1
ATOM 2887 C C . VAL A 1 352 ? 11 -64.375 -31.328 1 89.44 352 VAL A C 1
ATOM 2889 O O . VAL A 1 352 ? 11.75 -63.5 -30.891 1 89.44 352 VAL A O 1
ATOM 2892 N N . LEU A 1 353 ? 11.258 -65.625 -31.094 1 92.56 353 LEU A N 1
ATOM 2893 C CA . LEU A 1 353 ? 12.195 -66.062 -30.062 1 92.56 353 LEU A CA 1
ATOM 2894 C C . LEU A 1 353 ? 13.477 -66.562 -30.688 1 92.56 353 LEU A C 1
ATOM 2896 O O . LEU A 1 353 ? 14.305 -67.188 -30 1 92.56 353 LEU A O 1
ATOM 2900 N N . TYR A 1 354 ? 13.695 -66.375 -31.922 1 90.31 354 TYR A N 1
ATOM 2901 C CA . TYR A 1 354 ? 14.883 -66.875 -32.594 1 90.31 354 TYR A CA 1
ATOM 2902 C C . TYR A 1 354 ? 16.156 -66.312 -32.031 1 90.31 354 TYR A C 1
ATOM 2904 O O . TYR A 1 354 ? 17.156 -67 -31.828 1 90.31 354 TYR A O 1
ATOM 2912 N N . PRO A 1 355 ? 16.016 -65.062 -31.734 1 90.88 355 PRO A N 1
ATOM 2913 C CA . PRO A 1 355 ? 17.219 -64.5 -31.078 1 90.88 355 PRO A CA 1
ATOM 2914 C C . PRO A 1 355 ? 17.547 -65.188 -29.766 1 90.88 355 PRO A C 1
ATOM 2916 O O . PRO A 1 355 ? 18.719 -65.438 -29.469 1 90.88 355 PRO A O 1
ATOM 2919 N N . LEU A 1 356 ? 16.516 -65.5 -29.156 1 93.69 356 LEU A N 1
ATOM 2920 C CA . LEU A 1 356 ? 16.75 -66.25 -27.906 1 93.69 356 LEU A CA 1
ATOM 2921 C C . LEU A 1 356 ? 17.281 -67.625 -28.188 1 93.69 356 LEU A C 1
ATOM 2923 O O . LEU A 1 356 ? 18.188 -68.125 -27.484 1 93.69 356 LEU A O 1
ATOM 2927 N N . LEU A 1 357 ? 16.812 -68.312 -29.141 1 93.12 357 LEU A N 1
ATOM 2928 C CA . LEU A 1 357 ? 17.234 -69.625 -29.547 1 93.12 357 LEU A CA 1
ATOM 2929 C C . LEU A 1 357 ? 18.75 -69.688 -29.797 1 93.12 357 LEU A C 1
ATOM 2931 O O . LEU A 1 357 ? 19.438 -70.562 -29.312 1 93.12 357 LEU A O 1
ATOM 2935 N N . ILE A 1 358 ? 19.188 -68.688 -30.453 1 92 358 ILE A N 1
ATOM 2936 C CA . ILE A 1 358 ? 20.609 -68.562 -30.781 1 92 358 ILE A CA 1
ATOM 2937 C C . ILE A 1 358 ? 21.422 -68.375 -29.516 1 92 358 ILE A C 1
ATOM 2939 O O . ILE A 1 358 ? 22.453 -69.062 -29.328 1 92 358 ILE A O 1
ATOM 2943 N N . ASN A 1 359 ? 20.906 -67.688 -28.641 1 93.25 359 ASN A N 1
ATOM 2944 C CA . ASN A 1 359 ? 21.656 -67.375 -27.422 1 93.25 359 ASN A CA 1
ATOM 2945 C C . ASN A 1 359 ? 21.594 -68.5 -26.438 1 93.25 359 ASN A C 1
ATOM 2947 O O . ASN A 1 359 ? 22.484 -68.625 -25.578 1 93.25 359 ASN A O 1
ATOM 2951 N N . LEU A 1 360 ? 20.609 -69.312 -26.547 1 94.38 360 LEU A N 1
ATOM 2952 C CA . LEU A 1 360 ? 20.469 -70.438 -25.656 1 94.38 360 LEU A CA 1
ATOM 2953 C C . LEU A 1 360 ? 21.625 -71.438 -25.875 1 94.38 360 LEU A C 1
ATOM 2955 O O . LEU A 1 360 ? 22 -72.125 -24.938 1 94.38 360 LEU A O 1
ATOM 2959 N N . TYR A 1 361 ? 22.219 -71.438 -27.062 1 93.88 361 TYR A N 1
ATOM 2960 C CA . TYR A 1 361 ? 23.344 -72.312 -27.391 1 93.88 361 TYR A CA 1
ATOM 2961 C C . TYR A 1 361 ? 24.516 -72.062 -26.438 1 93.88 361 TYR A C 1
ATOM 2963 O O . TYR A 1 361 ? 25.203 -73 -26.031 1 93.88 361 TYR A O 1
ATOM 2971 N N . ASP A 1 362 ? 24.625 -70.812 -26.047 1 91 362 ASP A N 1
ATOM 2972 C CA . ASP A 1 362 ? 25.797 -70.438 -25.25 1 91 362 ASP A CA 1
ATOM 2973 C C . ASP A 1 362 ? 25.625 -70.875 -23.781 1 91 362 ASP A C 1
ATOM 2975 O O . ASP A 1 362 ? 26.609 -70.938 -23.047 1 91 362 ASP A O 1
ATOM 2979 N N . VAL A 1 363 ? 24.438 -71.125 -23.438 1 92.56 363 VAL A N 1
ATOM 2980 C CA . VAL A 1 363 ? 24.234 -71.438 -22.031 1 92.56 363 VAL A CA 1
ATOM 2981 C C . VAL A 1 363 ? 23.828 -72.875 -21.891 1 92.56 363 VAL A C 1
ATOM 2983 O O . VAL A 1 363 ? 23.734 -73.438 -20.781 1 92.56 363 VAL A O 1
ATOM 2986 N N . ALA A 1 364 ? 23.625 -73.5 -22.984 1 92.88 364 ALA A N 1
ATOM 2987 C CA . ALA A 1 364 ? 23.25 -74.938 -22.969 1 92.88 364 ALA A CA 1
ATOM 2988 C C . ALA A 1 364 ? 24.484 -75.812 -22.891 1 92.88 364 ALA A C 1
ATOM 2990 O O . ALA A 1 364 ? 25.594 -75.375 -23.141 1 92.88 364 ALA A O 1
ATOM 2991 N N . SER A 1 365 ? 24.281 -77.062 -22.391 1 90 365 SER A N 1
ATOM 2992 C CA . SER A 1 365 ? 25.344 -78.062 -22.297 1 90 365 SER A CA 1
ATOM 2993 C C . SER A 1 365 ? 24.859 -79.438 -22.672 1 90 365 SER A C 1
ATOM 2995 O O . SER A 1 365 ? 23.641 -79.688 -22.75 1 90 365 SER A O 1
ATOM 2997 N N . GLY A 1 366 ? 25.75 -80.312 -23.125 1 88.75 366 GLY A N 1
ATOM 2998 C CA . GLY A 1 366 ? 25.469 -81.688 -23.375 1 88.75 366 GLY A CA 1
ATOM 2999 C C . GLY A 1 366 ? 24.594 -81.938 -24.609 1 88.75 366 GLY A C 1
ATOM 3000 O O . GLY A 1 366 ? 24.844 -81.375 -25.672 1 88.75 366 GLY A O 1
ATOM 3001 N N . SER A 1 367 ? 23.672 -82.75 -24.484 1 91.44 367 SER A N 1
ATOM 3002 C CA . SER A 1 367 ? 22.812 -83.125 -25.594 1 91.44 367 SER A CA 1
ATOM 3003 C C . SER A 1 367 ? 21.922 -82 -26.047 1 91.44 367 SER A C 1
ATOM 3005 O O . SER A 1 367 ? 21.609 -81.875 -27.234 1 91.44 367 SER A O 1
ATOM 3007 N N . LEU A 1 368 ? 21.703 -81.188 -25.078 1 92.44 368 LEU A N 1
ATOM 3008 C CA . LEU A 1 368 ? 20.812 -80.125 -25.391 1 92.44 368 LEU A CA 1
ATOM 3009 C C . LEU A 1 368 ? 21.516 -79.125 -26.312 1 92.44 368 LEU A C 1
ATOM 3011 O O . LEU A 1 368 ? 20.891 -78.562 -27.219 1 92.44 368 LEU A O 1
ATOM 3015 N N . LYS A 1 369 ? 22.719 -78.875 -26.078 1 93.75 369 LYS A N 1
ATOM 3016 C CA . LYS A 1 369 ? 23.516 -78 -26.922 1 93.75 369 LYS A CA 1
ATOM 3017 C 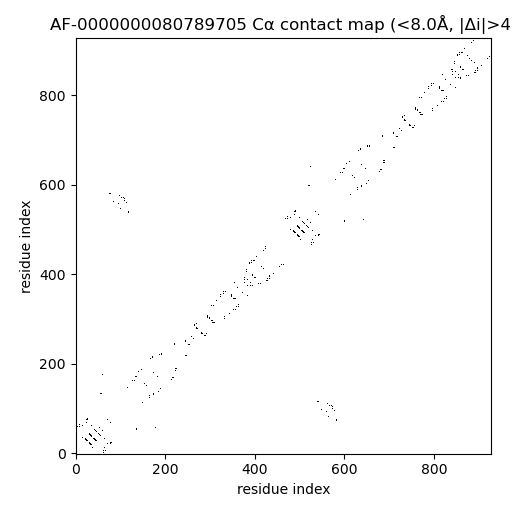C . LYS A 1 369 ? 23.547 -78.5 -28.359 1 93.75 369 LYS A C 1
ATOM 3019 O O . LYS A 1 369 ? 23.391 -77.688 -29.312 1 93.75 369 LYS A O 1
ATOM 3024 N N . TYR A 1 370 ? 23.609 -79.812 -28.484 1 92.44 370 TYR A N 1
ATOM 3025 C CA . TYR A 1 370 ? 23.594 -80.438 -29.797 1 92.44 370 TYR A CA 1
ATOM 3026 C C . TYR A 1 370 ? 22.219 -80.25 -30.453 1 92.44 370 TYR A C 1
ATOM 3028 O O . TYR A 1 370 ? 22.125 -79.938 -31.641 1 92.44 370 TYR A O 1
ATOM 3036 N N . ASP A 1 371 ? 21.25 -80.438 -29.672 1 92.56 371 ASP A N 1
ATOM 3037 C CA . ASP A 1 371 ? 19.891 -80.312 -30.188 1 92.56 371 ASP A CA 1
ATOM 3038 C C . ASP A 1 371 ? 19.641 -78.938 -30.719 1 92.56 371 ASP A C 1
ATOM 3040 O O . ASP A 1 371 ? 18.984 -78.75 -31.75 1 92.56 371 ASP A O 1
ATOM 3044 N N . ILE A 1 372 ? 20.109 -78 -30.031 1 93.75 372 ILE A N 1
ATOM 3045 C CA . ILE A 1 372 ? 19.938 -76.625 -30.422 1 93.75 372 ILE A CA 1
ATOM 3046 C C . ILE A 1 372 ? 20.656 -76.375 -31.75 1 93.75 372 ILE A C 1
ATOM 3048 O O . ILE A 1 372 ? 20.109 -75.75 -32.656 1 93.75 372 ILE A O 1
ATOM 3052 N N . ALA A 1 373 ? 21.766 -76.875 -31.875 1 92.19 373 ALA A N 1
ATOM 3053 C CA . ALA A 1 373 ? 22.531 -76.75 -33.094 1 92.19 373 ALA A CA 1
ATOM 3054 C C . ALA A 1 373 ? 21.781 -77.375 -34.281 1 92.19 373 ALA A C 1
ATOM 3056 O O . ALA A 1 373 ? 21.734 -76.75 -35.375 1 92.19 373 ALA A O 1
ATOM 3057 N N . VAL A 1 374 ? 21.219 -78.438 -34 1 92.44 374 VAL A N 1
ATOM 3058 C CA . VAL A 1 374 ? 20.469 -79.125 -35.031 1 92.44 374 VAL A CA 1
ATOM 3059 C C . VAL A 1 374 ? 19.266 -78.312 -35.438 1 92.44 374 VAL A C 1
ATOM 3061 O O . VAL A 1 374 ? 18.969 -78.125 -36.625 1 92.44 374 VAL A O 1
ATOM 3064 N N . THR A 1 375 ? 18.672 -77.812 -34.438 1 93.25 375 THR A N 1
ATOM 3065 C CA . THR A 1 375 ? 17.5 -77 -34.688 1 93.25 375 THR A CA 1
ATOM 3066 C C . THR A 1 375 ? 17.891 -75.75 -35.469 1 93.25 375 THR A C 1
ATOM 3068 O O . THR A 1 375 ? 17.203 -75.312 -36.406 1 93.25 375 THR A O 1
ATOM 3071 N N . VAL A 1 376 ? 18.906 -75.125 -35.125 1 91.69 376 VAL A N 1
ATOM 3072 C CA . VAL A 1 376 ? 19.422 -73.938 -35.812 1 91.69 376 VAL A CA 1
ATOM 3073 C C . VAL A 1 376 ? 19.719 -74.25 -37.281 1 91.69 376 VAL A C 1
ATOM 3075 O O . VAL A 1 376 ? 19.406 -73.438 -38.156 1 91.69 376 VAL A O 1
ATOM 3078 N N . MET A 1 377 ? 20.234 -75.375 -37.5 1 88.88 377 MET A N 1
ATOM 3079 C CA . MET A 1 377 ? 20.516 -75.812 -38.844 1 88.88 377 MET A CA 1
ATOM 3080 C C . MET A 1 377 ? 19.234 -76 -39.656 1 88.88 377 MET A C 1
ATOM 3082 O O . MET A 1 377 ? 19.141 -75.562 -40.812 1 88.88 377 MET A O 1
ATOM 3086 N N . ASP A 1 378 ? 18.312 -76.562 -38.906 1 88.62 378 ASP A N 1
ATOM 3087 C CA . ASP A 1 378 ? 17.047 -76.875 -39.562 1 88.62 378 ASP A CA 1
ATOM 3088 C C . ASP A 1 378 ? 16.328 -75.562 -39.906 1 88.62 378 ASP A C 1
ATOM 3090 O O . ASP A 1 378 ? 15.656 -75.438 -40.938 1 88.62 378 ASP A O 1
ATOM 3094 N N . LYS A 1 379 ? 16.594 -74.625 -39.125 1 89.12 379 LYS A N 1
ATOM 3095 C CA . LYS A 1 379 ? 15.867 -73.312 -39.312 1 89.12 379 LYS A CA 1
ATOM 3096 C C . LYS A 1 379 ? 16.766 -72.25 -39.906 1 89.12 379 LYS A C 1
ATOM 3098 O O . LYS A 1 379 ? 16.438 -71.062 -39.812 1 89.12 379 LYS A O 1
ATOM 3103 N N . PHE A 1 380 ? 17.844 -72.625 -40.469 1 87.19 380 PHE A N 1
ATOM 3104 C CA . PHE A 1 380 ? 18.891 -71.688 -40.844 1 87.19 380 PHE A CA 1
ATOM 3105 C C . PHE A 1 380 ? 18.406 -70.75 -41.938 1 87.19 380 PHE A C 1
ATOM 3107 O O . PHE A 1 380 ? 18.828 -69.562 -42.031 1 87.19 380 PHE A O 1
ATOM 3114 N N . LEU A 1 381 ? 17.406 -71.125 -42.719 1 82.31 381 LEU A N 1
ATOM 3115 C CA . LEU A 1 381 ? 16.891 -70.312 -43.781 1 82.31 381 LEU A CA 1
ATOM 3116 C C . LEU A 1 381 ? 16.125 -69.062 -43.219 1 82.31 381 LEU A C 1
ATOM 3118 O O . LEU A 1 381 ? 16.219 -68 -43.75 1 82.31 381 LEU A O 1
ATOM 3122 N N . SER A 1 382 ? 15.531 -69.375 -42.125 1 83.56 382 SER A N 1
ATOM 3123 C CA . SER A 1 382 ? 14.758 -68.312 -41.469 1 83.56 382 SER A CA 1
ATOM 3124 C C . SER A 1 382 ? 15.641 -67.438 -40.562 1 83.56 382 SER A C 1
ATOM 3126 O O . SER A 1 382 ? 15.258 -66.375 -40.188 1 83.56 382 SER A O 1
ATOM 3128 N N . LEU A 1 383 ? 16.844 -67.938 -40.312 1 84.69 383 LEU A N 1
ATOM 3129 C CA . LEU A 1 383 ? 17.75 -67.312 -39.375 1 84.69 383 LEU A CA 1
ATOM 3130 C C . LEU A 1 383 ? 18.859 -66.562 -40.094 1 84.69 383 LEU A C 1
ATOM 3132 O O . LEU A 1 383 ? 19.875 -66.25 -39.5 1 84.69 383 LEU A O 1
ATOM 3136 N N . LYS A 1 384 ? 18.609 -66.312 -41.312 1 83.38 384 LYS A N 1
ATOM 3137 C CA . LYS A 1 384 ? 19.625 -65.688 -42.125 1 83.38 384 LYS A CA 1
ATOM 3138 C C . LYS A 1 384 ? 20.094 -64.312 -41.562 1 83.38 384 LYS A C 1
ATOM 3140 O O . LYS A 1 384 ? 21.234 -63.938 -41.75 1 83.38 384 LYS A O 1
ATOM 3145 N N . ASP A 1 385 ? 19.25 -63.75 -40.781 1 85.56 385 ASP A N 1
ATOM 3146 C CA . ASP A 1 385 ? 19.578 -62.469 -40.156 1 85.56 385 ASP A CA 1
ATOM 3147 C C . ASP A 1 385 ? 20.609 -62.625 -39.031 1 85.56 385 ASP A C 1
ATOM 3149 O O . ASP A 1 385 ? 21.156 -61.625 -38.562 1 85.56 385 ASP A O 1
ATOM 3153 N N . TYR A 1 386 ? 20.875 -63.812 -38.781 1 87.69 386 TYR A N 1
ATOM 3154 C CA . TYR A 1 386 ? 21.859 -64.125 -37.75 1 87.69 386 TYR A CA 1
ATOM 3155 C C . TYR A 1 386 ? 22.969 -65 -38.281 1 87.69 386 TYR A C 1
ATOM 3157 O O . TYR A 1 386 ? 23.469 -65.875 -37.594 1 87.69 386 TYR A O 1
ATOM 3165 N N . CYS A 1 387 ? 23.359 -64.688 -39.438 1 89.31 387 CYS A N 1
ATOM 3166 C CA . CYS A 1 387 ? 24.25 -65.562 -40.219 1 89.31 387 CYS A CA 1
ATOM 3167 C C . CYS A 1 387 ? 25.531 -65.875 -39.469 1 89.31 387 CYS A C 1
ATOM 3169 O O . CYS A 1 387 ? 25.922 -67 -39.312 1 89.31 387 CYS A O 1
ATOM 3171 N N . PRO A 1 388 ? 26.172 -64.875 -38.875 1 90.06 388 PRO A N 1
ATOM 3172 C CA . PRO A 1 388 ? 27.422 -65.188 -38.188 1 90.06 388 PRO A CA 1
ATOM 3173 C C . PRO A 1 388 ? 27.234 -66.188 -37.031 1 90.06 388 PRO A C 1
ATOM 3175 O O . PRO A 1 388 ? 28.031 -67.062 -36.844 1 90.06 388 PRO A O 1
ATOM 3178 N N . ASP A 1 389 ? 26.141 -66 -36.406 1 91.81 389 ASP A N 1
ATOM 3179 C CA . ASP A 1 389 ? 25.875 -66.875 -35.25 1 91.81 389 ASP A CA 1
ATOM 3180 C C . ASP A 1 389 ? 25.5 -68.25 -35.688 1 91.81 389 ASP A C 1
ATOM 3182 O O . ASP A 1 389 ? 25.922 -69.25 -35.062 1 91.81 389 ASP A O 1
ATOM 3186 N N . VAL A 1 390 ? 24.781 -68.312 -36.688 1 92.75 390 VAL A N 1
ATOM 3187 C CA . VAL A 1 390 ? 24.375 -69.625 -37.219 1 92.75 390 VAL A CA 1
ATOM 3188 C C . VAL A 1 390 ? 25.625 -70.375 -37.688 1 92.75 390 VAL A C 1
ATOM 3190 O O . VAL A 1 390 ? 25.781 -71.562 -37.344 1 92.75 390 VAL A O 1
ATOM 3193 N N . ILE A 1 391 ? 26.484 -69.75 -38.344 1 92.19 391 ILE A N 1
ATOM 3194 C CA . ILE A 1 391 ? 27.703 -70.375 -38.844 1 92.19 391 ILE A CA 1
ATOM 3195 C C . ILE A 1 391 ? 28.578 -70.812 -37.688 1 92.19 391 ILE A C 1
ATOM 3197 O O . ILE A 1 391 ? 29.141 -71.938 -37.719 1 92.19 391 ILE A O 1
ATOM 3201 N N . ARG A 1 392 ? 28.656 -70 -36.781 1 92.5 392 ARG A N 1
ATOM 3202 C CA . ARG A 1 392 ? 29.438 -70.312 -35.594 1 92.5 392 ARG A CA 1
ATOM 3203 C C . ARG A 1 392 ? 28.906 -71.625 -34.969 1 92.5 392 ARG A C 1
ATOM 3205 O O . ARG A 1 392 ? 29.672 -72.562 -34.688 1 92.5 392 ARG A O 1
ATOM 3212 N N . ILE A 1 393 ? 27.656 -71.688 -34.75 1 93.75 393 ILE A N 1
ATOM 3213 C CA . ILE A 1 393 ? 27.031 -72.812 -34.062 1 93.75 393 ILE A CA 1
ATOM 3214 C C . ILE A 1 393 ? 27.219 -74.062 -34.875 1 93.75 393 ILE A C 1
ATOM 3216 O O . ILE A 1 393 ? 27.625 -75.125 -34.344 1 93.75 393 ILE A O 1
ATOM 3220 N N . VAL A 1 394 ? 27.062 -73.938 -36.125 1 90.94 394 VAL A N 1
ATOM 3221 C CA . VAL A 1 394 ? 27.203 -75.125 -37 1 90.94 394 VAL A CA 1
ATOM 3222 C C . VAL A 1 394 ? 28.672 -75.5 -37.125 1 90.94 394 VAL A C 1
ATOM 3224 O O . VAL A 1 394 ? 29 -76.688 -37.125 1 90.94 394 VAL A O 1
ATOM 3227 N N . GLY A 1 395 ? 29.5 -74.562 -37.219 1 91.06 395 GLY A N 1
ATOM 3228 C CA . GLY A 1 395 ? 30.922 -74.812 -37.281 1 91.06 395 GLY A CA 1
ATOM 3229 C C . GLY A 1 395 ? 31.453 -75.562 -36.062 1 91.06 395 GLY A C 1
ATOM 3230 O O . GLY A 1 395 ? 32.375 -76.375 -36.188 1 91.06 395 GLY A O 1
ATOM 3231 N N . GLU A 1 396 ? 30.828 -75.312 -34.969 1 91.62 396 GLU A N 1
ATOM 3232 C CA . GLU A 1 396 ? 31.297 -75.938 -33.719 1 91.62 396 GLU A CA 1
ATOM 3233 C C . GLU A 1 396 ? 30.703 -77.375 -33.531 1 91.62 396 GLU A C 1
ATOM 3235 O O . GLU A 1 396 ? 31.375 -78.25 -33.031 1 91.62 396 GLU A O 1
ATOM 3240 N N . GLN A 1 397 ? 29.484 -77.562 -34.062 1 90.88 397 GLN A N 1
ATOM 3241 C CA . GLN A 1 397 ? 28.781 -78.75 -33.688 1 90.88 397 GLN A CA 1
ATOM 3242 C C . GLN A 1 397 ? 28.609 -79.688 -34.906 1 90.88 397 GLN A C 1
ATOM 3244 O O . GLN A 1 397 ? 28.516 -80.875 -34.781 1 90.88 397 GLN A O 1
ATOM 3249 N N . ARG A 1 398 ? 28.516 -79.062 -36.094 1 87.62 398 ARG A N 1
ATOM 3250 C CA . ARG A 1 398 ? 28.203 -79.812 -37.312 1 87.62 398 ARG A CA 1
ATOM 3251 C C . ARG A 1 398 ? 29.078 -79.375 -38.469 1 87.62 398 ARG A C 1
ATOM 3253 O O . ARG A 1 398 ? 28.578 -78.938 -39.531 1 87.62 398 ARG A O 1
ATOM 3260 N N . LYS A 1 399 ? 30.312 -79.688 -38.344 1 87.88 399 LYS A N 1
ATOM 3261 C CA . LYS A 1 399 ? 31.297 -79.188 -39.281 1 87.88 399 LYS A CA 1
ATOM 3262 C C . LYS A 1 399 ? 31.031 -79.688 -40.688 1 87.88 399 LYS A C 1
ATOM 3264 O O . LYS A 1 399 ? 31.266 -79 -41.688 1 87.88 399 LYS A O 1
ATOM 3269 N N . GLU A 1 400 ? 30.484 -80.812 -40.75 1 87.56 400 GLU A N 1
ATOM 3270 C CA . GLU A 1 400 ? 30.266 -81.5 -42.031 1 87.56 400 GLU A CA 1
ATOM 3271 C C . GLU A 1 400 ? 29.203 -80.812 -42.875 1 87.56 400 GLU A C 1
ATOM 3273 O O . GLU A 1 400 ? 29.156 -80.938 -44.094 1 87.56 400 GLU A O 1
ATOM 3278 N N . LYS A 1 401 ? 28.484 -80.062 -42.219 1 89.62 401 LYS A N 1
ATOM 3279 C CA . LYS A 1 401 ? 27.391 -79.438 -42.938 1 89.62 401 LYS A CA 1
ATOM 3280 C C . LYS A 1 401 ? 27.703 -77.938 -43.188 1 89.62 401 LYS A C 1
ATOM 3282 O O . LYS A 1 401 ? 26.922 -77.25 -43.812 1 89.62 401 LYS A O 1
ATOM 3287 N N . LEU A 1 402 ? 28.812 -77.5 -42.75 1 91.62 402 LEU A N 1
ATOM 3288 C CA . LEU A 1 402 ? 29.125 -76.062 -42.719 1 91.62 402 LEU A CA 1
ATOM 3289 C C . LEU A 1 402 ? 29.203 -75.5 -44.125 1 91.62 402 LEU A C 1
ATOM 3291 O O . LEU A 1 402 ? 28.656 -74.438 -44.375 1 91.62 402 LEU A O 1
ATOM 3295 N N . SER A 1 403 ? 29.797 -76.188 -45 1 88.69 403 SER A N 1
ATOM 3296 C CA . SER A 1 403 ? 29.953 -75.688 -46.344 1 88.69 403 SER A CA 1
ATOM 3297 C C . SER A 1 403 ? 28.609 -75.5 -47.031 1 88.69 403 SER A C 1
ATOM 3299 O O . SER A 1 403 ? 28.359 -74.438 -47.625 1 88.69 403 SER A O 1
ATOM 3301 N N . TYR A 1 404 ? 27.828 -76.438 -46.812 1 88.75 404 TYR A N 1
ATOM 3302 C CA . TYR A 1 404 ? 26.484 -76.375 -47.406 1 88.75 404 TYR A CA 1
ATOM 3303 C C . TYR A 1 404 ? 25.703 -75.188 -46.812 1 88.75 404 TYR A C 1
ATOM 3305 O O . TYR A 1 404 ? 25.062 -74.438 -47.562 1 88.75 404 TYR A O 1
ATOM 3313 N N . ILE A 1 405 ? 25.797 -75 -45.594 1 91 405 ILE A N 1
ATOM 3314 C CA . ILE A 1 405 ? 25.016 -74 -44.875 1 91 405 ILE A CA 1
ATOM 3315 C C . ILE A 1 405 ? 25.516 -72.625 -45.281 1 91 405 ILE A C 1
ATOM 3317 O O . ILE A 1 405 ? 24.719 -71.688 -45.531 1 91 405 ILE A O 1
ATOM 3321 N N . VAL A 1 406 ? 26.734 -72.438 -45.375 1 92.06 406 VAL A N 1
ATOM 3322 C CA . VAL A 1 406 ? 27.312 -71.125 -45.75 1 92.06 406 VAL A CA 1
ATOM 3323 C C . VAL A 1 406 ? 26.891 -70.75 -47.156 1 92.06 406 VAL A C 1
ATOM 3325 O O . VAL A 1 406 ? 26.516 -69.625 -47.438 1 92.06 406 VAL A O 1
ATOM 3328 N N . GLN A 1 407 ? 26.891 -71.75 -47.969 1 89.69 407 GLN A N 1
ATOM 3329 C CA . GLN A 1 407 ? 26.484 -71.5 -49.344 1 89.69 407 GLN A CA 1
ATOM 3330 C C . GLN A 1 407 ? 25.016 -71.062 -49.438 1 89.69 407 GLN A C 1
ATOM 3332 O O . GLN A 1 407 ? 24.688 -70.062 -50.125 1 89.69 407 GLN A O 1
ATOM 3337 N N . HIS A 1 408 ? 24.281 -71.688 -48.719 1 90.19 408 HIS A N 1
ATOM 3338 C CA . HIS A 1 408 ? 22.859 -71.375 -48.75 1 90.19 408 HIS A CA 1
ATOM 3339 C C . HIS A 1 408 ? 22.578 -70 -48.156 1 90.19 408 HIS A C 1
ATOM 3341 O O . HIS A 1 408 ? 21.797 -69.25 -48.719 1 90.19 408 HIS A O 1
ATOM 3347 N N . LEU A 1 409 ? 23.125 -69.75 -47.062 1 91.75 409 LEU A N 1
ATOM 3348 C CA . LEU A 1 409 ? 22.938 -68.438 -46.438 1 91.75 409 LEU A CA 1
ATOM 3349 C C . LEU A 1 409 ? 23.453 -67.312 -47.312 1 91.75 409 LEU A C 1
ATOM 3351 O O . LEU A 1 409 ? 22.844 -66.25 -47.375 1 91.75 409 LEU A O 1
ATOM 3355 N N . THR A 1 410 ? 24.5 -67.625 -47.969 1 90.12 410 THR A N 1
ATOM 3356 C CA . THR A 1 410 ? 25.047 -66.625 -48.906 1 90.12 410 THR A CA 1
ATOM 3357 C C . THR A 1 410 ? 24.062 -66.375 -50.031 1 90.12 410 THR A C 1
ATOM 3359 O O . THR A 1 410 ? 23.844 -65.188 -50.438 1 90.12 410 THR A O 1
ATOM 3362 N N . GLU A 1 411 ? 23.5 -67.375 -50.469 1 90.06 411 GLU A N 1
ATOM 3363 C CA . GLU A 1 411 ? 22.516 -67.25 -51.531 1 90.06 411 GLU A CA 1
ATOM 3364 C C . GLU A 1 411 ? 21.344 -66.312 -51.125 1 90.06 411 GLU A C 1
ATOM 3366 O O . GLU A 1 411 ? 20.953 -65.438 -51.844 1 90.06 411 GLU A O 1
ATOM 3371 N N . GLU A 1 412 ? 20.922 -66.625 -49.969 1 88.94 412 GLU A N 1
ATOM 3372 C CA . GLU A 1 412 ? 19.781 -65.875 -49.469 1 88.94 412 GLU A CA 1
ATOM 3373 C C . GLU A 1 412 ? 20.156 -64.375 -49.25 1 88.94 412 GLU A C 1
ATOM 3375 O O . GLU A 1 412 ? 19.375 -63.5 -49.531 1 88.94 412 GLU A O 1
ATOM 3380 N N . LEU A 1 413 ? 21.281 -64.125 -48.75 1 90.88 413 LEU A N 1
ATOM 3381 C CA . LEU A 1 413 ? 21.734 -62.781 -48.438 1 90.88 413 LEU A CA 1
ATOM 3382 C C . LEU A 1 413 ? 22.031 -62 -49.719 1 90.88 413 LEU A C 1
ATOM 3384 O O . LEU A 1 413 ? 21.75 -60.812 -49.812 1 90.88 413 LEU A O 1
ATOM 3388 N N . VAL A 1 414 ? 22.469 -62.781 -50.688 1 89.88 414 VAL A N 1
ATOM 3389 C CA . VAL A 1 414 ? 22.75 -62.125 -51.969 1 89.88 414 VAL A CA 1
ATOM 3390 C C . VAL A 1 414 ? 21.453 -61.719 -52.656 1 89.88 414 VAL A C 1
ATOM 3392 O O . VAL A 1 414 ? 21.359 -60.656 -53.25 1 89.88 414 VAL A O 1
ATOM 3395 N N . GLU A 1 415 ? 20.531 -62.531 -52.438 1 89.06 415 GLU A N 1
ATOM 3396 C CA . GLU A 1 415 ? 19.219 -62.219 -53 1 89.06 415 GLU A CA 1
ATOM 3397 C C . GLU A 1 415 ? 18.641 -60.969 -52.406 1 89.06 415 GLU A C 1
ATOM 3399 O O . GLU A 1 415 ? 17.922 -60.219 -53.062 1 89.06 415 GLU A O 1
ATOM 3404 N N . ARG A 1 416 ? 18.984 -60.688 -51.281 1 89.81 416 ARG A N 1
ATOM 3405 C CA . ARG A 1 416 ? 18.484 -59.531 -50.594 1 89.81 416 ARG A CA 1
ATOM 3406 C C . ARG A 1 416 ? 19.469 -58.375 -50.656 1 89.81 416 ARG A C 1
ATOM 3408 O O . ARG A 1 416 ? 19.312 -57.344 -49.969 1 89.81 416 ARG A O 1
ATOM 3415 N N . LYS A 1 417 ? 20.594 -58.625 -51.406 1 90.31 417 LYS A N 1
ATOM 3416 C CA . LYS A 1 417 ? 21.609 -57.625 -51.656 1 90.31 417 LYS A CA 1
ATOM 3417 C C . LYS A 1 417 ? 22.297 -57.188 -50.375 1 90.31 417 LYS A C 1
ATOM 3419 O O . LYS A 1 417 ? 22.625 -56 -50.219 1 90.31 417 LYS A O 1
ATOM 3424 N N . ARG A 1 418 ? 22.391 -58 -49.438 1 91.19 418 ARG A N 1
ATOM 3425 C CA . ARG A 1 418 ? 23.094 -57.75 -48.188 1 91.19 418 ARG A CA 1
ATOM 3426 C C . ARG A 1 418 ? 24.531 -58.281 -48.25 1 91.19 418 ARG A C 1
ATOM 3428 O O . ARG A 1 418 ? 24.875 -59.25 -47.562 1 91.19 418 ARG A O 1
ATOM 3435 N N . TYR A 1 419 ? 25.391 -57.656 -48.969 1 91.25 419 TYR A N 1
ATOM 3436 C CA . TYR A 1 419 ? 26.719 -58.156 -49.281 1 91.25 419 TYR A CA 1
ATOM 3437 C C . TYR A 1 419 ? 27.641 -58.031 -48.094 1 91.25 419 TYR A C 1
ATOM 3439 O O . TYR A 1 419 ? 28.516 -58.875 -47.875 1 91.25 419 TYR A O 1
ATOM 3447 N N . GLU A 1 420 ? 27.391 -57.062 -47.344 1 91.06 420 GLU A N 1
ATOM 3448 C CA . GLU A 1 420 ? 28.203 -56.906 -46.156 1 91.06 420 GLU A CA 1
ATOM 3449 C C . GLU A 1 420 ? 27.984 -58.031 -45.156 1 91.06 420 GLU A C 1
ATOM 3451 O O . GLU A 1 420 ? 28.922 -58.5 -44.5 1 91.06 420 GLU A O 1
ATOM 3456 N N . ASP A 1 421 ? 26.797 -58.406 -45.062 1 90.88 421 ASP A N 1
ATOM 3457 C CA . ASP A 1 421 ? 26.469 -59.531 -44.188 1 90.88 421 ASP A CA 1
ATOM 3458 C C . ASP A 1 421 ? 27.125 -60.812 -44.656 1 90.88 421 ASP A C 1
ATOM 3460 O O . ASP A 1 421 ? 27.547 -61.656 -43.875 1 90.88 421 ASP A O 1
ATOM 3464 N N . VAL A 1 422 ? 27.234 -60.969 -45.969 1 92 422 VAL A N 1
ATOM 3465 C CA . VAL A 1 422 ? 27.875 -62.125 -46.531 1 92 422 VAL A CA 1
ATOM 3466 C C . VAL A 1 422 ? 29.344 -62.188 -46.125 1 92 422 VAL A C 1
ATOM 3468 O O . VAL A 1 422 ? 29.844 -63.219 -45.688 1 92 422 VAL A O 1
ATOM 3471 N N . ILE A 1 423 ? 29.938 -61.031 -46.188 1 92.31 423 ILE A N 1
ATOM 3472 C CA . ILE A 1 423 ? 31.359 -60.969 -45.844 1 92.31 423 ILE A CA 1
ATOM 3473 C C . ILE A 1 423 ? 31.531 -61.344 -44.375 1 92.31 423 ILE A C 1
ATOM 3475 O O . ILE A 1 423 ? 32.438 -62.125 -44.031 1 92.31 423 ILE A O 1
ATOM 3479 N N . GLN A 1 424 ? 30.672 -60.875 -43.531 1 92.31 424 GLN A N 1
ATOM 3480 C CA . GLN A 1 424 ? 30.75 -61.219 -42.094 1 92.31 424 GLN A CA 1
ATOM 3481 C C . GLN A 1 424 ? 30.562 -62.719 -41.875 1 92.31 424 GLN A C 1
ATOM 3483 O O . GLN A 1 424 ? 31.266 -63.312 -41.062 1 92.31 424 GLN A O 1
ATOM 3488 N N . CYS A 1 425 ? 29.719 -63.25 -42.594 1 92.19 425 CYS A N 1
ATOM 3489 C CA . CYS A 1 425 ? 29.469 -64.688 -42.5 1 92.19 425 CYS A CA 1
ATOM 3490 C C . CYS A 1 425 ? 30.688 -65.5 -42.969 1 92.19 425 CYS A C 1
ATOM 3492 O O . CYS A 1 425 ? 31.078 -66.438 -42.312 1 92.19 425 CYS A O 1
ATOM 3494 N N . LEU A 1 426 ? 31.266 -65.062 -44 1 93.25 426 LEU A N 1
ATOM 3495 C CA . LEU A 1 426 ? 32.406 -65.812 -44.531 1 93.25 426 LEU A CA 1
ATOM 3496 C C . LEU A 1 426 ? 33.625 -65.688 -43.625 1 93.25 426 LEU A C 1
ATOM 3498 O O . LEU A 1 426 ? 34.438 -66.562 -43.5 1 93.25 426 LEU A O 1
ATOM 3502 N N . LYS A 1 427 ? 33.75 -64.5 -43.031 1 93 427 LYS A N 1
ATOM 3503 C CA . LYS A 1 427 ? 34.812 -64.312 -42.062 1 93 427 LYS A CA 1
ATOM 3504 C C . LYS A 1 427 ? 34.719 -65.312 -40.906 1 93 427 LYS A C 1
ATOM 3506 O O . LYS A 1 427 ? 35.719 -65.875 -40.5 1 93 427 LYS A O 1
ATOM 3511 N N . VAL A 1 428 ? 33.531 -65.5 -40.438 1 93.31 428 VAL A N 1
ATOM 3512 C CA . VAL A 1 428 ? 33.312 -66.438 -39.344 1 93.31 428 VAL A CA 1
ATOM 3513 C C . VAL A 1 428 ? 33.5 -67.875 -39.844 1 93.31 428 VAL A C 1
ATOM 3515 O O . VAL A 1 428 ? 34.094 -68.688 -39.156 1 93.31 428 VAL A O 1
ATOM 3518 N N . ALA A 1 429 ? 33.094 -68.188 -41 1 93.12 429 ALA A N 1
ATOM 3519 C CA . ALA A 1 429 ? 33.25 -69.5 -41.594 1 93.12 429 ALA A CA 1
ATOM 3520 C C . ALA A 1 429 ? 34.75 -69.875 -41.719 1 93.12 429 ALA A C 1
ATOM 3522 O O . ALA A 1 429 ? 35.125 -71.062 -41.5 1 93.12 429 ALA A O 1
ATOM 3523 N N . ARG A 1 430 ? 35.531 -69 -42 1 92.06 430 ARG A N 1
ATOM 3524 C CA . ARG A 1 430 ? 36.969 -69.188 -42.156 1 92.06 430 ARG A CA 1
ATOM 3525 C C . ARG A 1 430 ? 37.562 -69.75 -40.875 1 92.06 430 ARG A C 1
ATOM 3527 O O . ARG A 1 430 ? 38.5 -70.562 -40.938 1 92.06 430 ARG A O 1
ATOM 3534 N N . LYS A 1 431 ? 37.062 -69.438 -39.812 1 91.81 431 LYS A N 1
ATOM 3535 C CA . LYS A 1 431 ? 37.625 -69.875 -38.531 1 91.81 431 LYS A CA 1
ATOM 3536 C C . LYS A 1 431 ? 37.312 -71.312 -38.25 1 91.81 431 LYS A C 1
ATOM 3538 O O . LYS A 1 431 ? 37.969 -72 -37.469 1 91.81 431 LYS A O 1
ATOM 3543 N N . TYR A 1 432 ? 36.312 -71.812 -39 1 92.12 432 TYR A N 1
ATOM 3544 C CA . TYR A 1 432 ? 35.875 -73.188 -38.656 1 92.12 432 TYR A CA 1
ATOM 3545 C C . TYR A 1 432 ? 36.094 -74.125 -39.812 1 92.12 432 TYR A C 1
ATOM 3547 O O . TYR A 1 432 ? 35.656 -75.312 -39.781 1 92.12 432 TYR A O 1
ATOM 3555 N N . MET A 1 433 ? 36.688 -73.688 -40.812 1 90.5 433 MET A N 1
ATOM 3556 C CA . MET A 1 433 ? 37 -74.5 -41.969 1 90.5 433 MET A CA 1
ATOM 3557 C C . MET A 1 433 ? 38.5 -74.625 -42.156 1 90.5 433 MET A C 1
ATOM 3559 O O . MET A 1 433 ? 39.281 -73.812 -41.688 1 90.5 433 MET A O 1
ATOM 3563 N N . THR A 1 434 ? 38.906 -75.75 -42.781 1 89.31 434 THR A N 1
ATOM 3564 C CA . THR A 1 434 ? 40.312 -75.875 -43.188 1 89.31 434 THR A CA 1
ATOM 3565 C C . THR A 1 434 ? 40.594 -74.875 -44.281 1 89.31 434 THR A C 1
ATOM 3567 O O . THR A 1 434 ? 39.719 -74.375 -45 1 89.31 434 THR A O 1
ATOM 3570 N N . ILE A 1 435 ? 41.906 -74.5 -44.375 1 89.5 435 ILE A N 1
ATOM 3571 C CA . ILE A 1 435 ? 42.344 -73.562 -45.375 1 89.5 435 ILE A CA 1
ATOM 3572 C C . ILE A 1 435 ? 41.938 -74 -46.781 1 89.5 435 ILE A C 1
ATOM 3574 O O . ILE A 1 435 ? 41.469 -73.25 -47.594 1 89.5 435 ILE A O 1
ATOM 3578 N N . GLU A 1 436 ? 42.094 -75.25 -47.031 1 89.44 436 GLU A N 1
ATOM 3579 C CA . GLU A 1 436 ? 41.781 -75.812 -48.344 1 89.44 436 GLU A CA 1
ATOM 3580 C C . GLU A 1 436 ? 40.281 -75.75 -48.625 1 89.44 436 GLU A C 1
ATOM 3582 O O . GLU A 1 436 ? 39.875 -75.312 -49.688 1 89.44 436 GLU A O 1
ATOM 3587 N N . ASP A 1 437 ? 39.562 -76.188 -47.656 1 90.44 437 ASP A N 1
ATOM 3588 C CA . ASP A 1 437 ? 38.094 -76.188 -47.812 1 90.44 437 ASP A CA 1
ATOM 3589 C C . ASP A 1 437 ? 37.531 -74.812 -47.969 1 90.44 437 ASP A C 1
ATOM 3591 O O . ASP A 1 437 ? 36.625 -74.562 -48.781 1 90.44 437 ASP A O 1
ATOM 3595 N N . PHE A 1 438 ? 38.062 -73.875 -47.281 1 93.12 438 PHE A N 1
ATOM 3596 C CA . PHE A 1 438 ? 37.594 -72.5 -47.344 1 93.12 438 PHE A CA 1
ATOM 3597 C C . PHE A 1 438 ? 37.906 -71.875 -48.688 1 93.12 438 PHE A C 1
ATOM 3599 O O . PHE A 1 438 ? 37.094 -71.188 -49.312 1 93.12 438 PHE A O 1
ATOM 3606 N N . ASN A 1 439 ? 39.125 -72.062 -49.156 1 89.81 439 ASN A N 1
ATOM 3607 C CA . ASN A 1 439 ? 39.5 -71.562 -50.469 1 89.81 439 ASN A CA 1
ATOM 3608 C C . ASN A 1 439 ? 38.625 -72.188 -51.562 1 89.81 439 ASN A C 1
ATOM 3610 O O . ASN A 1 439 ? 38.25 -71.438 -52.5 1 89.81 439 ASN A O 1
ATOM 3614 N N . ASN A 1 440 ? 38.344 -73.375 -51.438 1 91.5 440 ASN A N 1
ATOM 3615 C CA . ASN A 1 440 ? 37.438 -74 -52.375 1 91.5 440 ASN A CA 1
ATOM 3616 C C . ASN A 1 440 ? 36.062 -73.375 -52.344 1 91.5 440 ASN A C 1
ATOM 3618 O O . ASN A 1 440 ? 35.469 -73.125 -53.406 1 91.5 440 ASN A O 1
ATOM 3622 N N . LEU A 1 441 ? 35.594 -73.125 -51.156 1 91.81 441 LEU A N 1
ATOM 3623 C CA . LEU A 1 441 ? 34.312 -72.5 -51 1 91.81 441 LEU A CA 1
ATOM 3624 C C . LEU A 1 441 ? 34.312 -71.125 -51.594 1 91.81 441 LEU A C 1
ATOM 3626 O O . LEU A 1 441 ? 33.375 -70.75 -52.281 1 91.81 441 LEU A O 1
ATOM 3630 N N . LEU A 1 442 ? 35.281 -70.312 -51.344 1 90.81 442 LEU A N 1
ATOM 3631 C CA . LEU A 1 442 ? 35.438 -69 -51.875 1 90.81 442 LEU A CA 1
ATOM 3632 C C . LEU A 1 442 ? 35.406 -69 -53.406 1 90.81 442 LEU A C 1
ATOM 3634 O O . LEU A 1 442 ? 34.781 -68.125 -54 1 90.81 442 LEU A O 1
ATOM 3638 N N . SER A 1 443 ? 36.125 -69.938 -53.906 1 88.12 443 SER A N 1
ATOM 3639 C CA . SER A 1 443 ? 36.188 -70.062 -55.375 1 88.12 443 SER A CA 1
ATOM 3640 C C . SER A 1 443 ? 34.812 -70.375 -55.969 1 88.12 443 SER A C 1
ATOM 3642 O O . SER A 1 443 ? 34.438 -69.812 -57 1 88.12 443 SER A O 1
ATOM 3644 N N . GLN A 1 444 ? 34.188 -71.125 -55.375 1 90.88 444 GLN A N 1
ATOM 3645 C CA . GLN A 1 444 ? 32.844 -71.5 -55.812 1 90.88 444 GLN A CA 1
ATOM 3646 C C . GLN A 1 444 ? 31.906 -70.312 -55.75 1 90.88 444 GLN A C 1
ATOM 3648 O O . GLN A 1 444 ? 31.141 -70.062 -56.688 1 90.88 444 GLN A O 1
ATOM 3653 N N . ILE A 1 445 ? 31.938 -69.562 -54.688 1 91.44 445 ILE A N 1
ATOM 3654 C CA . ILE A 1 445 ? 31.078 -68.438 -54.5 1 91.44 445 ILE A CA 1
ATOM 3655 C C . ILE A 1 445 ? 31.422 -67.375 -55.531 1 91.44 445 ILE A C 1
ATOM 3657 O O . ILE A 1 445 ? 30.531 -66.75 -56.125 1 91.44 445 ILE A O 1
ATOM 3661 N N . LYS A 1 446 ? 32.688 -67.125 -55.719 1 89.44 446 LYS A N 1
ATOM 3662 C CA . LYS A 1 446 ? 33.125 -66.188 -56.719 1 89.44 446 LYS A CA 1
ATOM 3663 C C . LYS A 1 446 ? 32.625 -66.562 -58.125 1 89.44 446 LYS A C 1
ATOM 3665 O O . LYS A 1 446 ? 32.25 -65.75 -58.906 1 89.44 446 LYS A O 1
ATOM 3670 N N . GLU A 1 447 ? 32.656 -67.875 -58.406 1 89.44 447 GLU A N 1
ATOM 3671 C CA . GLU A 1 447 ? 32.219 -68.375 -59.719 1 89.44 447 GLU A CA 1
ATOM 3672 C C . GLU A 1 447 ? 30.703 -68.25 -59.844 1 89.44 447 GLU A C 1
ATOM 3674 O O . GLU A 1 447 ? 30.219 -67.812 -60.906 1 89.44 447 GLU A O 1
ATOM 3679 N N . ASN A 1 448 ? 30 -68.5 -58.875 1 90.75 448 ASN A N 1
ATOM 3680 C CA . ASN A 1 448 ? 28.547 -68.5 -58.906 1 90.75 448 ASN A CA 1
ATOM 3681 C C . ASN A 1 448 ? 28.016 -67.062 -59.031 1 90.75 448 ASN A C 1
ATOM 3683 O O . ASN A 1 448 ? 26.969 -66.812 -59.656 1 90.75 448 ASN A O 1
ATOM 3687 N N . TYR A 1 449 ? 28.828 -66.188 -58.5 1 91.38 449 TYR A N 1
ATOM 3688 C CA . TYR A 1 449 ? 28.344 -64.812 -58.469 1 91.38 449 TYR A CA 1
ATOM 3689 C C . TYR A 1 449 ? 29.328 -63.844 -59.188 1 91.38 449 TYR A C 1
ATOM 3691 O O . TYR A 1 449 ? 29.531 -62.719 -58.75 1 91.38 449 TYR A O 1
ATOM 3699 N N . LYS A 1 450 ? 29.812 -64.312 -60.219 1 86.31 450 LYS A N 1
ATOM 3700 C CA . LYS A 1 450 ? 30.812 -63.562 -61 1 86.31 450 LYS A CA 1
ATOM 3701 C C . LYS A 1 450 ? 30.219 -62.281 -61.531 1 86.31 450 LYS A C 1
ATOM 3703 O O . LYS A 1 450 ? 30.938 -61.281 -61.719 1 86.31 450 LYS A O 1
ATOM 3708 N N . ARG A 1 451 ? 28.922 -62.219 -61.719 1 83.88 451 ARG A N 1
ATOM 3709 C CA . ARG A 1 451 ? 28.281 -61.062 -62.312 1 83.88 451 ARG A CA 1
ATOM 3710 C C . ARG A 1 451 ? 28 -60 -61.25 1 83.88 451 ARG A C 1
ATOM 3712 O O . ARG A 1 451 ? 27.688 -58.844 -61.562 1 83.88 451 ARG A O 1
ATOM 3719 N N . LYS A 1 452 ? 28.062 -60.406 -59.969 1 89.56 452 LYS A N 1
ATOM 3720 C CA . LYS A 1 452 ? 27.859 -59.469 -58.875 1 89.56 452 LYS A CA 1
ATOM 3721 C C . LYS A 1 452 ? 29.172 -58.812 -58.469 1 89.56 452 LYS A C 1
ATOM 3723 O O . LYS A 1 452 ? 29.75 -59.156 -57.438 1 89.56 452 LYS A O 1
ATOM 3728 N N . ARG A 1 453 ? 29.594 -57.938 -59.25 1 84.12 453 ARG A N 1
ATOM 3729 C CA . ARG A 1 453 ? 30.891 -57.281 -59.156 1 84.12 453 ARG A CA 1
ATOM 3730 C C . ARG A 1 453 ? 31.156 -56.75 -57.75 1 84.12 453 ARG A C 1
ATOM 3732 O O . ARG A 1 453 ? 32.281 -56.844 -57.25 1 84.12 453 ARG A O 1
ATOM 3739 N N . GLN A 1 454 ? 30.141 -56.219 -57.125 1 90.56 454 GLN A N 1
ATOM 3740 C CA . GLN A 1 454 ? 30.312 -55.625 -55.812 1 90.56 454 GLN A CA 1
ATOM 3741 C C . GLN A 1 454 ? 30.688 -56.719 -54.781 1 90.56 454 GLN A C 1
ATOM 3743 O O . GLN A 1 454 ? 31.562 -56.5 -53.938 1 90.56 454 GLN A O 1
ATOM 3748 N N . LEU A 1 455 ? 29.922 -57.75 -54.719 1 91.38 455 LEU A N 1
ATOM 3749 C CA . LEU A 1 455 ? 30.203 -58.844 -53.812 1 91.38 455 LEU A CA 1
ATOM 3750 C C . LEU A 1 455 ? 31.609 -59.406 -54.031 1 91.38 455 LEU A C 1
ATOM 3752 O O . LEU A 1 455 ? 32.375 -59.594 -53.094 1 91.38 455 LEU A O 1
ATOM 3756 N N . VAL A 1 456 ? 32.031 -59.625 -55.281 1 89.5 456 VAL A N 1
ATOM 3757 C CA . VAL A 1 456 ? 33.344 -60.156 -55.625 1 89.5 456 VAL A CA 1
ATOM 3758 C C . VAL A 1 456 ? 34.438 -59.188 -55.188 1 89.5 456 VAL A C 1
ATOM 3760 O O . VAL A 1 456 ? 35.469 -59.625 -54.688 1 89.5 456 VAL A O 1
ATOM 3763 N N . SER A 1 457 ? 34.156 -58 -55.406 1 91.31 457 SER A N 1
ATOM 3764 C CA . SER A 1 457 ? 35.125 -56.969 -54.969 1 91.31 457 SER A CA 1
ATOM 3765 C C . SER A 1 457 ? 35.312 -57.031 -53.438 1 91.31 457 SER A C 1
ATOM 3767 O O . SER A 1 457 ? 36.469 -56.969 -52.969 1 91.31 457 SER A O 1
ATOM 3769 N N . LEU A 1 458 ? 34.281 -57.125 -52.75 1 90.25 458 LEU A N 1
ATOM 3770 C CA . LEU A 1 458 ? 34.344 -57.156 -51.312 1 90.25 458 LEU A CA 1
ATOM 3771 C C . LEU A 1 458 ? 35.062 -58.438 -50.844 1 90.25 458 LEU A C 1
ATOM 3773 O O . LEU A 1 458 ? 35.844 -58.375 -49.875 1 90.25 458 LEU A O 1
ATOM 3777 N N . ILE A 1 459 ? 34.812 -59.5 -51.5 1 90.69 459 ILE A N 1
ATOM 3778 C CA . ILE A 1 459 ? 35.469 -60.75 -51.125 1 90.69 459 ILE A CA 1
ATOM 3779 C C . ILE A 1 459 ? 36.969 -60.625 -51.344 1 90.69 459 ILE A C 1
ATOM 3781 O O . ILE A 1 459 ? 37.75 -61.062 -50.469 1 90.69 459 ILE A O 1
ATOM 3785 N N . ASN A 1 460 ? 37.406 -60.031 -52.375 1 88.06 460 ASN A N 1
ATOM 3786 C CA . ASN A 1 460 ? 38.812 -59.844 -52.656 1 88.06 460 ASN A CA 1
ATOM 3787 C C . ASN A 1 460 ? 39.5 -58.875 -51.688 1 88.06 460 ASN A C 1
ATOM 3789 O O . ASN A 1 460 ? 40.625 -59.094 -51.312 1 88.06 460 ASN A O 1
ATOM 3793 N N . LYS A 1 461 ? 38.875 -58.031 -51.375 1 89.31 461 LYS A N 1
ATOM 3794 C CA . LYS A 1 461 ? 39.406 -57 -50.5 1 89.31 461 LYS A CA 1
ATOM 3795 C C . LYS A 1 461 ? 39.594 -57.562 -49.062 1 89.31 461 LYS A C 1
ATOM 3797 O O . LYS A 1 461 ? 40.594 -57.312 -48.438 1 89.31 461 LYS A O 1
ATOM 3802 N N . TYR A 1 462 ? 38.562 -58.375 -48.562 1 84 462 TYR A N 1
ATOM 3803 C CA . TYR A 1 462 ? 38.562 -58.688 -47.156 1 84 462 TYR A CA 1
ATOM 3804 C C . TYR A 1 462 ? 38.969 -60.156 -46.938 1 84 462 TYR A C 1
ATOM 3806 O O . TYR A 1 462 ? 39.375 -60.531 -45.812 1 84 462 TYR A O 1
ATOM 3814 N N . LEU A 1 463 ? 38.844 -61.062 -47.875 1 83.19 463 LEU A N 1
ATOM 3815 C CA . LEU A 1 463 ? 39 -62.5 -47.594 1 83.19 463 LEU A CA 1
ATOM 3816 C C . LEU A 1 463 ? 40.062 -63.094 -48.5 1 83.19 463 LEU A C 1
ATOM 3818 O O . LEU A 1 463 ? 40.406 -64.25 -48.375 1 83.19 463 LEU A O 1
ATOM 3822 N N . SER A 1 464 ? 40.594 -62.406 -49.406 1 72.31 464 SER A N 1
ATOM 3823 C CA . SER A 1 464 ? 41.688 -62.906 -50.25 1 72.31 464 SER A CA 1
ATOM 3824 C C . SER A 1 464 ? 43.031 -62.625 -49.594 1 72.31 464 SER A C 1
ATOM 3826 O O . SER A 1 464 ? 43.188 -61.688 -48.844 1 72.31 464 SER A O 1
ATOM 3828 N N . MET B 1 1 ? 3.242 22.859 -21.672 1 41.16 1 MET B N 1
ATOM 3829 C CA . MET B 1 1 ? 3.523 21.469 -22 1 41.16 1 MET B CA 1
ATOM 3830 C C . MET B 1 1 ? 4.32 20.797 -20.875 1 41.16 1 MET B C 1
ATOM 3832 O O . MET B 1 1 ? 5.301 21.375 -20.391 1 41.16 1 MET B O 1
ATOM 3836 N N . GLU B 1 2 ? 3.635 19.953 -20.016 1 61.56 2 GLU B N 1
ATOM 3837 C CA . GLU B 1 2 ? 4.301 19.469 -18.812 1 61.56 2 GLU B CA 1
ATOM 3838 C C . GLU B 1 2 ? 5.688 18.922 -19.141 1 61.56 2 GLU B C 1
ATOM 3840 O O . GLU B 1 2 ? 5.844 18.109 -20.062 1 61.56 2 GLU B O 1
ATOM 3845 N N . ASN B 1 3 ? 6.668 19.734 -18.859 1 72.56 3 ASN B N 1
ATOM 3846 C CA . ASN B 1 3 ? 8.055 19.391 -19.188 1 72.56 3 ASN B CA 1
ATOM 3847 C C . ASN B 1 3 ? 8.656 18.422 -18.188 1 72.56 3 ASN B C 1
ATOM 3849 O O . ASN B 1 3 ? 9.008 18.828 -17.078 1 72.56 3 ASN B O 1
ATOM 3853 N N . TYR B 1 4 ? 8.516 17.219 -18.344 1 87.75 4 TYR B N 1
ATOM 3854 C CA . TYR B 1 4 ? 9.156 16.219 -17.516 1 87.75 4 TYR B CA 1
ATOM 3855 C C . TYR B 1 4 ? 10.57 15.914 -18.016 1 87.75 4 TYR B C 1
ATOM 3857 O O . TYR B 1 4 ? 10.789 15.773 -19.219 1 87.75 4 TYR B O 1
ATOM 3865 N N . SER B 1 5 ? 11.5 15.961 -17.125 1 90.62 5 SER B N 1
ATOM 3866 C CA . SER B 1 5 ? 12.883 15.633 -17.484 1 90.62 5 SER B CA 1
ATOM 3867 C C . SER B 1 5 ? 13.008 14.18 -17.922 1 90.62 5 SER B C 1
ATOM 3869 O O . SER B 1 5 ? 12.094 13.383 -17.703 1 90.62 5 SER B O 1
ATOM 3871 N N . LYS B 1 6 ? 14.125 13.875 -18.5 1 92.06 6 LYS B N 1
ATOM 3872 C CA . LYS B 1 6 ? 14.406 12.508 -18.938 1 92.06 6 LYS B CA 1
ATOM 3873 C C . LYS B 1 6 ? 14.492 11.562 -17.75 1 92.06 6 LYS B C 1
ATOM 3875 O O . LYS B 1 6 ? 14.031 10.422 -17.812 1 92.06 6 LYS B O 1
ATOM 3880 N N . GLU B 1 7 ? 15.023 12.016 -16.703 1 93.06 7 GLU B N 1
ATOM 3881 C CA . GLU B 1 7 ? 15.164 11.203 -15.5 1 93.06 7 GLU B CA 1
ATOM 3882 C C . GLU B 1 7 ? 13.797 10.836 -14.922 1 93.06 7 GLU B C 1
ATOM 3884 O O . GLU B 1 7 ? 13.578 9.695 -14.516 1 93.06 7 GLU B O 1
ATOM 3889 N N . ILE B 1 8 ? 12.977 11.797 -14.922 1 94.06 8 ILE B N 1
ATOM 3890 C CA . ILE B 1 8 ? 11.633 11.57 -14.398 1 94.06 8 ILE B CA 1
ATOM 3891 C C . ILE B 1 8 ? 10.906 10.555 -15.273 1 94.06 8 ILE B C 1
ATOM 3893 O O . ILE B 1 8 ? 10.242 9.648 -14.766 1 94.06 8 ILE B O 1
ATOM 3897 N N . ARG B 1 9 ? 11.039 10.625 -16.531 1 95.12 9 ARG B N 1
ATOM 3898 C CA . ARG B 1 9 ? 10.375 9.719 -17.469 1 95.12 9 ARG B CA 1
ATOM 3899 C C . ARG B 1 9 ? 10.898 8.289 -17.312 1 95.12 9 ARG B C 1
ATOM 3901 O O . ARG B 1 9 ? 10.125 7.332 -17.359 1 95.12 9 ARG B O 1
ATOM 3908 N N . GLU B 1 10 ? 12.148 8.172 -17.156 1 95.75 10 GLU B N 1
ATOM 3909 C CA . GLU B 1 10 ? 12.75 6.852 -16.969 1 95.75 10 GLU B CA 1
ATOM 3910 C C . GLU B 1 10 ? 12.289 6.207 -15.664 1 95.75 10 GLU B C 1
ATOM 3912 O O . GLU B 1 10 ? 11.969 5.016 -15.633 1 95.75 10 GLU B O 1
ATOM 3917 N N . ARG B 1 11 ? 12.289 6.969 -14.648 1 95 11 ARG B N 1
ATOM 3918 C CA . ARG B 1 11 ? 11.836 6.469 -13.352 1 95 11 ARG B CA 1
ATOM 3919 C C . ARG B 1 11 ? 10.359 6.098 -13.391 1 95 11 ARG B C 1
ATOM 3921 O O . ARG B 1 11 ? 9.945 5.102 -12.789 1 95 11 ARG B O 1
ATOM 3928 N N . ALA B 1 12 ? 9.594 6.926 -14.07 1 96.5 12 ALA B N 1
ATOM 3929 C CA . ALA B 1 12 ? 8.164 6.629 -14.219 1 96.5 12 ALA B CA 1
ATOM 3930 C C . ALA B 1 12 ? 7.953 5.312 -14.953 1 96.5 12 ALA B C 1
ATOM 3932 O O . ALA B 1 12 ? 7.082 4.52 -14.586 1 96.5 12 ALA B O 1
ATOM 3933 N N . SER B 1 13 ? 8.758 5.074 -15.945 1 95.31 13 SER B N 1
ATOM 3934 C CA . SER B 1 13 ? 8.672 3.84 -16.719 1 95.31 13 SER B CA 1
ATOM 3935 C C . SER B 1 13 ? 9.008 2.625 -15.852 1 95.31 13 SER B C 1
ATOM 3937 O O . SER B 1 13 ? 8.406 1.562 -16.016 1 95.31 13 SER B O 1
ATOM 3939 N N . GLN B 1 14 ? 9.906 2.771 -15.07 1 94.81 14 GLN B N 1
ATOM 3940 C CA . GLN B 1 14 ? 10.289 1.691 -14.164 1 94.81 14 GLN B CA 1
ATOM 3941 C C . GLN B 1 14 ? 9.172 1.39 -13.172 1 94.81 14 GLN B C 1
ATOM 3943 O O . GLN B 1 14 ? 8.844 0.226 -12.938 1 94.81 14 GLN B O 1
ATOM 3948 N N . ILE B 1 15 ? 8.633 2.449 -12.602 1 94.88 15 ILE B N 1
ATOM 3949 C CA . ILE B 1 15 ? 7.531 2.293 -11.656 1 94.88 15 ILE B CA 1
ATOM 3950 C C . ILE B 1 15 ? 6.375 1.553 -12.32 1 94.88 15 ILE B C 1
ATOM 3952 O O . ILE B 1 15 ? 5.816 0.616 -11.75 1 94.88 15 ILE B O 1
ATOM 3956 N N . TYR B 1 16 ? 6.168 1.946 -13.516 1 93.62 16 TYR B N 1
ATOM 3957 C CA . TYR B 1 16 ? 5.074 1.356 -14.273 1 93.62 16 TYR B CA 1
ATOM 3958 C C . TYR B 1 16 ? 5.352 -0.112 -14.578 1 93.62 16 TYR B C 1
ATOM 3960 O O . TYR B 1 16 ? 4.484 -0.966 -14.375 1 93.62 16 TYR B O 1
ATOM 3968 N N . SER B 1 17 ? 6.516 -0.435 -15.008 1 90.81 17 SER B N 1
ATOM 3969 C CA . SER B 1 17 ? 6.883 -1.788 -15.406 1 90.81 17 SER B CA 1
ATOM 3970 C C . SER B 1 17 ? 6.922 -2.73 -14.211 1 90.81 17 SER B C 1
ATOM 3972 O O . SER B 1 17 ? 6.648 -3.926 -14.344 1 90.81 17 SER B O 1
ATOM 3974 N N . ASP B 1 18 ? 7.152 -2.172 -13.078 1 88.44 18 ASP B N 1
ATOM 3975 C CA . ASP B 1 18 ? 7.281 -2.967 -11.859 1 88.44 18 ASP B CA 1
ATOM 3976 C C . ASP B 1 18 ? 5.918 -3.195 -11.211 1 88.44 18 ASP B C 1
ATOM 3978 O O . ASP B 1 18 ? 5.828 -3.807 -10.141 1 88.44 18 ASP B O 1
ATOM 3982 N N . GLY B 1 19 ? 4.906 -2.672 -11.844 1 88.12 19 GLY B N 1
ATOM 3983 C CA . GLY B 1 19 ? 3.578 -2.842 -11.273 1 88.12 19 GLY B CA 1
ATOM 3984 C C . GLY B 1 19 ? 3.293 -1.883 -10.133 1 88.12 19 GLY B C 1
ATOM 3985 O O . GLY B 1 19 ? 2.566 -2.223 -9.195 1 88.12 19 GLY B O 1
ATOM 3986 N N . GLY B 1 20 ? 3.883 -0.762 -10.227 1 91.5 20 GLY B N 1
ATOM 3987 C CA . GLY B 1 20 ? 3.785 0.207 -9.141 1 91.5 20 GLY B CA 1
ATOM 3988 C C . GLY B 1 20 ? 2.439 0.905 -9.086 1 91.5 20 GLY B C 1
ATOM 3989 O O . GLY B 1 20 ? 2.094 1.517 -8.07 1 91.5 20 GLY B O 1
ATOM 3990 N N . ILE B 1 21 ? 1.664 0.878 -10.164 1 94.38 21 ILE B N 1
ATOM 3991 C CA . ILE B 1 21 ? 0.327 1.462 -10.156 1 94.38 21 ILE B CA 1
ATOM 3992 C C . ILE B 1 21 ? -0.66 0.484 -9.523 1 94.38 21 ILE B C 1
ATOM 3994 O O . ILE B 1 21 ? -1.119 -0.456 -10.172 1 94.38 21 ILE B O 1
ATOM 3998 N N . LEU B 1 22 ? -1.066 0.797 -8.32 1 92.25 22 LEU B N 1
ATOM 3999 C CA . LEU B 1 22 ? -1.901 -0.139 -7.574 1 92.25 22 LEU B CA 1
ATOM 4000 C C . LEU B 1 22 ? -3.361 -0.021 -8 1 92.25 22 LEU B C 1
ATOM 4002 O O . LEU B 1 22 ? -4.113 -0.994 -7.922 1 92.25 22 LEU B O 1
ATOM 4006 N N . GLY B 1 23 ? -3.754 1.157 -8.406 1 94.5 23 GLY B N 1
ATOM 4007 C CA . GLY B 1 23 ? -5.105 1.437 -8.859 1 94.5 23 GLY B CA 1
ATOM 4008 C C . GLY B 1 23 ? -5.258 2.816 -9.469 1 94.5 23 GLY B C 1
ATOM 4009 O O . GLY B 1 23 ? -4.578 3.76 -9.062 1 94.5 23 GLY B O 1
ATOM 4010 N N . LEU B 1 24 ? -6.109 2.906 -10.477 1 97.12 24 LEU B N 1
ATOM 4011 C CA . LEU B 1 24 ? -6.355 4.172 -11.156 1 97.12 24 LEU B CA 1
ATOM 4012 C C . LEU B 1 24 ? -7.824 4.305 -11.547 1 97.12 24 LEU B C 1
ATOM 4014 O O . LEU B 1 24 ? -8.375 3.418 -12.203 1 97.12 24 LEU B O 1
ATOM 4018 N N . LEU B 1 25 ? -8.398 5.402 -11.117 1 97.38 25 LEU B N 1
ATOM 4019 C CA . LEU B 1 25 ? -9.781 5.73 -11.438 1 97.38 25 LEU B CA 1
ATOM 4020 C C . LEU B 1 25 ? -9.859 6.973 -12.32 1 97.38 25 LEU B C 1
ATOM 4022 O O . LEU B 1 25 ? -9.094 7.922 -12.133 1 97.38 25 LEU B O 1
ATOM 4026 N N . LYS B 1 26 ? -10.727 6.898 -13.211 1 97.44 26 LYS B N 1
ATOM 4027 C CA . LYS B 1 26 ? -11.102 8.102 -13.945 1 97.44 26 LYS B CA 1
ATOM 4028 C C . LYS B 1 26 ? -12.516 8.547 -13.586 1 97.44 26 LYS B C 1
ATOM 4030 O O . LYS B 1 26 ? -13.477 7.824 -13.828 1 97.44 26 LYS B O 1
ATOM 4035 N N . ARG B 1 27 ? -12.617 9.625 -12.945 1 95.5 27 ARG B N 1
ATOM 4036 C CA . ARG B 1 27 ? -13.898 10.258 -12.641 1 95.5 27 ARG B CA 1
ATOM 4037 C C . ARG B 1 27 ? -14.047 11.57 -13.406 1 95.5 27 ARG B C 1
ATOM 4039 O O . ARG B 1 27 ? -13.438 12.578 -13.047 1 95.5 27 ARG B O 1
ATOM 4046 N N . GLY B 1 28 ? -14.977 11.539 -14.383 1 95.31 28 GLY B N 1
ATOM 4047 C CA . GLY B 1 28 ? -15.016 12.703 -15.25 1 95.31 28 GLY B CA 1
ATOM 4048 C C . GLY B 1 28 ? -13.68 13.016 -15.898 1 95.31 28 GLY B C 1
ATOM 4049 O O . GLY B 1 28 ? -13.117 12.172 -16.594 1 95.31 28 GLY B O 1
ATOM 4050 N N . ASN B 1 29 ? -13.109 14.188 -15.594 1 96.12 29 ASN B N 1
ATOM 4051 C CA . ASN B 1 29 ? -11.828 14.578 -16.156 1 96.12 29 ASN B CA 1
ATOM 4052 C C . ASN B 1 29 ? -10.711 14.5 -15.117 1 96.12 29 ASN B C 1
ATOM 4054 O O . ASN B 1 29 ? -9.648 15.109 -15.289 1 96.12 29 ASN B O 1
ATOM 4058 N N . LYS B 1 30 ? -10.961 13.742 -14.117 1 97.44 30 LYS B N 1
ATOM 4059 C CA . LYS B 1 30 ? -9.969 13.617 -13.055 1 97.44 30 LYS B CA 1
ATOM 4060 C C . LYS B 1 30 ? -9.477 12.18 -12.922 1 97.44 30 LYS B C 1
ATOM 4062 O O . LYS B 1 30 ? -10.273 11.234 -13 1 97.44 30 LYS B O 1
ATOM 4067 N N . LEU B 1 31 ? -8.195 12.086 -12.836 1 98 31 LEU B N 1
ATOM 4068 C CA . LEU B 1 31 ? -7.578 10.797 -12.523 1 98 31 LEU B CA 1
ATOM 4069 C C . LEU B 1 31 ? -7.203 10.719 -11.047 1 98 31 LEU B C 1
ATOM 4071 O O . LEU B 1 31 ? -6.668 11.688 -10.492 1 98 31 LEU B O 1
ATOM 4075 N N . ILE B 1 32 ? -7.598 9.68 -10.383 1 97.81 32 ILE B N 1
ATOM 4076 C CA . ILE B 1 32 ? -7.258 9.422 -8.992 1 97.81 32 ILE B CA 1
ATOM 4077 C C . ILE B 1 32 ? -6.574 8.062 -8.875 1 97.81 32 ILE B C 1
ATOM 4079 O O . ILE B 1 32 ? -7.172 7.027 -9.188 1 97.81 32 ILE B O 1
ATOM 4083 N N . GLY B 1 33 ? -5.32 8.094 -8.391 1 97.31 33 GLY B N 1
ATOM 4084 C CA . GLY B 1 33 ? -4.598 6.832 -8.367 1 97.31 33 GLY B CA 1
ATOM 4085 C C . GLY B 1 33 ? -3.682 6.695 -7.16 1 97.31 33 GLY B C 1
ATOM 4086 O O . GLY B 1 33 ? -3.486 7.656 -6.41 1 97.31 33 GLY B O 1
ATOM 4087 N N . ILE B 1 34 ? -3.27 5.441 -6.891 1 96.06 34 ILE B N 1
ATOM 4088 C CA . ILE B 1 34 ? -2.297 5.102 -5.859 1 96.06 34 ILE B CA 1
ATOM 4089 C C . ILE B 1 34 ? -1.061 4.477 -6.5 1 96.06 34 ILE B C 1
ATOM 4091 O O . ILE B 1 34 ? -1.169 3.508 -7.258 1 96.06 34 ILE B O 1
ATOM 4095 N N . VAL B 1 35 ? 0.104 5.051 -6.164 1 95.5 35 VAL B N 1
ATOM 4096 C CA . VAL B 1 35 ? 1.364 4.598 -6.746 1 95.5 35 VAL B CA 1
ATOM 4097 C C . VAL B 1 35 ? 2.281 4.074 -5.641 1 95.5 35 VAL B C 1
ATOM 4099 O O . VAL B 1 35 ? 2.508 4.75 -4.637 1 95.5 35 VAL B O 1
ATOM 4102 N N . LYS B 1 36 ? 2.74 2.873 -5.793 1 92.12 36 LYS B N 1
ATOM 4103 C CA . LYS B 1 36 ? 3.736 2.295 -4.895 1 92.12 36 LYS B CA 1
ATOM 4104 C C . LYS B 1 36 ? 5.148 2.494 -5.438 1 92.12 36 LYS B C 1
ATOM 4106 O O . LYS B 1 36 ? 5.453 2.07 -6.555 1 92.12 36 LYS B O 1
ATOM 4111 N N . ASP B 1 37 ? 5.969 3.078 -4.723 1 92.38 37 ASP B N 1
ATOM 4112 C CA . ASP B 1 37 ? 7.391 3.258 -5.004 1 92.38 37 ASP B CA 1
ATOM 4113 C C . ASP B 1 37 ? 8.234 2.98 -3.76 1 92.38 37 ASP B C 1
ATOM 4115 O O . ASP B 1 37 ? 8.211 1.872 -3.221 1 92.38 37 ASP B O 1
ATOM 4119 N N . ILE B 1 38 ? 8.945 3.998 -3.232 1 84.62 38 ILE B N 1
ATOM 4120 C CA . ILE B 1 38 ? 9.602 3.84 -1.939 1 84.62 38 ILE B CA 1
ATOM 4121 C C . ILE B 1 38 ? 8.555 3.838 -0.825 1 84.62 38 ILE B C 1
ATOM 4123 O O . ILE B 1 38 ? 8.695 3.104 0.157 1 84.62 38 ILE B O 1
ATOM 4127 N N . ASP B 1 39 ? 7.547 4.594 -1.083 1 88.62 39 ASP B N 1
ATOM 4128 C CA . ASP B 1 39 ? 6.34 4.621 -0.262 1 88.62 39 ASP B CA 1
ATOM 4129 C C . ASP B 1 39 ? 5.086 4.562 -1.128 1 88.62 39 ASP B C 1
ATOM 4131 O O . ASP B 1 39 ? 5.16 4.262 -2.322 1 88.62 39 ASP B O 1
ATOM 4135 N N . ILE B 1 40 ? 3.973 4.73 -0.448 1 90.62 40 ILE B N 1
ATOM 4136 C CA . ILE B 1 40 ? 2.705 4.754 -1.17 1 90.62 40 ILE B CA 1
ATOM 4137 C C . ILE B 1 40 ? 2.211 6.195 -1.297 1 90.62 40 ILE B C 1
ATOM 4139 O O . ILE B 1 40 ? 2.1 6.91 -0.298 1 90.62 40 ILE B O 1
ATOM 4143 N N . TYR B 1 41 ? 1.919 6.617 -2.59 1 93.62 41 TYR B N 1
ATOM 4144 C CA . TYR B 1 41 ? 1.535 8 -2.834 1 93.62 41 TYR B CA 1
ATOM 4145 C C . TYR B 1 41 ? 0.19 8.078 -3.547 1 93.62 41 TYR B C 1
ATOM 4147 O O . TYR B 1 41 ? -0.051 7.344 -4.508 1 93.62 41 TYR B O 1
ATOM 4155 N N . ARG B 1 42 ? -0.563 8.977 -3.008 1 95.38 42 ARG B N 1
ATOM 4156 C CA . ARG B 1 42 ? -1.788 9.305 -3.729 1 95.38 42 ARG B CA 1
ATOM 4157 C C . ARG B 1 42 ? -1.532 10.383 -4.777 1 95.38 42 ARG B C 1
ATOM 4159 O O . ARG B 1 42 ? -0.819 11.352 -4.516 1 95.38 42 ARG B O 1
ATOM 4166 N N . VAL B 1 43 ? -2.115 10.156 -5.965 1 97 43 VAL B N 1
ATOM 4167 C CA . VAL B 1 43 ? -1.924 11.078 -7.082 1 97 43 VAL B CA 1
ATOM 4168 C C . VAL B 1 43 ? -3.279 11.477 -7.656 1 97 43 VAL B C 1
ATOM 4170 O O . VAL B 1 43 ? -4.176 10.641 -7.801 1 97 43 VAL B O 1
ATOM 4173 N N . GLU B 1 44 ? -3.385 12.742 -7.848 1 97.12 44 GLU B N 1
ATOM 4174 C CA . GLU B 1 44 ? -4.535 13.281 -8.57 1 97.12 44 GLU B CA 1
ATOM 4175 C C . GLU B 1 44 ? -4.094 14.086 -9.789 1 97.12 44 GLU B C 1
ATOM 4177 O O . GLU B 1 44 ? -3.1 14.812 -9.734 1 97.12 44 GLU B O 1
ATOM 4182 N N . TYR B 1 45 ? -4.797 13.875 -10.883 1 97.38 45 TYR B N 1
ATOM 4183 C CA . TYR B 1 45 ? -4.449 14.562 -12.117 1 97.38 45 TYR B CA 1
ATOM 4184 C C . TYR B 1 45 ? -5.703 15.039 -12.844 1 97.38 45 TYR B C 1
ATOM 4186 O O . TYR B 1 45 ? -6.633 14.266 -13.07 1 97.38 45 TYR B O 1
ATOM 4194 N N . ASP B 1 46 ? -5.684 16.328 -13.219 1 97.06 46 ASP B N 1
ATOM 4195 C CA . ASP B 1 46 ? -6.781 16.938 -13.961 1 97.06 46 ASP B CA 1
ATOM 4196 C C . ASP B 1 46 ? -6.484 16.953 -15.461 1 97.06 46 ASP B C 1
ATOM 4198 O O . ASP B 1 46 ? -5.621 17.703 -15.914 1 97.06 46 ASP B O 1
ATOM 4202 N N . LEU B 1 47 ? -7.262 16.219 -16.172 1 96.12 47 LEU B N 1
ATOM 4203 C CA . LEU B 1 47 ? -7.031 16.062 -17.594 1 96.12 47 LEU B CA 1
ATOM 4204 C C . LEU B 1 47 ? -7.344 17.359 -18.344 1 96.12 47 LEU B C 1
ATOM 4206 O O . LEU B 1 47 ? -6.738 17.641 -19.375 1 96.12 47 LEU B O 1
ATOM 4210 N N . SER B 1 48 ? -8.297 18.125 -17.828 1 95.56 48 SER B N 1
ATOM 4211 C CA . SER B 1 48 ? -8.68 19.375 -18.469 1 95.56 48 SER B CA 1
ATOM 4212 C C . SER B 1 48 ? -7.625 20.453 -18.25 1 95.56 48 SER B C 1
ATOM 4214 O O . SER B 1 48 ? -7.289 21.203 -19.188 1 95.56 48 SER B O 1
ATOM 4216 N N . LEU B 1 49 ? -7.035 20.5 -17.109 1 93.88 49 LEU B N 1
ATOM 4217 C CA . LEU B 1 49 ? -6.059 21.531 -16.75 1 93.88 49 LEU B CA 1
ATOM 4218 C C . LEU B 1 49 ? -4.637 21.031 -16.984 1 93.88 49 LEU B C 1
ATOM 4220 O O . LEU B 1 49 ? -3.688 21.812 -16.984 1 93.88 49 LEU B O 1
ATOM 4224 N N . SER B 1 50 ? -4.484 19.781 -17.203 1 93.31 50 SER B N 1
ATOM 4225 C CA . SER B 1 50 ? -3.186 19.125 -17.375 1 93.31 50 SER B CA 1
ATOM 4226 C C . SER B 1 50 ? -2.273 19.406 -16.188 1 93.31 50 SER B C 1
ATOM 4228 O O . SER B 1 50 ? -1.124 19.812 -16.359 1 93.31 50 SER B O 1
ATOM 4230 N N . LYS B 1 51 ? -2.854 19.312 -15.039 1 93.69 51 LYS B N 1
ATOM 4231 C CA . LYS B 1 51 ? -2.137 19.531 -13.789 1 93.69 51 LYS B CA 1
ATOM 4232 C C . LYS B 1 51 ? -2.383 18.391 -12.805 1 93.69 51 LYS B C 1
ATOM 4234 O O . LYS B 1 51 ? -3.49 17.844 -12.734 1 93.69 51 LYS B O 1
ATOM 4239 N N . GLY B 1 52 ? -1.287 18.031 -12.07 1 94.06 52 GLY B N 1
ATOM 4240 C CA . GLY B 1 52 ? -1.42 16.938 -11.117 1 94.06 52 GLY B CA 1
ATOM 4241 C C . GLY B 1 52 ? -0.85 17.281 -9.75 1 94.06 52 GLY B C 1
ATOM 4242 O O . GLY B 1 52 ? -0.069 18.219 -9.609 1 94.06 52 GLY B O 1
ATOM 4243 N N . LYS B 1 53 ? -1.334 16.625 -8.789 1 94.94 53 LYS B N 1
ATOM 4244 C CA . LYS B 1 53 ? -0.837 16.703 -7.418 1 94.94 53 LYS B CA 1
ATOM 4245 C C . LYS B 1 53 ? -0.429 15.32 -6.906 1 94.94 53 LYS B C 1
ATOM 4247 O O . LYS B 1 53 ? -1.09 14.32 -7.203 1 94.94 53 LYS B O 1
ATOM 4252 N N . CYS B 1 54 ? 0.624 15.336 -6.199 1 95.06 54 CYS B N 1
ATOM 4253 C CA . CYS B 1 54 ? 1.169 14.094 -5.656 1 95.06 54 CYS B CA 1
ATOM 4254 C C . CYS B 1 54 ? 1.555 14.258 -4.191 1 95.06 54 CYS B C 1
ATOM 4256 O O . CYS B 1 54 ? 2.041 15.32 -3.791 1 95.06 54 CYS B O 1
ATOM 4258 N N . GLU B 1 55 ? 1.427 13.227 -3.404 1 91.69 55 GLU B N 1
ATOM 4259 C CA . GLU B 1 55 ? 1.75 13.305 -1.982 1 91.69 55 GLU B CA 1
ATOM 4260 C C . GLU B 1 55 ? 3.244 13.094 -1.745 1 91.69 55 GLU B C 1
ATOM 4262 O O . GLU B 1 55 ? 3.691 13.031 -0.598 1 91.69 55 GLU B O 1
ATOM 4267 N N . CYS B 1 56 ? 4.016 13.039 -2.799 1 91.31 56 CYS B N 1
ATOM 4268 C CA . CYS B 1 56 ? 5.457 12.875 -2.641 1 91.31 56 CYS B CA 1
ATOM 4269 C C . CYS B 1 56 ? 6.125 14.203 -2.309 1 91.31 56 CYS B C 1
ATOM 4271 O O . CYS B 1 56 ? 5.461 15.234 -2.229 1 91.31 56 CYS B O 1
ATOM 4273 N N . ARG B 1 57 ? 7.402 14.219 -2.121 1 87.38 57 ARG B N 1
ATOM 4274 C CA . ARG B 1 57 ? 8.164 15.398 -1.705 1 87.38 57 ARG B CA 1
ATOM 4275 C C . ARG B 1 57 ? 8.086 16.5 -2.756 1 87.38 57 ARG B C 1
ATOM 4277 O O . ARG B 1 57 ? 8.039 17.688 -2.418 1 87.38 57 ARG B O 1
ATOM 4284 N N . LEU B 1 58 ? 8.039 16.141 -4.004 1 89.38 58 LEU B N 1
ATOM 4285 C CA . LEU B 1 58 ? 7.988 17.125 -5.078 1 89.38 58 LEU B CA 1
ATOM 4286 C C . LEU B 1 58 ? 6.602 17.766 -5.176 1 89.38 58 LEU B C 1
ATOM 4288 O O . LEU B 1 58 ? 6.477 18.953 -5.449 1 89.38 58 LEU B O 1
ATOM 4292 N N . GLY B 1 59 ? 5.602 16.922 -5.09 1 91 59 GLY B N 1
ATOM 4293 C CA . GLY B 1 59 ? 4.227 17.406 -5.039 1 91 59 GLY B CA 1
ATOM 4294 C C . GLY B 1 59 ? 3.613 17.594 -6.414 1 91 59 GLY B C 1
ATOM 4295 O O . GLY B 1 59 ? 2.398 17.469 -6.582 1 91 59 GLY B O 1
ATOM 4296 N N . GLU B 1 60 ? 4.465 18.031 -7.324 1 92.56 60 GLU B N 1
ATOM 4297 C CA . GLU B 1 60 ? 4 18.25 -8.688 1 92.56 60 GLU B CA 1
ATOM 4298 C C . GLU B 1 60 ? 5.078 17.875 -9.703 1 92.56 60 GLU B C 1
ATOM 4300 O O . GLU B 1 60 ? 6.266 17.859 -9.375 1 92.56 60 GLU B O 1
ATOM 4305 N N . ASN B 1 61 ? 4.609 17.5 -10.883 1 91.69 61 ASN B N 1
ATOM 4306 C CA . ASN B 1 61 ? 5.504 17.188 -11.992 1 91.69 61 ASN B CA 1
ATOM 4307 C C . ASN B 1 61 ? 6.559 16.156 -11.594 1 91.69 61 ASN B C 1
ATOM 4309 O O . ASN B 1 61 ? 7.754 16.375 -11.797 1 91.69 61 ASN B O 1
ATOM 4313 N N . CYS B 1 62 ? 6.109 15.164 -10.992 1 95.12 62 CYS B N 1
ATOM 4314 C CA . CYS B 1 62 ? 7.004 14.133 -10.477 1 95.12 62 CYS B CA 1
ATOM 4315 C C . CYS B 1 62 ? 6.836 12.828 -11.25 1 95.12 62 CYS B C 1
ATOM 4317 O O . CYS B 1 62 ? 5.934 12.703 -12.078 1 95.12 62 CYS B O 1
ATOM 4319 N N . GLU B 1 63 ? 7.648 11.828 -10.977 1 96.5 63 GLU B N 1
ATOM 4320 C CA . GLU B 1 63 ? 7.625 10.539 -11.656 1 96.5 63 GLU B CA 1
ATOM 4321 C C . GLU B 1 63 ? 6.328 9.789 -11.367 1 96.5 63 GLU B C 1
ATOM 4323 O O . GLU B 1 63 ? 5.844 9.023 -12.203 1 96.5 63 GLU B O 1
ATOM 4328 N N . HIS B 1 64 ? 5.715 10.008 -10.242 1 97.31 64 HIS B N 1
ATOM 4329 C CA . HIS B 1 64 ? 4.469 9.344 -9.875 1 97.31 64 HIS B CA 1
ATOM 4330 C C . HIS B 1 64 ? 3.316 9.812 -10.758 1 97.31 64 HIS B C 1
ATOM 4332 O O . HIS B 1 64 ? 2.51 9 -11.219 1 97.31 64 HIS B O 1
ATOM 4338 N N . ILE B 1 65 ? 3.295 11.109 -11 1 97.38 65 ILE B N 1
ATOM 4339 C CA . ILE B 1 65 ? 2.256 11.68 -11.852 1 97.38 65 ILE B CA 1
ATOM 4340 C C . ILE B 1 65 ? 2.428 11.172 -13.281 1 97.38 65 ILE B C 1
ATOM 4342 O O . ILE B 1 65 ? 1.454 10.781 -13.93 1 97.38 65 ILE B O 1
ATOM 4346 N N . TYR B 1 66 ? 3.641 11.141 -13.711 1 97.06 66 TYR B N 1
ATOM 4347 C CA . TYR B 1 66 ? 3.908 10.672 -15.07 1 97.06 66 TYR B CA 1
ATOM 4348 C C . TYR B 1 66 ? 3.521 9.211 -15.219 1 97.06 66 TYR B C 1
ATOM 4350 O O . TYR B 1 66 ? 2.988 8.805 -16.25 1 97.06 66 TYR B O 1
ATOM 4358 N N . ALA B 1 67 ? 3.791 8.391 -14.25 1 97.06 67 ALA B N 1
ATOM 4359 C CA . ALA B 1 67 ? 3.424 6.977 -14.289 1 97.06 67 ALA B CA 1
ATOM 4360 C C . ALA B 1 67 ? 1.913 6.809 -14.406 1 97.06 67 ALA B C 1
ATOM 4362 O O . ALA B 1 67 ? 1.437 5.93 -15.133 1 97.06 67 ALA B O 1
ATOM 4363 N N . ILE B 1 68 ? 1.173 7.645 -13.695 1 97.62 68 ILE B N 1
ATOM 4364 C CA . ILE B 1 68 ? -0.285 7.625 -13.75 1 97.62 68 ILE B CA 1
ATOM 4365 C C . ILE B 1 68 ? -0.752 7.992 -15.156 1 97.62 68 ILE B C 1
ATOM 4367 O O . ILE B 1 68 ? -1.68 7.379 -15.688 1 97.62 68 ILE B O 1
ATOM 4371 N N . LYS B 1 69 ? -0.132 8.945 -15.703 1 96.5 69 LYS B N 1
ATOM 4372 C CA . LYS B 1 69 ? -0.468 9.344 -17.062 1 96.5 69 LYS B CA 1
ATOM 4373 C C . LYS B 1 69 ? -0.208 8.203 -18.047 1 96.5 69 LYS B C 1
ATOM 4375 O O . LYS B 1 69 ? -0.997 7.98 -18.969 1 96.5 69 LYS B O 1
ATOM 4380 N N . MET B 1 70 ? 0.855 7.48 -17.891 1 95.88 70 MET B N 1
ATOM 4381 C CA . MET B 1 70 ? 1.175 6.34 -18.75 1 95.88 70 MET B CA 1
ATOM 4382 C C . MET B 1 70 ? 0.085 5.277 -18.672 1 95.88 70 MET B C 1
ATOM 4384 O O . MET B 1 70 ? -0.351 4.75 -19.688 1 95.88 70 MET B O 1
ATOM 4388 N N . SER B 1 71 ? -0.3 4.969 -17.469 1 96.31 71 SER B N 1
ATOM 4389 C CA . SER B 1 71 ? -1.351 3.979 -17.25 1 96.31 71 SER B CA 1
ATOM 4390 C C . SER B 1 71 ? -2.648 4.395 -17.938 1 96.31 71 SER B C 1
ATOM 4392 O O . SER B 1 71 ? -3.309 3.57 -18.578 1 96.31 71 SER B O 1
ATOM 4394 N N . TYR B 1 72 ? -2.951 5.668 -17.828 1 96.94 72 TYR B N 1
ATOM 4395 C CA . TYR B 1 72 ? -4.16 6.199 -18.438 1 96.94 72 TYR B CA 1
ATOM 4396 C C . TYR B 1 72 ? -4.094 6.074 -19.953 1 96.94 72 TYR B C 1
ATOM 4398 O O . TYR B 1 72 ? -5.062 5.648 -20.594 1 96.94 72 TYR B O 1
ATOM 4406 N N . GLU B 1 73 ? -2.984 6.434 -20.484 1 95.56 73 GLU B N 1
ATOM 4407 C CA . GLU B 1 73 ? -2.812 6.406 -21.938 1 95.56 73 GLU B CA 1
ATOM 4408 C C . GLU B 1 73 ? -2.934 4.988 -22.484 1 95.56 73 GLU B C 1
ATOM 4410 O O . GLU B 1 73 ? -3.398 4.785 -23.609 1 95.56 73 GLU B O 1
ATOM 4415 N N . LYS B 1 74 ? -2.596 4.074 -21.688 1 94.75 74 LYS B N 1
ATOM 4416 C CA . LYS B 1 74 ? -2.639 2.676 -22.109 1 94.75 74 LYS B CA 1
ATOM 4417 C C . LYS B 1 74 ? -3.994 2.049 -21.812 1 94.75 74 LYS B C 1
ATOM 4419 O O . LYS B 1 74 ? -4.207 0.861 -22.062 1 94.75 74 LYS B O 1
ATOM 4424 N N . GLY B 1 75 ? -4.863 2.783 -21.203 1 94.44 75 GLY B N 1
ATOM 4425 C CA . GLY B 1 75 ? -6.215 2.322 -20.906 1 94.44 75 GLY B CA 1
ATOM 4426 C C . GLY B 1 75 ? -6.297 1.485 -19.641 1 94.44 75 GLY B C 1
ATOM 4427 O O . GLY B 1 75 ? -7.258 0.74 -19.453 1 94.44 75 GLY B O 1
ATOM 4428 N N . GLU B 1 76 ? -5.297 1.572 -18.859 1 94.25 76 GLU B N 1
ATOM 4429 C CA . GLU B 1 76 ? -5.262 0.807 -17.609 1 94.25 76 GLU B CA 1
ATOM 4430 C C . GLU B 1 76 ? -5.855 1.606 -16.453 1 94.25 76 GLU B C 1
ATOM 4432 O O . GLU B 1 76 ? -5.141 1.992 -15.531 1 94.25 76 GLU B O 1
ATOM 4437 N N . TYR B 1 77 ? -7.074 1.787 -16.453 1 95.81 77 TYR B N 1
ATOM 4438 C CA . TYR B 1 77 ? -7.832 2.48 -15.422 1 95.81 77 TYR B CA 1
ATOM 4439 C C . TYR B 1 77 ? -9.273 1.98 -15.375 1 95.81 77 TYR B C 1
ATOM 4441 O O . TYR B 1 77 ? -9.711 1.248 -16.266 1 95.81 77 TYR B O 1
ATOM 4449 N N . ILE B 1 78 ? -9.922 2.26 -14.336 1 95.69 78 ILE B N 1
ATOM 4450 C CA . ILE B 1 78 ? -11.336 1.941 -14.188 1 95.69 78 ILE B CA 1
ATOM 4451 C C . ILE B 1 78 ? -12.164 3.213 -14.344 1 95.69 78 ILE B C 1
ATOM 4453 O O . ILE B 1 78 ? -11.844 4.246 -13.75 1 95.69 78 ILE B O 1
ATOM 4457 N N . ASP B 1 79 ? -13.125 3.096 -15.18 1 95.06 79 ASP B N 1
ATOM 4458 C CA . ASP B 1 79 ? -14.07 4.195 -15.297 1 95.06 79 ASP B CA 1
ATOM 4459 C C . ASP B 1 79 ? -15.008 4.254 -14.094 1 95.06 79 ASP B C 1
ATOM 4461 O O . ASP B 1 79 ? -15.969 3.484 -14.008 1 95.06 79 ASP B O 1
ATOM 4465 N N . PHE B 1 80 ? -14.797 5.211 -13.266 1 95 80 PHE B N 1
ATOM 4466 C CA . PHE B 1 80 ? -15.508 5.285 -12 1 95 80 PHE B CA 1
ATOM 4467 C C . PHE B 1 80 ? -16.984 5.59 -12.219 1 95 80 PHE B C 1
ATOM 4469 O O . PHE B 1 80 ? -17.844 5.109 -11.477 1 95 80 PHE B O 1
ATOM 4476 N N . ASP B 1 81 ? -17.281 6.391 -13.195 1 94.81 81 ASP B N 1
ATOM 4477 C CA . ASP B 1 81 ? -18.688 6.707 -13.477 1 94.81 81 ASP B CA 1
ATOM 4478 C C . ASP B 1 81 ? -19.469 5.449 -13.828 1 94.81 81 ASP B C 1
ATOM 4480 O O . ASP B 1 81 ? -20.594 5.25 -13.328 1 94.81 81 ASP B O 1
ATOM 4484 N N . SER B 1 82 ? -18.906 4.625 -14.641 1 94.19 82 SER B N 1
ATOM 4485 C CA . SER B 1 82 ? -19.547 3.367 -15.016 1 94.19 82 SER B CA 1
ATOM 4486 C C . SER B 1 82 ? -19.656 2.424 -13.82 1 94.19 82 SER B C 1
ATOM 4488 O O . SER B 1 82 ? -20.672 1.738 -13.656 1 94.19 82 SER B O 1
ATOM 4490 N N . LEU B 1 83 ? -18.562 2.371 -13.047 1 94.5 83 LEU B N 1
ATOM 4491 C CA . LEU B 1 83 ? -18.547 1.53 -11.852 1 94.5 83 LEU B CA 1
ATOM 4492 C C . LEU B 1 83 ? -19.625 1.965 -10.867 1 94.5 83 LEU B C 1
ATOM 4494 O O . LEU B 1 83 ? -20.344 1.126 -10.305 1 94.5 83 LEU B O 1
ATOM 4498 N N . GLU B 1 84 ? -19.703 3.24 -10.625 1 93.38 84 GLU B N 1
ATOM 4499 C CA . GLU B 1 84 ? -20.703 3.771 -9.695 1 93.38 84 GLU B CA 1
ATOM 4500 C C . GLU B 1 84 ? -22.109 3.4 -10.133 1 93.38 84 GLU B C 1
ATOM 4502 O O . GLU B 1 84 ? -22.953 3.041 -9.305 1 93.38 84 GLU B O 1
ATOM 4507 N N . ASN B 1 85 ? -22.375 3.471 -11.406 1 93.88 85 ASN B N 1
ATOM 4508 C CA . ASN B 1 85 ? -23.688 3.098 -11.938 1 93.88 85 ASN B CA 1
ATOM 4509 C C . ASN B 1 85 ? -24 1.624 -11.688 1 93.88 85 ASN B C 1
ATOM 4511 O O . ASN B 1 85 ? -25.125 1.27 -11.352 1 93.88 85 ASN B O 1
ATOM 4515 N N . LYS B 1 86 ? -23 0.809 -11.859 1 92.69 86 LYS B N 1
ATOM 4516 C CA . LYS B 1 86 ? -23.188 -0.621 -11.617 1 92.69 86 LYS B CA 1
ATOM 4517 C C . LYS B 1 86 ? -23.469 -0.898 -10.148 1 92.69 86 LYS B C 1
ATOM 4519 O O . LYS B 1 86 ? -24.297 -1.743 -9.82 1 92.69 86 LYS B O 1
ATOM 4524 N N . ILE B 1 87 ? -22.734 -0.199 -9.266 1 94.06 87 ILE B N 1
ATOM 4525 C CA . ILE B 1 87 ? -22.875 -0.397 -7.828 1 94.06 87 ILE B CA 1
ATOM 4526 C C . ILE B 1 87 ? -24.266 0.044 -7.375 1 94.06 87 ILE B C 1
ATOM 4528 O O . ILE B 1 87 ? -24.859 -0.564 -6.48 1 94.06 87 ILE B O 1
ATOM 4532 N N . ILE B 1 88 ? -24.797 1.104 -7.969 1 93.88 88 ILE B N 1
ATOM 4533 C CA . ILE B 1 88 ? -26.094 1.645 -7.617 1 93.88 88 ILE B CA 1
ATOM 4534 C C . ILE B 1 88 ? -27.188 0.61 -7.914 1 93.88 88 ILE B C 1
ATOM 4536 O O . ILE B 1 88 ? -28.188 0.53 -7.203 1 93.88 88 ILE B O 1
ATOM 4540 N N . GLU B 1 89 ? -26.938 -0.26 -8.867 1 94.69 89 GLU B N 1
ATOM 4541 C CA . GLU B 1 89 ? -27.938 -1.249 -9.297 1 94.69 89 GLU B CA 1
ATOM 4542 C C . GLU B 1 89 ? -27.922 -2.469 -8.375 1 94.69 89 GLU B C 1
ATOM 4544 O O . GLU B 1 89 ? -28.859 -3.27 -8.391 1 94.69 89 GLU B O 1
ATOM 4549 N N . LEU B 1 90 ? -26.984 -2.568 -7.555 1 94.69 90 LEU B N 1
ATOM 4550 C CA . LEU B 1 90 ? -26.875 -3.727 -6.672 1 94.69 90 LEU B CA 1
ATOM 4551 C C . LEU B 1 90 ? -27.859 -3.621 -5.512 1 94.69 90 LEU B C 1
ATOM 4553 O O . LEU B 1 90 ? -28.219 -2.518 -5.098 1 94.69 90 LEU B O 1
ATOM 4557 N N . ASN B 1 91 ? -28.312 -4.746 -5.035 1 95.12 91 ASN B N 1
ATOM 4558 C CA . ASN B 1 91 ? -29.172 -4.746 -3.857 1 95.12 91 ASN B CA 1
ATOM 4559 C C . ASN B 1 91 ? -28.359 -4.785 -2.566 1 95.12 91 ASN B C 1
ATOM 4561 O O . ASN B 1 91 ? -27.125 -4.84 -2.607 1 95.12 91 ASN B O 1
ATOM 4565 N N . LYS B 1 92 ? -29 -4.613 -1.415 1 95.19 92 LYS B N 1
ATOM 4566 C CA . LYS B 1 92 ? -28.328 -4.508 -0.123 1 95.19 92 LYS B CA 1
ATOM 4567 C C . LYS B 1 92 ? -27.453 -5.727 0.141 1 95.19 92 LYS B C 1
ATOM 4569 O O . LYS B 1 92 ? -26.312 -5.594 0.608 1 95.19 92 LYS B O 1
ATOM 4574 N N . ARG B 1 93 ? -27.969 -6.91 -0.161 1 95.12 93 ARG B N 1
ATOM 4575 C CA . ARG B 1 93 ? -27.234 -8.148 0.096 1 95.12 93 ARG B CA 1
ATOM 4576 C C . ARG B 1 93 ? -25.953 -8.195 -0.72 1 95.12 93 ARG B C 1
ATOM 4578 O O . ARG B 1 93 ? -24.906 -8.617 -0.215 1 95.12 93 ARG B O 1
ATOM 4585 N N . GLU B 1 94 ? -26.031 -7.773 -1.922 1 95.56 94 GLU B N 1
ATOM 4586 C CA . GLU B 1 94 ? -24.859 -7.742 -2.801 1 95.56 94 GLU B CA 1
ATOM 4587 C C . GLU B 1 94 ? -23.828 -6.73 -2.314 1 95.56 94 GLU B C 1
ATOM 4589 O O . GLU B 1 94 ? -22.625 -7.012 -2.311 1 95.56 94 GLU B O 1
ATOM 4594 N N . LEU B 1 95 ? -24.328 -5.617 -1.943 1 95.75 95 LEU B N 1
ATOM 4595 C CA . LEU B 1 95 ? -23.453 -4.574 -1.438 1 95.75 95 LEU B CA 1
ATOM 4596 C C . LEU B 1 95 ? -22.734 -5.035 -0.17 1 95.75 95 LEU B C 1
ATOM 4598 O O . LEU B 1 95 ? -21.531 -4.797 -0.006 1 95.75 95 LEU B O 1
ATOM 4602 N N . LEU B 1 96 ? -23.484 -5.66 0.681 1 95.25 96 LEU B N 1
ATOM 4603 C CA . LEU B 1 96 ? -22.906 -6.199 1.91 1 95.25 96 LEU B CA 1
ATOM 4604 C C . LEU B 1 96 ? -21.828 -7.227 1.602 1 95.25 96 LEU B C 1
ATOM 4606 O O . LEU B 1 96 ? -20.75 -7.211 2.219 1 95.25 96 LEU B O 1
ATOM 4610 N N . GLY B 1 97 ? -22.109 -8.078 0.677 1 94.62 97 GLY B N 1
ATOM 4611 C CA . GLY B 1 97 ? -21.141 -9.086 0.288 1 94.62 97 GLY B CA 1
ATOM 4612 C C . GLY B 1 97 ? -19.844 -8.508 -0.253 1 94.62 97 GLY B C 1
ATOM 4613 O O . GLY B 1 97 ? -18.766 -8.95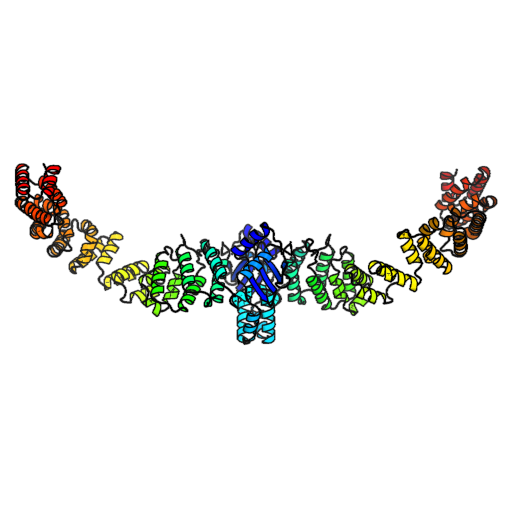3 0.11 1 94.62 97 GLY B O 1
ATOM 4614 N N . ILE B 1 98 ? -19.969 -7.551 -1.083 1 94.56 98 ILE B N 1
ATOM 4615 C CA . ILE B 1 98 ? -18.812 -6.895 -1.679 1 94.56 98 ILE B CA 1
ATOM 4616 C C . ILE B 1 98 ? -18 -6.207 -0.589 1 94.56 98 ILE B C 1
ATOM 4618 O O . ILE B 1 98 ? -16.766 -6.359 -0.534 1 94.56 98 ILE B O 1
ATOM 4622 N N . LEU B 1 99 ? -18.688 -5.449 0.269 1 94.81 99 LEU B N 1
ATOM 4623 C CA . LEU B 1 99 ? -18 -4.68 1.296 1 94.81 99 LEU B CA 1
ATOM 4624 C C . LEU B 1 99 ? -17.266 -5.598 2.266 1 94.81 99 LEU B C 1
ATOM 4626 O O . LEU B 1 99 ? -16.109 -5.348 2.615 1 94.81 99 LEU B O 1
ATOM 4630 N N . VAL B 1 100 ? -17.922 -6.648 2.65 1 93.94 100 VAL B N 1
ATOM 4631 C CA . VAL B 1 100 ? -17.328 -7.594 3.592 1 93.94 100 VAL B CA 1
ATOM 4632 C C . VAL B 1 100 ? -16.109 -8.25 2.961 1 93.94 100 VAL B C 1
ATOM 4634 O O . VAL B 1 100 ? -15.055 -8.375 3.604 1 93.94 100 VAL B O 1
ATOM 4637 N N . THR B 1 101 ? -16.203 -8.602 1.695 1 93.31 101 THR B N 1
ATOM 4638 C CA . THR B 1 101 ? -15.094 -9.227 0.977 1 93.31 101 THR B CA 1
ATOM 4639 C C . THR B 1 101 ? -13.922 -8.258 0.84 1 93.31 101 THR B C 1
ATOM 4641 O O . THR B 1 101 ? -12.766 -8.648 1.023 1 93.31 101 THR B O 1
ATOM 4644 N N . LEU B 1 102 ? -14.242 -7.078 0.548 1 94.12 102 LEU B N 1
ATOM 4645 C CA . LEU B 1 102 ? -13.203 -6.07 0.372 1 94.12 102 LEU B CA 1
ATOM 4646 C C . LEU B 1 102 ? -12.477 -5.801 1.686 1 94.12 102 LEU B C 1
ATOM 4648 O O . LEU B 1 102 ? -11.258 -5.637 1.703 1 94.12 102 LEU B O 1
ATOM 4652 N N . ILE B 1 103 ? -13.211 -5.734 2.771 1 94.19 103 ILE B N 1
ATOM 4653 C CA . ILE B 1 103 ? -12.617 -5.465 4.074 1 94.19 103 ILE B CA 1
ATOM 4654 C C . ILE B 1 103 ? -11.664 -6.598 4.449 1 94.19 103 ILE B C 1
ATOM 4656 O O . ILE B 1 103 ? -10.57 -6.352 4.965 1 94.19 103 ILE B O 1
ATOM 4660 N N . GLU B 1 104 ? -12.062 -7.75 4.168 1 91.88 104 GLU B N 1
ATOM 4661 C CA . GLU B 1 104 ? -11.219 -8.898 4.48 1 91.88 104 GLU B CA 1
ATOM 4662 C C . GLU B 1 104 ? -9.961 -8.914 3.615 1 91.88 104 GLU B C 1
ATOM 4664 O O . GLU B 1 104 ? -8.883 -9.281 4.086 1 91.88 104 GLU B O 1
ATOM 4669 N N . LYS B 1 105 ? -10.133 -8.539 2.422 1 91.94 105 LYS B N 1
ATOM 4670 C CA . LYS B 1 105 ? -9 -8.531 1.492 1 91.94 105 LYS B CA 1
ATOM 4671 C C . LYS B 1 105 ? -8.078 -7.352 1.757 1 91.94 105 LYS B C 1
ATOM 4673 O O . LYS B 1 105 ? -6.859 -7.465 1.592 1 91.94 105 LYS B O 1
ATOM 4678 N N . PHE B 1 106 ? -8.68 -6.297 2.111 1 93.5 106 PHE B N 1
ATOM 4679 C CA . PHE B 1 106 ? -7.953 -5.066 2.387 1 93.5 106 PHE B CA 1
ATOM 4680 C C . PHE B 1 106 ? -8.266 -4.555 3.787 1 93.5 106 PHE B C 1
ATOM 4682 O O . PHE B 1 106 ? -8.984 -3.566 3.945 1 93.5 106 PHE B O 1
ATOM 4689 N N . PRO B 1 107 ? -7.582 -5.059 4.711 1 93.62 107 PRO B N 1
ATOM 4690 C CA . PRO B 1 107 ? -7.898 -4.715 6.098 1 93.62 107 PRO B CA 1
ATOM 4691 C C . PRO B 1 107 ? -7.746 -3.225 6.391 1 93.62 107 PRO B C 1
ATOM 4693 O O . PRO B 1 107 ? -8.406 -2.699 7.293 1 93.62 107 PRO B O 1
ATOM 4696 N N . MET B 1 108 ? -6.973 -2.5 5.656 1 91.31 108 MET B N 1
ATOM 4697 C CA . MET B 1 108 ? -6.715 -1.087 5.914 1 91.31 108 MET B CA 1
ATOM 4698 C C . MET B 1 108 ? -7.977 -0.257 5.715 1 91.31 108 MET B C 1
ATOM 4700 O O . MET B 1 108 ? -8.133 0.801 6.328 1 91.31 108 MET B O 1
ATOM 4704 N N . ILE B 1 109 ? -8.906 -0.752 4.938 1 93.31 109 ILE B N 1
ATOM 4705 C CA . ILE B 1 109 ? -10.086 0.057 4.664 1 93.31 109 ILE B CA 1
ATOM 4706 C C . ILE B 1 109 ? -11 0.068 5.887 1 93.31 109 ILE B C 1
ATOM 4708 O O . ILE B 1 109 ? -11.812 0.982 6.055 1 93.31 109 ILE B O 1
ATOM 4712 N N . ALA B 1 110 ? -10.875 -0.95 6.723 1 93.06 110 ALA B N 1
ATOM 4713 C CA . ALA B 1 110 ? -11.664 -1.019 7.949 1 93.06 110 ALA B CA 1
ATOM 4714 C C . ALA B 1 110 ? -11.375 0.178 8.852 1 93.06 110 ALA B C 1
ATOM 4716 O O . ALA B 1 110 ? -12.258 0.638 9.578 1 93.06 110 ALA B O 1
ATOM 4717 N N . ASN B 1 111 ? -10.141 0.701 8.742 1 90.31 111 ASN B N 1
ATOM 4718 C CA . ASN B 1 111 ? -9.719 1.837 9.555 1 90.31 111 ASN B CA 1
ATOM 4719 C C . ASN B 1 111 ? -10.539 3.086 9.242 1 90.31 111 ASN B C 1
ATOM 4721 O O . ASN B 1 111 ? -10.531 4.051 10.008 1 90.31 111 ASN B O 1
ATOM 4725 N N . TYR B 1 112 ? -11.258 3.059 8.18 1 88.88 112 TYR B N 1
ATOM 4726 C CA . TYR B 1 112 ? -12.016 4.227 7.746 1 88.88 112 TYR B CA 1
ATOM 4727 C C . TYR B 1 112 ? -13.5 4.047 8.023 1 88.88 112 TYR B C 1
ATOM 4729 O O . TYR B 1 112 ? -14.297 4.965 7.816 1 88.88 112 TYR B O 1
ATOM 4737 N N . ILE B 1 113 ? -13.883 2.846 8.516 1 89.69 113 ILE B N 1
ATOM 4738 C CA . ILE B 1 113 ? -15.297 2.533 8.711 1 89.69 113 ILE B CA 1
ATOM 4739 C C . ILE B 1 113 ? -15.586 2.33 10.195 1 89.69 113 ILE B C 1
ATOM 4741 O O . ILE B 1 113 ? -16.703 2.535 10.656 1 89.69 113 ILE B O 1
ATOM 4745 N N . TYR B 1 114 ? -14.531 1.896 10.891 1 89.62 114 TYR B N 1
ATOM 4746 C CA . TYR B 1 114 ? -14.711 1.467 12.273 1 89.62 114 TYR B CA 1
ATOM 4747 C C . TYR B 1 114 ? -13.492 1.816 13.117 1 89.62 114 TYR B C 1
ATOM 4749 O O . TYR B 1 114 ? -12.359 1.782 12.625 1 89.62 114 TYR B O 1
ATOM 4757 N N . PRO B 1 115 ? -13.695 2.213 14.391 1 92 115 PRO B N 1
ATOM 4758 C CA . PRO B 1 115 ? -12.555 2.555 15.242 1 92 115 PRO B CA 1
ATOM 4759 C C . PRO B 1 115 ? -11.766 1.328 15.695 1 92 115 PRO B C 1
ATOM 4761 O O . PRO B 1 115 ? -12.328 0.236 15.812 1 92 115 PRO B O 1
ATOM 4764 N N . ILE B 1 116 ? -10.492 1.538 15.969 1 91.38 116 ILE B N 1
ATOM 4765 C CA . ILE B 1 116 ? -9.656 0.454 16.469 1 91.38 116 ILE B CA 1
ATOM 4766 C C . ILE B 1 116 ? -9.969 0.211 17.953 1 91.38 116 ILE B C 1
ATOM 4768 O O . ILE B 1 116 ? -10.547 1.07 18.625 1 91.38 116 ILE B O 1
ATOM 4772 N N . GLU B 1 117 ? -9.609 -0.916 18.422 1 90.94 117 GLU B N 1
ATOM 4773 C CA . GLU B 1 117 ? -9.938 -1.312 19.781 1 90.94 117 GLU B CA 1
ATOM 4774 C C . GLU B 1 117 ? -9.258 -0.406 20.812 1 90.94 117 GLU B C 1
ATOM 4776 O O . GLU B 1 117 ? -9.883 0.032 21.781 1 90.94 117 GLU B O 1
ATOM 4781 N N . ASN B 1 118 ? -8.039 -0.212 20.609 1 92.44 118 ASN B N 1
ATOM 4782 C CA . ASN B 1 118 ? -7.238 0.675 21.453 1 92.44 118 ASN B CA 1
ATOM 4783 C C . ASN B 1 118 ? -6.43 1.66 20.609 1 92.44 118 ASN B C 1
ATOM 4785 O O . ASN B 1 118 ? -5.527 1.259 19.875 1 92.44 118 ASN B O 1
ATOM 4789 N N . ALA B 1 119 ? -6.758 2.928 20.781 1 92.25 119 ALA B N 1
ATOM 4790 C CA . ALA B 1 119 ? -6.168 3.934 19.906 1 92.25 119 ALA B CA 1
ATOM 4791 C C . ALA B 1 119 ? -4.973 4.613 20.562 1 92.25 119 ALA B C 1
ATOM 4793 O O . ALA B 1 119 ? -4.305 5.445 19.953 1 92.25 119 ALA B O 1
ATOM 4794 N N . LYS B 1 120 ? -4.711 4.262 21.781 1 91.69 120 LYS B N 1
ATOM 4795 C CA . LYS B 1 120 ? -3.707 4.965 22.562 1 91.69 120 LYS B CA 1
ATOM 4796 C C . LYS B 1 120 ? -2.326 4.859 21.922 1 91.69 120 LYS B C 1
ATOM 4798 O O . LYS B 1 120 ? -1.65 5.871 21.719 1 91.69 120 LYS B O 1
ATOM 4803 N N . TYR B 1 121 ? -1.921 3.682 21.656 1 90.56 121 TYR B N 1
ATOM 4804 C CA . TYR B 1 121 ? -0.567 3.465 21.156 1 90.56 121 TYR B CA 1
ATOM 4805 C C . TYR B 1 121 ? -0.422 3.979 19.734 1 90.56 121 TYR B C 1
ATOM 4807 O O . TYR B 1 121 ? 0.638 4.48 19.344 1 90.56 121 TYR B O 1
ATOM 4815 N N . SER B 1 122 ? -1.463 3.773 18.938 1 91.75 122 SER B N 1
ATOM 4816 C CA . SER B 1 122 ? -1.453 4.34 17.594 1 91.75 122 SER B CA 1
ATOM 4817 C C . SER B 1 122 ? -1.289 5.855 17.641 1 91.75 122 SER B C 1
ATOM 4819 O O . SER B 1 122 ? -0.534 6.43 16.859 1 91.75 122 SER B O 1
ATOM 4821 N N . LEU B 1 123 ? -2.027 6.449 18.562 1 94.19 123 LEU B N 1
ATOM 4822 C CA . LEU B 1 123 ? -1.935 7.895 18.703 1 94.19 123 LEU B CA 1
ATOM 4823 C C . LEU B 1 123 ? -0.514 8.312 19.078 1 94.19 123 LEU B C 1
ATOM 4825 O O . LEU B 1 123 ? 0.022 9.266 18.5 1 94.19 123 LEU B O 1
ATOM 4829 N N . GLU B 1 124 ? 0.062 7.648 20 1 93.19 124 GLU B N 1
ATOM 4830 C CA . GLU B 1 124 ? 1.433 7.934 20.406 1 93.19 124 GLU B CA 1
ATOM 4831 C C . GLU B 1 124 ? 2.4 7.801 19.234 1 93.19 124 GLU B C 1
ATOM 4833 O O . GLU B 1 124 ? 3.328 8.602 19.094 1 93.19 124 GLU B O 1
ATOM 4838 N N . ARG B 1 125 ? 2.178 6.84 18.469 1 90.81 125 ARG B N 1
ATOM 4839 C CA . ARG B 1 125 ? 3.033 6.625 17.297 1 90.81 125 ARG B CA 1
ATOM 4840 C C . ARG B 1 125 ? 2.908 7.777 16.312 1 90.81 125 ARG B C 1
ATOM 4842 O O . ARG B 1 125 ? 3.914 8.273 15.805 1 90.81 125 ARG B O 1
ATOM 4849 N N . TYR B 1 126 ? 1.677 8.156 16.031 1 91.81 126 TYR B N 1
ATOM 4850 C CA . TYR B 1 126 ? 1.463 9.258 15.109 1 91.81 126 TYR B CA 1
ATOM 4851 C C . TYR B 1 126 ? 2.104 10.539 15.633 1 91.81 126 TYR B C 1
ATOM 4853 O O . TYR B 1 126 ? 2.688 11.312 14.859 1 91.81 126 TYR B O 1
ATOM 4861 N N . ILE B 1 127 ? 1.996 10.781 16.922 1 93 127 ILE B N 1
ATOM 4862 C CA . ILE B 1 127 ? 2.582 11.977 17.531 1 93 127 ILE B CA 1
ATOM 4863 C C . ILE B 1 127 ? 4.098 11.961 17.344 1 93 127 ILE B C 1
ATOM 4865 O O . ILE B 1 127 ? 4.699 12.977 17 1 93 127 ILE B O 1
ATOM 4869 N N . ASN B 1 128 ? 4.645 10.828 17.453 1 90.25 128 ASN B N 1
ATOM 4870 C CA . ASN B 1 128 ? 6.082 10.695 17.25 1 90.25 128 ASN B CA 1
ATOM 4871 C C . ASN B 1 128 ? 6.469 10.93 15.797 1 90.25 128 ASN B C 1
ATOM 4873 O O . ASN B 1 128 ? 7.539 11.477 15.516 1 90.25 128 ASN B O 1
ATOM 4877 N N . LEU B 1 129 ? 5.621 10.523 14.945 1 87.88 129 LEU B N 1
ATOM 4878 C CA . LEU B 1 129 ? 5.883 10.711 13.523 1 87.88 129 LEU B CA 1
ATOM 4879 C C . LEU B 1 129 ? 5.797 12.188 13.148 1 87.88 129 LEU B C 1
ATOM 4881 O O . LEU B 1 129 ? 6.602 12.672 12.352 1 87.88 129 LEU B O 1
ATOM 4885 N N . ILE B 1 130 ? 4.844 12.875 13.672 1 88.75 130 ILE B N 1
ATOM 4886 C CA . ILE B 1 130 ? 4.621 14.266 13.32 1 88.75 130 ILE B CA 1
ATOM 4887 C C . ILE B 1 130 ? 5.781 15.125 13.82 1 88.75 130 ILE B C 1
ATOM 4889 O O . ILE B 1 130 ? 6.109 16.156 13.227 1 88.75 130 ILE B O 1
ATOM 4893 N N . LYS B 1 131 ? 6.422 14.617 14.883 1 88.06 131 LYS B N 1
ATOM 4894 C CA . LYS B 1 131 ? 7.59 15.312 15.414 1 88.06 131 LYS B CA 1
ATOM 4895 C C . LYS B 1 131 ? 8.719 15.359 14.383 1 88.06 131 LYS B C 1
ATOM 4897 O O . LYS B 1 131 ? 9.562 16.25 14.422 1 88.06 131 LYS B O 1
ATOM 4902 N N . GLN B 1 132 ? 8.641 14.461 13.461 1 85.19 132 GLN B N 1
ATOM 4903 C CA . GLN B 1 132 ? 9.711 14.344 12.477 1 85.19 132 GLN B CA 1
ATOM 4904 C C . GLN B 1 132 ? 9.336 15.031 11.164 1 85.19 132 GLN B C 1
ATOM 4906 O O . GLN B 1 132 ? 10 14.852 10.148 1 85.19 132 GLN B O 1
ATOM 4911 N N . ASN B 1 133 ? 8.359 15.844 11.156 1 79.88 133 ASN B N 1
ATOM 4912 C CA . ASN B 1 133 ? 7.867 16.562 9.992 1 79.88 133 ASN B CA 1
ATOM 4913 C C . ASN B 1 133 ? 7.668 15.641 8.797 1 79.88 133 ASN B C 1
ATOM 4915 O O . ASN B 1 133 ? 8.273 15.844 7.742 1 79.88 133 ASN B O 1
ATOM 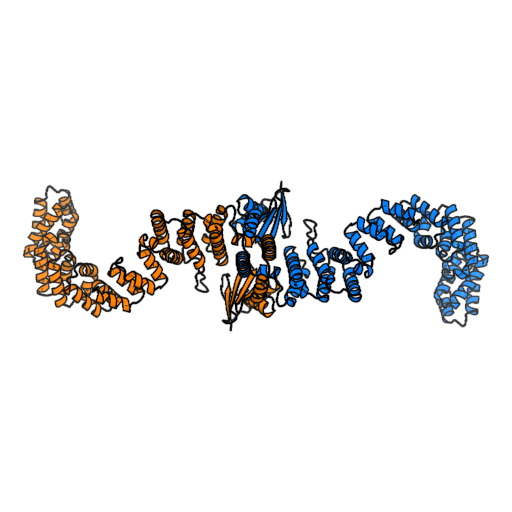4919 N N . PRO B 1 134 ? 6.684 14.781 9.008 1 81.69 134 PRO B N 1
ATOM 4920 C CA . PRO B 1 134 ? 6.477 13.781 7.961 1 81.69 134 PRO B CA 1
ATOM 4921 C C . PRO B 1 134 ? 5.855 14.375 6.695 1 81.69 134 PRO B C 1
ATOM 4923 O O . PRO B 1 134 ? 5.434 15.531 6.699 1 81.69 134 PRO B O 1
ATOM 4926 N N . GLY B 1 135 ? 5.863 13.516 5.633 1 85.19 135 GLY B N 1
ATOM 4927 C CA . GLY B 1 135 ? 5.262 13.906 4.371 1 85.19 135 GLY B CA 1
ATOM 4928 C C . GLY B 1 135 ? 3.746 13.938 4.418 1 85.19 135 GLY B C 1
ATOM 4929 O O . GLY B 1 135 ? 3.143 13.57 5.43 1 85.19 135 GLY B O 1
ATOM 4930 N N . GLU B 1 136 ? 3.182 14.414 3.416 1 89.56 136 GLU B N 1
ATOM 4931 C CA . GLU B 1 136 ? 1.743 14.648 3.318 1 89.56 136 GLU B CA 1
ATOM 4932 C C . GLU B 1 136 ? 0.96 13.352 3.506 1 89.56 136 GLU B C 1
ATOM 4934 O O . GLU B 1 136 ? -0.131 13.352 4.082 1 89.56 136 GLU B O 1
ATOM 4939 N N . ASN B 1 137 ? 1.518 12.281 2.994 1 86.5 137 ASN B N 1
ATOM 4940 C CA . ASN B 1 137 ? 0.824 11 3.098 1 86.5 137 ASN B CA 1
ATOM 4941 C C . ASN B 1 137 ? 0.611 10.594 4.555 1 86.5 137 ASN B C 1
ATOM 4943 O O . ASN B 1 137 ? -0.462 10.109 4.918 1 86.5 137 ASN B O 1
ATOM 4947 N N . ILE B 1 138 ? 1.566 10.82 5.41 1 87.88 138 ILE B N 1
ATOM 4948 C CA . ILE B 1 138 ? 1.488 10.453 6.82 1 87.88 138 ILE B CA 1
ATOM 4949 C C . ILE B 1 138 ? 0.519 11.383 7.543 1 87.88 138 ILE B C 1
ATOM 4951 O O . ILE B 1 138 ? -0.27 10.938 8.383 1 87.88 138 ILE B O 1
ATOM 4955 N N . VAL B 1 139 ? 0.567 12.617 7.184 1 92.25 139 VAL B N 1
ATOM 4956 C CA . VAL B 1 139 ? -0.327 13.594 7.789 1 92.25 139 VAL B CA 1
ATOM 4957 C C . VAL B 1 139 ? -1.775 13.266 7.434 1 92.25 139 VAL B C 1
ATOM 4959 O O . VAL B 1 139 ? -2.66 13.328 8.289 1 92.25 139 VAL B O 1
ATOM 4962 N N . ASN B 1 140 ? -1.969 12.898 6.246 1 90.75 140 ASN B N 1
ATOM 4963 C CA . ASN B 1 140 ? -3.309 12.508 5.82 1 90.75 140 ASN B CA 1
ATOM 4964 C C . ASN B 1 140 ? -3.781 11.242 6.535 1 90.75 140 ASN B C 1
ATOM 4966 O O . ASN B 1 140 ? -4.945 11.148 6.926 1 90.75 140 ASN B O 1
ATOM 4970 N N . SER B 1 141 ? -2.881 10.32 6.668 1 89.06 141 SER B N 1
ATOM 4971 C CA . SER B 1 141 ? -3.213 9.094 7.391 1 89.06 141 SER B CA 1
ATOM 4972 C C . SER B 1 141 ? -3.57 9.391 8.844 1 89.06 141 SER B C 1
ATOM 4974 O O . SER B 1 141 ? -4.488 8.789 9.398 1 89.06 141 SER B O 1
ATOM 4976 N N . PHE B 1 142 ? -2.822 10.242 9.445 1 93.75 142 PHE B N 1
ATOM 4977 C CA . PHE B 1 142 ? -3.096 10.648 10.812 1 93.75 142 PHE B CA 1
ATOM 4978 C C . PHE B 1 142 ? -4.465 11.312 10.922 1 93.75 142 PHE B C 1
ATOM 4980 O O . PHE B 1 142 ? -5.219 11.039 11.859 1 93.75 142 PHE B O 1
ATOM 4987 N N . THR B 1 143 ? -4.754 12.156 9.961 1 95.38 143 THR B N 1
ATOM 4988 C CA . THR B 1 143 ? -6.047 12.828 9.922 1 95.38 143 THR B CA 1
ATOM 4989 C C . THR B 1 143 ? -7.188 11.82 9.867 1 95.38 143 THR B C 1
ATOM 4991 O O . THR B 1 143 ? -8.156 11.922 10.625 1 95.38 143 THR B O 1
ATOM 4994 N N . ASP B 1 144 ? -7.008 10.898 9.008 1 92.56 144 ASP B N 1
ATOM 4995 C CA . ASP B 1 144 ? -8.023 9.852 8.875 1 92.56 144 ASP B CA 1
ATOM 4996 C C . ASP B 1 144 ? -8.172 9.07 10.18 1 92.56 144 ASP B C 1
ATOM 4998 O O . ASP B 1 144 ? -9.289 8.719 10.578 1 92.56 144 ASP B O 1
ATOM 5002 N N . PHE B 1 145 ? -7.09 8.781 10.773 1 93.81 145 PHE B N 1
ATOM 5003 C CA . PHE B 1 145 ? -7.09 8.078 12.047 1 93.81 145 PHE B CA 1
ATOM 5004 C C . PHE B 1 145 ? -7.891 8.844 13.094 1 93.81 145 PHE B C 1
ATOM 5006 O O . PHE B 1 145 ? -8.719 8.266 13.805 1 93.81 145 PHE B O 1
ATOM 5013 N N . LEU B 1 146 ? -7.641 10.125 13.188 1 96.06 146 LEU B N 1
ATOM 5014 C CA . LEU B 1 146 ? -8.328 10.961 14.164 1 96.06 146 LEU B CA 1
ATOM 5015 C C . LEU B 1 146 ? -9.828 10.984 13.898 1 96.06 146 LEU B C 1
ATOM 5017 O O . LEU B 1 146 ? -10.633 10.883 14.828 1 96.06 146 LEU B O 1
ATOM 5021 N N . ILE B 1 147 ? -10.164 11.086 12.656 1 94.38 147 ILE B N 1
ATOM 5022 C CA . ILE B 1 147 ? -11.57 11.164 12.281 1 94.38 147 ILE B CA 1
ATOM 5023 C C . ILE B 1 147 ? -12.289 9.883 12.695 1 94.38 147 ILE B C 1
ATOM 5025 O O . ILE B 1 147 ? -13.359 9.93 13.305 1 94.38 147 ILE B O 1
ATOM 5029 N N . ASN B 1 148 ? -11.695 8.766 12.461 1 91.06 148 ASN B N 1
ATOM 5030 C CA . ASN B 1 148 ? -12.359 7.484 12.688 1 91.06 148 ASN B CA 1
ATOM 5031 C C . ASN B 1 148 ? -12.32 7.082 14.156 1 91.06 148 ASN B C 1
ATOM 5033 O O . ASN B 1 148 ? -13.086 6.219 14.586 1 91.06 148 ASN B O 1
ATOM 5037 N N . ASN B 1 149 ? -11.406 7.664 14.891 1 94.38 149 ASN B N 1
ATOM 5038 C CA . ASN B 1 149 ? -11.281 7.328 16.297 1 94.38 149 ASN B CA 1
ATOM 5039 C C . ASN B 1 149 ? -11.57 8.531 17.188 1 94.38 149 ASN B C 1
ATOM 5041 O O . ASN B 1 149 ? -11.039 8.633 18.297 1 94.38 149 ASN B O 1
ATOM 5045 N N . ARG B 1 150 ? -12.312 9.438 16.719 1 93.81 150 ARG B N 1
ATOM 5046 C CA . ARG B 1 150 ? -12.547 10.719 17.375 1 93.81 150 ARG B CA 1
ATOM 5047 C C . ARG B 1 150 ? -13.102 10.531 18.781 1 93.81 150 ARG B C 1
ATOM 5049 O O . ARG B 1 150 ? -12.789 11.297 19.688 1 93.81 150 ARG B O 1
ATOM 5056 N N . GLU B 1 151 ? -13.891 9.438 18.984 1 92.25 151 GLU B N 1
ATOM 5057 C CA . GLU B 1 151 ? -14.5 9.195 20.297 1 92.25 151 GLU B CA 1
ATOM 5058 C C . GLU B 1 151 ? -13.461 8.734 21.312 1 92.25 151 GLU B C 1
ATOM 5060 O O . GLU B 1 151 ? -13.672 8.859 22.516 1 92.25 151 GLU B O 1
ATOM 5065 N N . LYS B 1 152 ? -12.375 8.266 20.828 1 93 152 LYS B N 1
ATOM 5066 C CA . LYS B 1 152 ? -11.344 7.727 21.703 1 93 152 LYS B CA 1
ATOM 5067 C C . LYS B 1 152 ? -10.258 8.766 21.969 1 93 152 LYS B C 1
ATOM 5069 O O . LYS B 1 152 ? -9.336 8.516 22.75 1 93 152 LYS B O 1
ATOM 5074 N N . ILE B 1 153 ? -10.359 9.875 21.359 1 94.81 153 ILE B N 1
ATOM 5075 C CA . ILE B 1 153 ? -9.391 10.961 21.531 1 94.81 153 ILE B CA 1
ATOM 5076 C C . ILE B 1 153 ? -9.898 11.945 22.578 1 94.81 153 ILE B C 1
ATOM 5078 O O . ILE B 1 153 ? -11 12.492 22.438 1 94.81 153 ILE B O 1
ATOM 5082 N N . ASN B 1 154 ? -9.148 12.203 23.625 1 94.19 154 ASN B N 1
ATOM 5083 C CA . ASN B 1 154 ? -9.562 13.148 24.656 1 94.19 154 ASN B CA 1
ATOM 5084 C C . ASN B 1 154 ? -8.906 14.508 24.453 1 94.19 154 ASN B C 1
ATOM 5086 O O . ASN B 1 154 ? -8.062 14.68 23.578 1 94.19 154 ASN B O 1
ATOM 5090 N N . LYS B 1 155 ? -9.328 15.484 25.25 1 96.06 155 LYS B N 1
ATOM 5091 C CA . LYS B 1 155 ? -8.844 16.859 25.109 1 96.06 155 LYS B CA 1
ATOM 5092 C C . LYS B 1 155 ? -7.336 16.938 25.328 1 96.06 155 LYS B C 1
ATOM 5094 O O . LYS B 1 155 ? -6.633 17.625 24.594 1 96.06 155 LYS B O 1
ATOM 5099 N N . ASP B 1 156 ? -6.891 16.188 26.281 1 95.25 156 ASP B N 1
ATOM 5100 C CA . ASP B 1 156 ? -5.465 16.219 26.594 1 95.25 156 ASP B CA 1
ATOM 5101 C C . ASP B 1 156 ? -4.637 15.727 25.406 1 95.25 156 ASP B C 1
ATOM 5103 O O . ASP B 1 156 ? -3.535 16.234 25.172 1 95.25 156 ASP B O 1
ATOM 5107 N N . ASP B 1 157 ? -5.156 14.758 24.719 1 96.31 157 ASP B N 1
ATOM 5108 C CA . ASP B 1 157 ? -4.484 14.266 23.531 1 96.31 157 ASP B CA 1
ATOM 5109 C C . ASP B 1 157 ? -4.34 15.375 22.484 1 96.31 157 ASP B C 1
ATOM 5111 O O . ASP B 1 157 ? -3.287 15.516 21.859 1 96.31 157 ASP B O 1
ATOM 5115 N N . ILE B 1 158 ? -5.395 16.078 22.312 1 97.06 158 ILE B N 1
ATOM 5116 C CA . ILE B 1 158 ? -5.41 17.172 21.328 1 97.06 158 ILE B CA 1
ATOM 5117 C C . ILE B 1 158 ? -4.367 18.219 21.719 1 97.06 158 ILE B C 1
ATOM 5119 O O . ILE B 1 158 ? -3.627 18.703 20.859 1 97.06 158 ILE B O 1
ATOM 5123 N N . PHE B 1 159 ? -4.293 18.516 23.016 1 97.19 159 PHE B N 1
ATOM 5124 C CA . PHE B 1 159 ? -3.342 19.531 23.469 1 97.19 159 PHE B CA 1
ATOM 5125 C C . PHE B 1 159 ? -1.908 19.062 23.25 1 97.19 159 PHE B C 1
ATOM 5127 O O . PHE B 1 159 ? -1.042 19.859 22.891 1 97.19 159 PHE B O 1
ATOM 5134 N N . ILE B 1 160 ? -1.716 17.844 23.453 1 96.56 160 ILE B N 1
ATOM 5135 C CA . ILE B 1 160 ? -0.38 17.297 23.234 1 96.56 160 ILE B CA 1
ATOM 5136 C C . ILE B 1 160 ? -0.008 17.406 21.766 1 96.56 160 ILE B C 1
ATOM 5138 O O . ILE B 1 160 ? 1.121 17.781 21.422 1 96.56 160 ILE B O 1
ATOM 5142 N N . ILE B 1 161 ? -0.923 17.078 20.891 1 97 161 ILE B N 1
ATOM 5143 C CA . ILE B 1 161 ? -0.692 17.156 19.453 1 97 161 ILE B CA 1
ATOM 5144 C C . ILE B 1 161 ? -0.385 18.609 19.062 1 97 161 ILE B C 1
ATOM 5146 O O . ILE B 1 161 ? 0.593 18.859 18.359 1 97 161 ILE B O 1
ATOM 5150 N N . LEU B 1 162 ? -1.223 19.5 19.578 1 97.31 162 LEU B N 1
ATOM 5151 C CA . LEU B 1 162 ? -1.058 20.906 19.234 1 97.31 162 LEU B CA 1
ATOM 5152 C C . LEU B 1 162 ? 0.269 21.453 19.781 1 97.31 162 LEU B C 1
ATOM 5154 O O . LEU B 1 162 ? 0.948 22.219 19.094 1 97.31 162 LEU B O 1
ATOM 5158 N N . ASP B 1 163 ? 0.588 21.047 20.938 1 96.81 163 ASP B N 1
ATOM 5159 C CA . ASP B 1 163 ? 1.855 21.469 21.531 1 96.81 163 ASP B CA 1
ATOM 5160 C C . ASP B 1 163 ? 3.037 20.984 20.688 1 96.81 163 ASP B C 1
ATOM 5162 O O . ASP B 1 163 ? 4.023 21.703 20.531 1 96.81 163 ASP B O 1
ATOM 5166 N N . THR B 1 164 ? 2.912 19.812 20.219 1 95.06 164 THR B N 1
ATOM 5167 C CA . THR B 1 164 ? 3.953 19.234 19.375 1 95.06 164 THR B CA 1
ATOM 5168 C C . THR B 1 164 ? 4.109 20.031 18.078 1 95.06 164 THR B C 1
ATOM 5170 O O . THR B 1 164 ? 5.227 20.328 17.656 1 95.06 164 THR B O 1
ATOM 5173 N N . ILE B 1 165 ? 3.037 20.422 17.484 1 95.06 165 ILE B N 1
ATOM 5174 C CA . ILE B 1 165 ? 3.049 21.156 16.219 1 95.06 165 ILE B CA 1
ATOM 5175 C C . ILE B 1 165 ? 3.543 22.578 16.453 1 95.06 165 ILE B C 1
ATOM 5177 O O . ILE B 1 165 ? 4.312 23.109 15.648 1 95.06 165 ILE B O 1
ATOM 5181 N N . ALA B 1 166 ? 3.133 23.141 17.594 1 93.81 166 ALA B N 1
ATOM 5182 C CA . ALA B 1 166 ? 3.533 24.5 17.938 1 93.81 166 ALA B CA 1
ATOM 5183 C C . ALA B 1 166 ? 5.035 24.594 18.188 1 93.81 166 ALA B C 1
ATOM 5185 O O . ALA B 1 166 ? 5.652 25.641 17.984 1 93.81 166 ALA B O 1
ATOM 5186 N N . SER B 1 167 ? 5.613 23.5 18.516 1 91.62 167 SER B N 1
ATOM 5187 C CA . SER B 1 167 ? 7.016 23.484 18.906 1 91.62 167 SER B CA 1
ATOM 5188 C C . SER B 1 167 ? 7.93 23.266 17.719 1 91.62 167 SER B C 1
ATOM 5190 O O . SER B 1 167 ? 9.148 23.172 17.859 1 91.62 167 SER B O 1
ATOM 5192 N N . CYS B 1 168 ? 7.355 23.219 16.562 1 88.94 168 CYS B N 1
ATOM 5193 C CA . CYS B 1 168 ? 8.172 23.094 15.367 1 88.94 168 CYS B CA 1
ATOM 5194 C C . CYS B 1 168 ? 9.102 24.297 15.219 1 88.94 168 CYS B C 1
ATOM 5196 O O . CYS B 1 168 ? 8.711 25.438 15.508 1 88.94 168 CYS B O 1
ATOM 5198 N N . LYS B 1 169 ? 10.289 24.047 14.789 1 82.5 169 LYS B N 1
ATOM 5199 C CA . LYS B 1 169 ? 11.297 25.094 14.672 1 82.5 169 LYS B CA 1
ATOM 5200 C C . LYS B 1 169 ? 11.117 25.891 13.375 1 82.5 169 LYS B C 1
ATOM 5202 O O . LYS B 1 169 ? 11.82 26.875 13.141 1 82.5 169 LYS B O 1
ATOM 5207 N N . SER B 1 170 ? 10.305 25.5 12.516 1 83.5 170 SER B N 1
ATOM 5208 C CA . SER B 1 170 ? 9.938 26.156 11.258 1 83.5 170 SER B CA 1
ATOM 5209 C C . SER B 1 170 ? 8.516 25.797 10.844 1 83.5 170 SER B C 1
ATOM 5211 O O . SER B 1 170 ? 7.785 25.172 11.602 1 83.5 170 SER B O 1
ATOM 5213 N N . LYS B 1 171 ? 8.188 26.297 9.711 1 85.25 171 LYS B N 1
ATOM 5214 C CA . LYS B 1 171 ? 6.898 25.859 9.172 1 85.25 171 LYS B CA 1
ATOM 5215 C C . LYS B 1 171 ? 6.859 24.359 8.984 1 85.25 171 LYS B C 1
ATOM 5217 O O . LYS B 1 171 ? 7.734 23.781 8.328 1 85.25 171 LYS B O 1
ATOM 5222 N N . CYS B 1 172 ? 5.914 23.812 9.664 1 90 172 CYS B N 1
ATOM 5223 C CA . CYS B 1 172 ? 5.766 22.375 9.516 1 90 172 CYS B CA 1
ATOM 5224 C C . CYS B 1 172 ? 4.598 22.031 8.594 1 90 172 CYS B C 1
ATOM 5226 O O . CYS B 1 172 ? 3.783 22.891 8.273 1 90 172 CYS B O 1
ATOM 5228 N N . PHE B 1 173 ? 4.625 20.859 8.031 1 91.62 173 PHE B N 1
ATOM 5229 C CA . PHE B 1 17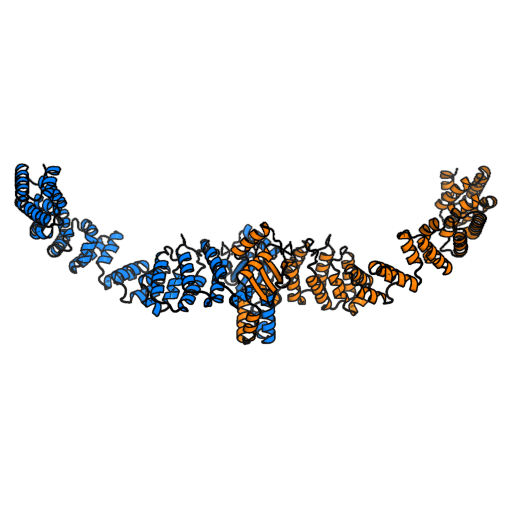3 ? 3.607 20.359 7.109 1 91.62 173 PHE B CA 1
ATOM 5230 C C . PHE B 1 173 ? 3.463 21.297 5.91 1 91.62 173 PHE B C 1
ATOM 5232 O O . PHE B 1 173 ? 2.354 21.703 5.562 1 91.62 173 PHE B O 1
ATOM 5239 N N . TYR B 1 174 ? 4.602 21.625 5.457 1 89 174 TYR B N 1
ATOM 5240 C CA . TYR B 1 174 ? 4.703 22.578 4.352 1 89 174 TYR B CA 1
ATOM 5241 C C . TYR B 1 174 ? 5.633 22.047 3.266 1 89 174 TYR B C 1
ATOM 5243 O O . TYR B 1 174 ? 6.715 21.547 3.557 1 89 174 TYR B O 1
ATOM 5251 N N . ASN B 1 175 ? 5.105 22.094 2.053 1 88.81 175 ASN B N 1
ATOM 5252 C CA . ASN B 1 175 ? 5.945 21.75 0.913 1 88.81 175 ASN B CA 1
ATOM 5253 C C . ASN B 1 175 ? 6.68 22.969 0.367 1 88.81 175 ASN B C 1
ATOM 5255 O O . ASN B 1 175 ? 6.078 23.812 -0.292 1 88.81 175 ASN B O 1
ATOM 5259 N N . PHE B 1 176 ? 7.883 23.016 0.493 1 85 176 PHE B N 1
ATOM 5260 C CA . PHE B 1 176 ? 8.672 24.203 0.15 1 85 176 PHE B CA 1
ATOM 5261 C C . PHE B 1 176 ? 8.898 24.281 -1.354 1 85 176 PHE B C 1
ATOM 5263 O O . PHE B 1 176 ? 9.258 25.328 -1.877 1 85 176 PHE B O 1
ATOM 5270 N N . ILE B 1 177 ? 8.703 23.188 -2.047 1 84.44 177 ILE B N 1
ATOM 5271 C CA . ILE B 1 177 ? 8.852 23.172 -3.498 1 84.44 177 ILE B CA 1
ATOM 5272 C C . ILE B 1 177 ? 7.602 23.766 -4.152 1 84.44 177 ILE B C 1
ATOM 5274 O O . ILE B 1 177 ? 7.695 24.656 -4.992 1 84.44 177 ILE B O 1
ATOM 5278 N N . THR B 1 178 ? 6.445 23.391 -3.689 1 87.44 178 THR B N 1
ATOM 5279 C CA . THR B 1 178 ? 5.188 23.875 -4.25 1 87.44 178 THR B CA 1
ATOM 5280 C C . THR B 1 178 ? 4.684 25.094 -3.48 1 87.44 178 THR B C 1
ATOM 5282 O O . THR B 1 178 ? 3.752 25.766 -3.92 1 87.44 178 THR B O 1
ATOM 5285 N N . GLU B 1 179 ? 5.27 25.359 -2.305 1 86.62 179 GLU B N 1
ATOM 5286 C CA . GLU B 1 179 ? 4.926 26.469 -1.421 1 86.62 179 GLU B CA 1
ATOM 5287 C C . GLU B 1 179 ? 3.479 26.359 -0.942 1 86.62 179 GLU B C 1
ATOM 5289 O O . GLU B 1 179 ? 2.725 27.328 -1.011 1 86.62 179 GLU B O 1
ATOM 5294 N N . LYS B 1 180 ? 3.15 25.156 -0.543 1 88 180 LYS B N 1
ATOM 5295 C CA . LYS B 1 180 ? 1.791 24.906 -0.072 1 88 180 LYS B CA 1
ATOM 5296 C C . LYS B 1 180 ? 1.795 24.094 1.222 1 88 180 LYS B C 1
ATOM 5298 O O . LYS B 1 180 ? 2.609 23.188 1.389 1 88 180 LYS B O 1
ATOM 5303 N N . PRO B 1 181 ? 0.973 24.531 2.139 1 89.69 181 PRO B N 1
ATOM 5304 C CA . PRO B 1 181 ? 0.791 23.688 3.324 1 89.69 181 PRO B CA 1
ATOM 5305 C C . PRO B 1 181 ? -0.072 22.469 3.049 1 89.69 181 PRO B C 1
ATOM 5307 O O . PRO B 1 181 ? -0.841 22.453 2.086 1 89.69 181 PRO B O 1
ATOM 5310 N N . TYR B 1 182 ? 0.153 21.438 3.795 1 90.31 182 TYR B N 1
ATOM 5311 C CA . TYR B 1 182 ? -0.676 20.25 3.607 1 90.31 182 TYR B CA 1
ATOM 5312 C C . TYR B 1 182 ? -1.277 19.797 4.93 1 90.31 182 TYR B C 1
ATOM 5314 O O . TYR B 1 182 ? -1.569 18.609 5.105 1 90.31 182 TYR B O 1
ATOM 5322 N N . ASP B 1 183 ? -1.496 20.719 5.914 1 92.12 183 ASP B N 1
ATOM 5323 C CA . ASP B 1 183 ? -2.004 20.375 7.238 1 92.12 183 ASP B CA 1
ATOM 5324 C C . ASP B 1 183 ? -3.443 20.859 7.414 1 92.12 183 ASP B C 1
ATOM 5326 O O . ASP B 1 183 ? -4.016 20.734 8.5 1 92.12 183 ASP B O 1
ATOM 5330 N N . GLU B 1 184 ? -4.035 21.375 6.43 1 93 184 GLU B N 1
ATOM 5331 C CA . GLU B 1 184 ? -5.34 22.031 6.57 1 93 184 GLU B CA 1
ATOM 5332 C C . GLU B 1 184 ? -6.375 21.047 7.133 1 93 184 GLU B C 1
ATOM 5334 O O . GLU B 1 184 ? -7.082 21.375 8.086 1 93 184 GLU B O 1
ATOM 5339 N N . ASN B 1 185 ? -6.457 19.906 6.523 1 94.69 185 ASN B N 1
ATOM 5340 C CA . ASN B 1 185 ? -7.445 18.938 6.965 1 94.69 185 ASN B CA 1
ATOM 5341 C C . ASN B 1 185 ? -7.164 18.453 8.383 1 94.69 185 ASN B C 1
ATOM 5343 O O . ASN B 1 185 ? -8.086 18.219 9.164 1 94.69 185 ASN B O 1
ATOM 5347 N N . LEU B 1 186 ? -5.934 18.25 8.688 1 96.56 186 LEU B N 1
ATOM 5348 C CA . LEU B 1 186 ? -5.559 17.828 10.031 1 96.56 186 LEU B CA 1
ATOM 5349 C C . LEU B 1 186 ? -5.977 18.859 11.07 1 96.56 186 LEU B C 1
ATOM 5351 O O . LEU B 1 186 ? -6.621 18.516 12.07 1 96.56 186 LEU B O 1
ATOM 5355 N N . MET B 1 187 ? -5.672 20.125 10.805 1 96.5 187 MET B N 1
ATOM 5356 C CA . MET B 1 187 ? -5.949 21.219 11.742 1 96.5 187 MET B CA 1
ATOM 5357 C C . MET B 1 187 ? -7.449 21.391 11.93 1 96.5 187 MET B C 1
ATOM 5359 O O . MET B 1 187 ? -7.918 21.594 13.055 1 96.5 187 MET B O 1
ATOM 5363 N N . LYS B 1 188 ? -8.133 21.328 10.844 1 96.19 188 LYS B N 1
ATOM 5364 C CA . LYS B 1 188 ? -9.586 21.453 10.93 1 96.19 188 LYS B CA 1
ATOM 5365 C C . LYS B 1 188 ? -10.18 20.297 11.734 1 96.19 188 LYS B C 1
ATOM 5367 O O . LYS B 1 188 ? -11.102 20.5 12.531 1 96.19 188 LYS B O 1
ATOM 5372 N N . THR B 1 189 ? -9.68 19.141 11.453 1 97 189 THR B N 1
ATOM 5373 C CA . THR B 1 189 ? -10.156 17.953 12.164 1 97 189 THR B CA 1
ATOM 5374 C C . THR B 1 189 ? -9.906 18.094 13.664 1 97 189 THR B C 1
ATOM 5376 O O . THR B 1 189 ? -10.789 17.797 14.469 1 97 189 THR B O 1
ATOM 5379 N N . LEU B 1 190 ? -8.75 18.5 14.055 1 97.19 190 LEU B N 1
ATOM 5380 C CA . LEU B 1 190 ? -8.414 18.688 15.461 1 97.19 190 LEU B CA 1
ATOM 5381 C C . LEU B 1 190 ? -9.344 19.703 16.109 1 97.19 190 LEU B C 1
ATOM 5383 O O . LEU B 1 190 ? -9.828 19.469 17.234 1 97.19 190 LEU B O 1
ATOM 5387 N N . ALA B 1 191 ? -9.602 20.797 15.453 1 96.12 191 ALA B N 1
ATOM 5388 C CA . ALA B 1 191 ? -10.5 21.828 15.977 1 96.12 191 ALA B CA 1
ATOM 5389 C C . ALA B 1 191 ? -11.906 21.266 16.172 1 96.12 191 ALA B C 1
ATOM 5391 O O . ALA B 1 191 ? -12.539 21.5 17.203 1 96.12 191 ALA B O 1
ATOM 5392 N N . ASN B 1 192 ? -12.32 20.562 15.18 1 95.31 192 ASN B N 1
ATOM 5393 C CA . ASN B 1 192 ? -13.672 20.016 15.234 1 95.31 192 ASN B CA 1
ATOM 5394 C C . ASN B 1 192 ? -13.82 18.984 16.359 1 95.31 192 ASN B C 1
ATOM 5396 O O . ASN B 1 192 ? -14.844 18.938 17.031 1 95.31 192 ASN B O 1
ATOM 5400 N N . ILE B 1 193 ? -12.859 18.141 16.484 1 96.19 193 ILE B N 1
ATOM 5401 C CA . ILE B 1 193 ? -12.898 17.156 17.547 1 96.19 193 ILE B CA 1
ATOM 5402 C C . ILE B 1 193 ? -12.93 17.859 18.906 1 96.19 193 ILE B C 1
ATOM 5404 O O . ILE B 1 193 ? -13.664 17.453 19.812 1 96.19 193 ILE B O 1
ATOM 5408 N N . LEU B 1 194 ? -12.148 18.859 19.109 1 95.81 194 LEU B N 1
ATOM 5409 C CA . LEU B 1 194 ? -12.133 19.609 20.359 1 95.81 194 LEU B CA 1
ATOM 5410 C C . LEU B 1 194 ? -13.5 20.25 20.625 1 95.81 194 LEU B C 1
ATOM 5412 O O . LEU B 1 194 ? -13.984 20.234 21.75 1 95.81 194 LEU B O 1
ATOM 5416 N N . LEU B 1 195 ? -14.078 20.797 19.594 1 93.56 195 LEU B N 1
ATOM 5417 C CA . LEU B 1 195 ? -15.375 21.453 19.719 1 93.56 195 LEU B CA 1
ATOM 5418 C C . LEU B 1 195 ? -16.453 20.453 20.141 1 93.56 195 LEU B C 1
ATOM 5420 O O . LEU B 1 195 ? -17.438 20.844 20.781 1 93.56 195 LEU B O 1
ATOM 5424 N N . GLU B 1 196 ? -16.219 19.312 19.672 1 93.31 196 GLU B N 1
ATOM 5425 C CA . GLU B 1 196 ? -17.172 18.266 20.047 1 93.31 196 GLU B CA 1
ATOM 5426 C C . GLU B 1 196 ? -17.047 17.906 21.516 1 93.31 196 GLU B C 1
ATOM 5428 O O . GLU B 1 196 ? -17.969 17.328 22.094 1 93.31 196 GLU B O 1
ATOM 5433 N N . LYS B 1 197 ? -15.867 18.406 21.938 1 91.62 197 LYS B N 1
ATOM 5434 C CA . LYS B 1 197 ? -15.641 18.156 23.359 1 91.62 197 LYS B CA 1
ATOM 5435 C C . LYS B 1 197 ? -16 19.391 24.188 1 91.62 197 LYS B C 1
ATOM 5437 O O . LYS B 1 197 ? -16.062 20.516 23.656 1 91.62 197 LYS B O 1
ATOM 5442 N N . GLU B 1 198 ? -16.844 19.406 25.188 1 86.19 198 GLU B N 1
ATOM 5443 C CA . GLU B 1 198 ? -17.188 20.547 26.031 1 86.19 198 GLU B CA 1
ATOM 5444 C C . GLU B 1 198 ? -15.938 21.344 26.391 1 86.19 198 GLU B C 1
ATOM 5446 O O . GLU B 1 198 ? -15.141 20.922 27.234 1 86.19 198 GLU B O 1
ATOM 5451 N N . VAL B 1 199 ? -15.68 22.453 25.688 1 91 199 VAL B N 1
ATOM 5452 C CA . VAL B 1 199 ? -14.523 23.312 25.922 1 91 199 VAL B CA 1
ATOM 5453 C C . VAL B 1 199 ? -14.789 24.234 27.109 1 91 199 VAL B C 1
ATOM 5455 O O . VAL B 1 199 ? -15.773 24.984 27.109 1 91 199 VAL B O 1
ATOM 5458 N N . LYS B 1 200 ? -13.906 24.172 28.031 1 91.25 200 LYS B N 1
ATOM 5459 C CA . LYS B 1 200 ? -14.031 24.984 29.25 1 91.25 200 LYS B CA 1
ATOM 5460 C C . LYS B 1 200 ? -12.984 26.094 29.266 1 91.25 200 LYS B C 1
ATOM 5462 O O . LYS B 1 200 ? -12.125 26.172 28.391 1 91.25 200 LYS B O 1
ATOM 5467 N N . GLU B 1 201 ? -13.117 26.938 30.25 1 90.62 201 GLU B N 1
ATOM 5468 C CA . GLU B 1 201 ? -12.219 28.078 30.391 1 90.62 201 GLU B CA 1
ATOM 5469 C C . GLU B 1 201 ? -10.781 27.641 30.594 1 90.62 201 GLU B C 1
ATOM 5471 O O . GLU B 1 201 ? -9.852 28.234 30.062 1 90.62 201 GLU B O 1
ATOM 5476 N N . ASP B 1 202 ? -10.641 26.641 31.359 1 92.56 202 ASP B N 1
ATOM 5477 C CA . ASP B 1 202 ? -9.305 26.125 31.609 1 92.56 202 ASP B CA 1
ATOM 5478 C C . ASP B 1 202 ? -8.664 25.594 30.328 1 92.56 202 ASP B C 1
ATOM 5480 O O . ASP B 1 202 ? -7.449 25.672 30.156 1 92.56 202 ASP B O 1
ATOM 5484 N N . ASP B 1 203 ? -9.453 25.047 29.531 1 94.75 203 ASP B N 1
ATOM 5485 C CA . ASP B 1 203 ? -8.969 24.562 28.25 1 94.75 203 ASP B CA 1
ATOM 5486 C C . ASP B 1 203 ? -8.453 25.703 27.375 1 94.75 203 ASP B C 1
ATOM 5488 O O . ASP B 1 203 ? -7.438 25.578 26.688 1 94.75 203 ASP B O 1
ATOM 5492 N N . ILE B 1 204 ? -9.156 26.75 27.453 1 93.06 204 ILE B N 1
ATOM 5493 C CA . ILE B 1 204 ? -8.812 27.922 26.656 1 93.06 204 ILE B CA 1
ATOM 5494 C C . ILE B 1 204 ? -7.473 28.484 27.109 1 93.06 204 ILE B C 1
ATOM 5496 O O . ILE B 1 204 ? -6.637 28.875 26.297 1 93.06 204 ILE B O 1
ATOM 5500 N N . LYS B 1 205 ? -7.281 28.562 28.328 1 92.56 205 LYS B N 1
ATOM 5501 C CA . LYS B 1 205 ? -6.016 29.047 28.875 1 92.56 205 LYS B CA 1
ATOM 5502 C C . LYS B 1 205 ? -4.852 28.172 28.422 1 92.56 205 LYS B C 1
ATOM 5504 O O . LYS B 1 205 ? -3.787 28.688 28.062 1 92.56 205 LYS B O 1
ATOM 5509 N N . LYS B 1 206 ? -5.082 26.938 28.484 1 95 206 LYS B N 1
ATOM 5510 C CA . LYS B 1 206 ? -4.062 26 28.031 1 95 206 LYS B CA 1
ATOM 5511 C C . LYS B 1 206 ? -3.758 26.203 26.547 1 95 206 LYS B C 1
ATOM 5513 O O . LYS B 1 206 ? -2.594 26.203 26.141 1 95 206 LYS B O 1
ATOM 5518 N N . LEU B 1 207 ? -4.797 26.359 25.781 1 94.88 207 LEU B N 1
ATOM 5519 C CA . LEU B 1 207 ? -4.664 26.562 24.344 1 94.88 207 LEU B CA 1
ATOM 5520 C C . LEU B 1 207 ? -3.887 27.828 24.047 1 94.88 207 LEU B C 1
ATOM 5522 O O . LEU B 1 207 ? -3.047 27.859 23.141 1 94.88 207 LEU B O 1
ATOM 5526 N N . GLU B 1 208 ? -4.211 28.859 24.781 1 93.19 208 GLU B N 1
ATOM 5527 C CA . GLU B 1 208 ? -3.529 30.141 24.578 1 93.19 208 GLU B CA 1
ATOM 5528 C C . GLU B 1 208 ? -2.031 30 24.828 1 93.19 208 GLU B C 1
ATOM 5530 O O . GLU B 1 208 ? -1.219 30.562 24.078 1 93.19 208 GLU B O 1
ATOM 5535 N N . LYS B 1 209 ? -1.719 29.281 25.828 1 93.94 209 LYS B N 1
ATOM 5536 C CA . LYS B 1 209 ? -0.311 29.062 26.141 1 93.94 209 LYS B CA 1
ATOM 5537 C C . LYS B 1 209 ? 0.383 28.312 25 1 93.94 209 LYS B C 1
ATOM 5539 O O . LYS B 1 209 ? 1.532 28.594 24.672 1 93.94 209 LYS B O 1
ATOM 5544 N N . ILE B 1 210 ? -0.303 27.375 24.422 1 95.88 210 ILE B N 1
ATOM 5545 C CA . ILE B 1 210 ? 0.248 26.578 23.328 1 95.88 210 ILE B CA 1
ATOM 5546 C C . ILE B 1 210 ? 0.418 27.453 22.094 1 95.88 210 ILE B C 1
ATOM 5548 O O . ILE B 1 210 ? 1.449 27.391 21.422 1 95.88 210 ILE B O 1
ATOM 5552 N N . ILE B 1 211 ? -0.55 28.25 21.812 1 93.06 211 ILE B N 1
ATOM 5553 C CA . ILE B 1 211 ? -0.55 29.094 20.625 1 93.06 211 ILE B CA 1
ATOM 5554 C C . ILE B 1 211 ? 0.577 30.109 20.719 1 93.06 211 ILE B C 1
ATOM 5556 O O . ILE B 1 211 ? 1.205 30.453 19.719 1 93.06 211 ILE B O 1
ATOM 5560 N N . GLU B 1 212 ? 0.837 30.562 21.906 1 88.19 212 GLU B N 1
ATOM 5561 C CA . GLU B 1 212 ? 1.9 31.531 22.141 1 88.19 212 GLU B CA 1
ATOM 5562 C C . GLU B 1 212 ? 3.26 30.969 21.734 1 88.19 212 GLU B C 1
ATOM 5564 O O . GLU B 1 212 ? 4.145 31.719 21.312 1 88.19 212 GLU B O 1
ATOM 5569 N N . LYS B 1 213 ? 3.383 29.719 21.781 1 90.38 213 LYS B N 1
ATOM 5570 C CA . LYS B 1 213 ? 4.641 29.078 21.422 1 90.38 213 LYS B CA 1
ATOM 5571 C C . LYS B 1 213 ? 4.809 29 19.906 1 90.38 213 LYS B C 1
ATOM 5573 O O . LYS B 1 213 ? 5.922 28.828 19.422 1 90.38 213 LYS B O 1
ATOM 5578 N N . ASP B 1 214 ? 3.746 29.094 19.188 1 91.56 214 ASP B N 1
ATOM 5579 C CA . ASP B 1 214 ? 3.75 28.922 17.734 1 91.56 214 ASP B CA 1
ATOM 5580 C C . ASP B 1 214 ? 4.27 30.188 17.047 1 91.56 214 ASP B C 1
ATOM 5582 O O . ASP B 1 214 ? 3.494 31.078 16.719 1 91.56 214 ASP B O 1
ATOM 5586 N N . LYS B 1 215 ? 5.465 30.203 16.719 1 82.19 215 LYS B N 1
ATOM 5587 C CA . LYS B 1 215 ? 6.105 31.375 16.141 1 82.19 215 LYS B CA 1
ATOM 5588 C C . LYS B 1 215 ? 5.898 31.438 14.641 1 82.19 215 LYS B C 1
ATOM 5590 O O . LYS B 1 215 ? 6.043 32.5 14.023 1 82.19 215 LYS B O 1
ATOM 5595 N N . TYR B 1 216 ? 5.5 30.359 14.094 1 85.19 216 TYR B N 1
ATOM 5596 C CA . TYR B 1 216 ? 5.504 30.297 12.633 1 85.19 216 TYR B CA 1
ATOM 5597 C C . TYR B 1 216 ? 4.086 30.172 12.094 1 85.19 216 TYR B C 1
ATOM 5599 O O . TYR B 1 216 ? 3.891 30 10.883 1 85.19 216 TYR B O 1
ATOM 5607 N N . GLY B 1 217 ? 3.084 30.172 12.953 1 88 217 GLY B N 1
ATOM 5608 C CA . GLY B 1 217 ? 1.699 30.125 12.508 1 88 217 GLY B CA 1
ATOM 5609 C C . GLY B 1 217 ? 1.25 28.75 12.086 1 88 217 GLY B C 1
ATOM 5610 O O . GLY B 1 217 ? 0.376 28.609 11.227 1 88 217 GLY B O 1
ATOM 5611 N N . ASN B 1 218 ? 1.867 27.781 12.641 1 91.75 218 ASN B N 1
ATOM 5612 C CA . ASN B 1 218 ? 1.527 26.406 12.297 1 91.75 218 ASN B CA 1
ATOM 5613 C C . ASN B 1 218 ? 0.121 26.047 12.766 1 91.75 218 ASN B C 1
ATOM 5615 O O . ASN B 1 218 ? -0.503 25.141 12.219 1 91.75 218 ASN B O 1
ATOM 5619 N N . LEU B 1 219 ? -0.417 26.812 13.711 1 94.75 219 LEU B N 1
ATOM 5620 C CA . LEU B 1 219 ? -1.72 26.484 14.281 1 94.75 219 LEU B CA 1
ATOM 5621 C C . LEU B 1 219 ? -2.795 27.438 13.758 1 94.75 219 LEU B C 1
ATOM 5623 O O . LEU B 1 219 ? -3.934 27.406 14.234 1 94.75 219 LEU B O 1
ATOM 5627 N N . ASP B 1 220 ? -2.469 28.188 12.781 1 90 220 ASP B N 1
ATOM 5628 C CA . ASP B 1 220 ? -3.387 29.219 12.312 1 90 220 ASP B CA 1
ATOM 5629 C C . ASP B 1 220 ? -4.707 28.609 11.844 1 90 220 ASP B C 1
ATOM 5631 O O . ASP B 1 220 ? -5.781 29.094 12.203 1 90 220 ASP B O 1
ATOM 5635 N N . THR B 1 221 ? -4.613 27.594 11.055 1 92.12 221 THR B N 1
ATOM 5636 C CA . THR B 1 221 ? -5.82 26.953 10.539 1 92.12 221 THR B CA 1
ATOM 5637 C C . THR B 1 221 ? -6.668 26.391 11.68 1 92.12 221 THR B C 1
ATOM 5639 O O . THR B 1 221 ? -7.898 26.469 11.641 1 92.12 221 THR B O 1
ATOM 5642 N N . PHE B 1 222 ? -6.02 25.859 12.664 1 95.69 222 PHE B N 1
ATOM 5643 C CA . PHE B 1 222 ? -6.719 25.344 13.836 1 95.69 222 PHE B CA 1
ATOM 5644 C C . PHE B 1 222 ? -7.449 26.469 14.562 1 95.69 222 PHE B C 1
ATOM 5646 O O . PHE B 1 222 ? -8.633 26.344 14.883 1 95.69 222 PHE B O 1
ATOM 5653 N N . VAL B 1 223 ? -6.75 27.5 14.789 1 92.69 223 VAL B N 1
ATOM 5654 C CA . VAL B 1 223 ? -7.273 28.641 15.531 1 92.69 223 VAL B CA 1
ATOM 5655 C C . VAL B 1 223 ? -8.461 29.25 14.789 1 92.69 223 VAL B C 1
ATOM 5657 O O . VAL B 1 223 ? -9.508 29.516 15.383 1 92.69 223 VAL B O 1
ATOM 5660 N N . LEU B 1 224 ? -8.273 29.391 13.523 1 89.94 224 LEU B N 1
ATOM 5661 C CA . LEU B 1 224 ? -9.328 30 12.719 1 89.94 224 LEU B CA 1
ATOM 5662 C C . LEU B 1 224 ? -10.57 29.109 12.68 1 89.94 224 LEU B C 1
ATOM 5664 O O . LEU B 1 224 ? -11.695 29.609 12.75 1 89.94 224 LEU B O 1
ATOM 5668 N N . THR B 1 225 ? -10.375 27.859 12.594 1 92 225 THR B N 1
ATOM 5669 C CA . THR B 1 225 ? -11.492 26.922 12.594 1 92 225 THR B CA 1
ATOM 5670 C C . THR B 1 225 ? -12.195 26.906 13.945 1 92 225 THR B C 1
ATOM 5672 O O . THR B 1 225 ? -13.43 26.906 14.016 1 92 225 THR B O 1
ATOM 5675 N N . LEU B 1 226 ? -11.438 26.906 14.992 1 92.38 226 LEU B N 1
ATOM 5676 C CA . LEU B 1 226 ? -11.969 26.891 16.344 1 92.38 226 LEU B CA 1
ATOM 5677 C C . LEU B 1 226 ? -12.773 28.156 16.625 1 92.38 226 LEU B C 1
ATOM 5679 O O . LEU B 1 226 ? -13.859 28.094 17.219 1 92.38 226 LEU B O 1
ATOM 5683 N N . LEU B 1 227 ? -12.344 29.25 16.125 1 87.75 227 LEU B N 1
ATOM 5684 C CA . LEU B 1 227 ? -12.914 30.547 16.5 1 87.75 227 LEU B CA 1
ATOM 5685 C C . LEU B 1 227 ? -14.055 30.922 15.562 1 87.75 227 LEU B C 1
ATOM 5687 O O . LEU B 1 227 ? -14.688 31.969 15.734 1 87.75 227 LEU B O 1
ATOM 5691 N N . ASP B 1 228 ? -14.227 30.094 14.617 1 84.06 228 ASP B N 1
ATOM 5692 C CA . ASP B 1 228 ? -15.469 30.234 13.852 1 84.06 228 ASP B CA 1
ATOM 5693 C C . ASP B 1 228 ? -16.688 29.984 14.742 1 84.06 228 ASP B C 1
ATOM 5695 O O . ASP B 1 228 ? -17.797 30.391 14.414 1 84.06 228 ASP B O 1
ATOM 5699 N N . ASN B 1 229 ? -16.391 29.312 15.781 1 86.38 229 ASN B N 1
ATOM 5700 C CA . ASN B 1 229 ? -17.422 29.141 16.812 1 86.38 229 ASN B CA 1
ATOM 5701 C C . ASN B 1 229 ? -17.516 30.375 17.703 1 86.38 229 ASN B C 1
ATOM 5703 O O . ASN B 1 229 ? -16.562 30.688 18.438 1 86.38 229 ASN B O 1
ATOM 5707 N N . GLU B 1 230 ? -18.656 31.031 17.781 1 82.06 230 GLU B N 1
ATOM 5708 C CA . GLU B 1 230 ? -18.844 32.312 18.453 1 82.06 230 GLU B CA 1
ATOM 5709 C C . GLU B 1 230 ? -18.641 32.188 19.953 1 82.06 230 GLU B C 1
ATOM 5711 O O . GLU B 1 230 ? -18.125 33.094 20.609 1 82.06 230 GLU B O 1
ATOM 5716 N N . ASP B 1 231 ? -19.062 31.078 20.516 1 84.75 231 ASP B N 1
ATOM 5717 C CA . ASP B 1 231 ? -18.969 30.891 21.969 1 84.75 231 ASP B CA 1
ATOM 5718 C C . ASP B 1 231 ? -17.516 30.781 22.406 1 84.75 231 ASP B C 1
ATOM 5720 O O . ASP B 1 231 ? -17.156 31.281 23.484 1 84.75 231 ASP B O 1
ATOM 5724 N N . ILE B 1 232 ? -16.75 30.203 21.547 1 89 232 ILE B N 1
ATOM 5725 C CA . ILE B 1 232 ? -15.336 30.047 21.891 1 89 232 ILE B CA 1
ATOM 5726 C C . ILE B 1 232 ? -14.602 31.375 21.656 1 89 232 ILE B C 1
ATOM 5728 O O . ILE B 1 232 ? -13.695 31.719 22.406 1 89 232 ILE B O 1
ATOM 5732 N N . ARG B 1 233 ? -14.992 32.031 20.656 1 84.56 233 ARG B N 1
ATOM 5733 C CA . ARG B 1 233 ? -14.383 33.312 20.312 1 84.56 233 ARG B CA 1
ATOM 5734 C C . ARG B 1 233 ? -14.484 34.312 21.469 1 84.56 233 ARG B C 1
ATOM 5736 O O . ARG B 1 233 ? -13.586 35.125 21.688 1 84.56 233 ARG B O 1
ATOM 5743 N N . LYS B 1 234 ? -15.484 34.188 22.203 1 82 234 LYS B N 1
ATOM 5744 C CA . LYS B 1 234 ? -15.711 35.094 23.328 1 82 234 LYS B CA 1
ATOM 5745 C C . LYS B 1 234 ? -14.781 34.781 24.5 1 82 234 LYS B C 1
ATOM 5747 O O . LYS B 1 234 ? -14.516 35.625 25.328 1 82 234 LYS B O 1
ATOM 5752 N N . LEU B 1 235 ? -14.359 33.562 24.5 1 83.12 235 LEU B N 1
ATOM 5753 C CA . LEU B 1 235 ? -13.57 33.125 25.625 1 83.12 235 LEU B CA 1
ATOM 5754 C C . LEU B 1 235 ? -12.078 33.344 25.375 1 83.12 235 LEU B C 1
ATOM 5756 O O . LEU B 1 235 ? -11.281 33.344 26.312 1 83.12 235 LEU B O 1
ATOM 5760 N N . MET B 1 236 ? -11.719 33.562 24.172 1 84.81 236 MET B N 1
ATOM 5761 C CA . MET B 1 236 ? -10.305 33.625 23.812 1 84.81 236 MET B CA 1
ATOM 5762 C C . MET B 1 236 ? -9.883 35.062 23.562 1 84.81 236 MET B C 1
ATOM 5764 O O . MET B 1 236 ? -10.719 35.906 23.203 1 84.81 236 MET B O 1
ATOM 5768 N N . ASP B 1 237 ? -8.617 35.312 23.859 1 79.62 237 ASP B N 1
ATOM 5769 C CA . ASP B 1 237 ? -8.062 36.625 23.547 1 79.62 237 ASP B CA 1
ATOM 5770 C C . ASP B 1 237 ? -8.242 36.938 22.062 1 79.62 237 ASP B C 1
ATOM 5772 O O . ASP B 1 237 ? -7.773 36.188 21.188 1 79.62 237 ASP B O 1
ATOM 5776 N N . ILE B 1 238 ? -8.922 37.875 21.812 1 78.12 238 ILE B N 1
ATOM 5777 C CA . ILE B 1 238 ? -9.297 38.312 20.453 1 78.12 238 ILE B CA 1
ATOM 5778 C C . ILE B 1 238 ? -8.047 38.5 19.609 1 78.12 238 ILE B C 1
ATOM 5780 O O . ILE B 1 238 ? -8.094 38.375 18.391 1 78.12 238 ILE B O 1
ATOM 5784 N N . ARG B 1 239 ? -6.918 38.906 20.266 1 80.44 239 ARG B N 1
ATOM 5785 C CA . ARG B 1 239 ? -5.664 39.156 19.547 1 80.44 239 ARG B CA 1
ATOM 5786 C C . ARG B 1 239 ? -5.18 37.906 18.844 1 80.44 239 ARG B C 1
ATOM 5788 O O . ARG B 1 239 ? -4.586 37.969 17.766 1 80.44 239 ARG B O 1
ATOM 5795 N N . ILE B 1 240 ? -5.492 36.812 19.438 1 83.12 240 ILE B N 1
ATOM 5796 C CA . ILE B 1 240 ? -5.102 35.531 18.859 1 83.12 240 ILE B CA 1
ATOM 5797 C C . ILE B 1 240 ? -5.84 35.344 17.547 1 83.12 240 ILE B C 1
ATOM 5799 O O . ILE B 1 240 ? -5.234 34.938 16.547 1 83.12 240 ILE B O 1
ATOM 5803 N N . TYR B 1 241 ? -7.062 35.562 17.594 1 81.62 241 TYR B N 1
ATOM 5804 C CA . TYR B 1 241 ? -7.879 35.438 16.391 1 81.62 241 TYR B CA 1
ATOM 5805 C C . TYR B 1 241 ? -7.402 36.406 15.312 1 81.62 241 TYR B C 1
ATOM 5807 O O . TYR B 1 241 ? -7.234 36.031 14.148 1 81.62 241 TYR B O 1
ATOM 5815 N N . LEU B 1 242 ? -7.195 37.531 15.719 1 78.88 242 LEU B N 1
ATOM 5816 C CA . LEU B 1 242 ? -6.773 38.594 14.805 1 78.88 242 LEU B CA 1
ATOM 5817 C C . LEU B 1 242 ? -5.43 38.25 14.172 1 78.88 242 LEU B C 1
ATOM 5819 O O . LEU B 1 242 ? -5.242 38.438 12.969 1 78.88 242 LEU B O 1
ATOM 5823 N N . ASN B 1 243 ? -4.5 37.875 14.992 1 78.56 243 ASN B N 1
ATOM 5824 C CA . ASN B 1 243 ? -3.18 37.531 14.484 1 78.56 243 ASN B CA 1
ATOM 5825 C C . ASN B 1 243 ? -3.258 36.406 13.461 1 78.56 243 ASN B C 1
ATOM 5827 O O . ASN B 1 243 ? -2.555 36.438 12.445 1 78.56 243 ASN B O 1
ATOM 5831 N N . ALA B 1 244 ? -4.078 35.469 13.742 1 81.06 244 ALA B N 1
ATOM 5832 C CA . ALA B 1 244 ? -4.258 34.344 12.805 1 81.06 244 ALA B CA 1
ATOM 5833 C C . ALA B 1 244 ? -4.852 34.844 11.484 1 81.06 244 ALA B C 1
ATOM 5835 O O . ALA B 1 244 ? -4.434 34.406 10.414 1 81.06 244 ALA B O 1
ATOM 5836 N N . LEU B 1 245 ? -5.805 35.688 11.531 1 81.56 245 LEU B N 1
ATOM 5837 C CA . LEU B 1 245 ? -6.434 36.281 10.344 1 81.56 245 LEU B CA 1
ATOM 5838 C C . LEU B 1 245 ? -5.43 37.094 9.531 1 81.56 245 LEU B C 1
ATOM 5840 O O . LEU B 1 245 ? -5.445 37.031 8.297 1 81.56 245 LEU B O 1
ATOM 5844 N N . ILE B 1 246 ? -4.586 37.812 10.211 1 77.5 246 ILE B N 1
ATOM 5845 C CA . ILE B 1 246 ? -3.566 38.625 9.562 1 77.5 246 ILE B CA 1
ATOM 5846 C C . ILE B 1 246 ? -2.602 37.719 8.789 1 77.5 246 ILE B C 1
ATOM 5848 O O . ILE B 1 246 ? -2.303 38 7.617 1 77.5 246 ILE B O 1
ATOM 5852 N N . ARG B 1 247 ? -2.195 36.719 9.414 1 75.56 247 ARG B N 1
ATOM 5853 C CA . ARG B 1 247 ? -1.258 35.781 8.773 1 75.56 247 ARG B CA 1
ATOM 5854 C C . ARG B 1 247 ? -1.896 35.125 7.566 1 75.56 247 ARG B C 1
ATOM 5856 O O . ARG B 1 247 ? -1.222 34.844 6.566 1 75.56 247 ARG B O 1
ATOM 5863 N N . ARG B 1 248 ? -3.145 34.844 7.629 1 80.25 248 ARG B N 1
ATOM 5864 C CA . ARG B 1 248 ? -3.867 34.219 6.535 1 80.25 248 ARG B CA 1
ATOM 5865 C C . ARG B 1 248 ? -4.227 35.219 5.445 1 80.25 248 ARG B C 1
ATOM 5867 O O . ARG B 1 248 ? -4.52 34.812 4.312 1 80.25 248 ARG B O 1
ATOM 5874 N N . GLY B 1 249 ? -4.25 36.469 5.82 1 73 249 GLY B N 1
ATOM 5875 C CA . GLY B 1 249 ? -4.574 37.531 4.879 1 73 249 GLY B CA 1
ATOM 5876 C C . GLY B 1 249 ? -6.062 37.688 4.621 1 73 249 GLY B C 1
ATOM 5877 O O . GLY B 1 249 ? -6.477 38 3.508 1 73 249 GLY B O 1
ATOM 5878 N N . ASP B 1 250 ? -6.875 37.312 5.582 1 80.12 250 ASP B N 1
ATOM 5879 C CA . ASP B 1 250 ? -8.32 37.438 5.449 1 80.12 250 ASP B CA 1
ATOM 5880 C C . ASP B 1 250 ? -8.773 38.844 5.762 1 80.12 250 ASP B C 1
ATOM 5882 O O . ASP B 1 250 ? -9.297 39.125 6.848 1 80.12 250 ASP B O 1
ATOM 5886 N N . LYS B 1 251 ? -8.789 39.625 4.887 1 76.56 251 LYS B N 1
ATOM 5887 C CA . LYS B 1 251 ? -9.055 41.062 5.055 1 76.56 251 LYS B CA 1
ATOM 5888 C C . LYS B 1 251 ? -10.492 41.312 5.484 1 76.56 251 LYS B C 1
ATOM 5890 O O . LYS B 1 251 ? -10.758 42.156 6.344 1 76.56 251 LYS B O 1
ATOM 5895 N N . ASP B 1 252 ? -11.375 40.531 4.898 1 79.56 252 ASP B N 1
ATOM 5896 C CA . ASP B 1 252 ? -12.789 40.75 5.18 1 79.56 252 ASP B CA 1
ATOM 5897 C C . ASP B 1 252 ? -13.102 40.469 6.648 1 79.56 252 ASP B C 1
ATOM 5899 O O . ASP B 1 252 ? -13.781 41.281 7.305 1 79.56 252 ASP B O 1
ATOM 5903 N N . LYS B 1 253 ? -12.641 39.5 7.113 1 80.75 253 LYS B N 1
ATOM 5904 C CA . LYS B 1 253 ? -12.922 39.125 8.5 1 80.75 253 LYS B CA 1
ATOM 5905 C C . LYS B 1 253 ? -12.211 40.062 9.469 1 80.75 253 LYS B C 1
ATOM 5907 O O . LYS B 1 253 ? -12.734 40.375 10.547 1 80.75 253 LYS B O 1
ATOM 5912 N N . ILE B 1 254 ? -11.031 40.469 9.086 1 78.38 254 ILE B N 1
ATOM 5913 C CA . ILE B 1 254 ? -10.289 41.438 9.914 1 78.38 254 ILE B CA 1
ATOM 5914 C C . ILE B 1 254 ? -11.086 42.719 10.062 1 78.38 254 ILE B C 1
ATOM 5916 O O . ILE B 1 254 ? -11.281 43.219 11.172 1 78.38 254 ILE B O 1
ATOM 5920 N N . LEU B 1 255 ? -11.57 43.156 8.984 1 75.38 255 LEU B N 1
ATOM 5921 C CA . LEU B 1 255 ? -12.305 44.406 8.984 1 75.38 255 LEU B CA 1
ATOM 5922 C C . LEU B 1 255 ? -13.578 44.281 9.805 1 75.38 255 LEU B C 1
ATOM 5924 O O . LEU B 1 255 ? -13.953 45.219 10.516 1 75.38 255 LEU B O 1
ATOM 5928 N N . LYS B 1 256 ? -14.195 43.125 9.719 1 77.19 256 LYS B N 1
ATOM 5929 C CA . LYS B 1 256 ? -15.414 42.906 10.492 1 77.19 256 LYS B CA 1
ATOM 5930 C C . LYS B 1 256 ? -15.117 42.875 11.992 1 77.19 256 LYS B C 1
ATOM 5932 O O . LYS B 1 256 ? -15.891 43.406 12.789 1 77.19 256 LYS B O 1
ATOM 5937 N N . LEU B 1 257 ? -14.047 42.312 12.242 1 75.94 257 LEU B N 1
ATOM 5938 C CA . LEU B 1 257 ? -13.672 42.188 13.648 1 75.94 257 LEU B CA 1
ATOM 5939 C C . LEU B 1 257 ? -13.258 43.562 14.219 1 75.94 257 LEU B C 1
ATOM 5941 O O . LEU B 1 257 ? -13.469 43.812 15.398 1 75.94 257 LEU B O 1
ATOM 5945 N N . LEU B 1 258 ? -12.68 44.281 13.352 1 75.38 258 LEU B N 1
ATOM 5946 C CA . LEU B 1 258 ? -12.195 45.594 13.781 1 75.38 258 LEU B CA 1
ATOM 5947 C C . LEU B 1 258 ? -13.359 46.531 14.039 1 75.38 258 LEU B C 1
ATOM 5949 O O . LEU B 1 258 ? -13.188 47.562 14.711 1 75.38 258 LEU B O 1
ATOM 5953 N N . GLN B 1 259 ? -14.438 46.156 13.531 1 71.12 259 GLN B N 1
ATOM 5954 C CA . GLN B 1 259 ? -15.617 46.969 13.789 1 71.12 259 GLN B CA 1
ATOM 5955 C C . GLN B 1 259 ? -16.141 46.781 15.211 1 71.12 259 GLN B C 1
ATOM 5957 O O . GLN B 1 259 ? -16.906 47.594 15.719 1 71.12 259 GLN B O 1
ATOM 5962 N N . THR B 1 260 ? -15.617 45.719 15.766 1 66.38 260 THR B N 1
ATOM 5963 C CA . THR B 1 260 ? -16.047 45.469 17.125 1 66.38 260 THR B CA 1
ATOM 5964 C C . THR B 1 260 ? -15.227 46.281 18.125 1 66.38 260 THR B C 1
ATOM 5966 O O . THR B 1 260 ? -14.117 46.688 17.812 1 66.38 260 THR B O 1
ATOM 5969 N N . ASP B 1 261 ? -15.742 46.719 19.266 1 62.75 261 ASP B N 1
ATOM 5970 C CA . ASP B 1 261 ? -15.141 47.625 20.234 1 62.75 261 ASP B CA 1
ATOM 5971 C C . ASP B 1 261 ? -14.148 46.906 21.141 1 62.75 261 ASP B C 1
ATOM 5973 O O . ASP B 1 261 ? -13.719 47.438 22.156 1 62.75 261 ASP B O 1
ATOM 5977 N N . VAL B 1 262 ? -13.758 45.812 20.75 1 65.69 262 VAL B N 1
ATOM 5978 C CA . VAL B 1 262 ? -12.945 45.031 21.688 1 65.69 262 VAL B CA 1
ATOM 5979 C C . VAL B 1 262 ? -11.484 45.438 21.547 1 65.69 262 VAL B C 1
ATOM 5981 O O . VAL B 1 262 ? -10.68 45.188 22.453 1 65.69 262 VAL B O 1
ATOM 5984 N N . ILE B 1 263 ? -11.148 46.062 20.484 1 73.62 263 ILE B N 1
ATOM 5985 C CA . ILE B 1 263 ? -9.758 46.438 20.25 1 73.62 263 ILE B CA 1
ATOM 5986 C C . ILE B 1 263 ? -9.633 47.938 20.219 1 73.62 263 ILE B C 1
ATOM 5988 O O . ILE B 1 263 ? -10.539 48.656 19.766 1 73.62 263 ILE B O 1
ATOM 5992 N N . SER B 1 264 ? -8.508 48.438 20.859 1 75.94 264 SER B N 1
ATOM 5993 C CA . SER B 1 264 ? -8.289 49.875 20.859 1 75.94 264 SER B CA 1
ATOM 5994 C C . SER B 1 264 ? -8.164 50.438 19.438 1 75.94 264 SER B C 1
ATOM 5996 O O . SER B 1 264 ? -7.891 49.688 18.516 1 75.94 264 SER B O 1
ATOM 5998 N N . LYS B 1 265 ? -8.477 51.625 19.312 1 78.94 265 LYS B N 1
ATOM 5999 C CA . LYS B 1 265 ? -8.391 52.281 18.016 1 78.94 265 LYS B CA 1
ATOM 6000 C C . LYS B 1 265 ? -6.965 52.25 17.469 1 78.94 265 LYS B C 1
ATOM 6002 O O . LYS B 1 265 ? -6.75 52.062 16.266 1 78.94 265 LYS B O 1
ATOM 6007 N N . GLU B 1 266 ? -6.039 52.344 18.422 1 81.12 266 GLU B N 1
ATOM 6008 C CA . GLU B 1 266 ? -4.637 52.281 18.016 1 81.12 266 GLU B CA 1
ATOM 6009 C C . GLU B 1 266 ? -4.273 50.906 17.484 1 81.12 266 GLU B C 1
ATOM 6011 O O . GLU B 1 266 ? -3.582 50.781 16.469 1 81.12 266 GLU B O 1
ATOM 6016 N N . GLU B 1 267 ? -4.797 50 18.172 1 78.56 267 GLU B N 1
ATOM 6017 C CA . GLU B 1 267 ? -4.539 48.625 17.75 1 78.56 267 GLU B CA 1
ATOM 6018 C C . GLU B 1 267 ? -5.207 48.344 16.406 1 78.56 267 GLU B C 1
ATOM 6020 O O . GLU B 1 267 ? -4.625 47.656 15.555 1 78.56 267 GLU B O 1
ATOM 6025 N N . LYS B 1 268 ? -6.367 48.844 16.297 1 77.62 268 LYS B N 1
ATOM 6026 C CA . LYS B 1 268 ? -7.078 48.656 15.039 1 77.62 268 LYS B CA 1
ATOM 6027 C C . LYS B 1 268 ? -6.297 49.281 13.883 1 77.62 268 LYS B C 1
ATOM 6029 O O . LYS B 1 268 ? -6.184 48.688 12.812 1 77.62 268 LYS B O 1
ATOM 6034 N N . PHE B 1 269 ? -5.75 50.406 14.078 1 85.94 269 PHE B N 1
ATOM 6035 C CA . PHE B 1 269 ? -4.941 51.125 13.086 1 85.94 269 PHE B CA 1
ATOM 6036 C C . PHE B 1 269 ? -3.74 50.281 12.68 1 85.94 269 PHE B C 1
ATOM 6038 O O . PHE B 1 269 ? -3.475 50.094 11.484 1 85.94 269 PHE B O 1
ATOM 6045 N N . ASN B 1 270 ? -3.117 49.75 13.695 1 82.56 270 ASN B N 1
ATOM 6046 C CA . ASN B 1 270 ? -1.931 48.938 13.422 1 82.56 270 ASN B CA 1
ATOM 6047 C C . ASN B 1 270 ? -2.273 47.688 12.617 1 82.56 270 ASN B C 1
ATOM 6049 O O . ASN B 1 270 ? -1.516 47.312 11.727 1 82.56 270 ASN B O 1
ATOM 6053 N N . ILE B 1 271 ? -3.312 47.188 12.914 1 79.62 271 ILE B N 1
ATOM 6054 C CA . ILE B 1 271 ? -3.742 46 12.211 1 79.62 271 ILE B CA 1
ATOM 6055 C C . ILE B 1 271 ? -4.125 46.344 10.773 1 79.62 271 ILE B C 1
ATOM 6057 O O . ILE B 1 271 ? -3.736 45.625 9.836 1 79.62 271 ILE B O 1
ATOM 6061 N N . LEU B 1 272 ? -4.887 47.406 10.625 1 79.12 272 LEU B N 1
ATOM 6062 C CA . LEU B 1 272 ? -5.312 47.844 9.305 1 79.12 272 LEU B CA 1
ATOM 6063 C C . LEU B 1 272 ? -4.109 48.188 8.438 1 79.12 272 LEU B C 1
ATOM 6065 O O . LEU B 1 272 ? -4.137 48 7.219 1 79.12 272 LEU B O 1
ATOM 6069 N N . LEU B 1 273 ? -3.051 48.625 9.086 1 85.31 273 LEU B N 1
ATOM 6070 C CA . LEU B 1 273 ? -1.843 49 8.352 1 85.31 273 LEU B CA 1
ATOM 6071 C C . LEU B 1 273 ? -1.228 47.781 7.672 1 85.31 273 LEU B C 1
ATOM 6073 O O . LEU B 1 273 ? -0.64 47.875 6.594 1 85.31 273 LEU B O 1
ATOM 6077 N N . GLN B 1 274 ? -1.4 46.656 8.289 1 77.88 274 GLN B N 1
ATOM 6078 C CA . GLN B 1 274 ? -0.84 45.438 7.75 1 77.88 274 GLN B CA 1
ATOM 6079 C C . GLN B 1 274 ? -1.699 44.875 6.613 1 77.88 274 GLN B C 1
ATOM 6081 O O . GLN B 1 274 ? -1.228 44.094 5.797 1 77.88 274 GLN B O 1
ATOM 6086 N N . THR B 1 275 ? -2.926 45.25 6.469 1 74.75 275 THR B N 1
ATOM 6087 C CA . THR B 1 275 ? -3.855 44.688 5.504 1 74.75 275 THR B CA 1
ATOM 6088 C C . THR B 1 275 ? -4.102 45.656 4.352 1 74.75 275 THR B C 1
ATOM 6090 O O . THR B 1 275 ? -4.039 45.281 3.182 1 74.75 275 THR B O 1
ATOM 6093 N N . ASP B 1 276 ? -4.461 46.844 4.738 1 80.12 276 ASP B N 1
ATOM 6094 C CA . ASP B 1 276 ? -4.781 47.906 3.773 1 80.12 276 ASP B CA 1
ATOM 6095 C C . ASP B 1 276 ? -4.316 49.281 4.27 1 80.12 276 ASP B C 1
ATOM 6097 O O . ASP B 1 276 ? -5 49.906 5.066 1 80.12 276 ASP B O 1
ATOM 6101 N N . GLU B 1 277 ? -3.211 49.625 3.707 1 85.69 277 GLU B N 1
ATOM 6102 C CA . GLU B 1 277 ? -2.6 50.875 4.145 1 85.69 277 GLU B CA 1
ATOM 6103 C C . GLU B 1 277 ? -3.549 52.062 3.945 1 85.69 277 GLU B C 1
ATOM 6105 O O . GLU B 1 277 ? -3.67 52.938 4.816 1 85.69 277 GLU B O 1
ATOM 6110 N N . LYS B 1 278 ? -4.199 52.094 2.879 1 87.19 278 LYS B N 1
ATOM 6111 C CA . LYS B 1 278 ? -5.109 53.188 2.578 1 87.19 278 LYS B CA 1
ATOM 6112 C C . LYS B 1 278 ? -6.254 53.25 3.586 1 87.19 278 LYS B C 1
ATOM 6114 O O . LYS B 1 278 ? -6.598 54.312 4.082 1 87.19 278 LYS B O 1
ATOM 6119 N N . GLU B 1 279 ? -6.82 52.156 3.818 1 83.31 279 GLU B N 1
ATOM 6120 C CA . GLU B 1 279 ? -7.91 52.094 4.785 1 83.31 279 GLU B CA 1
ATOM 6121 C C . GLU B 1 279 ? -7.43 52.438 6.188 1 83.31 279 GLU B C 1
ATOM 6123 O O . GLU B 1 279 ? -8.172 53.062 6.965 1 83.31 279 GLU B O 1
ATOM 6128 N N . ALA B 1 280 ? -6.215 52 6.434 1 88.56 280 ALA B N 1
ATOM 6129 C CA . ALA B 1 280 ? -5.641 52.312 7.742 1 88.56 280 ALA B CA 1
ATOM 6130 C C . ALA B 1 280 ? -5.508 53.812 7.938 1 88.56 280 ALA B C 1
ATOM 6132 O O . ALA B 1 280 ? -5.875 54.344 8.984 1 88.56 280 ALA B O 1
ATOM 6133 N N . LEU B 1 281 ? -5.027 54.438 6.941 1 90.88 281 LEU B N 1
ATOM 6134 C CA . LEU B 1 281 ? -4.812 55.875 7.02 1 90.88 281 LEU B CA 1
ATOM 6135 C C . LEU B 1 281 ? -6.141 56.625 7.121 1 90.88 281 LEU B C 1
ATOM 6137 O O . LEU B 1 281 ? -6.266 57.562 7.891 1 90.88 281 LEU B O 1
ATOM 6141 N N . GLU B 1 282 ? -7.105 56.219 6.371 1 87.94 282 GLU B N 1
ATOM 6142 C CA . GLU B 1 282 ? -8.438 56.812 6.461 1 87.94 282 GLU B CA 1
ATOM 6143 C C . GLU B 1 282 ? -9.047 56.594 7.844 1 87.94 282 GLU B C 1
ATOM 6145 O O . GLU B 1 282 ? -9.648 57.531 8.406 1 87.94 282 GLU B O 1
ATOM 6150 N N . PHE B 1 283 ? -8.93 55.438 8.305 1 86.38 283 PHE B N 1
ATOM 6151 C CA . PHE B 1 283 ? -9.422 55.094 9.633 1 86.38 283 PHE B CA 1
ATOM 6152 C C . PHE B 1 283 ? -8.789 56 10.688 1 86.38 283 PHE B C 1
ATOM 6154 O O . PHE B 1 283 ? -9.477 56.531 11.57 1 86.38 283 PHE B O 1
ATOM 6161 N N . ALA B 1 284 ? -7.469 56.094 10.609 1 90.38 284 ALA B N 1
ATOM 6162 C CA . ALA B 1 284 ? -6.746 56.906 11.578 1 90.38 284 ALA B CA 1
ATOM 6163 C C . ALA B 1 284 ? -7.203 58.375 11.523 1 90.38 284 ALA B C 1
ATOM 6165 O O . ALA B 1 284 ? -7.348 59.031 12.562 1 90.38 284 ALA B O 1
ATOM 6166 N N . LYS B 1 285 ? -7.422 58.844 10.344 1 87.56 285 LYS B N 1
ATOM 6167 C CA . LYS B 1 285 ? -7.875 60.219 10.172 1 87.56 285 LYS B CA 1
ATOM 6168 C C . LYS B 1 285 ? -9.266 60.438 10.773 1 87.56 285 LYS B C 1
ATOM 6170 O O . LYS B 1 285 ? -9.508 61.406 11.5 1 87.56 285 LYS B O 1
ATOM 6175 N N . ILE B 1 286 ? -10.156 59.5 10.461 1 85.31 286 ILE B N 1
ATOM 6176 C CA . ILE B 1 286 ? -11.539 59.594 10.93 1 85.31 286 ILE B CA 1
ATOM 6177 C C . ILE B 1 286 ? -11.57 59.5 12.453 1 85.31 286 ILE B C 1
ATOM 6179 O O . ILE B 1 286 ? -12.367 60.188 13.102 1 85.31 286 ILE B O 1
ATOM 6183 N N . ASN B 1 287 ? -10.688 58.781 12.984 1 86.31 287 ASN B N 1
ATOM 6184 C CA . ASN B 1 287 ? -10.703 58.562 14.43 1 86.31 287 ASN B CA 1
ATOM 6185 C C . ASN B 1 287 ? -9.695 59.469 15.141 1 86.31 287 ASN B C 1
ATOM 6187 O O . ASN B 1 287 ? -9.398 59.25 16.312 1 86.31 287 ASN B O 1
ATOM 6191 N N . MET B 1 288 ? -9.109 60.344 14.422 1 85.94 288 MET B N 1
ATOM 6192 C CA . MET B 1 288 ? -8.203 61.375 14.93 1 85.94 288 MET B CA 1
ATOM 6193 C C . MET B 1 288 ? -7.016 60.75 15.648 1 85.94 288 MET B C 1
ATOM 6195 O O . MET B 1 288 ? -6.652 61.188 16.75 1 85.94 288 MET B O 1
ATOM 6199 N N . LEU B 1 289 ? -6.551 59.656 15.102 1 90.81 289 LEU B N 1
ATOM 6200 C CA . LEU B 1 289 ? -5.379 59 15.688 1 90.81 289 LEU B CA 1
ATOM 6201 C C . LEU B 1 289 ? -4.098 59.688 15.219 1 90.81 289 LEU B C 1
ATOM 6203 O O . LEU B 1 289 ? -3.252 59.062 14.578 1 90.81 289 LEU B O 1
ATOM 6207 N N . TYR B 1 290 ? -3.902 60.812 15.648 1 91.94 290 TYR B N 1
ATOM 6208 C CA . TYR B 1 290 ? -2.816 61.656 15.148 1 91.94 290 TYR B CA 1
ATOM 6209 C C . TYR B 1 290 ? -1.472 61.188 15.688 1 91.94 290 TYR B C 1
ATOM 6211 O O . TYR B 1 290 ? -0.446 61.312 15.016 1 91.94 290 TYR B O 1
ATOM 6219 N N . SER B 1 291 ? -1.515 60.688 16.875 1 92.56 291 SER B N 1
ATOM 6220 C CA . SER B 1 291 ? -0.281 60.125 17.422 1 92.56 291 SER B CA 1
ATOM 6221 C C . SER B 1 291 ? 0.223 58.969 16.547 1 92.56 291 SER B C 1
ATOM 6223 O O . SER B 1 291 ? 1.409 58.906 16.219 1 92.56 291 SER B O 1
ATOM 6225 N N . SER B 1 292 ? -0.709 58.125 16.234 1 92.81 292 SER B N 1
ATOM 6226 C CA . SER B 1 292 ? -0.367 57 15.391 1 92.81 292 SER B CA 1
ATOM 6227 C C . SER B 1 292 ? 0.069 57.438 14 1 92.81 292 SER B C 1
ATOM 6229 O O . SER B 1 292 ? 1.019 56.875 13.438 1 92.81 292 SER B O 1
ATOM 6231 N N . LEU B 1 293 ? -0.583 58.375 13.43 1 93.25 293 LEU B N 1
ATOM 6232 C CA . LEU B 1 293 ? -0.245 58.906 12.117 1 93.25 293 LEU B CA 1
ATOM 6233 C C . LEU B 1 293 ? 1.119 59.594 12.148 1 93.25 293 LEU B C 1
ATOM 6235 O O . LEU B 1 293 ? 1.902 59.469 11.203 1 93.25 293 LEU B O 1
ATOM 6239 N N . PHE B 1 294 ? 1.419 60.312 13.188 1 95.12 294 PHE B N 1
ATOM 6240 C CA . PHE B 1 294 ? 2.727 60.938 13.367 1 95.12 294 PHE B CA 1
ATOM 6241 C C . PHE B 1 294 ? 3.836 59.906 13.289 1 95.12 294 PHE B C 1
ATOM 6243 O O . PHE B 1 294 ? 4.789 60.062 12.523 1 95.12 294 PHE B O 1
ATOM 6250 N N . ASN B 1 295 ? 3.588 58.875 14.117 1 93.75 295 ASN B N 1
ATOM 6251 C CA . ASN B 1 295 ? 4.59 57.844 14.156 1 93.75 295 ASN B CA 1
ATOM 6252 C C . ASN B 1 295 ? 4.754 57.156 12.797 1 93.75 295 ASN B C 1
ATOM 6254 O O . ASN B 1 295 ? 5.875 56.875 12.375 1 93.75 295 ASN B O 1
ATOM 6258 N N . TYR B 1 296 ? 3.701 56.906 12.117 1 92.94 296 TYR B N 1
ATOM 6259 C CA . TYR B 1 296 ? 3.691 56.281 10.797 1 92.94 296 TYR B CA 1
ATOM 6260 C C . TYR B 1 296 ? 4.488 57.094 9.797 1 92.94 296 TYR B C 1
ATOM 6262 O O . TYR B 1 296 ? 5.402 56.594 9.148 1 92.94 296 TYR B O 1
ATOM 6270 N N . TYR B 1 297 ? 4.234 58.375 9.672 1 92.5 297 TYR B N 1
ATOM 6271 C CA . TYR B 1 297 ? 4.875 59.25 8.688 1 92.5 297 TYR B CA 1
ATOM 6272 C C . TYR B 1 297 ? 6.328 59.5 9.062 1 92.5 297 TYR B C 1
ATOM 6274 O O . TYR B 1 297 ? 7.191 59.625 8.195 1 92.5 297 TYR B O 1
ATOM 6282 N N . TYR B 1 298 ? 6.59 59.594 10.367 1 94.06 298 TYR B N 1
ATOM 6283 C CA . TYR B 1 298 ? 7.969 59.781 10.805 1 94.06 298 TYR B CA 1
ATOM 6284 C C . TYR B 1 298 ? 8.844 58.625 10.359 1 94.06 298 TYR B C 1
ATOM 6286 O O . TYR B 1 298 ? 9.938 58.812 9.828 1 94.06 298 TYR B O 1
ATOM 6294 N N . ASN B 1 299 ? 8.289 57.469 10.578 1 92.25 299 ASN B N 1
ATOM 6295 C CA . ASN B 1 299 ? 9.047 56.25 10.242 1 92.25 299 ASN B CA 1
ATOM 6296 C C . ASN B 1 299 ? 9.219 56.125 8.734 1 92.25 299 ASN B C 1
ATOM 6298 O O . ASN B 1 299 ? 10.172 55.469 8.273 1 92.25 299 ASN B O 1
ATOM 6302 N N . LEU B 1 300 ? 8.336 56.625 7.984 1 91.19 300 LEU B N 1
ATOM 6303 C CA . LEU B 1 300 ? 8.43 56.594 6.527 1 91.19 300 LEU B CA 1
ATOM 6304 C C . LEU B 1 300 ? 9.398 57.656 6.02 1 91.19 300 LEU B C 1
ATOM 6306 O O . LEU B 1 300 ? 9.797 57.625 4.855 1 91.19 300 LEU B O 1
ATOM 6310 N N . GLY B 1 301 ? 9.781 58.562 6.918 1 91.06 301 GLY B N 1
ATOM 6311 C CA . GLY B 1 301 ? 10.664 59.656 6.527 1 91.06 301 GLY B CA 1
ATOM 6312 C C . GLY B 1 301 ? 9.93 60.875 5.98 1 91.06 301 GLY B C 1
ATOM 6313 O O . GLY B 1 301 ? 10.547 61.781 5.434 1 91.06 301 GLY B O 1
ATOM 6314 N N . GLU B 1 302 ? 8.641 60.812 5.969 1 93.62 302 GLU B N 1
ATOM 6315 C CA . GLU B 1 302 ? 7.828 61.938 5.535 1 93.62 302 GLU B CA 1
ATOM 6316 C C . GLU B 1 302 ? 7.609 62.938 6.676 1 93.62 302 GLU B C 1
ATOM 6318 O O . GLU B 1 302 ? 6.5 63.031 7.203 1 93.62 302 GLU B O 1
ATOM 6323 N N . PHE B 1 303 ? 8.508 63.812 6.883 1 92.69 303 PHE B N 1
ATOM 6324 C CA . PHE B 1 303 ? 8.562 64.625 8.078 1 92.69 303 PHE B CA 1
ATOM 6325 C C . PHE B 1 303 ? 7.562 65.75 7.996 1 92.69 303 PHE B C 1
ATOM 6327 O O . PHE B 1 303 ? 7.023 66.188 9.016 1 92.69 303 PHE B O 1
ATOM 6334 N N . SER B 1 304 ? 7.262 66.188 6.77 1 93.38 304 SER B N 1
ATOM 6335 C CA . SER B 1 304 ? 6.266 67.25 6.617 1 93.38 304 SER B CA 1
ATOM 6336 C C . SER B 1 304 ? 4.898 66.812 7.117 1 93.38 304 SER B C 1
ATOM 6338 O O . SER B 1 304 ? 4.223 67.5 7.84 1 93.38 304 SER B O 1
ATOM 6340 N N . GLN B 1 305 ? 4.617 65.625 6.707 1 93.94 305 GLN B N 1
ATOM 6341 C CA . GLN B 1 305 ? 3.34 65.062 7.148 1 93.94 305 GLN B CA 1
ATOM 6342 C C . GLN B 1 305 ? 3.352 64.75 8.648 1 93.94 305 GLN B C 1
ATOM 6344 O O . GLN B 1 305 ? 2.342 64.938 9.328 1 93.94 305 GLN B O 1
ATOM 6349 N N . ALA B 1 306 ? 4.473 64.312 9.117 1 95.06 306 ALA B N 1
ATOM 6350 C CA . ALA B 1 306 ? 4.609 64.125 10.555 1 95.06 306 ALA B CA 1
ATOM 6351 C C . ALA B 1 306 ? 4.379 65.375 11.336 1 95.06 306 ALA B C 1
ATOM 6353 O O . ALA B 1 306 ? 3.674 65.375 12.352 1 95.06 306 ALA B O 1
ATOM 6354 N N . LEU B 1 307 ? 4.887 66.438 10.82 1 94.5 307 LEU B N 1
ATOM 6355 C CA . LEU B 1 307 ? 4.758 67.75 11.484 1 94.5 307 LEU B CA 1
ATOM 6356 C C . LEU B 1 307 ? 3.305 68.188 11.5 1 94.5 307 LEU B C 1
ATOM 6358 O O . LEU B 1 307 ? 2.842 68.75 12.477 1 94.5 307 LEU B O 1
ATOM 6362 N N . GLU B 1 308 ? 2.686 67.938 10.43 1 93.88 308 GLU B N 1
ATOM 6363 C CA . GLU B 1 308 ? 1.271 68.312 10.367 1 93.88 308 GLU B CA 1
ATOM 6364 C C . GLU B 1 308 ? 0.466 67.562 11.43 1 93.88 308 GLU B C 1
ATOM 6366 O O . GLU B 1 308 ? -0.415 68.125 12.07 1 93.88 308 GLU B O 1
ATOM 6371 N N . ASN B 1 309 ? 0.728 66.312 11.586 1 95.38 309 ASN B N 1
ATOM 6372 C CA . ASN B 1 309 ? 0.034 65.562 12.609 1 95.38 309 ASN B CA 1
ATOM 6373 C C . ASN B 1 309 ? 0.424 66 14.016 1 95.38 309 ASN B C 1
ATOM 6375 O O . ASN B 1 309 ? -0.403 65.938 14.93 1 95.38 309 ASN B O 1
ATOM 6379 N N . LEU B 1 310 ? 1.646 66.375 14.172 1 95.44 310 LEU B N 1
ATOM 6380 C CA . LEU B 1 310 ? 2.062 66.938 15.461 1 95.44 310 LEU B CA 1
ATOM 6381 C C . LEU B 1 310 ? 1.27 68.188 15.805 1 95.44 310 LEU B C 1
ATOM 6383 O O . LEU B 1 310 ? 0.836 68.312 16.953 1 95.44 310 LEU B O 1
ATOM 6387 N N . LYS B 1 311 ? 1.106 69 14.836 1 94.56 311 LYS B N 1
ATOM 6388 C CA . LYS B 1 311 ? 0.324 70.25 15.047 1 94.56 311 LYS B CA 1
ATOM 6389 C C . LYS B 1 311 ? -1.087 69.938 15.523 1 94.56 311 LYS B C 1
ATOM 6391 O O . LYS B 1 311 ? -1.611 70.562 16.438 1 94.56 311 LYS B O 1
ATOM 6396 N N . LYS B 1 312 ? -1.567 68.875 14.891 1 94 312 LYS B N 1
ATOM 6397 C CA . LYS B 1 312 ? -2.908 68.438 15.281 1 94 312 LYS B CA 1
ATOM 6398 C C . LYS B 1 312 ? -2.912 67.875 16.703 1 94 312 LYS B C 1
ATOM 6400 O O . LYS B 1 312 ? -3.859 68.125 17.453 1 94 312 LYS B O 1
ATOM 6405 N N . MET B 1 313 ? -1.942 67.188 17.078 1 94.44 313 MET B N 1
ATOM 6406 C CA . MET B 1 313 ? -1.811 66.625 18.422 1 94.44 313 MET B CA 1
ATOM 6407 C C . MET B 1 313 ? -1.778 67.75 19.453 1 94.44 313 MET B C 1
ATOM 6409 O O . MET B 1 313 ? -2.404 67.688 20.5 1 94.44 313 MET B O 1
ATOM 6413 N N . ILE B 1 314 ? -1.052 68.812 19.078 1 93.19 314 ILE B N 1
ATOM 6414 C CA . ILE B 1 314 ? -0.917 70 19.969 1 93.19 314 ILE B CA 1
ATOM 6415 C C . ILE B 1 314 ? -2.264 70.688 20.109 1 93.19 314 ILE B C 1
ATOM 6417 O O . ILE B 1 314 ? -2.68 71 21.219 1 93.19 314 ILE B O 1
ATOM 6421 N N . GLU B 1 315 ? -2.902 70.812 19 1 91.06 315 GLU B N 1
ATOM 6422 C CA . GLU B 1 315 ? -4.211 71.438 18.984 1 91.06 315 GLU B CA 1
ATOM 6423 C C . GLU B 1 315 ? -5.211 70.688 19.859 1 91.06 315 GLU B C 1
ATOM 6425 O O . GLU B 1 315 ? -6.023 71.312 20.547 1 91.06 315 GLU B O 1
ATOM 6430 N N . LEU B 1 316 ? -5.086 69.438 19.859 1 91.31 316 LEU B N 1
ATOM 6431 C CA . LEU B 1 316 ? -6.031 68.625 20.578 1 91.31 316 LEU B CA 1
ATOM 6432 C C . LEU B 1 316 ? -5.516 68.312 21.984 1 91.31 316 LEU B C 1
ATOM 6434 O O . LEU B 1 316 ? -6.152 67.562 22.734 1 91.31 316 LEU B O 1
ATOM 6438 N N . LYS B 1 317 ? -4.352 68.812 22.328 1 89.62 317 LYS B N 1
ATOM 6439 C CA . LYS B 1 317 ? -3.725 68.625 23.625 1 89.62 317 LYS B CA 1
ATOM 6440 C C . LYS B 1 317 ? -3.547 67.125 23.969 1 89.62 317 LYS B C 1
ATOM 6442 O O . LYS B 1 317 ? -3.928 66.688 25.047 1 89.62 317 LYS B O 1
ATOM 6447 N N . ASP B 1 318 ? -3.125 66.438 22.953 1 90.5 318 ASP B N 1
ATOM 6448 C CA . ASP B 1 318 ? -2.818 65.062 23.141 1 90.5 318 ASP B CA 1
ATOM 6449 C C . ASP B 1 318 ? -1.542 64.875 23.969 1 90.5 318 ASP B C 1
ATOM 6451 O O . ASP B 1 318 ? -0.498 64.5 23.422 1 90.5 318 ASP B O 1
ATOM 6455 N N . ILE B 1 319 ? -1.667 64.875 25.188 1 89.56 319 ILE B N 1
ATOM 6456 C CA . ILE B 1 319 ? -0.541 64.875 26.109 1 89.56 319 ILE B CA 1
ATOM 6457 C C . ILE B 1 319 ? 0.174 63.5 26.062 1 89.56 319 ILE B C 1
ATOM 6459 O O . ILE B 1 319 ? 1.405 63.469 26.016 1 89.56 319 ILE B O 1
ATOM 6463 N N . ILE B 1 320 ? -0.625 62.531 25.984 1 89.69 320 ILE B N 1
ATOM 6464 C CA . ILE B 1 320 ? -0.065 61.188 26.031 1 89.69 320 ILE B CA 1
ATOM 6465 C C . ILE B 1 320 ? 0.685 60.875 24.719 1 89.69 320 ILE B C 1
ATOM 6467 O O . ILE B 1 320 ? 1.797 60.344 24.75 1 89.69 320 ILE B O 1
ATOM 6471 N N . GLY B 1 321 ? 0.126 61.188 23.656 1 89.69 321 GLY B N 1
ATOM 6472 C CA . GLY B 1 321 ? 0.779 60.969 22.375 1 89.69 321 GLY B CA 1
ATOM 6473 C C . GLY B 1 321 ? 2.084 61.75 22.25 1 89.69 321 GLY B C 1
ATOM 6474 O O . GLY B 1 321 ? 3.088 61.188 21.797 1 89.69 321 GLY B O 1
ATOM 6475 N N . ILE B 1 322 ? 2.045 62.969 22.719 1 92.81 322 ILE B N 1
ATOM 6476 C CA . ILE B 1 322 ? 3.219 63.844 22.609 1 92.81 322 ILE B CA 1
ATOM 6477 C C . ILE B 1 322 ? 4.324 63.312 23.531 1 92.81 322 ILE B C 1
ATOM 6479 O O . ILE B 1 322 ? 5.492 63.25 23.125 1 92.81 322 ILE B O 1
ATOM 6483 N N . SER B 1 323 ? 3.889 62.875 24.672 1 92 323 SER B N 1
ATOM 6484 C CA . SER B 1 323 ? 4.863 62.344 25.609 1 92 323 SER B CA 1
ATOM 6485 C C . SER B 1 323 ? 5.52 61.094 25.047 1 92 323 SER B C 1
ATOM 6487 O O . SER B 1 323 ? 6.723 60.875 25.219 1 92 323 SER B O 1
ATOM 6489 N N . SER B 1 324 ? 4.754 60.344 24.359 1 91.5 324 SER B N 1
ATOM 6490 C CA . SER B 1 324 ? 5.23 59.062 23.875 1 91.5 324 SER B CA 1
ATOM 6491 C C . SER B 1 324 ? 6.227 59.25 22.734 1 91.5 324 SER B C 1
ATOM 6493 O O . SER B 1 324 ? 7.09 58.375 22.516 1 91.5 324 SER B O 1
ATOM 6495 N N . HIS B 1 325 ? 6.188 60.312 22.062 1 93.06 325 HIS B N 1
ATOM 6496 C CA . HIS B 1 325 ? 7.031 60.5 20.891 1 93.06 325 HIS B CA 1
ATOM 6497 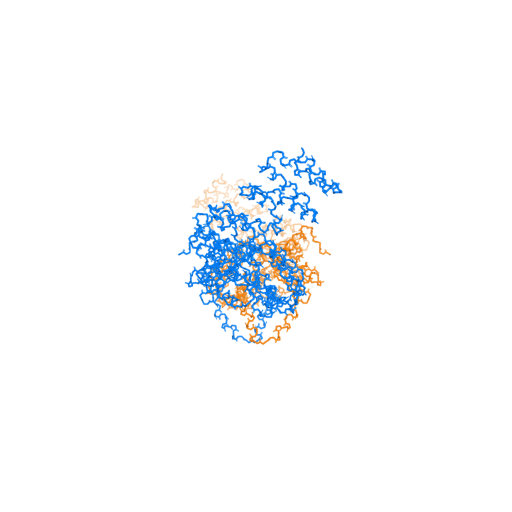C C . HIS B 1 325 ? 8 61.656 21.094 1 93.06 325 HIS B C 1
ATOM 6499 O O . HIS B 1 325 ? 8.469 62.25 20.109 1 93.06 325 HIS B O 1
ATOM 6505 N N . LYS B 1 326 ? 8.328 61.969 22.266 1 92.38 326 LYS B N 1
ATOM 6506 C CA . LYS B 1 326 ? 9.148 63.156 22.578 1 92.38 326 LYS B CA 1
ATOM 6507 C C . LYS B 1 326 ? 10.484 63.094 21.844 1 92.38 326 LYS B C 1
ATOM 6509 O O . LYS B 1 326 ? 10.961 64.125 21.344 1 92.38 326 LYS B O 1
ATOM 6514 N N . ASP B 1 327 ? 11.055 61.906 21.766 1 91.62 327 ASP B N 1
ATOM 6515 C CA . ASP B 1 327 ? 12.383 61.75 21.188 1 91.62 327 ASP B CA 1
ATOM 6516 C C . ASP B 1 327 ? 12.344 61.969 19.672 1 91.62 327 ASP B C 1
ATOM 6518 O O . ASP B 1 327 ? 13.32 62.438 19.078 1 91.62 327 ASP B O 1
ATOM 6522 N N . LYS B 1 328 ? 11.211 61.719 19.125 1 93.62 328 LYS B N 1
ATOM 6523 C CA . LYS B 1 328 ? 11.055 61.906 17.688 1 93.62 328 LYS B CA 1
ATOM 6524 C C . LYS B 1 328 ? 10.656 63.344 17.375 1 93.62 328 LYS B C 1
ATOM 6526 O O . LYS B 1 328 ? 10.977 63.875 16.297 1 93.62 328 LYS B O 1
ATOM 6531 N N . ILE B 1 329 ? 10.023 63.938 18.266 1 94.88 329 ILE B N 1
ATOM 6532 C CA . ILE B 1 329 ? 9.484 65.312 18.078 1 94.88 329 ILE B CA 1
ATOM 6533 C C . ILE B 1 329 ? 10.617 66.312 18.125 1 94.88 329 ILE B C 1
ATOM 6535 O O . ILE B 1 329 ? 10.672 67.25 17.297 1 94.88 329 ILE B O 1
ATOM 6539 N N . LEU B 1 330 ? 11.625 66.188 18.922 1 92.69 330 LEU B N 1
ATOM 6540 C CA . LEU B 1 330 ? 12.648 67.188 19.234 1 92.69 330 LEU B CA 1
ATOM 6541 C C . LEU B 1 330 ? 13.469 67.5 17.984 1 92.69 330 LEU B C 1
ATOM 6543 O O . LEU B 1 330 ? 13.625 68.688 17.641 1 92.69 330 LEU B O 1
ATOM 6547 N N . PRO B 1 331 ? 13.898 66.438 17.328 1 91.62 331 PRO B N 1
ATOM 6548 C CA . PRO B 1 331 ? 14.68 66.75 16.125 1 91.62 331 PRO B CA 1
ATOM 6549 C C . PRO B 1 331 ? 13.836 67.438 15.039 1 91.62 331 PRO B C 1
ATOM 6551 O O . PRO B 1 331 ? 14.367 68.188 14.227 1 91.62 331 PRO B O 1
ATOM 6554 N N . LEU B 1 332 ? 12.57 67.25 15.023 1 92.62 332 LEU B N 1
ATOM 6555 C CA . LEU B 1 332 ? 11.695 67.688 13.961 1 92.62 332 LEU B CA 1
ATOM 6556 C C . LEU B 1 332 ? 11.336 69.188 14.164 1 92.62 332 LEU B C 1
ATOM 6558 O O . LEU B 1 332 ? 11.062 69.875 13.203 1 92.62 332 LEU B O 1
ATOM 6562 N N . ILE B 1 333 ? 11.406 69.625 15.375 1 92.69 333 ILE B N 1
ATOM 6563 C CA . ILE B 1 333 ? 10.898 70.938 15.641 1 92.69 333 ILE B CA 1
ATOM 6564 C C . ILE B 1 333 ? 12.055 71.938 15.719 1 92.69 333 ILE B C 1
ATOM 6566 O O . ILE B 1 333 ? 11.852 73.125 15.883 1 92.69 333 ILE B O 1
ATOM 6570 N N . LYS B 1 334 ? 13.219 71.312 15.586 1 88.38 334 LYS B N 1
ATOM 6571 C CA . LYS B 1 334 ? 14.383 72.188 15.609 1 88.38 334 LYS B CA 1
ATOM 6572 C C . LYS B 1 334 ? 14.281 73.25 14.531 1 88.38 334 LYS B C 1
ATOM 6574 O O . LYS B 1 334 ? 14.078 72.938 13.359 1 88.38 334 LYS B O 1
ATOM 6579 N N . GLY B 1 335 ? 14.289 74.438 14.789 1 85.12 335 GLY B N 1
ATOM 6580 C CA . GLY B 1 335 ? 14.219 75.562 13.836 1 85.12 335 GLY B CA 1
ATOM 6581 C C . GLY B 1 335 ? 12.812 76.125 13.641 1 85.12 335 GLY B C 1
ATOM 6582 O O . GLY B 1 335 ? 12.594 77 12.805 1 85.12 335 GLY B O 1
ATOM 6583 N N . ASN B 1 336 ? 11.867 75.562 14.328 1 91.25 336 ASN B N 1
ATOM 6584 C CA . ASN B 1 336 ? 10.492 76.062 14.258 1 91.25 336 ASN B CA 1
ATOM 6585 C C . ASN B 1 336 ? 10.039 76.688 15.578 1 91.25 336 ASN B C 1
ATOM 6587 O O . ASN B 1 336 ? 9.398 76 16.391 1 91.25 336 ASN B O 1
ATOM 6591 N N . PRO B 1 337 ? 10.266 77.938 15.75 1 91.25 337 PRO B N 1
ATOM 6592 C CA . PRO B 1 337 ? 10.008 78.625 17.031 1 91.25 337 PRO B CA 1
ATOM 6593 C C . PRO B 1 337 ? 8.539 78.562 17.438 1 91.25 337 PRO B C 1
ATOM 6595 O O . PRO B 1 337 ? 8.219 78.438 18.625 1 91.25 337 PRO B O 1
ATOM 6598 N N . ASP B 1 338 ? 7.746 78.562 16.422 1 92.38 338 ASP B N 1
ATOM 6599 C CA . ASP B 1 338 ? 6.32 78.562 16.719 1 92.38 338 ASP B CA 1
ATOM 6600 C C . ASP B 1 338 ? 5.891 77.25 17.328 1 92.38 338 ASP B C 1
ATOM 6602 O O . ASP B 1 338 ? 5.129 77.188 18.297 1 92.38 338 ASP B O 1
ATOM 6606 N N . LEU B 1 339 ? 6.402 76.25 16.781 1 94.44 339 LEU B N 1
ATOM 6607 C CA . LEU B 1 339 ? 6.062 74.875 17.297 1 94.44 339 LEU B CA 1
ATOM 6608 C C . LEU B 1 339 ? 6.68 74.688 18.688 1 94.44 339 LEU B C 1
ATOM 6610 O O . LEU B 1 339 ? 6.051 74.062 19.562 1 94.44 339 LEU B O 1
ATOM 6614 N N . ILE B 1 340 ? 7.879 75.188 18.875 1 94.94 340 ILE B N 1
ATOM 6615 C CA . ILE B 1 340 ? 8.547 75.062 20.172 1 94.94 340 ILE B CA 1
ATOM 6616 C C . ILE B 1 340 ? 7.738 75.812 21.234 1 94.94 340 ILE B C 1
ATOM 6618 O O . ILE B 1 340 ? 7.535 75.312 22.344 1 94.94 340 ILE B O 1
ATOM 6622 N N . LYS B 1 341 ? 7.305 76.938 20.797 1 95 341 LYS B N 1
ATOM 6623 C CA . LYS B 1 341 ? 6.512 77.75 21.719 1 95 341 LYS B CA 1
ATOM 6624 C C . LYS B 1 341 ? 5.211 77.062 22.094 1 95 341 LYS B C 1
ATOM 6626 O O . LYS B 1 341 ? 4.82 77 23.266 1 95 341 LYS B O 1
ATOM 6631 N N . SER B 1 342 ? 4.594 76.562 21.078 1 94.94 342 SER B N 1
ATOM 6632 C CA . SER B 1 342 ? 3.344 75.812 21.328 1 94.94 342 SER B CA 1
ATOM 6633 C C . SER B 1 342 ? 3.557 74.625 22.266 1 94.94 342 SER B C 1
ATOM 6635 O O . SER B 1 342 ? 2.744 74.375 23.156 1 94.94 342 SER B O 1
ATOM 6637 N N . LEU B 1 343 ? 4.547 73.938 22.078 1 95.75 343 LEU B N 1
ATOM 6638 C CA . LEU B 1 343 ? 4.852 72.75 22.906 1 95.75 343 LEU B CA 1
ATOM 6639 C C . LEU B 1 343 ? 5.223 73.188 24.328 1 95.75 343 LEU B C 1
ATOM 6641 O O . LEU B 1 343 ? 4.883 72.562 25.297 1 95.75 343 LEU B O 1
ATOM 6645 N N . TYR B 1 344 ? 5.91 74.375 24.406 1 95.19 344 TYR B N 1
ATOM 6646 C CA . TYR B 1 344 ? 6.242 74.938 25.703 1 95.19 344 TYR B CA 1
ATOM 6647 C C . TYR B 1 344 ? 4.984 75.25 26.5 1 95.19 344 TYR B C 1
ATOM 6649 O O . TYR B 1 344 ? 4.855 74.875 27.672 1 95.19 344 TYR B O 1
ATOM 6657 N N . GLU B 1 345 ? 4.121 75.812 25.781 1 94.12 345 GLU B N 1
ATOM 6658 C CA . GLU B 1 345 ? 2.879 76.25 26.438 1 94.12 345 GLU B CA 1
ATOM 6659 C C . GLU B 1 345 ? 2.094 75 26.922 1 94.12 345 GLU B C 1
ATOM 6661 O O . GLU B 1 345 ? 1.457 75.062 27.969 1 94.12 345 GLU B O 1
ATOM 6666 N N . LEU B 1 346 ? 2.186 74 26.188 1 93.06 346 LEU B N 1
ATOM 6667 C CA . LEU B 1 346 ? 1.482 72.812 26.562 1 93.06 346 LEU B CA 1
ATOM 6668 C C . LEU B 1 346 ? 2.199 72.062 27.703 1 93.06 346 LEU B C 1
ATOM 6670 O O . LEU B 1 346 ? 1.556 71.5 28.578 1 93.06 346 LEU B O 1
ATOM 6674 N N . SER B 1 347 ? 3.471 72.062 27.766 1 92.81 347 SER B N 1
ATOM 6675 C CA . SER B 1 347 ? 4.281 71.312 28.703 1 92.81 347 SER B CA 1
ATOM 6676 C C . SER B 1 347 ? 4.316 71.938 30.078 1 92.81 347 SER B C 1
ATOM 6678 O O . SER B 1 347 ? 4.457 71.312 31.094 1 92.81 347 SER B O 1
ATOM 6680 N N . LYS B 1 348 ? 4.172 73.25 30.094 1 89.88 348 LYS B N 1
ATOM 6681 C CA . LYS B 1 348 ? 4.363 74 31.344 1 89.88 348 LYS B CA 1
ATOM 6682 C C . LYS B 1 348 ? 3.318 73.562 32.375 1 89.88 348 LYS B C 1
ATOM 6684 O O . LYS B 1 348 ? 3.586 73.625 33.594 1 89.88 348 LYS B O 1
ATOM 6689 N N . ASP B 1 349 ? 2.195 73.125 31.875 1 86.19 349 ASP B N 1
ATOM 6690 C CA . ASP B 1 349 ? 1.12 72.875 32.844 1 86.19 349 ASP B CA 1
ATOM 6691 C C . ASP B 1 349 ? 0.789 71.375 32.906 1 86.19 349 ASP B C 1
ATOM 6693 O O . ASP B 1 349 ? -0.247 71 33.438 1 86.19 349 ASP B O 1
ATOM 6697 N N . ASN B 1 350 ? 1.579 70.625 32.344 1 90.5 350 ASN B N 1
ATOM 6698 C CA . ASN B 1 350 ? 1.323 69.188 32.312 1 90.5 350 ASN B CA 1
ATOM 6699 C C . ASN B 1 350 ? 2.539 68.438 32.781 1 90.5 350 ASN B C 1
ATOM 6701 O O . ASN B 1 350 ? 3.559 68.375 32.094 1 90.5 350 ASN B O 1
ATOM 6705 N N . VAL B 1 351 ? 2.34 67.75 33.844 1 88.12 351 VAL B N 1
ATOM 6706 C CA . VAL B 1 351 ? 3.439 67 34.5 1 88.12 351 VAL B CA 1
ATOM 6707 C C . VAL B 1 351 ? 3.986 65.938 33.594 1 88.12 351 VAL B C 1
ATOM 6709 O O . VAL B 1 351 ? 5.191 65.688 33.562 1 88.12 351 VAL B O 1
ATOM 6712 N N . VAL B 1 352 ? 3.158 65.375 32.781 1 89.69 352 VAL B N 1
ATOM 6713 C CA . VAL B 1 352 ? 3.529 64.25 31.906 1 89.69 352 VAL B CA 1
ATOM 6714 C C . VAL B 1 352 ? 4.523 64.75 30.844 1 89.69 352 VAL B C 1
ATOM 6716 O O . VAL B 1 352 ? 5.352 63.969 30.359 1 89.69 352 VAL B O 1
ATOM 6719 N N . LEU B 1 353 ? 4.602 66 30.625 1 92.69 353 LEU B N 1
ATOM 6720 C CA . LEU B 1 353 ? 5.418 66.562 29.547 1 92.69 353 LEU B CA 1
ATOM 6721 C C . LEU B 1 353 ? 6.648 67.25 30.094 1 92.69 353 LEU B C 1
ATOM 6723 O O . LEU B 1 353 ? 7.352 67.938 29.359 1 92.69 353 LEU B O 1
ATOM 6727 N N . TYR B 1 354 ? 6.969 67.125 31.312 1 90.62 354 TYR B N 1
ATOM 6728 C CA . TYR B 1 354 ? 8.117 67.75 31.922 1 90.62 354 TYR B CA 1
ATOM 6729 C C . TYR B 1 354 ? 9.414 67.312 31.266 1 90.62 354 TYR B C 1
ATOM 6731 O O . TYR B 1 354 ? 10.312 68.125 31.031 1 90.62 354 TYR B O 1
ATOM 6739 N N . PRO B 1 355 ? 9.43 66.062 30.969 1 91.19 355 PRO B N 1
ATOM 6740 C CA . PRO B 1 355 ? 10.641 65.688 30.234 1 91.19 355 PRO B CA 1
ATOM 6741 C C . PRO B 1 355 ? 10.805 66.438 28.922 1 91.19 355 PRO B C 1
ATOM 6743 O O . PRO B 1 355 ? 11.922 66.812 28.547 1 91.19 355 PRO B O 1
ATOM 6746 N N . LEU B 1 356 ? 9.711 66.562 28.375 1 93.88 356 LEU B N 1
ATOM 6747 C CA . LEU B 1 356 ? 9.766 67.312 27.125 1 93.88 356 LEU B CA 1
ATOM 6748 C C . LEU B 1 356 ? 10.141 68.812 27.391 1 93.88 356 LEU B C 1
ATOM 6750 O O . LEU B 1 356 ? 10.914 69.375 26.625 1 93.88 356 LEU B O 1
ATOM 6754 N N . LEU B 1 357 ? 9.633 69.375 28.375 1 93.38 357 LEU B N 1
ATOM 6755 C CA . LEU B 1 357 ? 9.914 70.812 28.766 1 93.38 357 LEU B CA 1
ATOM 6756 C C . LEU B 1 357 ? 11.414 71 28.922 1 93.38 357 LEU B C 1
ATOM 6758 O O . LEU B 1 357 ? 11.945 72 28.422 1 93.38 357 LEU B O 1
ATOM 6762 N N . ILE B 1 358 ? 12.031 70.062 29.547 1 92.31 358 ILE B N 1
ATOM 6763 C CA . ILE B 1 358 ? 13.469 70.125 29.797 1 92.31 358 ILE B CA 1
ATOM 6764 C C . ILE B 1 358 ? 14.227 70.062 28.469 1 92.31 358 ILE B C 1
ATOM 6766 O O . ILE B 1 358 ? 15.141 70.875 28.234 1 92.31 358 ILE B O 1
ATOM 6770 N N . ASN B 1 359 ? 13.758 69.312 27.625 1 93.5 359 ASN B N 1
ATOM 6771 C CA . ASN B 1 359 ? 14.461 69.062 26.375 1 93.5 359 ASN B CA 1
ATOM 6772 C C . ASN B 1 359 ? 14.203 70.25 25.391 1 93.5 359 ASN B C 1
ATOM 6774 O O . ASN B 1 359 ? 15.008 70.5 24.5 1 93.5 359 ASN B O 1
ATOM 6778 N N . LEU B 1 360 ? 13.141 70.875 25.578 1 94.5 360 LEU B N 1
ATOM 6779 C CA . LEU B 1 360 ? 12.812 72 24.719 1 94.5 360 LEU B CA 1
ATOM 6780 C C . LEU B 1 360 ? 13.836 73.125 24.859 1 94.5 360 LEU B C 1
ATOM 6782 O O . LEU B 1 360 ? 14.062 73.875 23.922 1 94.5 360 LEU B O 1
ATOM 6786 N N . TYR B 1 361 ? 14.469 73.188 26.016 1 94.06 361 TYR B N 1
ATOM 6787 C CA . TYR B 1 361 ? 15.492 74.188 26.281 1 94.06 361 TYR B CA 1
ATOM 6788 C C . TYR B 1 361 ? 16.625 74.125 25.281 1 94.06 361 TYR B C 1
ATOM 6790 O O . TYR B 1 361 ? 17.172 75.125 24.844 1 94.06 361 TYR B O 1
ATOM 6798 N N . ASP B 1 362 ? 16.891 72.938 24.859 1 91.31 362 ASP B N 1
ATOM 6799 C CA . ASP B 1 362 ? 18.047 72.688 24 1 91.31 362 ASP B CA 1
ATOM 6800 C C . ASP B 1 362 ? 17.75 73.062 22.562 1 91.31 362 ASP B C 1
ATOM 6802 O O . ASP B 1 362 ? 18.656 73.312 21.766 1 91.31 362 ASP B O 1
ATOM 6806 N N . VAL B 1 363 ? 16.5 73.188 22.281 1 92.75 363 VAL B N 1
ATOM 6807 C CA . VAL B 1 363 ? 16.172 73.438 20.891 1 92.75 363 VAL B CA 1
ATOM 6808 C C . VAL B 1 363 ? 15.578 74.875 20.781 1 92.75 363 VAL B C 1
ATOM 6810 O O . VAL B 1 363 ? 15.375 75.375 19.688 1 92.75 363 VAL B O 1
ATOM 6813 N N . ALA B 1 364 ? 15.359 75.438 21.875 1 93 364 ALA B N 1
ATOM 6814 C CA . ALA B 1 364 ? 14.805 76.812 21.906 1 93 364 ALA B CA 1
ATOM 6815 C C . ALA B 1 364 ? 15.898 77.875 21.75 1 93 364 ALA B C 1
ATOM 6817 O O . ALA B 1 364 ? 17.078 77.562 21.938 1 93 364 ALA B O 1
ATOM 6818 N N . SER B 1 365 ? 15.508 79.062 21.281 1 90.31 365 SER B N 1
ATOM 6819 C CA . SER B 1 365 ? 16.438 80.188 21.141 1 90.31 365 SER B CA 1
ATOM 6820 C C . SER B 1 365 ? 15.789 81.5 21.562 1 90.31 365 SER B C 1
ATOM 6822 O O . SER B 1 365 ? 14.57 81.562 21.688 1 90.31 365 SER B O 1
ATOM 6824 N N . GLY B 1 366 ? 16.594 82.438 21.969 1 88.94 366 GLY B N 1
ATOM 6825 C CA . GLY B 1 366 ? 16.156 83.812 22.25 1 88.94 366 GLY B CA 1
ATOM 6826 C C . GLY B 1 366 ? 15.328 83.938 23.516 1 88.94 366 GLY B C 1
ATOM 6827 O O . GLY B 1 366 ? 15.719 83.375 24.562 1 88.94 366 GLY B O 1
ATOM 6828 N N . SER B 1 367 ? 14.305 84.625 23.469 1 91.69 367 SER B N 1
ATOM 6829 C CA . SER B 1 367 ? 13.484 84.875 24.641 1 91.69 367 SER B CA 1
ATOM 6830 C C . SER B 1 367 ? 12.766 83.625 25.141 1 91.69 367 SER B C 1
ATOM 6832 O O . SER B 1 367 ? 12.547 83.5 26.328 1 91.69 367 SER B O 1
ATOM 6834 N N . LEU B 1 368 ? 12.578 82.812 24.156 1 92.62 368 LEU B N 1
ATOM 6835 C CA . LEU B 1 368 ? 11.867 81.625 24.531 1 92.62 368 LEU B CA 1
ATOM 6836 C C . LEU B 1 368 ? 12.742 80.688 25.391 1 92.62 368 LEU B C 1
ATOM 6838 O O . LEU B 1 368 ? 12.25 80.062 26.328 1 92.62 368 LEU B O 1
ATOM 6842 N N . LYS B 1 369 ? 13.961 80.625 25.078 1 93.88 369 LYS B N 1
ATOM 6843 C CA . LYS B 1 369 ? 14.906 79.875 25.875 1 93.88 369 LYS B CA 1
ATOM 6844 C C . LYS B 1 369 ? 14.953 80.375 27.312 1 93.88 369 LYS B C 1
ATOM 6846 O O . LYS B 1 369 ? 14.961 79.562 28.25 1 93.88 369 LYS B O 1
ATOM 6851 N N . TYR B 1 370 ? 14.859 81.688 27.438 1 92.69 370 TYR B N 1
ATOM 6852 C CA . TYR B 1 370 ? 14.836 82.312 28.75 1 92.69 370 TYR B CA 1
ATOM 6853 C C . TYR B 1 370 ? 13.539 81.938 29.484 1 92.69 370 TYR B C 1
ATOM 6855 O O . TYR B 1 370 ? 13.562 81.625 30.672 1 92.69 370 TYR B O 1
ATOM 6863 N N . ASP B 1 371 ? 12.508 82 28.766 1 92.62 371 ASP B N 1
ATOM 6864 C CA . ASP B 1 371 ? 11.211 81.688 29.375 1 92.62 371 ASP B CA 1
ATOM 6865 C C . ASP B 1 371 ? 11.172 80.25 29.906 1 92.62 371 ASP B C 1
ATOM 6867 O O . ASP B 1 371 ? 10.609 80 30.969 1 92.62 371 ASP B O 1
ATOM 6871 N N . ILE B 1 372 ? 11.703 79.438 29.156 1 93.94 372 ILE B N 1
ATOM 6872 C CA . ILE B 1 372 ? 11.742 78.062 29.547 1 93.94 372 ILE B CA 1
ATOM 6873 C C . ILE B 1 372 ? 12.562 77.875 30.828 1 93.94 372 ILE B C 1
ATOM 6875 O O . ILE B 1 372 ? 12.148 77.188 31.75 1 93.94 372 ILE B O 1
ATOM 6879 N N . ALA B 1 373 ? 13.617 78.562 30.891 1 92.38 373 ALA B N 1
ATOM 6880 C CA . ALA B 1 373 ? 14.461 78.5 32.062 1 92.38 373 ALA B CA 1
ATOM 6881 C C . ALA B 1 373 ? 13.711 79 33.312 1 92.38 373 ALA B C 1
ATOM 6883 O O . ALA B 1 373 ? 13.797 78.375 34.375 1 92.38 373 ALA B O 1
ATOM 6884 N N . VAL B 1 374 ? 13 80 33.062 1 92.75 374 VAL B N 1
ATOM 6885 C CA . VAL B 1 374 ? 12.227 80.562 34.156 1 92.75 374 VAL B CA 1
ATOM 6886 C C . VAL B 1 374 ? 11.172 79.562 34.625 1 92.75 374 VAL B C 1
ATOM 6888 O O . VAL B 1 374 ? 10.977 79.375 35.812 1 92.75 374 VAL B O 1
ATOM 6891 N N . THR B 1 375 ? 10.586 79.062 33.625 1 93.56 375 THR B N 1
ATOM 6892 C CA . THR B 1 375 ? 9.555 78.062 33.969 1 93.56 375 THR B CA 1
ATOM 6893 C C . THR B 1 375 ? 10.148 76.875 34.719 1 93.56 375 THR B C 1
ATOM 6895 O O . THR B 1 375 ? 9.562 76.375 35.688 1 93.56 375 THR B O 1
ATOM 6898 N N . VAL B 1 376 ? 11.211 76.375 34.281 1 91.94 376 VAL B N 1
ATOM 6899 C CA . VAL B 1 376 ? 11.906 75.312 34.938 1 91.94 376 VAL B CA 1
ATOM 6900 C C . VAL B 1 376 ? 12.25 75.625 36.375 1 91.94 376 VAL B C 1
ATOM 6902 O O . VAL B 1 376 ? 12.102 74.812 37.281 1 91.94 376 VAL B O 1
ATOM 6905 N N . MET B 1 377 ? 12.633 76.812 36.562 1 89.38 377 MET B N 1
ATOM 6906 C CA . MET B 1 377 ? 12.945 77.312 37.906 1 89.38 377 MET B CA 1
ATOM 6907 C C . MET B 1 377 ? 11.703 77.312 38.781 1 89.38 377 MET B C 1
ATOM 6909 O O . MET B 1 377 ? 11.742 76.875 39.938 1 89.38 377 MET B O 1
ATOM 6913 N N . ASP B 1 378 ? 10.656 77.812 38.094 1 88.88 378 ASP B N 1
ATOM 6914 C CA . ASP B 1 378 ? 9.406 77.875 38.844 1 88.88 378 ASP B CA 1
ATOM 6915 C C . ASP B 1 378 ? 8.883 76.5 39.219 1 88.88 378 ASP B C 1
ATOM 6917 O O . ASP B 1 378 ? 8.289 76.312 40.281 1 88.88 378 ASP B O 1
ATOM 6921 N N . LYS B 1 379 ? 9.211 75.562 38.406 1 89.31 379 LYS B N 1
ATOM 6922 C CA . LYS B 1 379 ? 8.656 74.25 38.625 1 89.31 379 LYS B CA 1
ATOM 6923 C C . LYS B 1 379 ? 9.719 73.312 39.125 1 89.31 379 LYS B C 1
ATOM 6925 O O . LYS B 1 379 ? 9.562 72.062 39.062 1 89.31 379 LYS B O 1
ATOM 6930 N N . PHE B 1 380 ? 10.797 73.75 39.656 1 87.38 380 PHE B N 1
ATOM 6931 C CA . PHE B 1 380 ? 11.977 72.938 39.969 1 87.38 380 PHE B CA 1
ATOM 6932 C C . PHE B 1 380 ? 11.688 71.938 41.062 1 87.38 380 PHE B C 1
ATOM 6934 O O . PHE B 1 380 ? 12.266 70.875 41.094 1 87.38 380 PHE B O 1
ATOM 6941 N N . LEU B 1 381 ? 10.703 72.25 41.906 1 83.25 381 LEU B N 1
ATOM 6942 C CA . LEU B 1 381 ? 10.359 71.312 42.969 1 83.25 381 LEU B CA 1
ATOM 6943 C C . LEU B 1 381 ? 9.719 70.062 42.406 1 83.25 381 LEU B C 1
ATOM 6945 O O . LEU B 1 381 ? 9.977 68.938 42.906 1 83.25 381 LEU B O 1
ATOM 6949 N N . SER B 1 382 ? 9.016 70.312 41.375 1 84 382 SER B N 1
ATOM 6950 C CA . SER B 1 382 ? 8.344 69.125 40.75 1 84 382 SER B CA 1
ATOM 6951 C C . SER B 1 382 ? 9.266 68.438 39.781 1 84 382 SER B C 1
ATOM 6953 O O . SER B 1 382 ? 9.016 67.25 39.438 1 84 382 SER B O 1
ATOM 6955 N N . LEU B 1 383 ? 10.383 69.062 39.469 1 85.31 383 LEU B N 1
ATOM 6956 C CA . LEU B 1 383 ? 11.297 68.562 38.469 1 85.31 383 LEU B CA 1
ATOM 6957 C C . LEU B 1 383 ? 12.539 67.938 39.125 1 85.31 383 LEU B C 1
ATOM 6959 O O . LEU B 1 383 ? 13.57 67.75 38.469 1 85.31 383 LEU B O 1
ATOM 6963 N N . LYS B 1 384 ? 12.391 67.625 40.344 1 83.69 384 LYS B N 1
ATOM 6964 C CA . LYS B 1 384 ? 13.531 67.125 41.125 1 83.69 384 LYS B CA 1
ATOM 6965 C C . LYS B 1 384 ? 14.133 65.875 40.5 1 83.69 384 LYS B C 1
ATOM 6967 O O . LYS B 1 384 ? 15.336 65.625 40.625 1 83.69 384 LYS B O 1
ATOM 6972 N N . ASP B 1 385 ? 13.344 65.188 39.75 1 85.75 385 ASP B N 1
ATOM 6973 C CA . ASP B 1 385 ? 13.805 63.938 39.125 1 85.75 385 ASP B CA 1
ATOM 6974 C C . ASP B 1 385 ? 14.734 64.25 37.938 1 85.75 385 ASP B C 1
ATOM 6976 O O . ASP B 1 385 ? 15.383 63.344 37.406 1 85.75 385 ASP B O 1
ATOM 6980 N N . TYR B 1 386 ? 14.836 65.5 37.656 1 88.06 386 TYR B N 1
ATOM 6981 C CA . TYR B 1 386 ? 15.703 65.938 36.594 1 88.06 386 TYR B CA 1
ATOM 6982 C C . TYR B 1 386 ? 16.719 66.938 37.094 1 88.06 386 TYR B C 1
ATOM 6984 O O . TYR B 1 386 ? 17.062 67.938 36.375 1 88.06 386 TYR B O 1
ATOM 6992 N N . CYS B 1 387 ? 17.219 66.688 38.188 1 89.56 387 CYS B N 1
ATOM 6993 C CA . CYS B 1 387 ? 18.031 67.625 38.938 1 89.56 387 CYS B CA 1
ATOM 6994 C C . CYS B 1 387 ? 19.219 68.125 38.094 1 89.56 387 CYS B C 1
ATOM 6996 O O . CYS B 1 387 ? 19.422 69.312 37.938 1 89.56 387 CYS B O 1
ATOM 6998 N N . PRO B 1 388 ? 19.953 67.188 37.469 1 90.38 388 PRO B N 1
ATOM 6999 C CA . PRO B 1 388 ? 21.109 67.688 36.719 1 90.38 388 PRO B CA 1
ATOM 7000 C C . PRO B 1 388 ? 20.719 68.625 35.594 1 90.38 388 PRO B C 1
ATOM 7002 O O . PRO B 1 388 ? 21.391 69.625 35.375 1 90.38 388 PRO B O 1
ATOM 7005 N N . ASP B 1 389 ? 19.625 68.312 35.031 1 92.06 389 ASP B N 1
ATOM 7006 C CA . ASP B 1 389 ? 19.172 69.125 33.906 1 92.06 389 ASP B CA 1
ATOM 7007 C C . ASP B 1 389 ? 18.641 70.5 34.375 1 92.06 389 ASP B C 1
ATOM 7009 O O . ASP B 1 389 ? 18.906 71.5 33.75 1 92.06 389 ASP B O 1
ATOM 7013 N N . VAL B 1 390 ? 17.969 70.438 35.406 1 93 390 VAL B N 1
ATOM 7014 C CA . VAL B 1 390 ? 17.438 71.688 35.969 1 93 390 VAL B CA 1
ATOM 7015 C C . VAL B 1 390 ? 18.594 72.625 36.375 1 93 390 VAL B C 1
ATOM 7017 O O . VAL B 1 390 ? 18.578 73.812 36.031 1 93 390 VAL B O 1
ATOM 7020 N N . ILE B 1 391 ? 19.578 72.125 36.969 1 92.38 391 ILE B N 1
ATOM 7021 C CA . ILE B 1 391 ? 20.719 72.875 37.406 1 92.38 391 ILE B CA 1
ATOM 7022 C C . ILE B 1 391 ? 21.469 73.438 36.219 1 92.38 391 ILE B C 1
ATOM 7024 O O . ILE B 1 391 ? 21.875 74.625 36.219 1 92.38 391 ILE B O 1
ATOM 7028 N N . ARG B 1 392 ? 21.609 72.625 35.281 1 92.69 392 ARG B N 1
ATOM 7029 C CA . ARG B 1 392 ? 22.266 73.062 34.062 1 92.69 392 ARG B CA 1
ATOM 7030 C C . ARG B 1 392 ? 21.531 74.25 33.469 1 92.69 392 ARG B C 1
ATOM 7032 O O . ARG B 1 392 ? 22.141 75.312 33.156 1 92.69 392 ARG B O 1
ATOM 7039 N N . ILE B 1 393 ? 20.281 74.125 33.344 1 94.12 393 ILE B N 1
ATOM 7040 C CA . ILE B 1 393 ? 19.469 75.188 32.688 1 94.12 393 ILE B CA 1
ATOM 7041 C C . ILE B 1 393 ? 19.516 76.438 33.5 1 94.12 393 ILE B C 1
ATOM 7043 O O . ILE B 1 393 ? 19.766 77.562 32.969 1 94.12 393 ILE B O 1
ATOM 7047 N N . VAL B 1 394 ? 19.438 76.312 34.75 1 91.38 394 VAL B N 1
ATOM 7048 C CA . VAL B 1 394 ? 19.469 77.5 35.625 1 91.38 394 VAL B CA 1
ATOM 7049 C C . VAL B 1 394 ? 20.875 78.062 35.656 1 91.38 394 VAL B C 1
ATOM 7051 O O . VAL B 1 394 ? 21.047 79.312 35.688 1 91.38 394 VAL B O 1
ATOM 7054 N N . GLY B 1 395 ? 21.828 77.25 35.719 1 91.31 395 GLY B N 1
ATOM 7055 C CA . GLY B 1 395 ? 23.219 77.688 35.719 1 91.31 395 GLY B CA 1
ATOM 7056 C C . GLY B 1 395 ? 23.578 78.5 34.469 1 91.31 395 GLY B C 1
ATOM 7057 O O . GLY B 1 395 ? 24.375 79.438 34.531 1 91.31 395 GLY B O 1
ATOM 7058 N N . GLU B 1 396 ? 22.938 78.188 33.375 1 91.94 396 GLU B N 1
ATOM 7059 C CA . GLU B 1 396 ? 23.234 78.875 32.125 1 91.94 396 GLU B CA 1
ATOM 7060 C C . GLU B 1 396 ? 22.469 80.188 32 1 91.94 396 GLU B C 1
ATOM 7062 O O . GLU B 1 396 ? 22.984 81.188 31.469 1 91.94 396 GLU B O 1
ATOM 7067 N N . GLN B 1 397 ? 21.25 80.188 32.625 1 91.19 397 GLN B N 1
ATOM 7068 C CA . GLN B 1 397 ? 20.391 81.312 32.281 1 91.19 397 GLN B CA 1
ATOM 7069 C C . GLN B 1 397 ? 20.156 82.188 33.531 1 91.19 397 GLN B C 1
ATOM 7071 O O . GLN B 1 397 ? 19.875 83.375 33.406 1 91.19 397 GLN B O 1
ATOM 7076 N N . ARG B 1 398 ? 20.219 81.562 34.719 1 88.12 398 ARG B N 1
ATOM 7077 C CA . ARG B 1 398 ? 19.875 82.25 35.969 1 88.12 398 ARG B CA 1
ATOM 7078 C C . ARG B 1 398 ? 20.875 81.938 37.062 1 88.12 398 ARG B C 1
ATOM 7080 O O . ARG B 1 398 ? 20.484 81.438 38.125 1 88.12 398 ARG B O 1
ATOM 7087 N N . LYS B 1 399 ? 22.016 82.375 36.875 1 88.19 399 LYS B N 1
ATOM 7088 C CA . LYS B 1 399 ? 23.125 82.062 37.75 1 88.19 399 LYS B CA 1
ATOM 7089 C C . LYS B 1 399 ? 22.859 82.562 39.188 1 88.19 399 LYS B C 1
ATOM 7091 O O . LYS B 1 399 ? 23.25 81.875 40.156 1 88.19 399 LYS B O 1
ATOM 7096 N N . GLU B 1 400 ? 22.188 83.562 39.281 1 87.94 400 GLU B N 1
ATOM 7097 C CA . GLU B 1 400 ? 21.969 84.188 40.562 1 87.94 400 GLU B CA 1
ATOM 7098 C C . GLU B 1 400 ? 21.062 83.375 41.438 1 87.94 400 GLU B C 1
ATOM 7100 O O . GLU B 1 400 ? 21.062 83.5 42.688 1 87.94 400 GLU B O 1
ATOM 7105 N N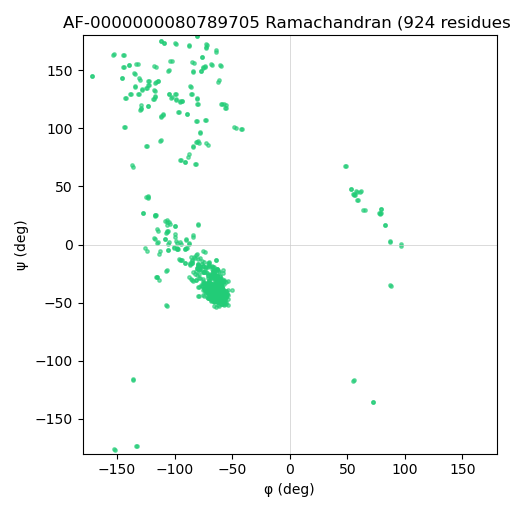 . LYS B 1 401 ? 20.391 82.562 40.844 1 90.19 401 LYS B N 1
ATOM 7106 C CA . LYS B 1 401 ? 19.438 81.75 41.625 1 90.19 401 LYS B CA 1
ATOM 7107 C C . LYS B 1 401 ? 19.938 80.375 41.812 1 90.19 401 LYS B C 1
ATOM 7109 O O . LYS B 1 401 ? 19.297 79.562 42.5 1 90.19 401 LYS B O 1
ATOM 7114 N N . LEU B 1 402 ? 21.078 80.062 41.344 1 91.88 402 LEU B N 1
ATOM 7115 C CA . LEU B 1 402 ? 21.578 78.688 41.25 1 91.88 402 LEU B CA 1
ATOM 7116 C C . LEU B 1 402 ? 21.812 78.125 42.656 1 91.88 402 LEU B C 1
ATOM 7118 O O . LEU B 1 402 ? 21.438 77 42.938 1 91.88 402 LEU B O 1
ATOM 7122 N N . SER B 1 403 ? 22.375 78.875 43.469 1 89 403 SER B N 1
ATOM 7123 C CA . SER B 1 403 ? 22.672 78.438 44.812 1 89 403 SER B CA 1
ATOM 7124 C C . SER B 1 403 ? 21.406 78 45.562 1 89 403 SER B C 1
ATOM 7126 O O . SER B 1 403 ? 21.344 76.938 46.188 1 89 403 SER B O 1
ATOM 7128 N N . TYR B 1 404 ? 20.484 78.875 45.438 1 89.19 404 TYR B N 1
ATOM 7129 C CA . TYR B 1 404 ? 19.203 78.625 46.094 1 89.19 404 TYR B CA 1
ATOM 7130 C C . TYR B 1 404 ? 18.547 77.375 45.562 1 89.19 404 TYR B C 1
ATOM 7132 O O . TYR B 1 404 ? 18.062 76.562 46.312 1 89.19 404 TYR B O 1
ATOM 7140 N N . ILE B 1 405 ? 18.594 77.188 44.312 1 91.38 405 ILE B N 1
ATOM 7141 C CA . ILE B 1 405 ? 17.922 76.062 43.656 1 91.38 405 ILE B CA 1
ATOM 7142 C C . ILE B 1 405 ? 18.641 74.75 44 1 91.38 405 ILE B C 1
ATOM 7144 O O . ILE B 1 405 ? 17.984 73.75 44.312 1 91.38 405 ILE B O 1
ATOM 7148 N N . VAL B 1 406 ? 19.859 74.75 44 1 92.38 406 VAL B N 1
ATOM 7149 C CA . VAL B 1 406 ? 20.641 73.562 44.344 1 92.38 406 VAL B CA 1
ATOM 7150 C C . VAL B 1 406 ? 20.359 73.125 45.781 1 92.38 406 VAL B C 1
ATOM 7152 O O . VAL B 1 406 ? 20.172 71.938 46.062 1 92.38 406 VAL B O 1
ATOM 7155 N N . GLN B 1 407 ? 20.266 74.062 46.562 1 89.94 407 GLN B N 1
ATOM 7156 C CA . GLN B 1 407 ? 19.984 73.75 47.969 1 89.94 407 GLN B CA 1
ATOM 7157 C C . GLN B 1 407 ? 18.609 73.125 48.156 1 89.94 407 GLN B C 1
ATOM 7159 O O . GLN B 1 407 ? 18.453 72.125 48.844 1 89.94 407 GLN B O 1
ATOM 7164 N N . HIS B 1 408 ? 17.734 73.688 47.5 1 90.75 408 HIS B N 1
ATOM 7165 C CA . HIS B 1 408 ? 16.359 73.188 47.594 1 90.75 408 HIS B CA 1
ATOM 7166 C C . HIS B 1 408 ? 16.25 71.812 47.031 1 90.75 408 HIS B C 1
ATOM 7168 O O . HIS B 1 408 ? 15.609 70.938 47.625 1 90.75 408 HIS B O 1
ATOM 7174 N N . LEU B 1 409 ? 16.75 71.625 45.906 1 91.88 409 LEU B N 1
ATOM 7175 C CA . LEU B 1 409 ? 16.688 70.312 45.25 1 91.88 409 LEU B CA 1
ATOM 7176 C C . LEU B 1 409 ? 17.422 69.25 46.094 1 91.88 409 LEU B C 1
ATOM 7178 O O . LEU B 1 409 ? 16.969 68.125 46.188 1 91.88 409 LEU B O 1
ATOM 7182 N N . THR B 1 410 ? 18.484 69.688 46.688 1 90.31 410 THR B N 1
ATOM 7183 C CA . THR B 1 410 ? 19.219 68.75 47.562 1 90.31 410 THR B CA 1
ATOM 7184 C C . THR B 1 410 ? 18.344 68.375 48.75 1 90.31 410 THR B C 1
ATOM 7186 O O . THR B 1 410 ? 18.312 67.188 49.125 1 90.31 410 THR B O 1
ATOM 7189 N N . GLU B 1 411 ? 17.656 69.312 49.219 1 90.5 411 GLU B N 1
ATOM 7190 C CA . GLU B 1 411 ? 16.766 69.062 50.344 1 90.5 411 GLU B CA 1
ATOM 7191 C C . GLU B 1 411 ? 15.719 68 50 1 90.5 411 GLU B C 1
ATOM 7193 O O . GLU B 1 411 ? 15.492 67.062 50.719 1 90.5 411 GLU B O 1
ATOM 7198 N N . GLU B 1 412 ? 15.18 68.25 48.906 1 89.31 412 GLU B N 1
ATOM 7199 C CA . GLU B 1 412 ? 14.133 67.312 48.438 1 89.31 412 GLU B CA 1
ATOM 7200 C C . GLU B 1 412 ? 14.688 65.938 48.188 1 89.31 412 GLU B C 1
ATOM 7202 O O . GLU B 1 412 ? 14.039 64.938 48.5 1 89.31 412 GLU B O 1
ATOM 7207 N N . LEU B 1 413 ? 15.789 65.812 47.594 1 91 413 LEU B N 1
ATOM 7208 C CA . LEU B 1 413 ? 16.406 64.5 47.25 1 91 413 LEU B CA 1
ATOM 7209 C C . LEU B 1 413 ? 16.875 63.812 48.531 1 91 413 LEU B C 1
ATOM 7211 O O . LEU B 1 413 ? 16.766 62.562 48.594 1 91 413 LEU B O 1
ATOM 7215 N N . VAL B 1 414 ? 17.297 64.625 49.469 1 90.06 414 VAL B N 1
ATOM 7216 C CA . VAL B 1 414 ? 17.75 64 50.719 1 90.06 414 VAL B CA 1
ATOM 7217 C C . VAL B 1 414 ? 16.547 63.438 51.469 1 90.06 414 VAL B C 1
ATOM 7219 O O . VAL B 1 414 ? 16.656 62.375 52.062 1 90.06 414 VAL B O 1
ATOM 7222 N N . GLU B 1 415 ? 15.516 64.125 51.312 1 89.31 415 GLU B N 1
ATOM 7223 C CA . GLU B 1 415 ? 14.297 63.625 51.969 1 89.31 415 GLU B CA 1
ATOM 7224 C C . GLU B 1 415 ? 13.859 62.281 51.375 1 89.31 415 GLU B C 1
ATOM 7226 O O . GLU B 1 415 ? 13.289 61.469 52.094 1 89.31 415 GLU B O 1
ATOM 7231 N N . ARG B 1 416 ? 14.18 62.094 50.25 1 90 416 ARG B N 1
ATOM 7232 C CA . ARG B 1 416 ? 13.789 60.875 49.562 1 90 416 ARG B CA 1
ATOM 7233 C C . ARG B 1 416 ? 14.922 59.844 49.594 1 90 416 ARG B C 1
ATOM 7235 O O . ARG B 1 416 ? 14.867 58.844 48.875 1 90 416 ARG B O 1
ATOM 7242 N N . LYS B 1 417 ? 16.031 60.219 50.25 1 90.62 417 LYS B N 1
ATOM 7243 C CA . LYS B 1 417 ? 17.203 59.344 50.438 1 90.62 417 LYS B CA 1
ATOM 7244 C C . LYS B 1 417 ? 17.859 59.031 49.094 1 90.62 417 LYS B C 1
ATOM 7246 O O . LYS B 1 417 ? 18.328 57.906 48.906 1 90.62 417 LYS B O 1
ATOM 7251 N N . ARG B 1 418 ? 17.781 59.875 48.156 1 91.56 418 ARG B N 1
ATOM 7252 C CA . ARG B 1 418 ? 18.422 59.719 46.844 1 91.56 418 ARG B CA 1
ATOM 7253 C C . ARG B 1 418 ? 19.766 60.438 46.844 1 91.56 418 ARG B C 1
ATOM 7255 O O . ARG B 1 418 ? 19.938 61.438 46.125 1 91.56 418 ARG B O 1
ATOM 7262 N N . TYR B 1 419 ? 20.766 59.938 47.5 1 91.31 419 TYR B N 1
ATOM 7263 C CA . TYR B 1 419 ? 22.031 60.594 47.75 1 91.31 419 TYR B CA 1
ATOM 7264 C C . TYR B 1 419 ? 22.891 60.594 46.469 1 91.31 419 TYR B C 1
ATOM 7266 O O . TYR B 1 419 ? 23.625 61.562 46.219 1 91.31 419 TYR B O 1
ATOM 7274 N N . GLU B 1 420 ? 22.734 59.594 45.75 1 91.38 420 GLU B N 1
ATOM 7275 C CA . GLU B 1 420 ? 23.484 59.562 44.5 1 91.38 420 GLU B CA 1
ATOM 7276 C C . GLU B 1 420 ? 23.047 60.656 43.562 1 91.38 420 GLU B C 1
ATOM 7278 O O . GLU B 1 420 ? 23.875 61.25 42.875 1 91.38 420 GLU B O 1
ATOM 7283 N N . ASP B 1 421 ? 21.812 60.875 43.531 1 91.19 421 ASP B N 1
ATOM 7284 C CA . ASP B 1 421 ? 21.281 61.938 42.656 1 91.19 421 ASP B CA 1
ATOM 7285 C C . ASP B 1 421 ? 21.781 63.312 43.156 1 91.19 421 ASP B C 1
ATOM 7287 O O . ASP B 1 421 ? 22.047 64.188 42.312 1 91.19 421 ASP B O 1
ATOM 7291 N N . VAL B 1 422 ? 21.938 63.469 44.438 1 92.19 422 VAL B N 1
ATOM 7292 C CA . VAL B 1 422 ? 22.453 64.688 45 1 92.19 422 VAL B CA 1
ATOM 7293 C C . VAL B 1 422 ? 23.875 64.938 44.469 1 92.19 422 VAL B C 1
ATOM 7295 O O . VAL B 1 422 ? 24.203 66.062 44.031 1 92.19 422 VAL B O 1
ATOM 7298 N N . ILE B 1 423 ? 24.641 63.906 44.5 1 92.5 423 ILE B N 1
ATOM 7299 C CA . ILE B 1 423 ? 26.016 64 44.062 1 92.5 423 ILE B CA 1
ATOM 7300 C C . ILE B 1 423 ? 26.062 64.438 42.594 1 92.5 423 ILE B C 1
ATOM 7302 O O . ILE B 1 423 ? 26.844 65.312 42.188 1 92.5 423 ILE B O 1
ATOM 7306 N N . GLN B 1 424 ? 25.234 63.844 41.781 1 92.5 424 GLN B N 1
ATOM 7307 C CA . GLN B 1 424 ? 25.172 64.188 40.375 1 92.5 424 GLN B CA 1
ATOM 7308 C C . GLN B 1 424 ? 24.781 65.625 40.188 1 92.5 424 GLN B C 1
ATOM 7310 O O . GLN B 1 424 ? 25.344 66.312 39.312 1 92.5 424 GLN B O 1
ATOM 7315 N N . CYS B 1 425 ? 23.891 66.062 40.969 1 92.38 425 CYS B N 1
ATOM 7316 C CA . CYS B 1 425 ? 23.438 67.5 40.906 1 92.38 425 CYS B CA 1
ATOM 7317 C C . CYS B 1 425 ? 24.562 68.438 41.281 1 92.38 425 CYS B C 1
ATOM 7319 O O . CYS B 1 425 ? 24.797 69.438 40.625 1 92.38 425 CYS B O 1
ATOM 7321 N N . LEU B 1 426 ? 25.266 68.125 42.25 1 93.38 426 LEU B N 1
ATOM 7322 C CA . LEU B 1 426 ? 26.344 68.938 42.75 1 93.38 426 LEU B CA 1
ATOM 7323 C C . LEU B 1 426 ? 27.5 69 41.75 1 93.38 426 LEU B C 1
ATOM 7325 O O . LEU B 1 426 ? 28.156 70 41.594 1 93.38 426 LEU B O 1
ATOM 7329 N N . LYS B 1 427 ? 27.734 67.875 41.188 1 93.12 427 LYS B N 1
ATOM 7330 C CA . LYS B 1 427 ? 28.766 67.812 40.156 1 93.12 427 LYS B CA 1
ATOM 7331 C C . LYS B 1 427 ? 28.453 68.812 39.031 1 93.12 427 LYS B C 1
ATOM 7333 O O . LYS B 1 427 ? 29.344 69.5 38.531 1 93.12 427 LYS B O 1
ATOM 7338 N N . VAL B 1 428 ? 27.219 68.812 38.625 1 93.5 428 VAL B N 1
ATOM 7339 C CA . VAL B 1 428 ? 26.812 69.75 37.531 1 93.5 428 VAL B CA 1
ATOM 7340 C C . VAL B 1 428 ? 26.859 71.188 38.062 1 93.5 428 VAL B C 1
ATOM 7342 O O . VAL B 1 428 ? 27.297 72.062 37.312 1 93.5 428 VAL B O 1
ATOM 7345 N N . ALA B 1 429 ? 26.469 71.438 39.219 1 93.38 429 ALA B N 1
ATOM 7346 C CA . ALA B 1 429 ? 26.484 72.75 39.812 1 93.38 429 ALA B CA 1
ATOM 7347 C C . ALA B 1 429 ? 27.906 73.312 39.844 1 93.38 429 ALA B C 1
ATOM 7349 O O . ALA B 1 429 ? 28.109 74.5 39.625 1 93.38 429 ALA B O 1
ATOM 7350 N N . ARG B 1 430 ? 28.844 72.5 40.094 1 92.19 430 ARG B N 1
ATOM 7351 C CA . ARG B 1 430 ? 30.234 72.938 40.156 1 92.19 430 ARG B CA 1
ATOM 7352 C C . ARG B 1 430 ? 30.688 73.562 38.844 1 92.19 430 ARG B C 1
ATOM 7354 O O . ARG B 1 430 ? 31.5 74.5 38.875 1 92.19 430 ARG B O 1
ATOM 7361 N N . LYS B 1 431 ? 30.188 73.188 37.812 1 92 431 LYS B N 1
ATOM 7362 C CA . LYS B 1 431 ? 30.578 73.625 36.5 1 92 431 LYS B CA 1
ATOM 7363 C C . LYS B 1 431 ? 30.062 75.062 36.281 1 92 431 LYS B C 1
ATOM 7365 O O . LYS B 1 431 ? 30.594 75.812 35.438 1 92 431 LYS B O 1
ATOM 7370 N N . TYR B 1 432 ? 29.047 75.438 37.062 1 92.25 432 TYR B N 1
ATOM 7371 C CA . TYR B 1 432 ? 28.406 76.688 36.781 1 92.25 432 TYR B CA 1
ATOM 7372 C C . TYR B 1 432 ? 28.562 77.688 37.938 1 92.25 432 TYR B C 1
ATOM 7374 O O . TYR B 1 432 ? 27.969 78.812 37.906 1 92.25 432 TYR B O 1
ATOM 7382 N N . MET B 1 433 ? 29.266 77.312 38.844 1 90.75 433 MET B N 1
ATOM 7383 C CA . MET B 1 433 ? 29.531 78.188 40 1 90.75 433 MET B CA 1
ATOM 7384 C C . MET B 1 433 ? 31.016 78.5 40.094 1 90.75 433 MET B C 1
ATOM 7386 O O . MET B 1 433 ? 31.859 77.75 39.562 1 90.75 433 MET B O 1
ATOM 7390 N N . THR B 1 434 ? 31.312 79.688 40.719 1 89.62 434 THR B N 1
ATOM 7391 C CA . THR B 1 434 ? 32.688 79.938 41.031 1 89.62 434 THR B CA 1
ATOM 7392 C C . THR B 1 434 ? 33.219 79 42.125 1 89.62 434 THR B C 1
ATOM 7394 O O . THR B 1 434 ? 32.406 78.438 42.875 1 89.62 434 THR B O 1
ATOM 7397 N N . ILE B 1 435 ? 34.531 78.812 42.094 1 89.62 435 ILE B N 1
ATOM 7398 C CA . ILE B 1 435 ? 35.156 77.938 43.062 1 89.62 435 ILE B CA 1
ATOM 7399 C C . ILE B 1 435 ? 34.781 78.375 44.469 1 89.62 435 ILE B C 1
ATOM 7401 O O . ILE B 1 435 ? 34.469 77.5 45.312 1 89.62 435 ILE B O 1
ATOM 7405 N N . GLU B 1 436 ? 34.781 79.562 44.719 1 89.88 436 GLU B N 1
ATOM 7406 C CA . GLU B 1 436 ? 34.5 80.062 46.062 1 89.88 436 GLU B CA 1
ATOM 7407 C C . GLU B 1 436 ? 33.031 79.812 46.438 1 89.88 436 GLU B C 1
ATOM 7409 O O . GLU B 1 436 ? 32.75 79.312 47.531 1 89.88 436 GLU B O 1
ATOM 7414 N N . ASP B 1 437 ? 32.188 80.188 45.531 1 90.75 437 ASP B N 1
ATOM 7415 C CA . ASP B 1 437 ? 30.75 80 45.781 1 90.75 437 ASP B CA 1
ATOM 7416 C C . ASP B 1 437 ? 30.391 78.562 45.969 1 90.75 437 ASP B C 1
ATOM 7418 O O . ASP B 1 437 ? 29.562 78.188 46.844 1 90.75 437 ASP B O 1
ATOM 7422 N N . PHE B 1 438 ? 30.969 77.688 45.219 1 93.19 438 PHE B N 1
ATOM 7423 C CA . PHE B 1 438 ? 30.688 76.25 45.281 1 93.19 438 PHE B CA 1
ATOM 7424 C C . PHE B 1 438 ? 31.188 75.688 46.625 1 93.19 438 PHE B C 1
ATOM 7426 O O . PHE B 1 438 ? 30.5 74.875 47.25 1 93.19 438 PHE B O 1
ATOM 7433 N N . ASN B 1 439 ? 32.375 76.062 47.031 1 89.69 439 ASN B N 1
ATOM 7434 C CA . ASN B 1 439 ? 32.938 75.625 48.281 1 89.69 439 ASN B CA 1
ATOM 7435 C C . ASN B 1 439 ? 32.062 76.062 49.469 1 89.69 439 ASN B C 1
ATOM 7437 O O . ASN B 1 439 ? 31.859 75.312 50.438 1 89.69 439 ASN B O 1
ATOM 7441 N N . ASN B 1 440 ? 31.609 77.25 49.344 1 91.62 440 ASN B N 1
ATOM 7442 C CA . ASN B 1 440 ? 30.688 77.75 50.344 1 91.62 440 ASN B CA 1
ATOM 7443 C C . ASN B 1 440 ? 29.406 76.938 50.406 1 91.62 440 ASN B C 1
ATOM 7445 O O . ASN B 1 440 ? 28.922 76.625 51.5 1 91.62 440 ASN B O 1
ATOM 7449 N N . LEU B 1 441 ? 28.891 76.625 49.25 1 92.06 441 LEU B N 1
ATOM 7450 C CA . LEU B 1 441 ? 27.688 75.812 49.125 1 92.06 441 LEU B CA 1
ATOM 7451 C C . LEU B 1 441 ? 27.906 74.438 49.719 1 92.06 441 LEU B C 1
ATOM 7453 O O . LEU B 1 441 ? 27.078 73.938 50.469 1 92.06 441 LEU B O 1
ATOM 7457 N N . LEU B 1 442 ? 28.984 73.812 49.375 1 91.06 442 LEU B N 1
ATOM 7458 C CA . LEU B 1 442 ? 29.328 72.5 49.875 1 91.06 442 LEU B CA 1
ATOM 7459 C C . LEU B 1 442 ? 29.438 72.5 51.406 1 91.06 442 LEU B C 1
ATOM 7461 O O . LEU B 1 442 ? 28.969 71.562 52.062 1 91.06 442 LEU B O 1
ATOM 7465 N N . SER B 1 443 ? 30.016 73.5 51.906 1 88.31 443 SER B N 1
ATOM 7466 C CA . SER B 1 443 ? 30.172 73.625 53.344 1 88.31 443 SER B CA 1
ATOM 7467 C C . SER B 1 443 ? 28.812 73.75 54.031 1 88.31 443 SER B C 1
ATOM 7469 O O . SER B 1 443 ? 28.594 73.125 55.062 1 88.31 443 SER B O 1
ATOM 7471 N N . GLN B 1 444 ? 28.047 74.438 53.5 1 91.12 444 GLN B N 1
ATOM 7472 C CA . GLN B 1 444 ? 26.703 74.625 54.031 1 91.12 444 GLN B CA 1
ATOM 7473 C C . GLN B 1 444 ? 25.938 73.312 54.031 1 91.12 444 GLN B C 1
ATOM 7475 O O . GLN B 1 444 ? 25.266 72.938 55 1 91.12 444 GLN B O 1
ATOM 7480 N N . ILE B 1 445 ? 25.984 72.562 52.906 1 91.56 445 ILE B N 1
ATOM 7481 C CA . ILE B 1 445 ? 25.281 71.312 52.75 1 91.56 445 ILE B CA 1
ATOM 7482 C C . ILE B 1 445 ? 25.828 70.312 53.75 1 91.56 445 ILE B C 1
ATOM 7484 O O . ILE B 1 445 ? 25.062 69.562 54.406 1 91.56 445 ILE B O 1
ATOM 7488 N N . LYS B 1 446 ? 27.156 70.312 53.906 1 89.88 446 LYS B N 1
ATOM 7489 C CA . LYS B 1 446 ? 27.781 69.375 54.844 1 89.88 446 LYS B CA 1
ATOM 7490 C C . LYS B 1 446 ? 27.344 69.688 56.281 1 89.88 446 LYS B C 1
ATOM 7492 O O . LYS B 1 446 ? 27.109 68.812 57.094 1 89.88 446 LYS B O 1
ATOM 7497 N N . GLU B 1 447 ? 27.172 71 56.594 1 89.81 447 GLU B N 1
ATOM 7498 C CA . GLU B 1 447 ? 26.75 71.438 57.906 1 89.81 447 GLU B CA 1
ATOM 7499 C C . GLU B 1 447 ? 25.281 71.062 58.156 1 89.81 447 GLU B C 1
ATOM 7501 O O . GLU B 1 447 ? 24.938 70.625 59.25 1 89.81 447 GLU B O 1
ATOM 7506 N N . ASN B 1 448 ? 24.484 71.312 57.219 1 90.94 448 ASN B N 1
ATOM 7507 C CA . ASN B 1 448 ? 23.047 71.062 57.344 1 90.94 448 ASN B CA 1
ATOM 7508 C C . ASN B 1 448 ? 22.734 69.562 57.5 1 90.94 448 ASN B C 1
ATOM 7510 O O . ASN B 1 448 ? 21.766 69.188 58.188 1 90.94 448 ASN B O 1
ATOM 7514 N N . TYR B 1 449 ? 23.641 68.812 56.875 1 91.5 449 TYR B N 1
ATOM 7515 C CA . TYR B 1 449 ? 23.344 67.375 56.875 1 91.5 449 TYR B CA 1
ATOM 7516 C C . TYR B 1 449 ? 24.484 66.562 57.5 1 91.5 449 TYR B C 1
ATOM 7518 O O . TYR B 1 449 ? 24.828 65.5 57.031 1 91.5 449 TYR B O 1
ATOM 7526 N N . LYS B 1 450 ? 24.969 67.125 58.562 1 86.62 450 LYS B N 1
ATOM 7527 C CA . LYS B 1 450 ? 26.109 66.5 59.25 1 86.62 450 LYS B CA 1
ATOM 7528 C C . LYS B 1 450 ? 25.734 65.188 59.812 1 86.62 450 LYS B C 1
ATOM 7530 O O . LYS B 1 450 ? 26.594 64.25 59.969 1 86.62 450 LYS B O 1
ATOM 7535 N N . ARG B 1 451 ? 24.5 64.938 60.062 1 83.25 451 ARG B N 1
ATOM 7536 C CA . ARG B 1 451 ? 24.062 63.656 60.688 1 83.25 451 ARG B CA 1
ATOM 7537 C C . ARG B 1 451 ? 23.844 62.594 59.656 1 83.25 451 ARG B C 1
ATOM 7539 O O . ARG B 1 451 ? 23.719 61.406 59.969 1 83.25 451 ARG B O 1
ATOM 7546 N N . LYS B 1 452 ? 23.75 63.031 58.375 1 89.81 452 LYS B N 1
ATOM 7547 C CA . LYS B 1 452 ? 23.609 62.062 57.281 1 89.81 452 LYS B CA 1
ATOM 7548 C C . LYS B 1 452 ? 24.984 61.594 56.781 1 89.81 452 LYS B C 1
ATOM 7550 O O . LYS B 1 452 ? 25.438 62 55.719 1 89.81 452 LYS B O 1
ATOM 7555 N N . ARG B 1 453 ? 25.562 60.75 57.5 1 84.06 453 ARG B N 1
ATOM 7556 C CA . ARG B 1 453 ? 26.938 60.281 57.312 1 84.06 453 ARG B CA 1
ATOM 7557 C C . ARG B 1 453 ? 27.172 59.781 55.906 1 84.06 453 ARG B C 1
ATOM 7559 O O . ARG B 1 453 ? 28.234 60.031 55.312 1 84.06 453 ARG B O 1
ATOM 7566 N N . GLN B 1 454 ? 26.203 59.094 55.344 1 90.75 454 GLN B N 1
ATOM 7567 C CA . GLN B 1 454 ? 26.359 58.562 54 1 90.75 454 GLN B CA 1
ATOM 7568 C C . GLN B 1 454 ? 26.516 59.688 52.969 1 90.75 454 GLN B C 1
ATOM 7570 O O . GLN B 1 454 ? 27.359 59.594 52.094 1 90.75 454 GLN B O 1
ATOM 7575 N N . LEU B 1 455 ? 25.609 60.594 52.969 1 91.44 455 LEU B N 1
ATOM 7576 C CA . LEU B 1 455 ? 25.688 61.75 52.062 1 91.44 455 LEU B CA 1
ATOM 7577 C C . LEU B 1 455 ? 27.016 62.469 52.188 1 91.44 455 LEU B C 1
ATOM 7579 O O . LEU B 1 455 ? 27.672 62.781 51.188 1 91.44 455 LEU B O 1
ATOM 7583 N N . VAL B 1 456 ? 27.469 62.75 53.406 1 89.44 456 VAL B N 1
ATOM 7584 C CA . VAL B 1 456 ? 28.719 63.469 53.688 1 89.44 456 VAL B CA 1
ATOM 7585 C C . VAL B 1 456 ? 29.906 62.656 53.156 1 89.44 456 VAL B C 1
ATOM 7587 O O . VAL B 1 456 ? 30.844 63.219 52.594 1 89.44 456 VAL B O 1
ATOM 7590 N N . SER B 1 457 ? 29.828 61.406 53.375 1 91.31 457 SER B N 1
ATOM 7591 C CA . SER B 1 457 ? 30.875 60.531 52.875 1 91.31 457 SER B CA 1
ATOM 7592 C C . SER B 1 457 ? 30.984 60.625 51.344 1 91.31 457 SER B C 1
ATOM 7594 O O . SER B 1 457 ? 32.094 60.688 50.812 1 91.31 457 SER B O 1
ATOM 7596 N N . LEU B 1 458 ? 29.891 60.594 50.75 1 90.44 458 LEU B N 1
ATOM 7597 C CA . LEU B 1 458 ? 29.859 60.625 49.281 1 90.44 458 LEU B CA 1
ATOM 7598 C C . LEU B 1 458 ? 30.375 62 48.781 1 90.44 458 LEU B C 1
ATOM 7600 O O . LEU B 1 458 ? 31.078 62.031 47.781 1 90.44 458 LEU B O 1
ATOM 7604 N N . ILE B 1 459 ? 30.016 63 49.438 1 90.94 459 ILE B N 1
ATOM 7605 C CA . ILE B 1 459 ? 30.453 64.312 49.062 1 90.94 459 ILE B CA 1
ATOM 7606 C C . ILE B 1 459 ? 31.984 64.438 49.156 1 90.94 459 ILE B C 1
ATOM 7608 O O . ILE B 1 459 ? 32.656 64.938 48.25 1 90.94 459 ILE B O 1
ATOM 7612 N N . ASN B 1 460 ? 32.562 63.906 50.188 1 87.88 460 ASN B N 1
ATOM 7613 C CA . ASN B 1 460 ? 34 63.938 50.375 1 87.88 460 ASN B CA 1
ATOM 7614 C C . ASN B 1 460 ? 34.719 63.062 49.344 1 87.88 460 ASN B C 1
ATOM 7616 O O . ASN B 1 460 ? 35.812 63.438 48.906 1 87.88 460 ASN B O 1
ATOM 7620 N N . LYS B 1 461 ? 34.219 62.125 49.094 1 89.56 461 LYS B N 1
ATOM 7621 C CA . LYS B 1 461 ? 34.812 61.188 48.125 1 89.56 461 LYS B CA 1
ATOM 7622 C C . LYS B 1 461 ? 34.844 61.75 46.719 1 89.56 461 LYS B C 1
ATOM 7624 O O . LYS B 1 461 ? 35.844 61.656 46.031 1 89.56 461 LYS B O 1
ATOM 7629 N N . TYR B 1 462 ? 33.688 62.406 46.312 1 84.38 462 TYR B N 1
ATOM 7630 C CA . TYR B 1 462 ? 33.562 62.75 44.906 1 84.38 462 TYR B CA 1
ATOM 7631 C C . TYR B 1 462 ? 33.75 64.25 44.656 1 84.38 462 TYR B C 1
ATOM 7633 O O . TYR B 1 462 ? 34.031 64.688 43.562 1 84.38 462 TYR B O 1
ATOM 7641 N N . LEU B 1 463 ? 33.562 65.125 45.625 1 83.25 463 LEU B N 1
ATOM 7642 C CA . LEU B 1 463 ? 33.5 66.562 45.344 1 83.25 463 LEU B CA 1
ATOM 7643 C C . LEU B 1 463 ? 34.531 67.312 46.219 1 83.25 463 LEU B C 1
ATOM 7645 O O . LEU B 1 463 ? 34.688 68.5 46.062 1 83.25 463 LEU B O 1
ATOM 7649 N N . SER B 1 464 ? 35.25 66.688 47.094 1 72.19 464 SER B N 1
ATOM 7650 C CA . SER B 1 464 ? 36.281 67.375 47.844 1 72.19 464 SER B CA 1
ATOM 7651 C C . SER B 1 464 ? 37.625 67.312 47.125 1 72.19 464 SER B C 1
ATOM 7653 O O . SER B 1 464 ? 37.875 66.375 46.344 1 72.19 464 SER B O 1
#

Nearest PDB structures (foldseek):
  3sf4-assembly2_B  TM=1.842E-01  e=1.748E-02  Homo sapiens
  6hc2-assembly4_S  TM=1.965E-01  e=2.907E-02  Homo sapiens
  6hc2-assembly1_C  TM=1.889E-01  e=2.454E-02  Homo sapiens
  4a1s-assembly1_B  TM=1.982E-01  e=3.749E-02  Drosophila melanogaster
  5a6c-assembly2_A  TM=1.824E-01  e=1.455E-01  Homo sapiens

Secondary structure (DSSP, 8-state):
-----HHHHHHHHHHHHTT-EEEEEEETTEEEEEEESSSEEEEEEETTTTEEEESSSS-SS-HHHHHHHHHHHTT-SEEHHHHHHHHHTS-HHHHHHHHHHHHHH-GGGGGGTS--S--HHHHHHHHHHHTT---HHHHHHHHHHHHHTGGG--HHHHHHHHHHHHT-SS--SEETTTTEE--HHHHHHHHHHHHHS---HHHHHHHHHHHHH-TT-TTHHHHHHHTTSHHHHTTS-HHHHHHHHHHHT-HHHHHHHHTSTTS-HHHHHHHHHHH-HHHHHHHHHHTT-HHHHHHHHHHHT-HHHHHHHHHHHHHTT-HHHHHHTHHHHHHHHTT-HHHHHHHHHHHTT-GGGHHHHHHHHHH--HHHHHHHHHHHHHTTTTTGGGHHHHHHHHHHH-GGGHHHHHHHHHHHHHHTT-HHHHHHHHHHHHHHS-HHHHHHHHHHHHHHTTT-HHHHHHHHHHT-/-----HHHHHHHHHHHHTT-EEEEEEETTEEEEEEESSSEEEEEEETTTTEEEESSSS-SS-HHHHHHHHHHHTT-SEEHHHHHHHHHTS-HHHHHHHHHHHHHH-GGGGGGTS--S--HHHHHHHHHHHTT---HHHHHHHHHHHHHTGGG--HHHHHHHHHHHHT-SS--SEETTTTEE--HHHHHHHHHHHHHS---HHHHHHHHHHHHH-SS-TTHHHHHHHTTSHHHHTTS-HHHHHHHHHHHT-HHHHHHHHTSTTS-HHHHHHHHHHH-HHHHHHHHHHTT-HHHHHHHHHHHT-HHHHHHHHHHHHHTT-HHHHHHTHHHHHHHHTT-HHHHHHHHHHHTT-GGGHHHHHHHHHH--HHHHHHHHHHHHHTTTTTGGGHHHHHHHHHHH-GGGHHHHHHHHHHHHHHTT-HHHHHHHHHHHHHHS-HHHHHHHHHHHHHHTTT-HHHHHHHHHHT-

Solvent-accessible surface area (backbone atoms only — not comparable to full-atom values): 49991 Å² total; per-residue (Å²): 122,91,80,69,53,70,66,39,52,54,52,12,49,51,36,50,68,70,59,15,65,60,20,34,30,34,50,88,56,31,37,40,31,35,36,47,67,93,53,72,32,54,34,38,35,32,65,84,76,69,46,53,42,37,40,51,86,57,33,44,91,41,34,67,54,50,27,51,50,51,34,51,75,60,31,48,27,28,55,42,62,61,48,51,55,55,57,68,69,48,52,56,70,55,49,49,51,52,52,54,52,46,35,70,73,38,25,42,58,40,50,72,75,41,49,52,73,30,58,64,62,59,49,52,43,50,52,57,44,56,72,64,58,48,54,46,50,57,47,50,51,50,34,46,46,46,67,39,35,46,89,78,55,51,69,68,55,53,50,51,52,50,42,53,54,21,62,46,95,51,74,58,44,53,35,80,76,71,68,40,73,61,42,60,68,40,29,40,48,52,28,50,54,46,66,74,36,90,79,49,71,70,54,48,56,53,49,50,57,37,53,69,56,27,83,65,54,65,52,30,59,23,51,55,53,42,46,69,37,65,76,51,39,71,72,43,66,60,66,58,57,49,52,36,34,58,75,70,62,43,58,69,61,48,55,58,54,58,70,40,85,84,55,54,69,68,54,43,35,57,52,30,46,75,74,37,54,68,58,17,52,51,50,29,60,76,66,64,36,33,54,60,49,22,52,53,27,46,74,72,65,40,54,70,60,16,49,53,25,46,52,49,31,58,74,67,61,38,58,67,50,50,49,74,39,41,83,65,46,55,73,70,41,53,87,35,65,66,58,49,48,53,50,44,65,55,20,75,79,29,78,81,26,42,69,50,48,62,53,44,47,78,58,42,62,72,69,56,28,52,48,46,39,49,49,47,60,74,41,39,82,80,39,50,90,40,41,47,59,52,46,49,46,29,35,75,75,38,52,87,48,34,66,62,50,53,51,50,48,39,52,56,32,52,73,69,66,37,51,68,59,41,51,50,29,50,58,52,44,51,77,58,41,54,74,66,59,39,52,52,50,51,50,48,50,45,64,77,36,60,84,42,53,66,54,47,50,51,43,51,70,75,73,100,125,92,79,70,54,71,65,38,52,53,52,12,50,48,38,49,69,71,58,17,64,59,20,34,29,32,50,88,56,33,37,39,31,35,37,47,65,94,56,74,32,52,33,39,34,32,65,84,75,69,44,52,44,37,39,52,85,59,33,45,91,41,34,68,56,51,29,52,49,50,34,52,76,60,31,48,28,28,55,39,64,63,48,52,55,56,58,68,70,48,52,56,70,54,50,51,51,50,51,55,52,47,34,69,75,37,28,43,58,42,50,72,77,42,50,52,72,29,56,64,61,57,48,52,45,49,52,57,44,57,72,67,58,49,56,48,50,56,47,50,51,48,34,47,46,45,67,41,33,45,90,77,54,50,69,68,55,52,51,51,51,49,41,55,56,20,61,45,93,50,73,56,45,54,36,79,77,71,67,42,71,62,43,61,68,42,28,40,48,52,28,50,55,46,65,74,36,92,79,48,72,68,53,47,55,53,47,51,58,38,52,69,55,28,84,64,55,64,52,31,58,23,52,54,52,42,45,68,37,66,76,52,39,72,71,44,66,59,64,59,57,48,51,37,34,59,74,71,62,42,57,68,59,49,54,58,55,60,69,40,86,86,56,54,70,67,55,42,34,57,53,30,48,75,74,37,53,66,59,16,53,51,48,29,58,75,67,63,35,31,52,59,48,20,52,53,27,46,73,70,63,39,51,68,60,16,49,52,26,46,52,50,30,58,74,67,62,39,59,66,48,50,49,72,38,40,83,65,46,54,74,70,41,53,86,35,67,67,59,50,48,53,51,44,64,55,19,76,80,29,78,81,26,40,67,49,48,62,55,44,48,77,59,44,61,72,68,56,30,52,48,45,39,50,50,47,61,74,43,38,80,81,39,49,92,40,40,49,57,52,47,50,45,29,34,74,75,38,52,87,50,34,68,61,50,52,51,49,48,40,51,56,32,52,73,67,67,38,50,68,59,40,54,51,29,48,59,51,44,51,77,56,40,54,72,66,59,40,53,53,48,52,50,48,52,44,63,78,38,59,84,42,55,67,53,47,50,50,42,53,70,73,72,100